Protein AF-0000000086507673 (afdb_homodimer)

Secondary structure (DSSP, 8-state):
-TTTS-HHHHHHHH---TTHHHHHHHHTTB-BTTTBTTSBEE-SS----TTHHHHHHHHHHHHTSPPPGGGGSPPPTT--HHHHHHHHHHHHHHTT-SS---GGGEEEES-HHHHHHHHHHHH--TT-EEEEEES--THHHHHHHTTT-PEEEEEE-EEPTT-SS--EE--HHHHHHHHHHHHHTT--EEEEEEESS-TTT-----HHHHHHHHHHHHHTT-EEEEE-TTTT-B--TT-----GGGS--SSGGGEEEEEESSSTTS-GGG--EEEEE--HHHHHHHHHHGGGSPPPHHHHHHHHHHHH-HHHIIIIIIHHHHHHHHHHHHHHHHHHHHTT-EE----BSSEEEEE-GGG-SSSSHHHHHHHHHHHHHTTEE-EEGGGGT-SSTTEEEEE--S-HHHHHHHHHHHHHHHHHHH-/-TTTS-HHHHHHHH---HHHHHHHHHHTTB-BTTTBTTSBEE-SS----TTHHHHHHHHHHHHTSPPPGGGGSPPPTT--HHHHHHHHHHHHHHTT-SS---GGGEEEES-HHHHHHHHHHHH--TT-EEEEEES--THHHHHHHTTT-PEEEEEE-EEPTT-SS--EE--HHHHHHHHHHHHHTT--EEEEEEESS-TTT-----HHHHHHHHHHHHHTT-EEEEE-TTTT-B--TT-----GGGS--SSGGGEEEEEESSSTTS-GGG--EEEEE--HHHHHHHHHHGGGSPPPHHHHHHHHHHHH-HHHIIIIIIHHHHHHHHHHHHHHHHHHHHTT-EE----BSSEEEEE-GGG-SSSSHHHHHHHHHHHHHTTEE-EEGGGGT-SSTTEEEEE--S-HHHHHHHHHHHHHHHHHHH-

Solvent-accessible surface area (backbone atoms only — not comparable to full-atom values): 42616 Å² total; per-residue (Å²): 113,74,83,60,37,10,69,56,32,46,54,38,57,65,58,75,53,86,57,50,64,54,50,56,56,39,70,78,34,46,48,29,87,80,88,29,67,85,27,24,22,72,20,55,63,87,48,37,42,75,50,45,72,63,46,53,57,54,51,55,57,52,57,68,50,89,74,66,76,69,41,39,32,70,56,53,63,56,37,49,68,68,36,41,44,43,51,28,52,44,47,32,61,76,43,48,34,61,58,87,60,57,49,89,37,40,41,43,21,42,24,51,68,48,51,52,26,46,50,30,37,35,41,31,42,67,74,21,30,32,36,31,54,29,47,28,53,54,58,56,57,46,47,25,21,44,80,41,40,29,42,76,37,74,33,69,50,36,73,34,86,93,56,89,76,69,42,44,25,69,42,64,67,54,51,50,50,52,50,52,51,37,49,74,72,69,47,54,73,38,32,38,46,42,56,38,35,26,43,50,52,7,30,60,52,40,61,68,46,48,51,45,49,53,52,51,30,57,75,68,70,27,37,37,38,40,37,30,40,32,58,69,27,56,30,35,88,90,56,78,85,52,48,81,52,41,44,89,59,98,52,54,53,38,43,32,40,33,34,37,39,30,48,56,68,28,30,37,9,55,28,40,11,40,40,39,44,66,25,68,58,59,51,47,39,45,65,72,49,30,81,53,34,45,47,41,38,62,48,44,55,48,46,35,62,58,57,64,40,50,62,54,42,56,70,43,50,48,47,51,42,24,52,51,49,38,52,52,50,51,51,52,45,50,54,42,40,75,59,70,32,46,61,54,69,42,40,14,54,56,40,43,29,30,40,43,46,88,68,36,90,41,90,34,67,66,21,31,48,50,48,37,48,52,29,40,75,52,26,18,38,50,34,55,21,70,61,24,54,43,93,57,56,27,29,30,36,34,31,67,27,48,50,68,72,50,44,55,54,25,53,49,26,48,49,53,47,42,56,60,61,71,104,115,76,82,60,38,9,70,55,33,46,53,37,59,66,59,75,52,87,56,52,63,53,50,56,55,39,68,76,35,45,48,30,87,79,89,28,65,85,28,25,24,70,19,56,62,88,49,39,41,76,48,44,73,63,45,52,55,54,52,53,58,53,58,69,49,89,74,64,78,67,42,39,32,70,59,52,63,56,37,50,66,69,36,42,43,41,51,29,51,44,47,32,61,77,43,48,35,61,58,87,59,56,50,89,37,42,40,42,22,41,25,53,67,48,52,54,27,47,51,33,37,36,42,31,42,66,72,22,30,32,37,31,54,30,48,29,54,54,56,55,57,46,46,26,22,44,79,40,39,30,41,75,37,75,34,69,49,36,71,33,84,92,57,88,74,69,42,44,25,69,44,65,67,52,49,49,51,50,50,52,51,37,48,74,72,68,48,53,73,37,32,38,46,41,53,39,34,26,42,50,52,6,30,60,51,40,62,68,46,47,51,43,49,52,50,52,29,57,73,68,70,26,35,37,39,40,37,30,40,32,58,71,27,55,29,35,87,89,57,79,85,53,46,79,51,40,45,89,59,98,52,54,53,39,44,33,40,35,35,37,40,31,48,55,68,28,29,37,8,55,28,40,11,41,40,40,44,66,25,67,57,59,52,47,41,46,66,73,50,28,80,53,35,48,45,40,39,62,48,46,56,49,45,34,63,58,57,65,40,50,62,54,43,58,70,44,50,49,46,50,44,25,52,53,49,37,51,52,50,51,51,52,46,51,53,43,40,74,58,72,34,46,62,56,69,41,41,12,53,54,41,41,29,30,39,42,47,89,68,36,90,40,92,34,66,67,21,32,50,50,49,37,49,52,31,39,76,52,26,18,38,50,35,54,20,70,62,24,55,44,93,55,56,25,30,30,36,33,32,68,28,48,50,67,70,48,43,55,54,26,52,51,27,46,48,52,47,42,55,60,62,72,102

Radius of gyration: 27.81 Å; Cα contacts (8 Å, |Δi|>4): 1726; chains: 2; bounding box: 58×84×74 Å

Sequence (846 aa):
MSDVLSKQALACVQMTSLSGSHFRAVRSNRYNPIDNPEGVVDFGLAENKLCEDLLIEKMSAIAKLPEPKELLYYEKATGNVGFRQSMSRFIEKMFHAYDSISADNVFITNGVTVIMEAVAFAFADPGDYIMVPSPYYYRTIFDIFERPGVHVLDVPLTRLKGDTTGRYSLDSEVLEQVYQKAVSEGKRVRAVMLNNPVNPTGDVVGAEQLKELLDFTHRHKLQLFSNEIYGFSVHDPDVKFTSILSLPHPDPASVHFAWGVSKDTGLSGYRCGFVHTKNPAFLQYLTNTLIYFRAAGIIMHRLQHFLDDHEWMEQIYFRNMKERMHTRFEDLRNILEKHGAKVHPSPATVFIWADFSKFLPEQTPVGEMWLCEQFLKEKAFVVPGFDYHSEKPGMFRICYSIHEAAYEYGKNAIIRVLQRLQVMSDVLSKQALACVQMTSLSGSHFRAVRSNRYNPIDNPEGVVDFGLAENKLCEDLLIEKMSAIAKLPEPKELLYYEKATGNVGFRQSMSRFIEKMFHAYDSISADNVFITNGVTVIMEAVAFAFADPGDYIMVPSPYYYRTIFDIFERPGVHVLDVPLTRLKGDTTGRYSLDSEVLEQVYQKAVSEGKRVRAVMLNNPVNPTGDVVGAEQLKELLDFTHRHKLQLFSNEIYGFSVHDPDVKFTSILSLPHPDPASVHFAWGVSKDTGLSGYRCGFVHTKNPAFLQYLTNTLIYFRAAGIIMHRLQHFLDDHEWMEQIYFRNMKERMHTRFEDLRNILEKHGAKVHPSPATVFIWADFSKFLPEQTPVGEMWLCEQFLKEKAFVVPGFDYHSEKPGMFRICYSIHEAAYEYGKNAIIRVLQRLQV

Structure (mmCIF, N/CA/C/O backbone):
data_AF-0000000086507673-model_v1
#
loop_
_entity.id
_entity.type
_entity.pdbx_description
1 polymer 'Aminotransferase class I/classII large domain-containing protein'
#
loop_
_atom_site.group_PDB
_atom_site.id
_atom_site.type_symbol
_atom_site.label_atom_id
_atom_site.label_alt_id
_atom_site.label_comp_id
_atom_site.label_asym_id
_atom_site.label_entity_id
_atom_site.label_seq_id
_atom_site.pdbx_PDB_ins_code
_atom_site.Cartn_x
_atom_site.Cartn_y
_atom_site.Cartn_z
_atom_site.occupancy
_atom_site.B_iso_or_equiv
_atom_site.auth_seq_id
_atom_site.auth_comp_id
_atom_site.auth_asym_id
_atom_site.auth_atom_id
_atom_site.pdbx_PDB_model_num
ATOM 1 N N . MET A 1 1 ? 26.422 -4.902 8.109 1 48.28 1 MET A N 1
ATOM 2 C CA . MET A 1 1 ? 25.016 -4.516 7.898 1 48.28 1 MET A CA 1
ATOM 3 C C . MET A 1 1 ? 24.844 -3.889 6.523 1 48.28 1 MET A C 1
ATOM 5 O O . MET A 1 1 ? 23.859 -4.18 5.828 1 48.28 1 MET A O 1
ATOM 9 N N . SER A 1 2 ? 25.969 -3.119 6.109 1 61.66 2 SER A N 1
ATOM 10 C CA . SER A 1 2 ? 25.984 -2.176 5 1 61.66 2 SER A CA 1
ATOM 11 C C . SER A 1 2 ? 26.094 -2.898 3.66 1 61.66 2 SER A C 1
ATOM 13 O O . SER A 1 2 ? 25.469 -2.492 2.68 1 61.66 2 SER A O 1
ATOM 15 N N . ASP A 1 3 ? 26.562 -4.133 3.738 1 78.44 3 ASP A N 1
ATOM 16 C CA . ASP A 1 3 ? 26.891 -4.656 2.414 1 78.44 3 ASP A CA 1
ATOM 17 C C . ASP A 1 3 ? 25.734 -5.477 1.852 1 78.44 3 ASP A C 1
ATOM 19 O O . ASP A 1 3 ? 25.734 -5.848 0.675 1 78.44 3 ASP A O 1
ATOM 23 N N . VAL A 1 4 ? 24.766 -5.535 2.602 1 92.5 4 VAL A N 1
ATOM 24 C CA . VAL A 1 4 ? 23.719 -6.461 2.195 1 92.5 4 VAL A CA 1
ATOM 25 C C . VAL A 1 4 ? 22.609 -5.699 1.467 1 92.5 4 VAL A C 1
ATOM 27 O O . VAL A 1 4 ? 22.078 -6.176 0.464 1 92.5 4 VAL A O 1
ATOM 30 N N . LEU A 1 5 ? 22.328 -4.473 1.813 1 97.44 5 LEU A N 1
ATOM 31 C CA . LEU A 1 5 ? 21.234 -3.684 1.264 1 97.44 5 LEU A CA 1
ATOM 32 C C . LEU A 1 5 ? 21.641 -2.996 -0.031 1 97.44 5 LEU A C 1
ATOM 34 O O . LEU A 1 5 ? 22.844 -2.77 -0.261 1 97.44 5 LEU A O 1
ATOM 38 N N . SER A 1 6 ? 20.688 -2.74 -0.849 1 98.06 6 SER A N 1
ATOM 39 C CA . SER A 1 6 ? 20.922 -1.862 -1.99 1 98.06 6 SER A CA 1
ATOM 40 C C . SER A 1 6 ? 21.359 -0.472 -1.538 1 98.06 6 SER A C 1
ATOM 42 O O . SER A 1 6 ? 21.234 -0.128 -0.362 1 98.06 6 SER A O 1
ATOM 44 N N . LYS A 1 7 ? 21.906 0.345 -2.475 1 97.19 7 LYS A N 1
ATOM 45 C CA . LYS A 1 7 ? 22.359 1.693 -2.16 1 97.19 7 LYS A CA 1
ATOM 46 C C . LYS A 1 7 ? 21.219 2.555 -1.63 1 97.19 7 LYS A C 1
ATOM 48 O O . LYS A 1 7 ? 21.375 3.256 -0.628 1 97.19 7 LYS A O 1
ATOM 53 N N . GLN A 1 8 ? 20.109 2.52 -2.311 1 96.69 8 GLN A N 1
ATOM 54 C CA . GLN A 1 8 ? 18.969 3.332 -1.901 1 96.69 8 GLN A CA 1
ATOM 55 C C . GLN A 1 8 ? 18.406 2.852 -0.568 1 96.69 8 GLN A C 1
ATOM 57 O O . GLN A 1 8 ? 18 3.662 0.271 1 96.69 8 GLN A O 1
ATOM 62 N N . ALA A 1 9 ? 18.328 1.507 -0.388 1 97.75 9 ALA A N 1
ATOM 63 C CA . ALA A 1 9 ? 17.844 0.971 0.881 1 97.75 9 ALA A CA 1
ATOM 64 C C . ALA A 1 9 ? 18.75 1.373 2.033 1 97.75 9 ALA A C 1
ATOM 66 O O . ALA A 1 9 ? 18.281 1.661 3.137 1 97.75 9 ALA A O 1
ATOM 67 N N . LEU A 1 10 ? 20.016 1.327 1.781 1 97 10 LEU A N 1
ATOM 68 C CA . LEU A 1 10 ? 20.969 1.758 2.797 1 97 10 LEU A CA 1
ATOM 69 C C . LEU A 1 10 ? 20.766 3.227 3.146 1 97 10 LEU A C 1
ATOM 71 O O . LEU A 1 10 ? 20.797 3.6 4.32 1 97 10 LEU A O 1
ATOM 75 N N . ALA A 1 11 ? 20.594 4.02 2.145 1 96.06 11 ALA A N 1
ATOM 76 C CA . ALA A 1 11 ? 20.328 5.438 2.375 1 96.06 11 ALA A CA 1
ATOM 77 C C . ALA A 1 11 ? 19.047 5.629 3.178 1 96.06 11 ALA A C 1
ATOM 79 O O . ALA A 1 11 ? 18.969 6.496 4.055 1 96.06 11 ALA A O 1
ATOM 80 N N . CYS A 1 12 ? 18.047 4.824 2.893 1 94.88 12 CYS A N 1
ATOM 81 C CA . CYS A 1 12 ? 16.766 4.867 3.598 1 94.88 12 CYS A CA 1
ATOM 82 C C . CYS A 1 12 ? 16.953 4.562 5.078 1 94.88 12 CYS A C 1
ATOM 84 O O . CYS A 1 12 ? 16.453 5.297 5.938 1 94.88 12 CYS A O 1
ATOM 86 N N . VAL A 1 13 ? 17.719 3.545 5.402 1 93.5 13 VAL A N 1
ATOM 87 C CA . VAL A 1 13 ? 17.875 3.102 6.781 1 93.5 13 VAL A CA 1
ATOM 88 C C . VAL A 1 13 ? 18.719 4.113 7.555 1 93.5 13 VAL A C 1
ATOM 90 O O . VAL A 1 13 ? 18.609 4.215 8.781 1 93.5 13 VAL A O 1
ATOM 93 N N . GLN A 1 14 ? 19.469 4.891 6.863 1 91.38 14 GLN A N 1
ATOM 94 C CA . GLN A 1 14 ? 20.359 5.852 7.496 1 91.38 14 GLN A CA 1
ATOM 95 C C . GLN A 1 14 ? 19.656 7.188 7.734 1 91.38 14 GLN A C 1
ATOM 97 O O . GLN A 1 14 ? 20.156 8.039 8.469 1 91.38 14 GLN A O 1
ATOM 102 N N . MET A 1 15 ? 18.531 7.258 7.098 1 87.38 15 MET A N 1
ATOM 103 C CA . MET A 1 15 ? 17.766 8.477 7.336 1 87.38 15 MET A CA 1
ATOM 104 C C . MET A 1 15 ? 17.25 8.523 8.773 1 87.38 15 MET A C 1
ATOM 106 O O . MET A 1 15 ? 16.75 7.523 9.289 1 87.38 15 MET A O 1
ATOM 110 N N . THR A 1 16 ? 17.516 9.562 9.477 1 75.81 16 THR A N 1
ATOM 111 C CA . THR A 1 16 ? 17.094 9.688 10.867 1 75.81 16 THR A CA 1
ATOM 112 C C . THR A 1 16 ? 16.203 10.922 11.055 1 75.81 16 THR A C 1
ATOM 114 O O . THR A 1 16 ? 16.312 11.883 10.289 1 75.81 16 THR A O 1
ATOM 117 N N . SER A 1 17 ? 15.164 10.672 11.719 1 71.38 17 SER A N 1
ATOM 118 C CA . SER A 1 17 ? 14.438 11.82 12.242 1 71.38 17 SER A CA 1
ATOM 119 C C . SER A 1 17 ? 14.695 12 13.734 1 71.38 17 SER A C 1
ATOM 121 O O . SER A 1 17 ? 14.836 11.023 14.469 1 71.38 17 SER A O 1
ATOM 123 N N . LEU A 1 18 ? 14.992 13.188 14.047 1 65.75 18 LEU A N 1
ATOM 124 C CA . LEU A 1 18 ? 15.258 13.461 15.453 1 65.75 18 LEU A CA 1
ATOM 125 C C . LEU A 1 18 ? 14.094 13 16.328 1 65.75 18 LEU A C 1
ATOM 127 O O . LEU A 1 18 ? 14.305 12.43 17.391 1 65.75 18 LEU A O 1
ATOM 131 N N . SER A 1 19 ? 13.016 13.188 15.742 1 66.88 19 SER A N 1
ATOM 132 C CA . SER A 1 19 ? 11.844 12.898 16.562 1 66.88 19 SER A CA 1
ATOM 133 C C . SER A 1 19 ? 11.375 11.461 16.375 1 66.88 19 SER A C 1
ATOM 135 O O . SER A 1 19 ? 10.492 10.992 17.094 1 66.88 19 SER A O 1
ATOM 137 N N . GLY A 1 20 ? 12.016 10.766 15.43 1 71.25 20 GLY A N 1
ATOM 138 C CA . GLY A 1 20 ? 11.578 9.398 15.164 1 71.25 20 GLY A CA 1
ATOM 139 C C . GLY A 1 20 ? 11.68 8.492 16.375 1 71.25 20 GLY A C 1
ATOM 140 O O . GLY A 1 20 ? 10.75 7.738 16.672 1 71.25 20 GLY A O 1
ATOM 141 N N . SER A 1 21 ? 12.758 8.602 17.078 1 73.75 21 SER A N 1
ATOM 142 C CA . SER A 1 21 ? 12.953 7.781 18.266 1 73.75 21 SER A CA 1
ATOM 143 C C . SER A 1 21 ? 11.938 8.133 19.344 1 73.75 21 SER A C 1
ATOM 145 O O . SER A 1 21 ? 11.422 7.254 20.031 1 73.75 21 SER A O 1
ATOM 147 N N . HIS A 1 22 ? 11.633 9.406 19.438 1 80.38 22 HIS A N 1
ATOM 148 C CA . HIS A 1 22 ? 10.672 9.852 20.422 1 80.38 22 HIS A CA 1
ATOM 149 C C . HIS A 1 22 ? 9.258 9.383 20.078 1 80.38 22 HIS A C 1
ATOM 151 O O . HIS A 1 22 ? 8.5 8.977 20.969 1 80.38 22 HIS A O 1
ATOM 157 N N . PHE A 1 23 ? 9.023 9.383 18.844 1 79.69 23 PHE A N 1
ATOM 158 C CA . PHE A 1 23 ? 7.715 8.914 18.391 1 79.69 23 PHE A CA 1
ATOM 159 C C . PHE A 1 23 ? 7.512 7.449 18.766 1 79.69 23 PHE A C 1
ATOM 161 O O . PHE A 1 23 ? 6.445 7.07 19.266 1 79.69 23 PHE A O 1
ATOM 168 N N . ARG A 1 24 ? 8.508 6.699 18.562 1 76.81 24 ARG A N 1
ATOM 169 C CA . ARG A 1 24 ? 8.43 5.273 18.859 1 76.81 24 ARG A CA 1
ATOM 170 C C . ARG A 1 24 ? 8.25 5.039 20.359 1 76.81 24 ARG A C 1
ATOM 172 O O . ARG A 1 24 ? 7.441 4.203 20.766 1 76.81 24 ARG A O 1
ATOM 179 N N . ALA A 1 25 ? 8.961 5.785 21.125 1 80.38 25 ALA A N 1
ATOM 180 C CA . ALA A 1 25 ? 8.891 5.641 22.562 1 80.38 25 ALA A CA 1
ATOM 181 C C . ALA A 1 25 ? 7.516 6.039 23.094 1 80.38 25 ALA A C 1
ATOM 183 O O . ALA A 1 25 ? 6.965 5.375 23.984 1 80.38 25 ALA A O 1
ATOM 184 N N . VAL A 1 26 ? 6.977 7.027 22.562 1 87.06 26 VAL A N 1
ATOM 185 C CA . VAL A 1 26 ? 5.684 7.543 23 1 87.06 26 VAL A CA 1
ATOM 186 C C . VAL A 1 26 ? 4.578 6.574 22.594 1 87.06 26 VAL A C 1
ATOM 188 O O . VAL A 1 26 ? 3.645 6.328 23.375 1 87.06 26 VAL A O 1
ATOM 191 N N . ARG A 1 27 ? 4.719 6.031 21.484 1 83.38 27 ARG A N 1
ATOM 192 C CA . ARG A 1 27 ? 3.713 5.105 20.969 1 83.38 27 ARG A CA 1
ATOM 193 C C . ARG A 1 27 ? 3.578 3.887 21.875 1 83.38 27 ARG A C 1
ATOM 195 O O . ARG A 1 27 ? 2.486 3.336 22.031 1 83.38 27 ARG A O 1
ATOM 202 N N . SER A 1 28 ? 4.613 3.541 22.516 1 82.62 28 SER A N 1
ATOM 203 C CA . SER A 1 28 ? 4.613 2.352 23.359 1 82.62 28 SER A CA 1
ATOM 204 C C . SER A 1 28 ? 4.191 2.689 24.781 1 82.62 28 SER A C 1
ATOM 206 O O . SER A 1 28 ? 4.016 1.794 25.609 1 82.62 28 SER A O 1
ATOM 208 N N . ASN A 1 29 ? 3.977 3.928 25.094 1 91.5 29 ASN A N 1
ATOM 209 C CA . ASN A 1 29 ? 3.668 4.371 26.438 1 91.5 29 ASN A CA 1
ATOM 210 C C . ASN A 1 29 ? 2.656 5.516 26.438 1 91.5 29 ASN A C 1
ATOM 212 O O . ASN A 1 29 ? 2.836 6.508 27.141 1 91.5 29 ASN A O 1
ATOM 216 N N . ARG A 1 30 ? 1.632 5.41 25.719 1 91.56 30 ARG A N 1
ATOM 217 C CA . ARG A 1 30 ? 0.645 6.477 25.578 1 91.56 30 ARG A CA 1
ATOM 218 C C . ARG A 1 30 ? -0.233 6.574 26.828 1 91.56 30 ARG A C 1
ATOM 220 O O . ARG A 1 30 ? -0.62 5.555 27.391 1 91.56 30 ARG A O 1
ATOM 227 N N . TYR A 1 31 ? -0.554 7.707 27.109 1 95.38 31 TYR A N 1
ATOM 228 C CA . TYR A 1 31 ? -1.443 8 28.234 1 95.38 31 TYR A CA 1
ATOM 229 C C . TYR A 1 31 ? -2.854 7.496 27.953 1 95.38 31 TYR A C 1
ATOM 231 O O . TYR A 1 31 ? -3.381 7.676 26.859 1 95.38 31 TYR A O 1
ATOM 239 N N . ASN A 1 32 ? -3.342 6.828 28.891 1 92.19 32 ASN A N 1
ATOM 240 C CA . ASN A 1 32 ? -4.742 6.449 29.031 1 92.19 32 ASN A CA 1
ATOM 241 C C . ASN A 1 32 ? -5.227 6.598 30.469 1 92.19 32 ASN A C 1
ATOM 243 O O . ASN A 1 32 ? -4.625 6.039 31.391 1 92.19 32 ASN A O 1
ATOM 247 N N . PRO A 1 33 ? -6.266 7.324 30.594 1 93.81 33 PRO A N 1
ATOM 248 C CA . PRO A 1 33 ? -6.656 7.621 31.969 1 93.81 33 PRO A CA 1
ATOM 249 C C . PRO A 1 33 ? -6.965 6.367 32.781 1 93.81 33 PRO A C 1
ATOM 251 O O . PRO A 1 33 ? -6.836 6.371 34 1 93.81 33 PRO A O 1
ATOM 254 N N . ILE A 1 34 ? -7.309 5.293 32.094 1 93.38 34 ILE A N 1
ATOM 255 C CA . ILE A 1 34 ? -7.695 4.07 32.781 1 93.38 34 ILE A CA 1
ATOM 256 C C . ILE A 1 34 ? -6.574 3.037 32.688 1 93.38 34 ILE A C 1
ATOM 258 O O . ILE A 1 34 ? -6.02 2.6 33.688 1 93.38 34 ILE A O 1
ATOM 262 N N . ASP A 1 35 ? -6.086 2.752 31.516 1 90.56 35 ASP A N 1
ATOM 263 C CA . ASP A 1 35 ? -5.215 1.61 31.266 1 90.56 35 ASP A CA 1
ATOM 264 C C . ASP A 1 35 ? -3.748 1.979 31.484 1 90.56 35 ASP A C 1
ATOM 266 O O . ASP A 1 35 ? -2.924 1.111 31.781 1 90.56 35 ASP A O 1
ATOM 270 N N . ASN A 1 36 ? -3.371 3.256 31.359 1 94.88 36 ASN A N 1
ATOM 271 C CA . ASN A 1 36 ? -1.997 3.73 31.5 1 94.88 36 ASN A CA 1
ATOM 272 C C . ASN A 1 36 ? -1.948 5.18 31.969 1 94.88 36 ASN A C 1
ATOM 274 O O . ASN A 1 36 ? -1.432 6.051 31.281 1 94.88 36 ASN A O 1
ATOM 278 N N . PRO A 1 37 ? -2.406 5.43 33.156 1 94.81 37 PRO A N 1
ATOM 279 C CA . PRO A 1 37 ? -2.512 6.805 33.625 1 94.81 37 PRO A CA 1
ATOM 280 C C . PRO A 1 37 ? -1.151 7.469 33.844 1 94.81 37 PRO A C 1
ATOM 282 O O . PRO A 1 37 ? -1.073 8.688 34 1 94.81 37 PRO A O 1
ATOM 285 N N . GLU A 1 38 ? -0.046 6.719 33.812 1 94.62 38 GLU A N 1
ATOM 286 C CA . GLU A 1 38 ? 1.297 7.27 33.969 1 94.62 38 GLU A CA 1
ATOM 287 C C . GLU A 1 38 ? 1.986 7.438 32.625 1 94.62 38 GLU A C 1
ATOM 289 O O . GLU A 1 38 ? 3.168 7.781 32.562 1 94.62 38 GLU A O 1
ATOM 294 N N . GLY A 1 39 ? 1.225 7.176 31.578 1 96.25 39 GLY A N 1
ATOM 295 C CA . GLY A 1 39 ? 1.793 7.266 30.234 1 96.25 39 GLY A CA 1
ATOM 296 C C . GLY A 1 39 ? 1.994 8.695 29.781 1 96.25 39 GLY A C 1
ATOM 297 O O . GLY A 1 39 ? 1.81 9.641 30.547 1 96.25 39 GLY A O 1
ATOM 298 N N . VAL A 1 40 ? 2.494 8.828 28.547 1 97.25 40 VAL A N 1
ATOM 299 C CA . VAL A 1 40 ? 2.809 10.117 27.938 1 97.25 40 VAL A CA 1
ATOM 300 C C . VAL A 1 40 ? 1.67 10.547 27.016 1 97.25 40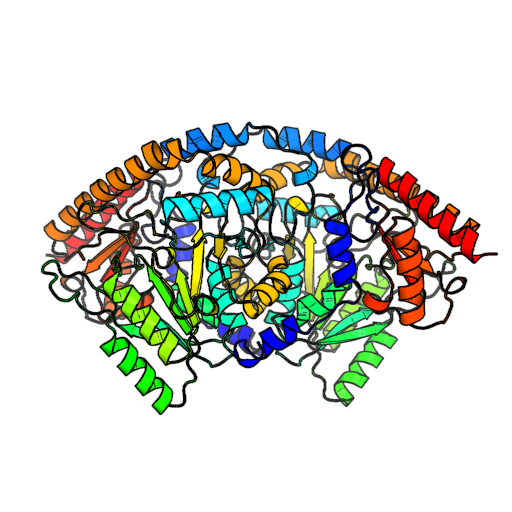 VAL A C 1
ATOM 302 O O . VAL A 1 40 ? 1.186 9.75 26.203 1 97.25 40 VAL A O 1
ATOM 305 N N . VAL A 1 41 ? 1.179 11.758 27.203 1 97.81 41 VAL A N 1
ATOM 306 C CA . VAL A 1 41 ? 0.209 12.305 26.266 1 97.81 41 VAL A CA 1
ATOM 307 C C . VAL A 1 41 ? 0.889 12.578 24.922 1 97.81 41 VAL A C 1
ATOM 309 O O . VAL A 1 41 ? 1.888 13.297 24.859 1 97.81 41 VAL A O 1
ATOM 312 N N . ASP A 1 42 ? 0.351 11.984 23.891 1 95.62 42 ASP A N 1
ATOM 313 C CA . ASP A 1 42 ? 0.917 12.117 22.547 1 95.62 42 ASP A CA 1
ATOM 314 C C . ASP A 1 42 ? 0.3 13.305 21.812 1 95.62 42 ASP A C 1
ATOM 316 O O . ASP A 1 42 ? -0.727 13.156 21.141 1 95.62 42 ASP A O 1
ATOM 320 N N . PHE A 1 43 ? 0.998 14.453 21.828 1 97.06 43 PHE A N 1
ATOM 321 C CA . PHE A 1 43 ? 0.576 15.609 21.047 1 97.06 43 PHE A CA 1
ATOM 322 C C . PHE A 1 43 ? 1.275 15.633 19.703 1 97.06 43 PHE A C 1
ATOM 324 O O . PHE A 1 43 ? 1.256 16.641 19 1 97.06 43 PHE A O 1
ATOM 331 N N . GLY A 1 44 ? 1.952 14.555 19.375 1 94.25 44 GLY A N 1
ATOM 332 C CA . GLY A 1 44 ? 2.738 14.539 18.156 1 94.25 44 GLY A CA 1
ATOM 333 C C . GLY A 1 44 ? 2.014 13.898 16.984 1 94.25 44 GLY A C 1
ATOM 334 O O . GLY A 1 44 ? 2.162 14.328 15.844 1 94.25 44 GLY A O 1
ATOM 335 N N . LEU A 1 45 ? 1.242 12.883 17.234 1 93.06 45 LEU A N 1
ATOM 336 C CA . LEU A 1 45 ? 0.593 12.109 16.188 1 93.06 45 LEU A CA 1
ATOM 337 C C . LEU A 1 45 ? -0.594 12.875 15.609 1 93.06 45 LEU A C 1
ATOM 339 O O . LEU A 1 45 ? -1.468 13.328 16.344 1 93.06 45 LEU A O 1
ATOM 343 N N . ALA A 1 46 ? -0.607 13 14.32 1 94.75 46 ALA A N 1
ATOM 344 C CA . ALA A 1 46 ? -1.654 13.742 13.633 1 94.75 46 ALA A CA 1
ATOM 345 C C . ALA A 1 46 ? -2.902 12.891 13.438 1 94.75 46 ALA A C 1
ATOM 347 O O . ALA A 1 46 ? -3.049 12.219 12.406 1 94.75 46 ALA A O 1
ATOM 348 N N . GLU A 1 47 ? -3.834 13 14.352 1 95.94 47 GLU A N 1
ATOM 349 C CA . GLU A 1 47 ? -5.152 12.375 14.281 1 95.94 47 GLU A CA 1
ATOM 350 C C . GLU A 1 47 ? -6.238 13.328 14.773 1 95.94 47 GLU A C 1
ATOM 352 O O . GLU A 1 47 ? -5.961 14.234 15.57 1 95.94 47 GLU A O 1
ATOM 357 N N . ASN A 1 48 ? -7.348 13.156 14.227 1 97.94 48 ASN A N 1
ATOM 358 C CA . ASN A 1 48 ? -8.484 13.969 14.641 1 97.94 48 ASN A CA 1
ATOM 359 C C . ASN A 1 48 ? -9.5 13.148 15.422 1 97.94 48 ASN A C 1
ATOM 361 O O . ASN A 1 48 ? -10.312 12.43 14.836 1 97.94 48 ASN A O 1
ATOM 365 N N . LYS A 1 49 ? -9.516 13.359 16.719 1 97.75 49 LYS A N 1
ATOM 366 C CA . LYS A 1 49 ? -10.359 12.523 17.578 1 97.75 49 LYS A CA 1
ATOM 367 C C . LYS A 1 49 ? -11.5 13.344 18.172 1 97.75 49 LYS A C 1
ATOM 369 O O . LYS A 1 49 ? -12.25 12.836 19.016 1 97.75 49 LYS A O 1
ATOM 374 N N . LEU A 1 50 ? -11.703 14.547 17.734 1 98.12 50 LEU A N 1
ATOM 375 C CA . LEU A 1 50 ? -12.609 15.492 18.375 1 98.12 50 LEU A CA 1
ATOM 376 C C . LEU A 1 50 ? -14.062 15.094 18.141 1 98.12 50 LEU A C 1
ATOM 378 O O . LEU A 1 50 ? -14.945 15.492 18.906 1 98.12 50 LEU A O 1
ATOM 382 N N . CYS A 1 51 ? -14.328 14.375 17.109 1 98.31 51 CYS A N 1
ATOM 383 C CA . CYS A 1 51 ? -15.695 13.969 16.812 1 98.31 51 CYS A CA 1
ATOM 384 C C . CYS A 1 51 ? -15.844 12.453 16.844 1 98.31 51 CYS A C 1
ATOM 386 O O . CYS A 1 51 ? -16.609 11.883 16.062 1 98.31 51 CYS A O 1
ATOM 388 N N . GLU A 1 52 ? -15.062 11.836 17.688 1 98 52 GLU A N 1
ATOM 389 C CA . GLU A 1 52 ? -15.102 10.375 17.797 1 98 52 GLU A CA 1
ATOM 390 C C . GLU A 1 52 ? -16.5 9.883 18.125 1 98 52 GLU A C 1
ATOM 392 O O . GLU A 1 52 ? -16.938 8.844 17.609 1 98 52 GLU A O 1
ATOM 397 N N . ASP A 1 53 ? -17.219 10.633 19.016 1 98.12 53 ASP A N 1
ATOM 398 C CA . ASP A 1 53 ? -18.562 10.25 19.406 1 98.12 53 ASP A CA 1
ATOM 399 C C . ASP A 1 53 ? -19.484 10.125 18.188 1 98.12 53 ASP A C 1
ATOM 401 O O . ASP A 1 53 ? -20.203 9.141 18.047 1 98.12 53 ASP A O 1
ATOM 405 N N . LEU A 1 54 ? -19.438 11.102 17.234 1 98.56 54 LEU A N 1
ATOM 406 C CA . LEU A 1 54 ? -20.25 11.086 16.031 1 98.56 54 LEU A CA 1
ATOM 407 C C . LEU A 1 54 ? -19.812 9.953 15.102 1 98.56 54 LEU A C 1
ATOM 409 O O . LEU A 1 54 ? -20.656 9.297 14.492 1 98.56 54 LEU A O 1
ATOM 413 N N . LEU A 1 55 ? -18.531 9.672 15.047 1 98.44 55 LEU A N 1
ATOM 414 C CA . LEU A 1 55 ? -17.984 8.672 14.133 1 98.44 55 LEU A CA 1
ATOM 415 C C . LEU A 1 55 ? -18.312 7.262 14.617 1 98.44 55 LEU A C 1
ATOM 417 O O . LEU A 1 55 ? -18.625 6.379 13.812 1 98.44 55 LEU A O 1
ATOM 421 N N . ILE A 1 56 ? -18.172 7.059 15.953 1 97.75 56 ILE A N 1
ATOM 422 C CA . ILE A 1 56 ? -18.484 5.742 16.5 1 97.75 56 ILE A CA 1
ATOM 423 C C . ILE A 1 56 ? -19.922 5.367 16.156 1 97.75 56 ILE A C 1
ATOM 425 O O . ILE A 1 56 ? -20.188 4.25 15.695 1 97.75 56 ILE A O 1
ATOM 429 N N . GLU A 1 57 ? -20.797 6.293 16.375 1 97.94 57 GLU A N 1
ATOM 430 C CA . GLU A 1 57 ? -22.203 6.043 16.078 1 97.94 57 GLU A CA 1
ATOM 431 C C . GLU A 1 57 ? -22.422 5.75 14.602 1 97.94 57 GLU A C 1
ATOM 433 O O . GLU A 1 57 ? -23.047 4.754 14.242 1 97.94 57 GLU A O 1
ATOM 438 N N . LYS A 1 58 ? -21.906 6.602 13.719 1 98.25 58 LYS A N 1
ATOM 439 C CA . LYS A 1 58 ? -22.094 6.496 12.273 1 98.25 58 LYS A CA 1
ATOM 440 C C . LYS A 1 58 ? -21.453 5.227 11.727 1 98.25 58 LYS A C 1
ATOM 442 O O . LYS A 1 58 ? -22.078 4.473 10.984 1 98.25 58 LYS A O 1
ATOM 447 N N . MET A 1 59 ? -20.219 4.918 12.109 1 97.62 59 MET A N 1
ATOM 448 C CA . MET A 1 59 ? -19.469 3.803 11.555 1 97.62 59 MET A CA 1
ATOM 449 C C . MET A 1 59 ? -19.969 2.473 12.102 1 97.62 59 MET A C 1
ATOM 451 O O . MET A 1 59 ? -19.938 1.457 11.406 1 97.62 59 MET A O 1
ATOM 455 N N . SER A 1 60 ? -20.422 2.473 13.375 1 96.81 60 SER A N 1
ATOM 456 C CA . SER A 1 60 ? -21.016 1.26 13.922 1 96.81 60 SER A CA 1
ATOM 457 C C . SER A 1 60 ? -22.281 0.88 13.164 1 96.81 60 SER A C 1
ATOM 459 O O . SER A 1 60 ? -22.547 -0.302 12.93 1 96.81 60 SER A O 1
ATOM 461 N N . ALA A 1 61 ? -23.078 1.878 12.844 1 97.25 61 ALA A N 1
ATOM 462 C CA . ALA A 1 61 ? -24.281 1.626 12.055 1 97.25 61 ALA A CA 1
ATOM 463 C C . ALA A 1 61 ? -23.938 1.07 10.68 1 97.25 61 ALA A C 1
ATOM 465 O O . ALA A 1 61 ? -24.594 0.145 10.188 1 97.25 61 ALA A O 1
ATOM 466 N N . ILE A 1 62 ? -22.922 1.587 10.062 1 97.12 62 ILE A N 1
ATOM 467 C CA . ILE A 1 62 ? -22.484 1.158 8.742 1 97.12 62 ILE A CA 1
ATOM 468 C C . ILE A 1 62 ? -21.922 -0.26 8.812 1 97.12 62 ILE A C 1
ATOM 470 O O . ILE A 1 62 ? -22.141 -1.068 7.906 1 97.12 62 ILE A O 1
ATOM 474 N N . ALA A 1 63 ? -21.188 -0.572 9.898 1 95.56 63 ALA A N 1
ATOM 475 C CA . ALA A 1 63 ? -20.578 -1.886 10.078 1 95.56 63 ALA A CA 1
ATOM 476 C C . ALA A 1 63 ? -21.641 -2.979 10.156 1 95.56 63 ALA A C 1
ATOM 478 O O . ALA A 1 63 ? -21.359 -4.152 9.906 1 95.56 63 ALA A O 1
ATOM 479 N N . LYS A 1 64 ? -22.859 -2.641 10.477 1 95.19 64 LYS A N 1
ATOM 480 C CA . LYS A 1 64 ? -23.938 -3.605 10.633 1 95.19 64 LYS A CA 1
ATOM 481 C C . LYS A 1 64 ? -24.609 -3.895 9.289 1 95.19 64 LYS A C 1
ATOM 483 O O . LYS A 1 64 ? -25.359 -4.867 9.164 1 95.19 64 LYS A O 1
ATOM 488 N N . LEU A 1 65 ? -24.328 -3.07 8.281 1 95.25 65 LEU A N 1
ATOM 489 C CA . LEU A 1 65 ? -24.922 -3.301 6.969 1 95.25 65 LEU A CA 1
ATOM 490 C C . LEU A 1 65 ? -24.375 -4.582 6.344 1 95.25 65 LEU A C 1
ATOM 492 O O . LEU A 1 65 ? -23.219 -4.953 6.59 1 95.25 65 LEU A O 1
ATOM 496 N N . PRO A 1 66 ? -25.234 -5.25 5.547 1 93.31 66 PRO A N 1
ATOM 497 C CA . PRO A 1 66 ? -24.75 -6.465 4.883 1 93.31 66 PRO A CA 1
ATOM 498 C C . PRO A 1 66 ? -23.562 -6.203 3.969 1 93.31 66 PRO A C 1
ATOM 500 O O . PRO A 1 66 ? -23.531 -5.195 3.26 1 93.31 66 PRO A O 1
ATOM 503 N N . GLU A 1 67 ? -22.594 -7.059 4.09 1 93.81 67 GLU A N 1
ATOM 504 C CA . GLU A 1 67 ? -21.438 -7.023 3.197 1 93.81 67 GLU A CA 1
ATOM 505 C C . GLU A 1 67 ? -21.578 -8.039 2.068 1 93.81 67 GLU A C 1
ATOM 507 O O . GLU A 1 67 ? -21.828 -9.219 2.318 1 93.81 67 GLU A O 1
ATOM 512 N N . PRO A 1 68 ? -21.5 -7.559 0.859 1 92.75 68 PRO A N 1
ATOM 513 C CA . PRO A 1 68 ? -21.578 -8.508 -0.252 1 92.75 68 PRO A CA 1
ATOM 514 C C . PRO A 1 68 ? -20.422 -9.508 -0.255 1 92.75 68 PRO A C 1
ATOM 516 O O . PRO A 1 68 ? -19.297 -9.164 0.111 1 92.75 68 PRO A O 1
ATOM 519 N N . LYS A 1 69 ? -20.703 -10.781 -0.704 1 92.69 69 LYS A N 1
ATOM 520 C CA . LYS A 1 69 ? -19.703 -11.836 -0.72 1 92.69 69 LYS A CA 1
ATOM 521 C C . LYS A 1 69 ? -18.531 -11.469 -1.633 1 92.69 69 LYS A C 1
ATOM 523 O O . LYS A 1 69 ? -17.422 -11.984 -1.466 1 92.69 69 LYS A O 1
ATOM 528 N N . GLU A 1 70 ? -18.734 -10.539 -2.627 1 92.06 70 GLU A N 1
ATOM 529 C CA . GLU A 1 70 ? -17.703 -10.109 -3.562 1 92.06 70 GLU A CA 1
ATOM 530 C C . GLU A 1 70 ? -16.531 -9.461 -2.83 1 92.06 70 GLU A C 1
ATOM 532 O O . GLU A 1 70 ? -15.414 -9.414 -3.354 1 92.06 70 GLU A O 1
ATOM 537 N N . LEU A 1 71 ? -16.75 -9.039 -1.58 1 94.31 71 LEU A N 1
ATOM 538 C CA . LEU A 1 71 ? -15.711 -8.375 -0.805 1 94.31 71 LEU A CA 1
ATOM 539 C C . LEU A 1 71 ? -14.656 -9.375 -0.355 1 94.31 71 LEU A C 1
ATOM 541 O O . LEU A 1 71 ? -13.562 -8.984 0.07 1 94.31 71 LEU A O 1
ATOM 545 N N . LEU A 1 72 ? -14.945 -10.703 -0.428 1 96.31 72 LEU A N 1
ATOM 546 C CA . LEU A 1 72 ? -13.969 -11.734 -0.11 1 96.31 72 LEU A CA 1
ATOM 547 C C . LEU A 1 72 ? -12.852 -11.773 -1.147 1 96.31 72 LEU A C 1
ATOM 549 O O . LEU A 1 72 ? -11.766 -12.289 -0.882 1 96.31 72 LEU A O 1
ATOM 553 N N . TYR A 1 73 ? -13.102 -11.156 -2.309 1 94.69 73 TYR A N 1
ATOM 554 C CA . TYR A 1 73 ? -12.227 -11.344 -3.461 1 94.69 73 TYR A CA 1
ATOM 555 C C . TYR A 1 73 ? -11.633 -10.023 -3.924 1 94.69 73 TYR A C 1
ATOM 557 O O . TYR A 1 73 ? -11.945 -8.969 -3.373 1 94.69 73 TYR A O 1
ATOM 565 N N . TYR A 1 74 ? -10.641 -10.133 -4.898 1 88.75 74 TYR A N 1
ATOM 566 C CA . TYR A 1 74 ? -9.992 -8.938 -5.43 1 88.75 74 TYR A CA 1
ATOM 567 C C . TYR A 1 74 ? -11.031 -7.941 -5.938 1 88.75 74 TYR A C 1
ATOM 569 O O . TYR A 1 74 ? -11.961 -8.312 -6.656 1 88.75 74 TYR A O 1
ATOM 577 N N . GLU A 1 75 ? -10.82 -6.738 -5.473 1 78.88 75 GLU A N 1
ATOM 578 C CA . GLU A 1 75 ? -11.516 -5.633 -6.121 1 78.88 75 GLU A CA 1
ATOM 579 C C . GLU A 1 75 ? -10.781 -5.18 -7.379 1 78.88 75 GLU A C 1
ATOM 581 O O . GLU A 1 75 ? -9.625 -5.562 -7.602 1 78.88 75 GLU A O 1
ATOM 586 N N . LYS A 1 76 ? -11.562 -4.469 -8.164 1 71.38 76 L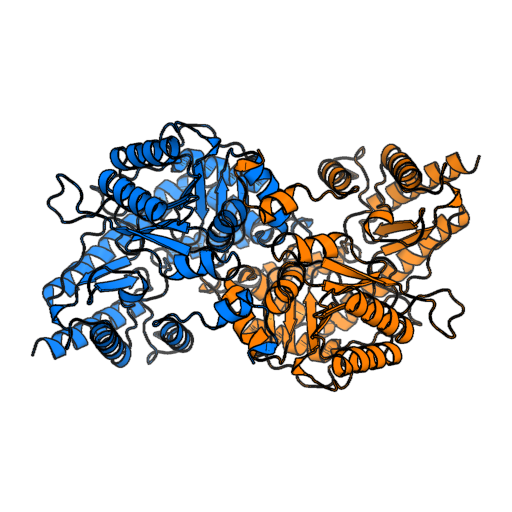YS A N 1
ATOM 587 C CA . LYS A 1 76 ? -10.852 -3.834 -9.266 1 71.38 76 LYS A CA 1
ATOM 588 C C . LYS A 1 76 ? -9.68 -2.996 -8.75 1 71.38 76 LYS A C 1
ATOM 590 O O . LYS A 1 76 ? -9.781 -2.354 -7.707 1 71.38 76 LYS A O 1
ATOM 595 N N . ALA A 1 77 ? -8.578 -3.07 -9.453 1 57.5 77 ALA A N 1
ATOM 596 C CA . ALA A 1 77 ? -7.348 -2.393 -9.055 1 57.5 77 ALA A CA 1
ATOM 597 C C . ALA A 1 77 ? -7.598 -0.91 -8.789 1 57.5 77 ALA A C 1
ATOM 599 O O . ALA A 1 77 ? -7.027 -0.332 -7.863 1 57.5 77 ALA A O 1
ATOM 600 N N . THR A 1 78 ? -8.414 -0.427 -9.633 1 63.91 78 THR A N 1
ATOM 601 C CA . THR A 1 78 ? -8.664 1.007 -9.539 1 63.91 78 THR A CA 1
ATOM 602 C C . THR A 1 78 ? -9.648 1.314 -8.414 1 63.91 78 THR A C 1
ATOM 604 O O . THR A 1 78 ? -9.914 2.48 -8.117 1 63.91 78 THR A O 1
ATOM 607 N N . GLY A 1 79 ? -10.102 0.331 -7.773 1 71.06 79 GLY A N 1
ATOM 608 C CA . GLY A 1 79 ? -11.164 0.485 -6.797 1 71.06 79 GLY A CA 1
ATOM 609 C C . GLY A 1 79 ? -12.523 0.079 -7.328 1 71.06 79 GLY A C 1
ATOM 610 O O . GLY A 1 79 ? -12.695 -0.127 -8.531 1 71.06 79 GLY A O 1
ATOM 611 N N . ASN A 1 80 ? -13.398 -0.101 -6.43 1 76.88 80 ASN A N 1
ATOM 612 C CA . ASN A 1 80 ? -14.781 -0.383 -6.781 1 76.88 80 ASN A CA 1
ATOM 613 C C . ASN A 1 80 ? -15.406 0.766 -7.57 1 76.88 80 ASN A C 1
ATOM 615 O O . ASN A 1 80 ? -15.273 1.93 -7.188 1 76.88 80 ASN A O 1
ATOM 619 N N . VAL A 1 81 ? -15.953 0.489 -8.648 1 77.81 81 VAL A N 1
ATOM 620 C CA . VAL A 1 81 ? -16.516 1.511 -9.523 1 77.81 81 VAL A CA 1
ATOM 621 C C . VAL A 1 81 ? -17.516 2.357 -8.75 1 77.81 81 VAL A C 1
ATOM 623 O O . VAL A 1 81 ? -17.547 3.584 -8.891 1 77.81 81 VAL A O 1
ATOM 626 N N . GLY A 1 82 ? -18.25 1.701 -7.969 1 85.62 82 GLY A N 1
ATOM 627 C CA . GLY A 1 82 ? -19.219 2.436 -7.164 1 85.62 82 GLY A CA 1
ATOM 628 C C . GLY A 1 82 ? -18.562 3.404 -6.191 1 85.62 82 GLY A C 1
ATOM 629 O O . GLY A 1 82 ? -19.016 4.539 -6.043 1 85.62 82 GLY A O 1
ATOM 630 N N . PHE A 1 83 ? -17.469 3.016 -5.609 1 93.31 83 PHE A N 1
ATOM 631 C CA . PHE A 1 83 ? -16.797 3.875 -4.633 1 93.31 83 PHE A CA 1
ATOM 632 C C . PHE A 1 83 ? -16.062 5.012 -5.332 1 93.31 83 PHE A C 1
ATOM 634 O O . PHE A 1 83 ? -16.062 6.145 -4.848 1 93.31 83 PHE A O 1
ATOM 641 N N . ARG A 1 84 ? -15.406 4.762 -6.469 1 93.5 84 ARG A N 1
ATOM 642 C CA . ARG A 1 84 ? -14.758 5.82 -7.23 1 93.5 84 ARG A CA 1
ATOM 643 C C . ARG A 1 84 ? -15.75 6.902 -7.633 1 93.5 84 ARG A C 1
ATOM 645 O O . ARG A 1 84 ? -15.445 8.094 -7.559 1 93.5 84 ARG A O 1
ATOM 652 N N . GLN A 1 85 ? -16.922 6.465 -8.016 1 94.31 85 GLN A N 1
ATOM 653 C CA . GLN A 1 85 ? -17.969 7.41 -8.383 1 94.31 85 GLN A CA 1
ATOM 654 C C . GLN A 1 85 ? -18.438 8.203 -7.172 1 94.31 85 GLN A C 1
ATOM 656 O O . GLN A 1 85 ? -18.625 9.422 -7.258 1 94.31 85 GLN A O 1
ATOM 661 N N . SER A 1 86 ? -18.641 7.469 -6.117 1 94.19 86 SER A N 1
ATOM 662 C CA . SER A 1 86 ? -19.047 8.117 -4.875 1 94.19 86 SER A CA 1
ATOM 663 C C . SER A 1 86 ? -18.031 9.156 -4.426 1 94.19 86 SER A C 1
ATOM 665 O O . SER A 1 86 ? -18.406 10.297 -4.109 1 94.19 86 SER A O 1
ATOM 667 N N . MET A 1 87 ? -16.797 8.844 -4.422 1 94.31 87 MET A N 1
ATOM 668 C CA . MET A 1 87 ? -15.742 9.766 -3.992 1 94.31 87 MET A CA 1
ATOM 669 C C . MET A 1 87 ? -15.617 10.938 -4.957 1 94.31 87 MET A C 1
ATOM 671 O O . MET A 1 87 ? -15.398 12.078 -4.531 1 94.31 87 MET A O 1
ATOM 675 N N . SER A 1 88 ? -15.742 10.633 -6.242 1 96.19 88 SER A N 1
ATOM 676 C CA . SER A 1 88 ? -15.688 11.695 -7.238 1 96.19 88 SER A CA 1
ATOM 677 C C . SER A 1 88 ? -16.781 12.727 -7.008 1 96.19 88 SER A C 1
ATOM 679 O O . SER A 1 88 ? -16.531 13.93 -7.031 1 96.19 88 SER A O 1
ATOM 681 N N . ARG A 1 89 ? -17.969 12.242 -6.77 1 96.31 89 ARG A N 1
ATOM 682 C CA . ARG A 1 89 ? -19.094 13.133 -6.512 1 96.31 89 ARG A CA 1
ATOM 683 C C . ARG A 1 89 ? -18.875 13.945 -5.242 1 96.31 89 ARG A C 1
ATOM 685 O O . ARG A 1 89 ? -19.125 15.148 -5.215 1 96.31 89 ARG A O 1
ATOM 692 N N . PHE A 1 90 ? -18.453 13.289 -4.254 1 97.06 90 PHE A N 1
ATOM 693 C CA . PHE A 1 90 ? -18.188 13.953 -2.98 1 97.06 90 PHE A CA 1
ATOM 694 C C . PHE A 1 90 ? -17.156 15.055 -3.143 1 97.06 90 PHE A C 1
ATOM 696 O O . PHE A 1 90 ? -17.375 16.188 -2.699 1 97.06 90 PHE A O 1
ATOM 703 N N . ILE A 1 91 ? -16.047 14.742 -3.779 1 97.75 91 ILE A N 1
ATOM 704 C CA . ILE A 1 91 ? -14.938 15.688 -3.953 1 97.75 91 ILE A CA 1
ATOM 705 C C . ILE A 1 91 ? -15.383 16.844 -4.836 1 97.75 91 ILE A C 1
ATOM 707 O O . ILE A 1 91 ? -15.109 18.016 -4.535 1 97.75 91 ILE A O 1
ATOM 711 N N . GLU A 1 92 ? -16.031 16.484 -5.918 1 97.56 92 GLU A N 1
ATOM 712 C CA . GLU A 1 92 ? -16.5 17.516 -6.84 1 97.56 92 GLU A CA 1
ATOM 713 C C . GLU A 1 92 ? -17.406 18.516 -6.133 1 97.56 92 GLU A C 1
ATOM 715 O O . GLU A 1 92 ? -17.219 19.734 -6.277 1 97.56 92 GLU A O 1
ATOM 720 N N . LYS A 1 93 ? -18.312 18.031 -5.363 1 96.69 93 LYS A N 1
ATOM 721 C CA . LYS A 1 93 ? -19.281 18.891 -4.672 1 96.69 93 LYS A CA 1
ATOM 722 C C . LYS A 1 93 ? -18.625 19.656 -3.537 1 96.69 93 LYS A C 1
ATOM 724 O O . LYS A 1 93 ? -18.703 20.891 -3.48 1 96.69 93 LYS A O 1
ATOM 729 N N . MET A 1 94 ? -17.922 18.969 -2.707 1 96.06 94 MET A N 1
ATOM 730 C CA . MET A 1 94 ? -17.469 19.531 -1.441 1 96.06 94 MET A CA 1
ATOM 731 C C . MET A 1 94 ? -16.297 20.469 -1.662 1 96.06 94 MET A C 1
ATOM 733 O O . MET A 1 94 ? -16.109 21.422 -0.904 1 96.06 94 MET A O 1
ATOM 737 N N . PHE A 1 95 ? -15.484 20.234 -2.719 1 97.31 95 PHE A N 1
ATOM 738 C CA . PHE A 1 95 ? -14.336 21.094 -3.002 1 97.31 95 PHE A CA 1
ATOM 739 C C . PHE A 1 95 ? -14.664 22.094 -4.098 1 97.31 95 PHE A C 1
ATOM 741 O O . PHE A 1 95 ? -13.781 22.812 -4.57 1 97.31 95 PHE A O 1
ATOM 748 N N . HIS A 1 96 ? -15.922 22.125 -4.531 1 97.31 96 HIS A N 1
ATOM 749 C CA . HIS A 1 96 ? -16.406 23.078 -5.52 1 97.31 96 HIS A CA 1
ATOM 750 C C . HIS A 1 96 ? -15.547 23.047 -6.781 1 97.31 96 HIS A C 1
ATOM 752 O O . HIS A 1 96 ? -15.062 24.094 -7.238 1 97.31 96 HIS A O 1
ATOM 758 N N . ALA A 1 97 ? -15.398 21.859 -7.293 1 97.94 97 ALA A N 1
ATOM 759 C CA . ALA A 1 97 ? -14.531 21.672 -8.453 1 97.94 97 ALA A CA 1
ATOM 760 C C . ALA A 1 97 ? -15.039 22.484 -9.648 1 97.94 97 ALA A C 1
ATOM 762 O O . ALA A 1 97 ? -16.25 22.547 -9.898 1 97.94 97 ALA A O 1
ATOM 763 N N . TYR A 1 98 ? -14.102 23.141 -10.297 1 97.5 98 TYR A N 1
ATOM 764 C CA . TYR A 1 98 ? -14.391 23.906 -11.492 1 97.5 98 TYR A CA 1
ATOM 765 C C . TYR A 1 98 ? -14.812 23 -12.641 1 97.5 98 TYR A C 1
ATOM 767 O O . TYR A 1 98 ? -15.766 23.297 -13.359 1 97.5 98 TYR A O 1
ATOM 775 N N . ASP A 1 99 ? -14.133 21.891 -12.867 1 95.31 99 ASP A N 1
ATOM 776 C CA . ASP A 1 99 ? -14.43 20.875 -13.859 1 95.31 99 ASP A CA 1
ATOM 777 C C . ASP A 1 99 ? -15.023 19.625 -13.211 1 95.31 99 ASP A C 1
ATOM 779 O O . ASP A 1 99 ? -14.75 19.344 -12.047 1 95.31 99 ASP A O 1
ATOM 783 N N . SER A 1 100 ? -15.789 18.953 -14.023 1 95.44 100 SER A N 1
ATOM 784 C CA . SER A 1 100 ? -16.281 17.656 -13.547 1 95.44 100 SER A CA 1
ATOM 785 C C . SER A 1 100 ? -15.133 16.688 -13.305 1 95.44 100 SER A C 1
ATOM 787 O O . SER A 1 100 ? -14.117 16.719 -14.008 1 95.44 100 SER A O 1
ATOM 789 N N . ILE A 1 101 ? -15.312 15.875 -12.312 1 96.5 101 ILE A N 1
ATOM 790 C CA . ILE A 1 101 ? -14.328 14.844 -11.992 1 96.5 101 ILE A CA 1
ATOM 791 C C . ILE A 1 101 ? -14.836 13.484 -12.461 1 96.5 101 ILE A C 1
ATOM 793 O O . ILE A 1 101 ? -15.711 12.883 -11.828 1 96.5 101 ILE A O 1
ATOM 797 N N . SER A 1 102 ? -14.242 13 -13.539 1 94.75 102 SER A N 1
ATOM 798 C CA . SER A 1 102 ? -14.602 11.68 -14.047 1 94.75 102 SER A CA 1
ATOM 799 C C . SER A 1 102 ? -14.016 10.578 -13.172 1 94.75 102 SER A C 1
ATOM 801 O O . SER A 1 102 ? -12.875 10.672 -12.727 1 94.75 102 SER A O 1
ATOM 803 N N . ALA A 1 103 ? -14.781 9.508 -12.961 1 91.75 103 ALA A N 1
ATOM 804 C CA . ALA A 1 103 ? -14.305 8.352 -12.203 1 91.75 103 ALA A CA 1
ATOM 805 C C . ALA A 1 103 ? -13.125 7.684 -12.898 1 91.75 103 ALA A C 1
ATOM 807 O O . ALA A 1 103 ? -12.32 7 -12.258 1 91.75 103 ALA A O 1
ATOM 808 N N . ASP A 1 104 ? -12.898 7.871 -14.203 1 90.5 104 ASP A N 1
ATOM 809 C CA . ASP A 1 104 ? -11.805 7.277 -14.969 1 90.5 104 ASP A CA 1
ATOM 810 C C . ASP A 1 104 ? -10.477 7.965 -14.664 1 90.5 104 ASP A C 1
ATOM 812 O O . ASP A 1 104 ? -9.414 7.434 -14.977 1 90.5 104 ASP A O 1
ATOM 816 N N . ASN A 1 105 ? -10.523 9.148 -14.039 1 94.38 105 ASN A N 1
ATOM 817 C CA . ASN A 1 105 ? -9.336 9.93 -13.734 1 94.38 105 ASN A CA 1
ATOM 818 C C . ASN A 1 105 ? -9 9.883 -12.242 1 94.38 105 ASN A C 1
ATOM 820 O O . ASN A 1 105 ? -8.258 10.727 -11.742 1 94.38 105 ASN A O 1
ATOM 824 N N . VAL A 1 106 ? -9.656 8.852 -11.664 1 94 106 VAL A N 1
ATOM 825 C CA . VAL A 1 106 ? -9.516 8.789 -10.211 1 94 106 VAL A CA 1
ATOM 826 C C . VAL A 1 106 ? -9.031 7.398 -9.797 1 94 106 VAL A C 1
ATOM 828 O O . VAL A 1 106 ? -9.406 6.395 -10.406 1 94 106 VAL A O 1
ATOM 831 N N . PHE A 1 107 ? -8.195 7.375 -8.781 1 94.62 107 PHE A N 1
ATOM 832 C CA . PHE A 1 107 ? -7.738 6.129 -8.18 1 94.62 107 PHE A CA 1
ATOM 833 C C . PHE A 1 107 ? -7.875 6.176 -6.664 1 94.62 107 PHE A C 1
ATOM 835 O O . PHE A 1 107 ? -7.754 7.246 -6.059 1 94.62 107 PHE A O 1
ATOM 842 N N . ILE A 1 108 ? -8.25 5.039 -6.086 1 95.94 108 ILE A N 1
ATOM 843 C CA . ILE A 1 108 ? -8.344 4.879 -4.637 1 95.94 108 ILE A CA 1
ATOM 844 C C . ILE A 1 108 ? -7.102 4.148 -4.121 1 95.94 10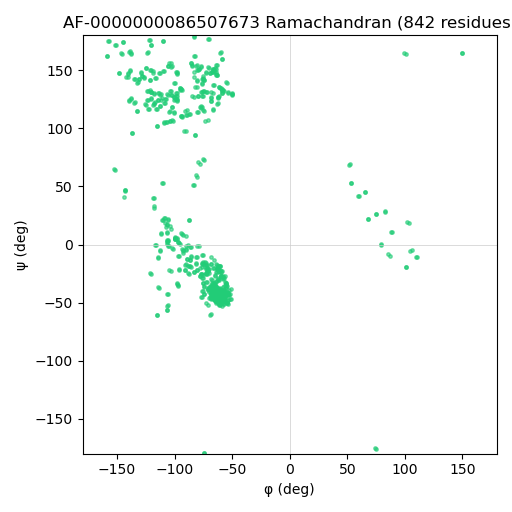8 ILE A C 1
ATOM 846 O O . ILE A 1 108 ? -6.723 3.105 -4.656 1 95.94 108 ILE A O 1
ATOM 850 N N . THR A 1 109 ? -6.438 4.73 -3.141 1 95.69 109 THR A N 1
ATOM 851 C CA . THR A 1 109 ? -5.223 4.164 -2.564 1 95.69 109 THR A CA 1
ATOM 852 C C . THR A 1 109 ? -5.395 3.918 -1.068 1 95.69 109 THR A C 1
ATOM 854 O O . THR A 1 109 ? -6.445 4.234 -0.5 1 95.69 109 THR A O 1
ATOM 857 N N . ASN A 1 110 ? -4.379 3.32 -0.448 1 94.25 110 ASN A N 1
ATOM 858 C CA . ASN A 1 110 ? -4.441 3.051 0.985 1 94.25 110 ASN A CA 1
ATOM 859 C C . ASN A 1 110 ? -3.928 4.234 1.802 1 94.25 110 ASN A C 1
ATOM 861 O O . ASN A 1 110 ? -3.502 4.066 2.945 1 94.25 110 ASN A O 1
ATOM 865 N N . GLY A 1 111 ? -3.924 5.414 1.219 1 95.38 111 GLY A N 1
ATOM 866 C CA . GLY A 1 111 ? -3.531 6.629 1.919 1 95.38 111 GLY A CA 1
ATOM 867 C C . GLY A 1 111 ? -2.906 7.668 1.008 1 95.38 111 GLY A C 1
ATOM 868 O O . GLY A 1 111 ? -2.529 7.359 -0.125 1 95.38 111 GLY A O 1
ATOM 869 N N . VAL A 1 112 ? -2.818 8.852 1.501 1 96.81 112 VAL A N 1
ATOM 870 C CA . VAL A 1 112 ? -2.279 9.953 0.705 1 96.81 112 VAL A CA 1
ATOM 871 C C . VAL A 1 112 ? -0.755 9.867 0.674 1 96.81 112 VAL A C 1
ATOM 873 O O . VAL A 1 112 ? -0.122 10.312 -0.287 1 96.81 112 VAL A O 1
ATOM 876 N N . THR A 1 113 ? -0.165 9.281 1.697 1 96.12 113 THR A N 1
ATOM 877 C CA . THR A 1 113 ? 1.282 9.102 1.75 1 96.12 113 THR A CA 1
ATOM 878 C C . THR A 1 113 ? 1.789 8.398 0.494 1 96.12 113 THR A C 1
ATOM 880 O O . THR A 1 113 ? 2.797 8.805 -0.088 1 96.12 113 THR A O 1
ATOM 883 N N . VAL A 1 114 ? 1.08 7.402 0.032 1 96.75 114 VAL A N 1
ATOM 884 C CA . VAL A 1 114 ? 1.538 6.617 -1.109 1 96.75 114 VAL A CA 1
ATOM 885 C C . VAL A 1 114 ? 1.329 7.406 -2.398 1 96.75 114 VAL A C 1
ATOM 887 O O . VAL A 1 114 ? 2.018 7.176 -3.395 1 96.75 114 VAL A O 1
ATOM 890 N N . ILE A 1 115 ? 0.375 8.312 -2.381 1 97.44 115 ILE A N 1
ATOM 891 C CA . ILE A 1 115 ? 0.168 9.172 -3.541 1 97.44 115 ILE A CA 1
ATOM 892 C C . ILE A 1 115 ? 1.353 10.117 -3.695 1 97.44 115 ILE A C 1
ATOM 894 O O . ILE A 1 115 ? 1.841 10.336 -4.809 1 97.44 115 ILE A O 1
ATOM 898 N N . MET A 1 116 ? 1.798 10.664 -2.562 1 97.69 116 MET A N 1
ATOM 899 C CA . MET A 1 116 ? 2.969 11.539 -2.588 1 97.69 116 MET A CA 1
ATOM 900 C C . MET A 1 116 ? 4.188 10.797 -3.133 1 97.69 116 MET A C 1
ATOM 902 O O . MET A 1 116 ? 4.918 11.328 -3.967 1 97.69 116 MET A O 1
ATOM 906 N N . GLU A 1 117 ? 4.391 9.633 -2.678 1 97.88 117 GLU A N 1
ATOM 907 C CA . GLU A 1 117 ? 5.496 8.82 -3.168 1 97.88 117 GLU A CA 1
ATOM 908 C C . GLU A 1 117 ? 5.352 8.531 -4.66 1 97.88 117 GLU A C 1
ATOM 910 O O . GLU A 1 117 ? 6.332 8.586 -5.406 1 97.88 117 GLU A O 1
ATOM 915 N N . ALA A 1 118 ? 4.133 8.203 -5.082 1 97.81 118 ALA A N 1
ATOM 916 C CA . ALA A 1 118 ? 3.871 7.898 -6.488 1 97.81 118 ALA A CA 1
ATOM 917 C C . ALA A 1 118 ? 4.215 9.094 -7.379 1 97.81 118 ALA A C 1
ATOM 919 O O . ALA A 1 118 ? 4.703 8.922 -8.5 1 97.81 118 ALA A O 1
ATOM 920 N N . VAL A 1 119 ? 3.898 10.266 -6.898 1 98.25 119 VAL A N 1
ATOM 921 C CA . VAL A 1 119 ? 4.23 11.477 -7.633 1 98.25 119 VAL A CA 1
ATOM 922 C C . VAL A 1 119 ? 5.742 11.578 -7.805 1 98.25 119 VAL A C 1
ATOM 924 O O . VAL A 1 119 ? 6.23 11.906 -8.891 1 98.25 119 VAL A O 1
ATOM 927 N N . ALA A 1 120 ? 6.465 11.305 -6.777 1 98.62 120 ALA A N 1
ATOM 928 C CA . ALA A 1 120 ? 7.922 11.344 -6.855 1 98.62 120 ALA A CA 1
ATOM 929 C C . ALA A 1 120 ? 8.438 10.305 -7.852 1 98.62 120 ALA A C 1
ATOM 931 O O . ALA A 1 120 ? 9.273 10.617 -8.711 1 98.62 120 ALA A O 1
ATOM 932 N N . PHE A 1 121 ? 7.914 9.07 -7.797 1 98.44 121 PHE A N 1
ATOM 933 C CA . PHE A 1 121 ? 8.312 8.023 -8.719 1 98.44 121 PHE A CA 1
ATOM 934 C C . PHE A 1 121 ? 7.984 8.406 -10.156 1 98.44 121 PHE A C 1
ATOM 936 O O . PHE A 1 121 ? 8.797 8.195 -11.062 1 98.44 121 PHE A O 1
ATOM 943 N N . ALA A 1 122 ? 6.844 8.953 -10.352 1 98.5 122 ALA A N 1
ATOM 944 C CA . ALA A 1 122 ? 6.309 9.18 -11.688 1 98.5 122 ALA A CA 1
ATOM 945 C C . ALA A 1 122 ? 7.074 10.289 -12.406 1 98.5 122 ALA A C 1
ATOM 947 O O . ALA A 1 122 ? 7.363 10.18 -13.602 1 98.5 122 ALA A O 1
ATOM 948 N N . PHE A 1 123 ? 7.438 11.328 -11.656 1 98.56 123 PHE A N 1
ATOM 949 C CA . PHE A 1 123 ? 7.824 12.539 -12.375 1 98.56 123 PHE A CA 1
ATOM 950 C C . PHE A 1 123 ? 9.305 12.852 -12.156 1 98.56 123 PHE A C 1
ATOM 952 O O . PHE A 1 123 ? 9.875 13.688 -12.852 1 98.56 123 PHE A O 1
ATOM 959 N N . ALA A 1 124 ? 9.984 12.195 -11.227 1 98.44 124 ALA A N 1
ATOM 960 C CA . ALA A 1 124 ? 11.359 12.57 -10.914 1 98.44 124 ALA A CA 1
ATOM 961 C C . ALA A 1 124 ? 12.266 11.344 -10.875 1 98.44 124 ALA A C 1
ATOM 963 O O . ALA A 1 124 ? 11.859 10.281 -10.406 1 98.44 124 ALA A O 1
ATOM 964 N N . ASP A 1 125 ? 13.461 11.492 -11.398 1 97.88 125 ASP A N 1
ATOM 965 C CA . ASP A 1 125 ? 14.5 10.484 -11.266 1 97.88 125 ASP A CA 1
ATOM 966 C C . ASP A 1 125 ? 15.273 10.656 -9.961 1 97.88 125 ASP A C 1
ATOM 968 O O . ASP A 1 125 ? 15.258 11.734 -9.359 1 97.88 125 ASP A O 1
ATOM 972 N N . PRO A 1 126 ? 15.914 9.516 -9.477 1 97.75 126 PRO A N 1
ATOM 973 C CA . PRO A 1 126 ? 16.781 9.703 -8.312 1 97.75 126 PRO A CA 1
ATOM 974 C C . PRO A 1 126 ? 17.766 10.859 -8.492 1 97.75 126 PRO A C 1
ATOM 976 O O . PRO A 1 126 ? 18.406 10.969 -9.531 1 97.75 126 PRO A O 1
ATOM 979 N N . GLY A 1 127 ? 17.797 11.742 -7.508 1 98.06 127 GLY A N 1
ATOM 980 C CA . GLY A 1 127 ? 18.688 12.891 -7.59 1 98.06 127 GLY A CA 1
ATOM 981 C C . GLY A 1 127 ? 17.969 14.164 -8.008 1 98.06 127 GLY A C 1
ATOM 982 O O . GLY A 1 127 ? 18.484 15.266 -7.789 1 98.06 127 GLY A O 1
ATOM 983 N N . ASP A 1 128 ? 16.781 14.062 -8.617 1 98.56 128 ASP A N 1
ATOM 984 C CA . ASP A 1 128 ? 15.984 15.234 -8.977 1 98.56 128 ASP A CA 1
ATOM 985 C C . ASP A 1 128 ? 15.406 15.906 -7.73 1 98.56 128 ASP A C 1
ATOM 987 O O . ASP A 1 128 ? 15.594 15.422 -6.613 1 98.56 128 ASP A O 1
ATOM 991 N N . TYR A 1 129 ? 14.68 17.078 -7.98 1 98.81 129 TYR A N 1
ATOM 992 C CA . TYR A 1 129 ? 14.18 17.875 -6.863 1 98.81 129 TYR A CA 1
ATOM 993 C C . TYR A 1 129 ? 12.695 18.156 -7.02 1 98.81 129 TYR A C 1
ATOM 995 O O . TYR A 1 129 ? 12.203 18.344 -8.133 1 98.81 129 TYR A O 1
ATOM 1003 N N . ILE A 1 130 ? 11.992 18.188 -5.93 1 98.81 130 ILE A N 1
ATOM 1004 C CA . ILE A 1 130 ? 10.609 18.656 -5.812 1 98.81 130 ILE A CA 1
ATOM 1005 C C . ILE A 1 130 ? 10.547 19.828 -4.832 1 98.81 130 ILE A C 1
ATOM 1007 O O . ILE A 1 130 ? 11.062 19.734 -3.717 1 98.81 130 ILE A O 1
ATOM 1011 N N . MET A 1 131 ? 9.977 20.938 -5.316 1 98.81 131 MET A N 1
ATOM 1012 C CA . MET A 1 131 ? 9.805 22.109 -4.461 1 98.81 131 MET A CA 1
ATOM 1013 C C . MET A 1 131 ? 8.672 21.891 -3.463 1 98.81 131 MET A C 1
ATOM 1015 O O . MET A 1 131 ? 7.582 21.453 -3.842 1 98.81 131 MET A O 1
ATOM 1019 N N . VAL A 1 132 ? 8.914 22.188 -2.186 1 98.38 132 VAL A N 1
ATOM 1020 C CA . VAL A 1 132 ? 7.922 22.047 -1.126 1 98.38 132 VAL A CA 1
ATOM 1021 C C . VAL A 1 132 ? 7.945 23.297 -0.241 1 98.38 132 VAL A C 1
ATOM 1023 O O . VAL A 1 132 ? 8.984 23.641 0.323 1 98.38 132 VAL A O 1
ATOM 1026 N N . PRO A 1 133 ? 6.84 23.969 -0.127 1 97.69 133 PRO A N 1
ATOM 1027 C CA . PRO A 1 133 ? 6.789 25.109 0.794 1 97.69 133 PRO A CA 1
ATOM 1028 C C . PRO A 1 133 ? 7.113 24.719 2.234 1 97.69 133 PRO A C 1
ATOM 1030 O O . PRO A 1 133 ? 6.594 23.719 2.74 1 97.69 133 PRO A O 1
ATOM 1033 N N . SER A 1 134 ? 7.941 25.438 2.896 1 96.25 134 SER A N 1
ATOM 1034 C CA . SER A 1 134 ? 8.375 25.156 4.266 1 96.25 134 SER A CA 1
ATOM 1035 C C . SER A 1 134 ? 7.871 26.234 5.227 1 96.25 134 SER A C 1
ATOM 1037 O O . SER A 1 134 ? 7.734 27.391 4.855 1 96.25 134 SER A O 1
ATOM 1039 N N . PRO A 1 135 ? 7.57 25.859 6.488 1 96 135 PRO A N 1
ATOM 1040 C CA . PRO A 1 135 ? 7.703 24.516 7.055 1 96 135 PRO A CA 1
ATOM 1041 C C . PRO A 1 135 ? 6.668 23.547 6.508 1 96 135 PRO A C 1
ATOM 1043 O O . PRO A 1 135 ? 5.621 23.953 6.004 1 96 135 PRO A O 1
ATOM 1046 N N . TYR A 1 136 ? 7.035 22.234 6.504 1 95.12 136 TYR A N 1
ATOM 1047 C CA . TYR A 1 136 ? 6.145 21.203 5.973 1 95.12 136 TYR A CA 1
ATOM 1048 C C . TYR A 1 136 ? 6.176 19.953 6.84 1 95.12 136 TYR A C 1
ATOM 1050 O O . TYR A 1 136 ? 7.008 19.844 7.742 1 95.12 136 TYR A O 1
ATOM 1058 N N . TYR A 1 137 ? 5.246 19.094 6.641 1 91.94 137 TYR A N 1
ATOM 1059 C CA . TYR A 1 137 ? 5.133 17.797 7.305 1 91.94 137 TYR A CA 1
ATOM 1060 C C . TYR A 1 137 ? 6.445 17.031 7.238 1 91.94 137 TYR A C 1
ATOM 1062 O O . TYR A 1 137 ? 7.012 16.844 6.156 1 91.94 137 TYR A O 1
ATOM 1070 N N . TYR A 1 138 ? 6.891 16.562 8.352 1 86.81 138 TYR A N 1
ATOM 1071 C CA . TYR A 1 138 ? 8.25 16.031 8.484 1 86.81 138 TYR A CA 1
ATOM 1072 C C . TYR A 1 138 ? 8.461 14.836 7.574 1 86.81 138 TYR A C 1
ATOM 1074 O O . TYR A 1 138 ? 9.57 14.609 7.082 1 86.81 138 TYR A O 1
ATOM 1082 N N . ARG A 1 139 ? 7.422 14.055 7.301 1 90 139 ARG A N 1
ATOM 1083 C CA . ARG A 1 139 ? 7.637 12.828 6.539 1 90 139 ARG A CA 1
ATOM 1084 C C . ARG A 1 139 ? 7.723 13.117 5.047 1 90 139 ARG A C 1
ATOM 1086 O O . ARG A 1 139 ? 8.078 12.242 4.258 1 90 139 ARG A O 1
ATOM 1093 N N . THR A 1 140 ? 7.383 14.305 4.641 1 94.12 140 THR A N 1
ATOM 1094 C CA . THR A 1 140 ? 7.438 14.633 3.223 1 94.12 140 THR A CA 1
ATOM 1095 C C . THR A 1 140 ? 8.812 14.32 2.645 1 94.12 140 THR A C 1
ATOM 1097 O O . THR A 1 140 ? 8.922 13.688 1.59 1 94.12 140 THR A O 1
ATOM 1100 N N . ILE A 1 141 ? 9.836 14.664 3.381 1 93.81 141 ILE A N 1
ATOM 1101 C CA . ILE A 1 141 ? 11.203 14.438 2.922 1 93.81 141 ILE A CA 1
ATOM 1102 C C . ILE A 1 141 ? 11.461 12.93 2.828 1 93.81 141 ILE A C 1
ATOM 1104 O O . ILE A 1 141 ? 12.156 12.477 1.918 1 93.81 141 ILE A O 1
ATOM 1108 N N . PHE A 1 142 ? 10.922 12.203 3.75 1 93.56 142 PHE A N 1
ATOM 1109 C CA . PHE A 1 142 ? 11.102 10.75 3.74 1 93.56 142 PHE A CA 1
ATOM 1110 C C . PHE A 1 142 ? 10.336 10.125 2.584 1 93.56 142 PHE A C 1
ATOM 1112 O O . PHE A 1 142 ? 10.891 9.328 1.825 1 93.56 142 PHE A O 1
ATOM 1119 N N . ASP A 1 143 ? 9.102 10.516 2.377 1 94.56 143 ASP A N 1
ATOM 1120 C CA . ASP A 1 143 ? 8.219 9.906 1.395 1 94.56 143 ASP A CA 1
ATOM 1121 C C . ASP A 1 143 ? 8.75 10.102 -0.024 1 94.56 143 ASP A C 1
ATOM 1123 O O . ASP A 1 143 ? 8.562 9.242 -0.886 1 94.56 143 ASP A O 1
ATOM 1127 N N . ILE A 1 144 ? 9.414 11.203 -0.267 1 96.12 144 ILE A N 1
ATOM 1128 C CA . ILE A 1 144 ? 9.875 11.492 -1.619 1 96.12 144 ILE A CA 1
ATOM 1129 C C . ILE A 1 144 ? 11.273 10.914 -1.825 1 96.12 144 ILE A C 1
ATOM 1131 O O . ILE A 1 144 ? 11.695 10.695 -2.961 1 96.12 144 ILE A O 1
ATOM 1135 N N . PHE A 1 145 ? 11.969 10.57 -0.695 1 97.19 145 PHE A N 1
ATOM 1136 C CA . PHE A 1 145 ? 13.367 10.172 -0.817 1 97.19 145 PHE A CA 1
ATOM 1137 C C . PHE A 1 145 ? 13.516 8.664 -0.625 1 97.19 145 PHE A C 1
ATOM 1139 O O . PHE A 1 145 ? 14.227 8 -1.381 1 97.19 145 PHE A O 1
ATOM 1146 N N . GLU A 1 146 ? 12.859 8.039 0.325 1 96.94 146 GLU A N 1
ATOM 1147 C CA . GLU A 1 146 ? 13.172 6.723 0.865 1 96.94 146 GLU A CA 1
ATOM 1148 C C . GLU A 1 146 ? 13.312 5.691 -0.249 1 96.94 146 GLU A C 1
ATOM 1150 O O . GLU A 1 146 ? 14.25 4.895 -0.25 1 96.94 146 GLU A O 1
ATOM 1155 N N . ARG A 1 147 ? 12.344 5.684 -1.19 1 97.5 147 ARG A N 1
ATOM 1156 C CA . ARG A 1 147 ? 12.367 4.691 -2.26 1 97.5 147 ARG A CA 1
ATOM 1157 C C . ARG A 1 147 ? 12.609 5.352 -3.613 1 97.5 147 ARG A C 1
ATOM 1159 O O . ARG A 1 147 ? 13.477 4.922 -4.371 1 97.5 147 ARG A O 1
ATOM 1166 N N . PRO A 1 148 ? 12.062 6.555 -3.885 1 98 148 PRO A N 1
ATOM 1167 C CA . PRO A 1 148 ? 12.281 7.203 -5.18 1 98 148 PRO A CA 1
ATOM 1168 C C . PRO A 1 148 ? 13.672 7.836 -5.293 1 98 148 PRO A C 1
ATOM 1170 O O . PRO A 1 148 ? 14.156 8.07 -6.402 1 98 148 PRO A O 1
ATOM 1173 N N . GLY A 1 149 ? 14.328 8.219 -4.16 1 98.12 149 GLY A N 1
ATOM 1174 C CA . GLY A 1 149 ? 15.641 8.844 -4.188 1 98.12 149 GLY A CA 1
ATOM 1175 C C . GLY A 1 149 ? 15.602 10.289 -4.641 1 98.12 149 GLY A C 1
ATOM 1176 O O . GLY A 1 149 ? 16.578 10.797 -5.215 1 98.12 149 GLY A O 1
ATOM 1177 N N . VAL A 1 150 ? 14.445 10.984 -4.445 1 98.5 150 VAL A N 1
ATOM 1178 C CA . VAL A 1 150 ? 14.234 12.359 -4.891 1 98.5 150 VAL A CA 1
ATOM 1179 C C . VAL A 1 150 ? 14.469 13.32 -3.73 1 98.5 150 VAL A C 1
ATOM 1181 O O . VAL A 1 150 ? 14.203 12.984 -2.574 1 98.5 150 VAL A O 1
ATOM 1184 N N . HIS A 1 151 ? 14.953 14.531 -4.027 1 98.19 151 HIS A N 1
ATOM 1185 C CA . HIS A 1 151 ? 15.289 15.5 -2.994 1 98.19 151 HIS A CA 1
ATOM 1186 C C . HIS A 1 151 ? 14.219 16.578 -2.885 1 98.19 151 HIS A C 1
ATOM 1188 O O . HIS A 1 151 ? 13.531 16.891 -3.865 1 98.19 151 HIS A O 1
ATOM 1194 N N . VAL A 1 152 ? 14.102 17.141 -1.707 1 97.44 152 VAL A N 1
ATOM 1195 C CA . VAL A 1 152 ? 13.203 18.266 -1.466 1 97.44 152 VAL A CA 1
ATOM 1196 C C . VAL A 1 152 ? 13.953 19.578 -1.617 1 97.44 152 VAL A C 1
ATOM 1198 O O . VAL A 1 152 ? 15.102 19.703 -1.185 1 97.44 152 VAL A O 1
ATOM 1201 N N . LEU A 1 153 ? 13.383 20.5 -2.322 1 98.12 153 LEU A N 1
ATOM 1202 C CA . LEU A 1 153 ? 13.812 21.891 -2.369 1 98.12 1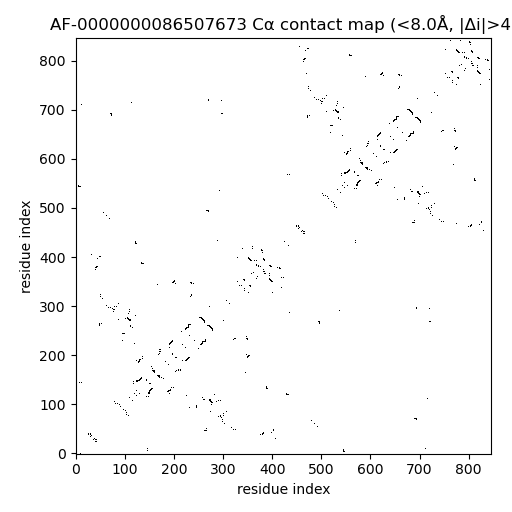53 LEU A CA 1
ATOM 1203 C C . LEU A 1 153 ? 12.867 22.781 -1.572 1 98.12 153 LEU A C 1
ATOM 1205 O O . LEU A 1 153 ? 11.727 23 -1.98 1 98.12 153 LEU A O 1
ATOM 1209 N N . ASP A 1 154 ? 13.344 23.375 -0.483 1 97.12 154 ASP A N 1
ATOM 1210 C CA . ASP A 1 154 ? 12.516 24.188 0.412 1 97.12 154 ASP A CA 1
ATOM 1211 C C . ASP A 1 154 ? 12.148 25.516 -0.232 1 97.12 154 ASP A C 1
ATOM 1213 O O . ASP A 1 154 ? 13.008 26.203 -0.805 1 97.12 154 ASP A O 1
ATOM 1217 N N . VAL A 1 155 ? 10.898 25.828 -0.177 1 98 155 VAL A N 1
ATOM 1218 C CA . VAL A 1 155 ? 10.406 27.141 -0.552 1 98 155 VAL A CA 1
ATOM 1219 C C . VAL A 1 155 ? 9.82 27.844 0.673 1 98 155 VAL A C 1
ATOM 1221 O O . VAL A 1 155 ? 8.641 27.672 0.99 1 98 155 VAL A O 1
ATOM 1224 N N . PRO A 1 156 ? 10.539 28.734 1.234 1 96.56 156 PRO A N 1
ATOM 1225 C CA . PRO A 1 156 ? 10.047 29.359 2.467 1 96.56 156 PRO A CA 1
ATOM 1226 C C . PRO A 1 156 ? 8.742 30.125 2.264 1 96.56 156 PRO A C 1
ATOM 1228 O O . PRO A 1 156 ? 8.641 30.938 1.348 1 96.56 156 PRO A O 1
ATOM 1231 N N . LEU A 1 157 ? 7.758 29.797 3.08 1 95.81 157 LEU A N 1
ATOM 1232 C CA . LEU A 1 157 ? 6.559 30.625 3.113 1 95.81 157 LEU A CA 1
ATOM 1233 C C . LEU A 1 157 ? 6.867 32 3.66 1 95.81 157 LEU A C 1
ATOM 1235 O O . LEU A 1 157 ? 7.805 32.188 4.441 1 95.81 157 LEU A O 1
ATOM 1239 N N . THR A 1 158 ? 6.094 32.938 3.182 1 94.44 158 THR A N 1
ATOM 1240 C CA . THR A 1 158 ? 6.297 34.312 3.623 1 94.44 158 THR A CA 1
ATOM 1241 C C . THR A 1 158 ? 5.016 34.906 4.223 1 94.44 158 THR A C 1
ATOM 1243 O O . THR A 1 158 ? 3.938 34.312 4.055 1 94.44 158 THR A O 1
ATOM 1246 N N . ARG A 1 159 ? 5.215 36 4.906 1 92.62 159 ARG A N 1
ATOM 1247 C CA . ARG A 1 159 ? 4.047 36.656 5.488 1 92.62 159 ARG A CA 1
ATOM 1248 C C . ARG A 1 159 ? 3.031 37 4.41 1 92.62 159 ARG A C 1
ATOM 1250 O O . ARG A 1 159 ? 3.398 37.5 3.348 1 92.62 159 ARG A O 1
ATOM 1257 N N . LEU A 1 160 ? 1.864 36.656 4.723 1 88.5 160 LEU A N 1
ATOM 1258 C CA . LEU A 1 160 ? 0.779 37 3.805 1 88.5 160 LEU A CA 1
ATOM 1259 C C . LEU A 1 160 ? 0.63 38.5 3.656 1 88.5 160 LEU A C 1
ATOM 1261 O O . LEU A 1 160 ? 0.489 39.219 4.652 1 88.5 160 LEU A O 1
ATOM 1265 N N . LYS A 1 161 ? 0.747 39.031 2.381 1 82.81 161 LYS A N 1
ATOM 1266 C CA . LYS A 1 161 ? 0.641 40.469 2.105 1 82.81 161 LYS A CA 1
ATOM 1267 C C . LYS A 1 161 ? -0.711 41 2.555 1 82.81 161 LYS A C 1
ATOM 1269 O O . LYS A 1 161 ? -1.754 40.406 2.256 1 82.81 161 LYS A O 1
ATOM 1274 N N . GLY A 1 162 ? -0.675 42 3.25 1 81.94 162 GLY A N 1
ATOM 1275 C CA . GLY A 1 162 ? -1.887 42.656 3.697 1 81.94 162 GLY A CA 1
ATOM 1276 C C . GLY A 1 162 ? -2.453 42.094 4.977 1 81.94 162 GLY A C 1
ATOM 1277 O O . GLY A 1 162 ? -3.393 42.625 5.555 1 81.94 162 GLY A O 1
ATOM 1278 N N . ASP A 1 163 ? -1.908 40.906 5.469 1 83.56 163 ASP A N 1
ATOM 1279 C CA . ASP A 1 163 ? -2.369 40.25 6.695 1 83.56 163 ASP A CA 1
ATOM 1280 C C . ASP A 1 163 ? -1.749 40.938 7.926 1 83.56 163 ASP A C 1
ATOM 1282 O O . ASP A 1 163 ? -0.571 41.281 7.914 1 83.56 163 ASP A O 1
ATOM 1286 N N . THR A 1 164 ? -2.562 41.188 8.938 1 84.94 164 THR A N 1
ATOM 1287 C CA . THR A 1 164 ? -2.086 41.812 10.164 1 84.94 164 THR A CA 1
ATOM 1288 C C . THR A 1 164 ? -1.972 40.781 11.289 1 84.94 164 THR A C 1
ATOM 1290 O O . THR A 1 164 ? -1.473 41.125 12.367 1 84.94 164 THR A O 1
ATOM 1293 N N . THR A 1 165 ? -2.316 39.562 11.055 1 84.88 165 THR A N 1
ATOM 1294 C CA . THR A 1 165 ? -2.387 38.562 12.102 1 84.88 165 THR A CA 1
ATOM 1295 C C . THR A 1 165 ? -1.095 37.75 12.156 1 84.88 165 THR A C 1
ATOM 1297 O O . THR A 1 165 ? -0.808 37.094 13.164 1 84.88 165 THR A O 1
ATOM 1300 N N . GLY A 1 166 ? -0.342 37.75 11.016 1 88.69 166 GLY A N 1
ATOM 1301 C CA . GLY A 1 166 ? 0.919 37 11.023 1 88.69 166 GLY A CA 1
ATOM 1302 C C . GLY A 1 166 ? 0.846 35.688 10.297 1 88.69 166 GLY A C 1
ATOM 1303 O O . GLY A 1 166 ? 1.73 34.844 10.453 1 88.69 166 GLY A O 1
ATOM 1304 N N . ARG A 1 167 ? -0.097 35.531 9.5 1 92.75 167 ARG A N 1
ATOM 1305 C CA . ARG A 1 167 ? -0.249 34.281 8.734 1 92.75 167 ARG A CA 1
ATOM 1306 C C . ARG A 1 167 ? 0.728 34.25 7.566 1 92.75 167 ARG A C 1
ATOM 1308 O O . ARG A 1 167 ? 1.207 35.281 7.113 1 92.75 167 ARG A O 1
ATOM 1315 N N . TYR A 1 168 ? 1.082 33.062 7.152 1 93.81 168 TYR A N 1
ATOM 1316 C CA . TYR A 1 168 ? 2.002 32.875 6.039 1 93.81 168 TYR A CA 1
ATOM 1317 C C . TYR A 1 168 ? 1.253 32.438 4.781 1 93.81 168 TYR A C 1
ATOM 1319 O O . TYR A 1 168 ? 0.105 32 4.859 1 93.81 168 TYR A O 1
ATOM 1327 N N . SER A 1 169 ? 1.896 32.719 3.688 1 93.56 169 SER A N 1
ATOM 1328 C CA . SER A 1 169 ? 1.404 32.188 2.416 1 93.56 169 SER A CA 1
ATOM 1329 C C . SER A 1 169 ? 2.547 31.984 1.426 1 93.56 169 SER A C 1
ATOM 1331 O O . SER A 1 169 ? 3.695 32.312 1.718 1 93.56 169 SER A O 1
ATOM 1333 N N . LEU A 1 170 ? 2.145 31.359 0.358 1 95.94 170 LEU A N 1
ATOM 1334 C CA . LEU A 1 170 ? 3.084 31.109 -0.731 1 95.94 170 LEU A CA 1
ATOM 1335 C C . LEU A 1 170 ? 3.324 32.375 -1.537 1 95.94 170 LEU A C 1
ATOM 1337 O O . LEU A 1 170 ? 2.375 33.094 -1.884 1 95.94 170 LEU A O 1
ATOM 1341 N N . ASP A 1 171 ? 4.57 32.688 -1.782 1 95.25 171 ASP A N 1
ATOM 1342 C CA . ASP A 1 171 ? 4.961 33.875 -2.525 1 95.25 171 ASP A CA 1
ATOM 1343 C C . ASP A 1 171 ? 5.566 33.531 -3.877 1 95.25 171 ASP A C 1
ATOM 1345 O O . ASP A 1 171 ? 6.578 32.812 -3.939 1 95.25 171 ASP A O 1
ATOM 1349 N N . SER A 1 172 ? 4.992 34.094 -4.922 1 95.06 172 SER A N 1
ATOM 1350 C CA . SER A 1 172 ? 5.414 33.75 -6.277 1 95.06 172 SER A CA 1
ATOM 1351 C C . SER A 1 172 ? 6.852 34.188 -6.531 1 95.06 172 SER A C 1
ATOM 1353 O O . SER A 1 172 ? 7.582 33.531 -7.277 1 95.06 172 SER A O 1
ATOM 1355 N N . GLU A 1 173 ? 7.258 35.281 -5.949 1 96.69 173 GLU A N 1
ATOM 1356 C CA . GLU A 1 173 ? 8.625 35.75 -6.117 1 96.69 173 GLU A CA 1
ATOM 1357 C C . GLU A 1 173 ? 9.625 34.812 -5.453 1 96.69 173 GLU A C 1
ATOM 1359 O O . GLU A 1 173 ? 10.695 34.562 -6 1 96.69 173 GLU A O 1
ATOM 1364 N N . VAL A 1 174 ? 9.297 34.344 -4.305 1 97.56 174 VAL A N 1
ATOM 1365 C CA . VAL A 1 174 ? 10.156 33.406 -3.602 1 97.56 174 VAL A CA 1
ATOM 1366 C C . VAL A 1 174 ? 10.234 32.094 -4.379 1 97.56 174 VAL A C 1
ATOM 1368 O O . VAL A 1 174 ? 11.305 31.516 -4.516 1 97.56 174 VAL A O 1
ATOM 1371 N N . LEU A 1 175 ? 9.117 31.672 -4.898 1 98.06 175 LEU A N 1
ATOM 1372 C CA . LEU A 1 175 ? 9.078 30.484 -5.75 1 98.06 175 LEU A CA 1
ATOM 1373 C C . LEU A 1 175 ? 10.062 30.609 -6.906 1 98.06 175 LEU A C 1
ATOM 1375 O O . LEU A 1 175 ? 10.844 29.703 -7.172 1 98.06 175 LEU A O 1
ATOM 1379 N N . GLU A 1 176 ? 9.969 31.719 -7.555 1 98.56 176 GLU A N 1
ATOM 1380 C CA . GLU A 1 176 ? 10.812 31.984 -8.719 1 98.56 176 GLU A CA 1
ATOM 1381 C C . GLU A 1 176 ? 12.289 32.031 -8.328 1 98.56 176 GLU A C 1
ATOM 1383 O O . GLU A 1 176 ? 13.125 31.422 -9.016 1 98.56 176 GLU A O 1
ATOM 1388 N N . GLN A 1 177 ? 12.578 32.656 -7.277 1 98.62 177 GLN A N 1
ATOM 1389 C CA . GLN A 1 177 ? 13.953 32.781 -6.812 1 98.62 177 GLN A CA 1
ATOM 1390 C C . GLN A 1 177 ? 14.547 31.422 -6.488 1 98.62 177 GLN A C 1
ATOM 1392 O O . GLN A 1 177 ? 15.68 31.125 -6.887 1 98.62 177 GLN A O 1
ATOM 1397 N N . VAL A 1 178 ? 13.812 30.641 -5.75 1 98.62 178 VAL A N 1
ATOM 1398 C CA . VAL A 1 178 ? 14.281 29.312 -5.359 1 98.62 178 VAL A CA 1
ATOM 1399 C C . VAL A 1 178 ? 14.5 28.453 -6.602 1 98.62 178 VAL A C 1
ATOM 1401 O O . VAL A 1 178 ? 15.508 27.75 -6.707 1 98.62 178 VAL A O 1
ATOM 1404 N N . TYR A 1 179 ? 13.594 28.516 -7.555 1 98.81 179 TYR A N 1
ATOM 1405 C CA . TYR A 1 179 ? 13.688 27.75 -8.789 1 98.81 179 TYR A CA 1
ATOM 1406 C C . TYR A 1 179 ? 14.922 28.141 -9.594 1 98.81 179 TYR A C 1
ATOM 1408 O O . TYR A 1 179 ? 15.703 27.297 -10.016 1 98.81 179 TYR A O 1
ATOM 1416 N N . GLN A 1 180 ? 15.07 29.438 -9.75 1 98.69 180 GLN A N 1
ATOM 1417 C CA . GLN A 1 180 ? 16.188 29.938 -10.555 1 98.69 180 GLN A CA 1
ATOM 1418 C C . GLN A 1 180 ? 17.531 29.578 -9.922 1 98.69 180 GLN A C 1
ATOM 1420 O O . GLN A 1 180 ? 18.469 29.234 -10.625 1 98.69 180 GLN A O 1
ATOM 1425 N N . LYS A 1 181 ? 17.594 29.688 -8.672 1 98.75 181 LYS A N 1
ATOM 1426 C CA . LYS A 1 181 ? 18.812 29.297 -7.98 1 98.75 181 LYS A CA 1
ATOM 1427 C C . LYS A 1 181 ? 19.125 27.812 -8.188 1 98.75 181 LYS A C 1
ATOM 1429 O O . LYS A 1 181 ? 20.266 27.453 -8.469 1 98.75 181 LYS A O 1
ATOM 1434 N N . ALA A 1 182 ? 18.172 26.984 -8 1 98.62 182 ALA A N 1
ATOM 1435 C CA . ALA A 1 182 ? 18.344 25.547 -8.188 1 98.62 182 ALA A CA 1
ATOM 1436 C C . ALA A 1 182 ? 18.828 25.234 -9.602 1 98.62 182 ALA A C 1
ATOM 1438 O O . ALA A 1 182 ? 19.766 24.453 -9.781 1 98.62 182 ALA A O 1
ATOM 1439 N N . VAL A 1 183 ? 18.234 25.812 -10.578 1 98.25 183 VAL A N 1
ATOM 1440 C CA . VAL A 1 183 ? 18.594 25.594 -11.969 1 98.25 183 VAL A CA 1
ATOM 1441 C C . VAL A 1 183 ? 20.031 26.047 -12.211 1 98.25 183 VAL A C 1
ATOM 1443 O O . VAL A 1 183 ? 20.797 25.375 -12.891 1 98.25 183 VAL A O 1
ATOM 1446 N N . SER A 1 184 ? 20.328 27.125 -11.641 1 98.44 184 SER A N 1
ATOM 1447 C CA . SER A 1 184 ? 21.672 27.656 -11.812 1 98.44 184 SER A CA 1
ATOM 1448 C C . SER A 1 184 ? 22.719 26.734 -11.188 1 98.44 184 SER A C 1
ATOM 1450 O O . SER A 1 184 ? 23.875 26.703 -11.625 1 98.44 184 SER A O 1
ATOM 1452 N N . GLU A 1 185 ? 22.344 25.984 -10.18 1 98.38 185 GLU A N 1
ATOM 1453 C CA . GLU A 1 185 ? 23.234 25.047 -9.492 1 98.38 185 GLU A CA 1
ATOM 1454 C C . GLU A 1 185 ? 23.219 23.672 -10.156 1 98.38 185 GLU A C 1
ATOM 1456 O O . GLU A 1 185 ? 23.844 22.734 -9.664 1 98.38 185 GLU A O 1
ATOM 1461 N N . GLY A 1 186 ? 22.484 23.531 -11.148 1 98.12 186 GLY A N 1
ATOM 1462 C CA . GLY A 1 186 ? 22.438 22.297 -11.914 1 98.12 186 GLY A CA 1
ATOM 1463 C C . GLY A 1 186 ? 21.438 21.297 -11.375 1 98.12 186 GLY A C 1
ATOM 1464 O O . GLY A 1 186 ? 21.453 20.125 -11.75 1 98.12 186 GLY A O 1
ATOM 1465 N N . LYS A 1 187 ? 20.609 21.719 -10.469 1 98.56 187 LYS A N 1
ATOM 1466 C CA . LYS A 1 187 ? 19.578 20.859 -9.922 1 98.56 187 LYS A CA 1
ATOM 1467 C C . LYS A 1 187 ? 18.375 20.766 -10.867 1 98.56 187 LYS A C 1
ATOM 1469 O O . LYS A 1 187 ? 17.922 21.781 -11.398 1 98.56 187 LYS A O 1
ATOM 1474 N N . ARG A 1 188 ? 17.953 19.609 -11.203 1 98.06 188 ARG A N 1
ATOM 1475 C CA . ARG A 1 188 ? 16.781 19.422 -12.047 1 98.06 188 ARG A CA 1
ATOM 1476 C C . ARG A 1 188 ? 15.508 19.391 -11.203 1 98.06 188 ARG A C 1
ATOM 1478 O O . ARG A 1 188 ? 15.273 18.438 -10.469 1 98.06 188 ARG A O 1
ATOM 1485 N N . VAL A 1 189 ? 14.641 20.391 -11.32 1 98.75 189 VAL A N 1
ATOM 1486 C CA . VAL A 1 189 ? 13.383 20.5 -10.594 1 98.75 189 VAL A CA 1
ATOM 1487 C C . VAL A 1 189 ? 12.242 19.953 -11.445 1 98.75 189 VAL A C 1
ATOM 1489 O O . VAL A 1 189 ? 12.109 20.297 -12.625 1 98.75 189 VAL A O 1
ATOM 1492 N N . ARG A 1 190 ? 11.375 19.125 -10.805 1 98.5 190 ARG A N 1
ATOM 1493 C CA . ARG A 1 190 ? 10.414 18.406 -11.633 1 98.5 190 ARG A CA 1
ATOM 1494 C C . ARG A 1 190 ? 8.984 18.75 -11.227 1 98.5 190 ARG A C 1
ATOM 1496 O O . ARG A 1 190 ? 8.055 18.609 -12.031 1 98.5 190 ARG A O 1
ATOM 1503 N N . ALA A 1 191 ? 8.781 19.156 -9.977 1 98.75 191 ALA A N 1
ATOM 1504 C CA . ALA A 1 191 ? 7.418 19.344 -9.477 1 98.75 191 ALA A CA 1
ATOM 1505 C C . ALA A 1 191 ? 7.395 20.281 -8.273 1 98.75 191 ALA A C 1
ATOM 1507 O O . ALA A 1 191 ? 8.445 20.625 -7.723 1 98.75 191 ALA A O 1
ATOM 1508 N N . VAL A 1 192 ? 6.227 20.797 -7.988 1 98.81 192 VAL A N 1
ATOM 1509 C CA . VAL A 1 192 ? 5.906 21.469 -6.73 1 98.81 192 VAL A CA 1
ATOM 1510 C C . VAL A 1 192 ? 4.859 20.656 -5.973 1 98.81 192 VAL A C 1
ATOM 1512 O O . VAL A 1 192 ? 3.893 20.172 -6.566 1 98.81 192 VAL A O 1
ATOM 1515 N N . MET A 1 193 ? 5.086 20.391 -4.73 1 98.56 193 MET A N 1
ATOM 1516 C CA . MET A 1 193 ? 4.129 19.719 -3.846 1 98.56 193 MET A CA 1
ATOM 1517 C C . MET A 1 193 ? 3.633 20.672 -2.768 1 98.56 193 MET A C 1
ATOM 1519 O O . MET A 1 193 ? 4.422 21.188 -1.968 1 98.56 193 MET A O 1
ATOM 1523 N N . LEU A 1 194 ? 2.35 20.891 -2.779 1 98.31 194 LEU A N 1
ATOM 1524 C CA . LEU A 1 194 ? 1.742 21.828 -1.845 1 98.31 194 LEU A CA 1
ATOM 1525 C C . LEU A 1 194 ? 0.755 21.125 -0.924 1 98.31 194 LEU A C 1
ATOM 1527 O O . LEU A 1 194 ? -0.123 20.391 -1.392 1 98.31 194 LEU A O 1
ATOM 1531 N N . ASN A 1 195 ? 0.986 21.219 0.318 1 97.94 195 ASN A N 1
ATOM 1532 C CA . ASN A 1 195 ? -0.039 20.891 1.302 1 97.94 195 ASN A CA 1
ATOM 1533 C C . ASN A 1 195 ? -0.887 22.109 1.656 1 97.94 195 ASN A C 1
ATOM 1535 O O . ASN A 1 195 ? -0.376 23.078 2.203 1 97.94 195 ASN A O 1
ATOM 1539 N N . ASN A 1 196 ? -2.135 22.062 1.339 1 98.31 196 ASN A N 1
ATOM 1540 C CA . ASN A 1 196 ? -3.049 23.172 1.597 1 98.31 196 ASN A CA 1
ATOM 1541 C C . ASN A 1 196 ? -4.348 22.688 2.236 1 98.31 196 ASN A C 1
ATOM 1543 O O . ASN A 1 196 ? -5.141 22 1.595 1 98.31 196 ASN A O 1
ATOM 1547 N N . PRO A 1 197 ? -4.609 23.078 3.434 1 98.25 197 PRO A N 1
ATOM 1548 C CA . PRO A 1 197 ? -3.873 23.891 4.41 1 98.25 197 PRO A CA 1
ATOM 1549 C C . PRO A 1 197 ? -2.514 23.281 4.762 1 98.25 197 PRO A C 1
ATOM 1551 O O . PRO A 1 197 ? -2.307 22.078 4.602 1 98.25 197 PRO A O 1
ATOM 1554 N N . VAL A 1 198 ? -1.664 24.172 5.277 1 97.62 198 VAL A N 1
ATOM 1555 C CA . VAL A 1 198 ? -0.263 23.828 5.488 1 97.62 198 VAL A CA 1
ATOM 1556 C C . VAL A 1 198 ? -0.105 23.094 6.82 1 97.62 198 VAL A C 1
ATOM 1558 O O . VAL A 1 198 ? -0.641 23.531 7.84 1 97.62 198 VAL A O 1
ATOM 1561 N N . ASN A 1 199 ? 0.486 21.984 6.852 1 96.88 199 ASN A N 1
ATOM 1562 C CA . ASN A 1 199 ? 1.038 21.312 8.023 1 96.88 199 ASN A CA 1
ATOM 1563 C C . ASN A 1 199 ? 2.521 21.625 8.203 1 96.88 199 ASN A C 1
ATOM 1565 O O . ASN A 1 199 ? 3.348 21.219 7.383 1 96.88 199 ASN A O 1
ATOM 1569 N N . PRO A 1 200 ? 2.914 22.375 9.211 1 96.38 200 PRO A N 1
ATOM 1570 C CA . PRO A 1 200 ? 2.301 22.406 10.539 1 96.38 200 PRO A CA 1
ATOM 1571 C C . PRO A 1 200 ? 1.609 23.734 10.836 1 96.38 200 PRO A C 1
ATOM 1573 O O . PRO A 1 200 ? 0.922 23.859 11.852 1 96.38 200 PRO A O 1
ATOM 1576 N N . THR A 1 201 ? 1.67 24.734 9.992 1 96.56 201 THR A N 1
ATOM 1577 C CA . THR A 1 201 ? 1.328 26.094 10.391 1 96.56 201 THR A CA 1
ATOM 1578 C C . THR A 1 201 ? -0.185 26.297 10.383 1 96.56 201 THR A C 1
ATOM 1580 O O . THR A 1 201 ? -0.693 27.234 11 1 96.56 201 THR A O 1
ATOM 1583 N N . GLY A 1 202 ? -0.837 25.469 9.641 1 97.62 202 GLY A N 1
ATOM 1584 C CA . GLY A 1 202 ? -2.277 25.609 9.508 1 97.62 202 GLY A CA 1
ATOM 1585 C C . GLY A 1 202 ? -2.678 26.703 8.531 1 97.62 202 GLY A C 1
ATOM 1586 O O . GLY A 1 202 ? -3.865 26.891 8.258 1 97.62 202 GLY A O 1
ATOM 1587 N N . ASP A 1 203 ? -1.719 27.359 7.949 1 97.31 203 ASP A N 1
ATOM 1588 C CA . ASP A 1 203 ? -2.018 28.453 7.02 1 97.31 203 ASP A CA 1
ATOM 1589 C C . ASP A 1 203 ? -2.732 27.922 5.777 1 97.31 203 ASP A C 1
ATOM 1591 O O . ASP A 1 203 ? -2.557 26.766 5.395 1 97.31 203 ASP A O 1
ATOM 1595 N N . VAL A 1 204 ? -3.576 28.766 5.234 1 97.38 204 VAL A N 1
ATOM 1596 C CA . VAL A 1 204 ? -4.324 28.469 4.02 1 97.38 204 VAL A CA 1
ATOM 1597 C C . VAL A 1 204 ? -3.791 29.297 2.861 1 97.38 204 VAL A C 1
ATOM 1599 O O . VAL A 1 204 ? -3.697 30.531 2.965 1 97.38 204 VAL A O 1
ATOM 1602 N N . VAL A 1 205 ? -3.352 28.641 1.81 1 97.44 205 VAL A N 1
ATOM 1603 C CA . VAL A 1 205 ? -2.994 29.344 0.583 1 97.44 205 VAL A CA 1
ATOM 1604 C C . VAL A 1 205 ? -4.258 29.75 -0.171 1 97.44 205 VAL A C 1
ATOM 1606 O O . VAL A 1 205 ? -5.035 28.891 -0.595 1 97.44 205 VAL A O 1
ATOM 1609 N N . GLY A 1 206 ? -4.457 30.984 -0.36 1 95.69 206 GLY A N 1
ATOM 1610 C CA . GLY A 1 206 ? -5.703 31.5 -0.904 1 95.69 206 GLY A CA 1
ATOM 1611 C C . GLY A 1 206 ? -5.77 31.438 -2.418 1 95.69 206 GLY A C 1
ATOM 1612 O O . GLY A 1 206 ? -4.816 30.984 -3.064 1 95.69 206 GLY A O 1
ATOM 1613 N N . ALA A 1 207 ? -6.891 31.859 -2.977 1 97 207 ALA A N 1
ATOM 1614 C CA . ALA A 1 207 ? -7.191 31.75 -4.402 1 97 207 ALA A CA 1
ATOM 1615 C C . ALA A 1 207 ? -6.156 32.469 -5.246 1 97 207 ALA A C 1
ATOM 1617 O O . ALA A 1 207 ? -5.695 31.953 -6.266 1 97 207 ALA A O 1
ATOM 1618 N N . GLU A 1 208 ? -5.816 33.656 -4.836 1 96.38 208 GLU A N 1
ATOM 1619 C CA . GLU A 1 208 ? -4.871 34.469 -5.609 1 96.38 208 GLU A CA 1
ATOM 1620 C C . GLU A 1 208 ? -3.492 33.812 -5.645 1 96.38 208 GLU A C 1
ATOM 1622 O O . GLU A 1 208 ? -2.869 33.719 -6.707 1 96.38 208 GLU A O 1
ATOM 1627 N N . GLN A 1 209 ? -3.035 33.406 -4.516 1 97.06 209 GLN A N 1
ATOM 1628 C CA . GLN A 1 209 ? -1.732 32.75 -4.434 1 97.06 209 GLN A CA 1
ATOM 1629 C C . GLN A 1 209 ? -1.73 31.422 -5.191 1 97.06 209 GLN A C 1
ATOM 1631 O O . GLN A 1 209 ? -0.724 31.047 -5.797 1 97.06 209 GLN A O 1
ATOM 1636 N N . LEU A 1 210 ? -2.84 30.656 -5.156 1 98.44 210 LEU A N 1
ATOM 1637 C CA . LEU A 1 210 ? -2.949 29.406 -5.906 1 98.44 210 LEU A CA 1
ATOM 1638 C C . LEU A 1 210 ? -2.885 29.672 -7.406 1 98.44 210 LEU A C 1
ATOM 1640 O O . LEU A 1 210 ? -2.277 28.906 -8.148 1 98.44 210 LEU A O 1
ATOM 1644 N N . LYS A 1 211 ? -3.543 30.734 -7.82 1 98.25 211 LYS A N 1
ATOM 1645 C CA . LYS A 1 211 ? -3.477 31.109 -9.227 1 98.25 211 LYS A CA 1
ATOM 1646 C C . LYS A 1 211 ? -2.043 31.422 -9.648 1 98.25 211 LYS A C 1
ATOM 1648 O O . LYS A 1 211 ? -1.604 31.031 -10.727 1 98.25 211 LYS A O 1
ATOM 1653 N N . GLU A 1 212 ? -1.366 32.125 -8.789 1 98 212 GLU A N 1
ATOM 1654 C CA . GLU A 1 212 ? 0.035 32.438 -9.055 1 98 212 GLU A CA 1
ATOM 1655 C C . GLU A 1 212 ? 0.881 31.172 -9.117 1 98 212 GLU A C 1
ATOM 1657 O O . GLU A 1 212 ? 1.784 31.062 -9.953 1 98 212 GLU A O 1
ATOM 1662 N N . LEU A 1 213 ? 0.6 30.266 -8.234 1 98.56 213 LEU A N 1
ATOM 1663 C CA . LEU A 1 213 ? 1.299 28.984 -8.234 1 98.56 213 LEU A CA 1
ATOM 1664 C C . LEU A 1 213 ? 1.046 28.219 -9.531 1 98.56 213 LEU A C 1
ATOM 1666 O O . LEU A 1 213 ? 1.975 27.656 -10.125 1 98.56 213 LEU A O 1
ATOM 1670 N N . LEU A 1 214 ? -0.198 28.172 -9.961 1 98.62 214 LEU A N 1
ATOM 1671 C CA . LEU A 1 214 ? -0.573 27.516 -11.211 1 98.62 214 LEU A CA 1
ATOM 1672 C C . LEU A 1 214 ? 0.166 28.141 -12.391 1 98.62 214 LEU A C 1
ATOM 1674 O O . LEU A 1 214 ? 0.683 27.422 -13.25 1 98.62 214 LEU A O 1
ATOM 1678 N N . ASP A 1 215 ? 0.24 29.422 -12.422 1 98.38 215 ASP A N 1
ATOM 1679 C CA . ASP A 1 215 ? 0.943 30.125 -13.492 1 98.38 215 ASP A CA 1
ATOM 1680 C C . ASP A 1 215 ? 2.438 29.797 -13.469 1 98.38 215 ASP A C 1
ATOM 1682 O O . ASP A 1 215 ? 3.045 29.578 -14.516 1 98.38 215 ASP A O 1
ATOM 1686 N N . PHE A 1 216 ? 3.004 29.844 -12.273 1 98.38 216 PHE A N 1
ATOM 1687 C CA . PHE A 1 216 ? 4.422 29.547 -12.094 1 98.38 216 PHE A CA 1
ATOM 1688 C C . PHE A 1 216 ? 4.758 28.156 -12.609 1 98.38 216 PHE A C 1
ATOM 1690 O O . PHE A 1 216 ? 5.695 27.984 -13.391 1 98.38 216 PHE A O 1
ATOM 1697 N N . THR A 1 217 ? 3.982 27.109 -12.172 1 98.31 217 THR A N 1
ATOM 1698 C CA . THR A 1 217 ? 4.27 25.734 -12.57 1 98.31 217 THR A CA 1
ATOM 1699 C C . THR A 1 217 ? 4.059 25.547 -14.07 1 98.31 217 THR A C 1
ATOM 1701 O O . THR A 1 217 ? 4.797 24.812 -14.719 1 98.31 217 THR A O 1
ATOM 1704 N N . HIS A 1 218 ? 3.104 26.25 -14.633 1 98.06 218 HIS A N 1
ATOM 1705 C CA . HIS A 1 218 ? 2.861 26.172 -16.078 1 98.06 218 HIS A CA 1
ATOM 1706 C C . HIS A 1 218 ? 4.02 26.781 -16.859 1 98.06 218 HIS A C 1
ATOM 1708 O O . HIS A 1 218 ? 4.512 26.172 -17.812 1 98.06 218 HIS A O 1
ATOM 1714 N N . ARG A 1 219 ? 4.453 27.922 -16.438 1 97.88 219 ARG A N 1
ATOM 1715 C CA . ARG A 1 219 ? 5.523 28.625 -17.125 1 97.88 219 ARG A CA 1
ATOM 1716 C C . ARG A 1 219 ? 6.805 27.797 -17.141 1 97.88 219 ARG A C 1
ATOM 1718 O O . ARG A 1 219 ? 7.531 27.797 -18.141 1 97.88 219 ARG A O 1
ATOM 1725 N N . HIS A 1 220 ? 7.07 27.125 -16.109 1 97.94 220 HIS A N 1
ATOM 1726 C CA . HIS A 1 220 ? 8.328 26.406 -15.992 1 97.94 220 HIS A CA 1
ATOM 1727 C C . HIS A 1 220 ? 8.148 24.922 -16.312 1 97.94 220 HIS A C 1
ATOM 1729 O O . HIS A 1 220 ? 9.07 24.125 -16.141 1 97.94 220 HIS A O 1
ATOM 1735 N N . LYS A 1 221 ? 6.961 24.531 -16.719 1 97.19 221 LYS A N 1
ATOM 1736 C CA . LYS A 1 221 ? 6.637 23.156 -17.125 1 97.19 221 LYS A CA 1
ATOM 1737 C C . LYS A 1 221 ? 6.875 22.172 -15.992 1 97.19 221 LYS A C 1
ATOM 1739 O O . LYS A 1 221 ? 7.488 21.125 -16.188 1 97.19 221 LYS A O 1
ATOM 1744 N N . LEU A 1 222 ? 6.473 22.578 -14.805 1 98.12 222 LEU A N 1
ATOM 1745 C CA . LEU A 1 222 ? 6.555 21.734 -13.617 1 98.12 222 LEU A CA 1
ATOM 1746 C C . LEU A 1 222 ? 5.215 21.062 -13.336 1 98.12 222 LEU A C 1
ATOM 1748 O O . LEU A 1 222 ? 4.16 21.641 -13.633 1 98.12 222 LEU A O 1
ATOM 1752 N N . GLN A 1 223 ? 5.27 19.859 -12.789 1 98.56 223 GLN A N 1
ATOM 1753 C CA . GLN A 1 223 ? 4.062 19.219 -12.273 1 98.56 223 GLN A CA 1
ATOM 1754 C C . GLN A 1 223 ? 3.658 19.828 -10.93 1 98.56 223 GLN A C 1
ATOM 1756 O O . GLN A 1 223 ? 4.516 20.203 -10.133 1 98.56 223 GLN A O 1
ATOM 1761 N N . LEU A 1 224 ? 2.355 19.984 -10.703 1 98.75 224 LEU A N 1
ATOM 1762 C CA . LEU A 1 224 ? 1.848 20.484 -9.43 1 98.75 224 LEU A CA 1
ATOM 1763 C C . LEU A 1 224 ? 1.025 19.422 -8.711 1 98.75 224 LEU A C 1
ATOM 1765 O O . LEU A 1 224 ? 0.026 18.938 -9.25 1 98.75 224 LEU A O 1
ATOM 1769 N N . PHE A 1 225 ? 1.441 19 -7.613 1 98.75 225 PHE A N 1
ATOM 1770 C CA . PHE A 1 225 ? 0.69 18.109 -6.734 1 98.75 225 PHE A CA 1
ATOM 1771 C C . PHE A 1 225 ? 0.076 18.891 -5.578 1 98.75 225 PHE A C 1
ATOM 1773 O O . PHE A 1 225 ? 0.796 19.469 -4.758 1 98.75 225 PHE A O 1
ATOM 1780 N N . SER A 1 226 ? -1.194 18.906 -5.48 1 98.81 226 SER A N 1
ATOM 1781 C CA . SER A 1 226 ? -1.926 19.578 -4.414 1 98.81 226 SER A CA 1
ATOM 1782 C C . SER A 1 226 ? -2.518 18.578 -3.428 1 98.81 226 SER A C 1
ATOM 1784 O O . SER A 1 226 ? -3.51 17.922 -3.732 1 98.81 226 SER A O 1
ATOM 1786 N N . ASN A 1 227 ? -1.923 18.5 -2.311 1 98.62 227 ASN A N 1
ATOM 1787 C CA . ASN A 1 227 ? -2.42 17.703 -1.194 1 98.62 227 ASN A CA 1
ATOM 1788 C C . ASN A 1 227 ? -3.365 18.516 -0.307 1 98.62 227 ASN A C 1
ATOM 1790 O O . ASN A 1 227 ? -2.932 19.422 0.403 1 98.62 227 ASN A O 1
ATOM 1794 N N . GLU A 1 228 ? -4.605 18.172 -0.31 1 98.75 228 GLU A N 1
ATOM 1795 C CA . GLU A 1 228 ? -5.598 18.922 0.445 1 98.75 228 GLU A CA 1
ATOM 1796 C C . GLU A 1 228 ? -6.262 18.062 1.51 1 98.75 228 GLU A C 1
ATOM 1798 O O . GLU A 1 228 ? -7.469 18.156 1.735 1 98.75 228 GLU A O 1
ATOM 1803 N N . ILE A 1 229 ? -5.434 17.25 2.143 1 98.25 229 ILE A N 1
ATOM 1804 C CA . ILE A 1 229 ? -5.871 16.281 3.154 1 98.25 229 ILE A CA 1
ATOM 1805 C C . ILE A 1 229 ? -6.527 17.031 4.316 1 98.25 229 ILE A C 1
ATOM 1807 O O . ILE A 1 229 ? -7.312 16.453 5.066 1 98.25 229 ILE A O 1
ATOM 1811 N N . TYR A 1 230 ? -6.289 18.344 4.449 1 98.44 230 TYR A N 1
ATOM 1812 C CA . TYR A 1 230 ? -6.879 19.172 5.496 1 98.44 230 TYR A CA 1
ATOM 1813 C C . TYR A 1 230 ? -7.887 20.141 4.91 1 98.44 230 TYR A C 1
ATOM 1815 O O . TYR A 1 230 ? -8.211 21.172 5.527 1 98.44 230 TYR A O 1
ATOM 1823 N N . GLY A 1 231 ? -8.406 19.891 3.771 1 98.19 231 GLY A N 1
ATOM 1824 C CA . GLY A 1 231 ? -9.273 20.812 3.068 1 98.19 231 GLY A CA 1
ATOM 1825 C C . GLY A 1 231 ? -10.523 21.172 3.854 1 98.19 231 GLY A C 1
ATOM 1826 O O . GLY A 1 231 ? -11.055 22.281 3.719 1 98.19 231 GLY A O 1
ATOM 1827 N N . PHE A 1 232 ? -10.969 20.312 4.711 1 97.38 232 PHE A N 1
ATOM 1828 C CA . PHE A 1 232 ? -12.203 20.547 5.449 1 97.38 232 PHE A CA 1
ATOM 1829 C C . PHE A 1 232 ? -11.914 20.891 6.906 1 97.38 232 PHE A C 1
ATOM 1831 O O . PHE A 1 232 ? -12.828 20.969 7.727 1 97.38 232 PHE A O 1
ATOM 1838 N N . SER A 1 233 ? -10.68 21.125 7.188 1 97.38 233 SER A N 1
ATOM 1839 C CA . SER A 1 233 ? -10.281 21.375 8.57 1 97.38 233 SER A CA 1
ATOM 1840 C C . SER A 1 233 ? -10.031 22.859 8.797 1 97.38 233 SER A C 1
ATOM 1842 O O . SER A 1 233 ? -9.305 23.234 9.719 1 97.38 233 SER A O 1
ATOM 1844 N N . VAL A 1 234 ? -10.469 23.719 7.945 1 98.25 234 VAL A N 1
ATOM 1845 C CA . VAL A 1 234 ? -10.43 25.172 8.188 1 98.25 234 VAL A CA 1
ATOM 1846 C C . VAL A 1 234 ? -11.492 25.547 9.219 1 98.25 234 VAL A C 1
ATOM 1848 O O . VAL A 1 234 ? -12.68 25.578 8.906 1 98.25 234 VAL A O 1
ATOM 1851 N N . HIS A 1 235 ? -11.102 25.859 10.422 1 98.06 235 HIS A N 1
ATOM 1852 C CA . HIS A 1 235 ? -12.039 26.031 11.523 1 98.06 235 HIS A CA 1
ATOM 1853 C C . HIS A 1 235 ? -12.258 27.516 11.828 1 98.06 235 HIS A C 1
ATOM 1855 O O . HIS A 1 235 ? -13.25 27.875 12.461 1 98.06 235 HIS A O 1
ATOM 1861 N N . ASP A 1 236 ? -11.336 28.359 11.453 1 97.12 236 ASP A N 1
ATOM 1862 C CA . ASP A 1 236 ? -11.508 29.797 11.625 1 97.12 236 ASP A CA 1
ATOM 1863 C C . ASP A 1 236 ? -12.641 30.328 10.742 1 97.12 236 ASP A C 1
ATOM 1865 O O . ASP A 1 236 ? -12.547 30.281 9.516 1 97.12 236 ASP A O 1
ATOM 1869 N N . PRO A 1 237 ? -13.664 30.828 11.289 1 94.62 237 PRO A N 1
ATOM 1870 C CA . PRO A 1 237 ? -14.828 31.25 10.5 1 94.62 237 PRO A CA 1
ATOM 1871 C C . PRO A 1 237 ? -14.508 32.406 9.555 1 94.62 237 PRO A C 1
ATOM 1873 O O . PRO A 1 237 ? -15.258 32.656 8.602 1 94.62 237 PRO A O 1
ATOM 1876 N N . ASP A 1 238 ? -13.438 33.094 9.758 1 93.06 238 ASP A N 1
ATOM 1877 C CA . ASP A 1 238 ? -13.102 34.25 8.953 1 93.06 238 ASP A CA 1
ATOM 1878 C C . ASP A 1 238 ? -12.211 33.875 7.77 1 93.06 238 ASP A C 1
ATOM 1880 O O . ASP A 1 238 ? -11.859 34.75 6.953 1 93.06 238 ASP A O 1
ATOM 1884 N N . VAL A 1 239 ? -11.844 32.688 7.727 1 95.25 239 VAL A N 1
ATOM 1885 C CA . VAL A 1 239 ? -10.953 32.25 6.664 1 95.25 239 VAL A CA 1
ATOM 1886 C C . VAL A 1 239 ? -11.695 31.297 5.719 1 95.25 239 VAL A C 1
ATOM 1888 O O . VAL A 1 239 ? -12.359 30.359 6.164 1 95.25 239 VAL A O 1
ATOM 1891 N N . LYS A 1 240 ? -11.594 31.609 4.48 1 93.12 240 LYS A N 1
ATOM 1892 C CA . LYS A 1 240 ? -12.227 30.781 3.459 1 93.12 240 LYS A CA 1
ATOM 1893 C C . LYS A 1 240 ? -11.203 29.859 2.785 1 93.12 240 LYS A C 1
ATOM 1895 O O . LYS A 1 240 ? -10.086 30.281 2.49 1 93.12 240 LYS A O 1
ATOM 1900 N N . PHE A 1 241 ? -11.633 28.656 2.561 1 97.06 241 PHE A N 1
ATOM 1901 C CA . PHE A 1 241 ? -10.773 27.703 1.874 1 97.06 241 PHE A CA 1
ATOM 1902 C C . PHE A 1 241 ? -11.062 27.688 0.377 1 97.06 241 PHE A C 1
ATOM 1904 O O . PHE A 1 241 ? -12.227 27.75 -0.037 1 97.06 241 PHE A O 1
ATOM 1911 N N . THR A 1 242 ? -10.023 27.719 -0.393 1 97.81 242 THR A N 1
ATOM 1912 C CA . THR A 1 242 ? -10.094 27.516 -1.835 1 97.81 242 THR A CA 1
ATOM 1913 C C . THR A 1 242 ? -9.289 26.297 -2.244 1 97.81 242 THR A C 1
ATOM 1915 O O . THR A 1 242 ? -8.086 26.203 -1.978 1 97.81 242 THR A O 1
ATOM 1918 N N . SER A 1 243 ? -9.969 25.312 -2.854 1 98.62 243 SER A N 1
ATOM 1919 C CA . SER A 1 243 ? -9.281 24.141 -3.391 1 98.62 243 SER A CA 1
ATOM 1920 C C . SER A 1 243 ? -8.641 24.453 -4.742 1 98.62 243 SER A C 1
ATOM 1922 O O . SER A 1 243 ? -9.164 25.266 -5.508 1 98.62 243 SER A O 1
ATOM 1924 N N . ILE A 1 244 ? -7.547 23.781 -5.047 1 98.75 244 ILE A N 1
ATOM 1925 C CA . ILE A 1 244 ? -6.926 23.875 -6.363 1 98.75 244 ILE A CA 1
ATOM 1926 C C . ILE A 1 244 ? -7.93 23.469 -7.438 1 98.75 244 ILE A C 1
ATOM 1928 O O . ILE A 1 244 ? -7.883 23.969 -8.562 1 98.75 244 ILE A O 1
ATOM 1932 N N . LEU A 1 245 ? -8.891 22.594 -7.094 1 98.56 245 LEU A N 1
ATOM 1933 C CA . LEU A 1 245 ? -9.875 22.047 -8.023 1 98.56 245 LEU A CA 1
ATOM 1934 C C . LEU A 1 245 ? -10.898 23.125 -8.414 1 98.56 245 LEU A C 1
ATOM 1936 O O . LEU A 1 245 ? -11.594 22.984 -9.422 1 98.56 245 LEU A O 1
ATOM 1940 N N . SER A 1 246 ? -11.039 24.125 -7.59 1 98.44 246 SER A N 1
ATOM 1941 C CA . SER A 1 246 ? -12.094 25.109 -7.809 1 98.44 246 SER A CA 1
ATOM 1942 C C . SER A 1 246 ? -11.625 26.203 -8.766 1 98.44 246 SER A C 1
ATOM 1944 O O . SER A 1 246 ? -12.398 27.109 -9.109 1 98.44 246 SER A O 1
ATOM 1946 N N . LEU A 1 247 ? -10.398 26.156 -9.211 1 98.5 247 LEU A N 1
ATOM 1947 C CA . LEU A 1 247 ? -9.797 27.172 -10.078 1 98.5 247 LEU A CA 1
ATOM 1948 C C . LEU A 1 247 ? -9.594 26.625 -11.484 1 98.5 247 LEU A C 1
ATOM 1950 O O . LEU A 1 247 ? -9.383 25.422 -11.664 1 98.5 247 LEU A O 1
ATOM 1954 N N . PRO A 1 248 ? -9.672 27.469 -12.469 1 97.62 248 PRO A N 1
ATOM 1955 C CA . PRO A 1 248 ? -9.242 27.016 -13.789 1 97.62 248 PRO A CA 1
ATOM 1956 C C . PRO A 1 248 ? -7.746 26.719 -13.859 1 97.62 248 PRO A C 1
ATOM 1958 O O . PRO A 1 248 ? -6.945 27.453 -13.266 1 97.62 248 PRO A O 1
ATOM 1961 N N . HIS A 1 249 ? -7.383 25.672 -14.469 1 97.75 249 HIS A N 1
ATOM 1962 C CA . HIS A 1 249 ? -5.984 25.281 -14.625 1 97.75 249 HIS A CA 1
ATOM 1963 C C . HIS A 1 249 ? -5.465 25.656 -16.016 1 97.75 249 HIS A C 1
ATOM 1965 O O . HIS A 1 249 ? -6.051 25.281 -17.031 1 97.75 249 HIS A O 1
ATOM 1971 N N . PRO A 1 250 ? -4.379 26.422 -16.109 1 97.56 250 PRO A N 1
ATOM 1972 C CA . PRO A 1 250 ? -3.799 26.688 -17.422 1 97.56 250 PRO A CA 1
ATOM 1973 C C . PRO A 1 250 ? -3.465 25.422 -18.203 1 97.56 250 PRO A C 1
ATOM 1975 O O . PRO A 1 250 ? -3.617 25.375 -19.422 1 97.56 250 PRO A O 1
ATOM 1978 N N . ASP A 1 251 ? -3.006 24.406 -17.469 1 96.38 251 ASP A N 1
ATOM 1979 C CA . ASP A 1 251 ? -2.748 23.078 -18.016 1 96.38 251 ASP A CA 1
ATOM 1980 C C . ASP A 1 251 ? -3.26 22 -17.078 1 96.38 251 ASP A C 1
ATOM 1982 O O . ASP A 1 251 ? -2.527 21.531 -16.203 1 96.38 251 ASP A O 1
ATOM 1986 N N . PRO A 1 252 ? -4.426 21.562 -17.359 1 96.69 252 PRO A N 1
ATOM 1987 C CA . PRO A 1 252 ? -5.047 20.594 -16.453 1 96.69 252 PRO A CA 1
ATOM 1988 C C . PRO A 1 252 ? -4.227 19.312 -16.312 1 96.69 252 PRO A C 1
ATOM 1990 O O . PRO A 1 252 ? -4.27 18.656 -15.258 1 96.69 252 PRO A O 1
ATOM 1993 N N . ALA A 1 253 ? -3.451 18.938 -17.297 1 96.5 253 ALA A N 1
ATOM 1994 C CA . ALA A 1 253 ? -2.691 17.688 -17.281 1 96.5 253 ALA A CA 1
ATOM 1995 C C . ALA A 1 253 ? -1.479 17.797 -16.359 1 96.5 253 ALA A C 1
ATOM 1997 O O . ALA A 1 253 ? -0.85 16.781 -16.031 1 96.5 253 ALA A O 1
ATOM 1998 N N . SER A 1 254 ? -1.187 19 -15.883 1 97.56 254 SER A N 1
ATOM 1999 C CA . SER A 1 254 ? -0.008 19.172 -15.039 1 97.56 254 SER A CA 1
ATOM 2000 C C . SER A 1 254 ? -0.396 19.359 -13.57 1 97.56 254 SER A C 1
ATOM 2002 O O . SER A 1 254 ? 0.466 19.578 -12.719 1 97.56 254 SER A O 1
ATOM 2004 N N . VAL A 1 255 ? -1.701 19.25 -13.266 1 98.5 255 VAL A N 1
ATOM 2005 C CA . VAL A 1 255 ? -2.186 19.453 -11.906 1 98.5 255 VAL A CA 1
ATOM 2006 C C . VAL A 1 255 ? -2.746 18.141 -11.359 1 98.5 255 VAL A C 1
ATOM 2008 O O . VAL A 1 255 ? -3.609 17.516 -11.984 1 98.5 255 VAL A O 1
ATOM 2011 N N . HIS A 1 256 ? -2.271 17.688 -10.258 1 98.69 256 HIS A N 1
ATOM 2012 C CA . HIS A 1 256 ? -2.67 16.469 -9.578 1 98.69 256 HIS A CA 1
ATOM 2013 C C . HIS A 1 256 ? -3.178 16.766 -8.172 1 98.69 256 HIS A C 1
ATOM 2015 O O . HIS A 1 256 ? -2.549 17.516 -7.422 1 98.69 256 HIS A O 1
ATOM 2021 N N . PHE A 1 257 ? -4.324 16.203 -7.852 1 98.75 257 PHE A N 1
ATOM 2022 C CA . PHE A 1 257 ? -5.012 16.5 -6.598 1 98.75 257 PHE A CA 1
ATOM 2023 C C . PHE A 1 257 ? -5.098 15.25 -5.723 1 98.75 257 PHE A C 1
ATOM 2025 O O . PHE A 1 257 ? -5.293 14.148 -6.23 1 98.75 257 PHE A O 1
ATOM 2032 N N . ALA A 1 258 ? -4.973 15.43 -4.395 1 98.62 258 ALA A N 1
ATOM 2033 C CA . ALA A 1 258 ? -5.188 14.312 -3.482 1 98.62 258 ALA A CA 1
ATOM 2034 C C . ALA A 1 258 ? -5.941 14.758 -2.232 1 98.62 258 ALA A C 1
ATOM 2036 O O . ALA A 1 258 ? -5.793 15.898 -1.786 1 98.62 258 ALA A O 1
ATOM 2037 N N . TRP A 1 259 ? -6.727 13.93 -1.72 1 98.56 259 TRP A N 1
ATOM 2038 C CA . TRP A 1 259 ? -7.414 14.016 -0.436 1 98.56 259 TRP A CA 1
ATOM 2039 C C . TRP A 1 259 ? -7.555 12.633 0.199 1 98.56 259 TRP A C 1
ATOM 2041 O O . TRP A 1 259 ? -7.301 11.617 -0.45 1 98.56 259 TRP A O 1
ATOM 2051 N N . GLY A 1 260 ? -7.844 12.5 1.427 1 97.69 260 GLY A N 1
ATOM 2052 C CA . GLY A 1 260 ? -8.062 11.242 2.117 1 97.69 260 GLY A CA 1
ATOM 2053 C C . GLY A 1 260 ? -8.906 11.391 3.373 1 97.69 260 GLY A C 1
ATOM 2054 O O . GLY A 1 260 ? -9.219 12.508 3.791 1 97.69 260 GLY A O 1
ATOM 2055 N N . VAL A 1 261 ? -9.227 10.312 3.984 1 97.69 261 VAL A N 1
ATOM 2056 C CA . VAL A 1 261 ? -10.211 10.328 5.062 1 97.69 261 VAL A CA 1
ATOM 2057 C C . VAL A 1 261 ? -9.5 10.391 6.41 1 97.69 261 VAL A C 1
ATOM 2059 O O . VAL A 1 261 ? -10.148 10.461 7.457 1 97.69 261 VAL A O 1
ATOM 2062 N N . SER A 1 262 ? -8.219 10.461 6.41 1 97.38 262 SER A N 1
ATOM 2063 C CA . SER A 1 262 ? -7.453 10.266 7.637 1 97.38 262 SER A CA 1
ATOM 2064 C C . SER A 1 262 ? -7.559 11.484 8.547 1 97.38 262 SER A C 1
ATOM 2066 O O . SER A 1 262 ? -7.488 11.352 9.773 1 97.38 262 SER A O 1
ATOM 2068 N N . LYS A 1 263 ? -7.605 12.664 7.945 1 98.19 263 LYS A N 1
ATOM 2069 C CA . LYS A 1 263 ? -7.461 13.859 8.766 1 98.19 263 LYS A CA 1
ATOM 2070 C C . LYS A 1 263 ? -8.797 14.586 8.93 1 98.19 263 LYS A C 1
ATOM 2072 O O . LYS A 1 263 ? -9.352 14.633 10.031 1 98.19 263 LYS A O 1
ATOM 2077 N N . ASP A 1 264 ? -9.414 14.945 7.852 1 98.06 264 ASP A N 1
ATOM 2078 C CA . ASP A 1 264 ? -10.672 15.688 7.887 1 98.06 264 ASP A CA 1
ATOM 2079 C C . ASP A 1 264 ? -11.781 14.867 8.547 1 98.06 264 ASP A C 1
ATOM 2081 O O . ASP A 1 264 ? -12.625 15.406 9.258 1 98.06 264 ASP A O 1
ATOM 2085 N N . THR A 1 265 ? -11.789 13.555 8.297 1 97.69 265 THR A N 1
ATOM 2086 C CA . THR A 1 265 ? -12.906 12.75 8.797 1 97.69 265 THR A CA 1
ATOM 2087 C C . THR A 1 265 ? -12.469 11.891 9.977 1 97.69 265 THR A C 1
ATOM 2089 O O . THR A 1 265 ? -13.242 11.062 10.469 1 97.69 265 THR A O 1
ATOM 2092 N N . GLY A 1 266 ? -11.234 12.023 10.391 1 97.75 266 GLY A N 1
ATOM 2093 C CA . GLY A 1 266 ? -10.766 11.352 11.594 1 97.75 266 GLY A CA 1
ATOM 2094 C C . GLY A 1 266 ? -10.703 9.844 11.445 1 97.75 266 GLY A C 1
ATOM 2095 O O . GLY A 1 266 ? -10.75 9.117 12.445 1 97.75 266 GLY A O 1
ATOM 2096 N N . LEU A 1 267 ? -10.633 9.367 10.25 1 97.94 267 LEU A N 1
ATOM 2097 C CA . LEU A 1 267 ? -10.648 7.926 10.008 1 97.94 267 LEU A CA 1
ATOM 2098 C C . LEU A 1 267 ? -9.289 7.441 9.508 1 97.94 267 LEU A C 1
ATOM 2100 O O . LEU A 1 267 ? -9.203 6.766 8.484 1 97.94 267 LEU A O 1
ATOM 2104 N N . SER A 1 268 ? -8.25 7.789 10.281 1 96.44 268 SER A N 1
ATOM 2105 C CA . SER A 1 268 ? -6.895 7.441 9.867 1 96.44 268 SER A CA 1
ATOM 2106 C C . SER A 1 268 ? -6.703 5.93 9.812 1 96.44 268 SER A C 1
ATOM 2108 O O . SER A 1 268 ? -5.895 5.43 9.023 1 96.44 268 SER A O 1
ATOM 2110 N N . GLY A 1 269 ? -7.5 5.152 10.555 1 95.5 269 GLY A N 1
ATOM 2111 C CA . GLY A 1 269 ? -7.387 3.703 10.555 1 95.5 269 GLY A CA 1
ATOM 2112 C C . GLY A 1 269 ? -7.969 3.061 9.305 1 95.5 269 GLY A C 1
ATOM 2113 O O . GLY A 1 269 ? -7.711 1.888 9.031 1 95.5 269 GLY A O 1
ATOM 2114 N N . TYR A 1 270 ? -8.766 3.746 8.555 1 95.31 270 TYR A N 1
ATOM 2115 C CA . TYR A 1 270 ? -9.43 3.197 7.379 1 95.31 270 TYR A CA 1
ATOM 2116 C C . TYR A 1 270 ? -8.5 3.191 6.176 1 95.31 270 TYR A C 1
ATOM 2118 O O . TYR A 1 270 ? -8.742 2.482 5.195 1 95.31 270 TYR A O 1
ATOM 2126 N N . ARG A 1 271 ? -7.398 3.945 6.234 1 93.75 271 ARG A N 1
ATOM 2127 C CA . ARG A 1 271 ? -6.332 3.916 5.234 1 93.75 271 ARG A CA 1
ATOM 2128 C C . ARG A 1 271 ? -6.898 4.09 3.828 1 93.75 271 ARG A C 1
ATOM 2130 O O . ARG A 1 271 ? -6.781 3.193 2.992 1 93.75 271 ARG A O 1
ATOM 2137 N N . CYS A 1 272 ? -7.391 5.238 3.523 1 95.94 272 CYS A N 1
ATOM 2138 C CA . CYS A 1 272 ? -7.988 5.484 2.215 1 95.94 272 CYS A CA 1
ATOM 2139 C C . CYS A 1 272 ? -7.602 6.859 1.688 1 95.94 272 CYS A C 1
ATOM 2141 O O . CYS A 1 272 ? -7.793 7.867 2.369 1 95.94 272 CYS A O 1
ATOM 2143 N N . GLY A 1 273 ? -7.027 6.91 0.539 1 96.56 273 GLY A N 1
ATOM 2144 C CA . GLY A 1 273 ? -6.648 8.125 -0.173 1 96.56 273 GLY A CA 1
ATOM 2145 C C . GLY A 1 273 ? -7.23 8.195 -1.572 1 96.56 273 GLY A C 1
ATOM 2146 O O . GLY A 1 273 ? -7.602 7.172 -2.152 1 96.56 273 GLY A O 1
ATOM 2147 N N . PHE A 1 274 ? -7.438 9.383 -2.033 1 96.81 274 PHE A N 1
ATOM 2148 C CA . PHE A 1 274 ? -8.039 9.711 -3.322 1 96.81 274 PHE A CA 1
ATOM 2149 C C . PHE A 1 274 ? -7.098 10.586 -4.145 1 96.81 274 PHE A C 1
ATOM 2151 O O . PHE A 1 274 ? -6.625 11.617 -3.67 1 96.81 274 PHE A O 1
ATOM 2158 N N . VAL A 1 275 ? -6.766 10.133 -5.383 1 97.75 275 VAL A N 1
ATOM 2159 C CA . VAL A 1 275 ? -5.941 10.945 -6.273 1 97.75 275 VAL A CA 1
ATOM 2160 C C . VAL A 1 275 ? -6.68 11.18 -7.59 1 97.75 275 VAL A C 1
ATOM 2162 O O . VAL A 1 275 ? -7.324 10.273 -8.117 1 97.75 275 VAL A O 1
ATOM 2165 N N . HIS A 1 276 ? -6.73 12.367 -8.039 1 98 276 HIS A N 1
ATOM 2166 C CA . HIS A 1 276 ? -7.305 12.789 -9.312 1 98 276 HIS A CA 1
ATOM 2167 C C . HIS A 1 276 ? -6.246 13.414 -10.211 1 98 276 HIS A C 1
ATOM 2169 O O . HIS A 1 276 ? -5.5 14.297 -9.781 1 98 276 HIS A O 1
ATOM 2175 N N . THR A 1 277 ? -6.105 13.023 -11.422 1 97.75 277 THR A N 1
ATOM 2176 C CA . THR A 1 277 ? -5.203 13.586 -12.422 1 97.75 277 THR A CA 1
ATOM 2177 C C . THR A 1 277 ? -5.797 13.461 -13.82 1 97.75 277 THR A C 1
ATOM 2179 O O . THR A 1 277 ? -6.59 12.547 -14.078 1 97.75 277 THR A O 1
ATOM 2182 N N . LYS A 1 278 ? -5.527 14.367 -14.672 1 97.12 278 LYS A N 1
ATOM 2183 C CA . LYS A 1 278 ? -5.926 14.32 -16.078 1 97.12 278 LYS A CA 1
ATOM 2184 C C . LYS A 1 278 ? -4.727 14.031 -16.984 1 97.12 278 LYS A C 1
ATOM 2186 O O . LYS A 1 278 ? -4.84 14.078 -18.203 1 97.12 278 LYS A O 1
ATOM 2191 N N . ASN A 1 279 ? -3.555 13.805 -16.359 1 97.31 279 ASN A N 1
ATOM 2192 C CA . ASN A 1 279 ? -2.35 13.461 -17.109 1 97.31 279 ASN A CA 1
ATOM 2193 C C . ASN A 1 279 ? -2.387 12.023 -17.609 1 97.31 279 ASN A C 1
ATOM 2195 O O . ASN A 1 279 ? -2.361 11.086 -16.812 1 97.31 279 ASN A O 1
ATOM 2199 N N . PRO A 1 280 ? -2.418 11.789 -18.891 1 95.62 280 PRO A N 1
ATOM 2200 C CA . PRO A 1 280 ? -2.566 10.422 -19.375 1 95.62 280 PRO A CA 1
ATOM 2201 C C . PRO A 1 280 ? -1.384 9.531 -19.016 1 95.62 280 PRO A C 1
ATOM 2203 O O . PRO A 1 280 ? -1.562 8.336 -18.75 1 95.62 280 PRO A O 1
ATOM 2206 N N . ALA A 1 281 ? -0.213 10.094 -19.016 1 95.75 281 ALA A N 1
ATOM 2207 C CA . ALA A 1 281 ? 0.97 9.312 -18.672 1 95.75 281 ALA A CA 1
ATOM 2208 C C . ALA A 1 281 ? 0.95 8.914 -17.188 1 95.75 281 ALA A C 1
ATOM 2210 O O . ALA A 1 281 ? 1.265 7.777 -16.844 1 95.75 281 ALA A O 1
ATOM 2211 N N . PHE A 1 282 ? 0.616 9.836 -16.312 1 97.31 282 PHE A N 1
ATOM 2212 C CA . PHE A 1 282 ? 0.525 9.547 -14.891 1 97.31 282 PHE A CA 1
ATOM 2213 C C . PHE A 1 282 ? -0.6 8.555 -14.617 1 97.31 282 PHE A C 1
ATOM 2215 O O . PHE A 1 282 ? -0.459 7.668 -13.773 1 97.31 282 PHE A O 1
ATOM 2222 N N . LEU A 1 283 ? -1.733 8.727 -15.367 1 95.38 283 LEU A N 1
ATOM 2223 C CA . LEU A 1 283 ? -2.836 7.777 -15.242 1 95.38 283 LEU A CA 1
ATOM 2224 C C . LEU A 1 283 ? -2.375 6.359 -15.562 1 95.38 283 LEU A C 1
ATOM 2226 O O . LEU A 1 283 ? -2.711 5.418 -14.844 1 95.38 283 LEU A O 1
ATOM 2230 N N . GLN A 1 284 ? -1.636 6.195 -16.578 1 93.25 284 GLN A N 1
ATOM 2231 C CA . GLN A 1 284 ? -1.129 4.883 -16.969 1 93.25 284 GLN A CA 1
ATOM 2232 C C . GLN A 1 284 ? -0.167 4.336 -15.914 1 93.25 284 GLN A C 1
ATOM 2234 O O . GLN A 1 284 ? -0.217 3.15 -15.57 1 93.25 284 GLN A O 1
ATOM 2239 N N . TYR A 1 285 ? 0.71 5.168 -15.398 1 96.31 285 TYR A N 1
ATOM 2240 C CA . TYR A 1 285 ? 1.639 4.75 -14.352 1 96.31 285 TYR A CA 1
ATOM 2241 C C . TYR A 1 285 ? 0.889 4.27 -13.117 1 96.31 285 TYR A C 1
ATOM 2243 O O . TYR A 1 285 ? 1.223 3.229 -12.547 1 96.31 285 TYR A O 1
ATOM 2251 N N . LEU A 1 286 ? -0.111 5.09 -12.742 1 95.56 286 LEU A N 1
ATOM 2252 C CA . LEU A 1 286 ? -0.918 4.711 -11.586 1 95.56 286 LEU A CA 1
ATOM 2253 C C . LEU A 1 286 ? -1.629 3.385 -11.828 1 95.56 286 LEU A C 1
ATOM 2255 O O . LEU A 1 286 ? -1.697 2.541 -10.93 1 95.56 286 LEU A O 1
ATOM 2259 N N . THR A 1 287 ? -2.145 3.244 -12.984 1 91.62 287 THR A N 1
ATOM 2260 C CA . THR A 1 287 ? -2.818 1.996 -13.328 1 91.62 287 THR A CA 1
ATOM 2261 C C . THR A 1 287 ? -1.873 0.809 -13.164 1 91.62 287 THR A C 1
ATOM 2263 O O . THR A 1 287 ? -2.256 -0.228 -12.617 1 91.62 287 THR A O 1
ATOM 2266 N N . ASN A 1 288 ? -0.659 0.974 -13.594 1 91.25 288 ASN A N 1
ATOM 2267 C CA . ASN A 1 288 ? 0.318 -0.11 -13.578 1 91.25 288 ASN A CA 1
ATOM 2268 C C . ASN A 1 288 ? 0.799 -0.405 -12.156 1 91.25 288 ASN A C 1
ATOM 2270 O O . ASN A 1 288 ? 1.182 -1.535 -11.852 1 91.25 288 ASN A O 1
ATOM 2274 N N . THR A 1 289 ? 0.727 0.571 -11.273 1 94.12 289 THR A N 1
ATOM 2275 C CA . THR A 1 289 ? 1.424 0.415 -10 1 94.12 289 THR A CA 1
ATOM 2276 C C . THR A 1 289 ? 0.433 0.401 -8.844 1 94.12 289 THR A C 1
ATOM 2278 O O . THR A 1 289 ? 0.82 0.185 -7.691 1 94.12 289 THR A O 1
ATOM 2281 N N . LEU A 1 290 ? -0.851 0.537 -9.141 1 92.19 290 LEU A N 1
ATOM 2282 C CA . LEU A 1 290 ? -1.871 0.617 -8.102 1 92.19 290 LEU A CA 1
ATOM 2283 C C . LEU A 1 290 ? -1.902 -0.661 -7.266 1 92.19 290 LEU A C 1
ATOM 2285 O O . LEU A 1 290 ? -2.303 -0.639 -6.102 1 92.19 290 LEU A O 1
ATOM 2289 N N . ILE A 1 291 ? -1.449 -1.733 -7.797 1 91 291 ILE A N 1
ATOM 2290 C CA . ILE A 1 291 ? -1.463 -3.025 -7.121 1 91 291 ILE A CA 1
ATOM 2291 C C . ILE A 1 291 ? -0.673 -2.934 -5.816 1 91 291 ILE A C 1
ATOM 2293 O O . ILE A 1 291 ? -0.94 -3.678 -4.867 1 91 291 ILE A O 1
ATOM 2297 N N . TYR A 1 292 ? 0.228 -1.978 -5.73 1 93.62 292 TYR A N 1
ATOM 2298 C CA . TYR A 1 292 ? 1.11 -1.897 -4.57 1 93.62 292 TYR A CA 1
ATOM 2299 C C . TYR A 1 292 ? 0.451 -1.121 -3.436 1 93.62 292 TYR A C 1
ATOM 2301 O O . TYR A 1 292 ? 0.895 -1.191 -2.287 1 93.62 292 TYR A O 1
ATOM 2309 N N . PHE A 1 293 ? -0.536 -0.347 -3.73 1 92.31 293 PHE A N 1
ATOM 2310 C CA . PHE A 1 293 ? -1.033 0.512 -2.664 1 92.31 293 PHE A CA 1
ATOM 2311 C C . PHE A 1 293 ? -2.545 0.671 -2.756 1 92.31 293 PHE A C 1
ATOM 2313 O O . PHE A 1 293 ? -3.078 1.756 -2.51 1 92.31 293 PHE A O 1
ATOM 2320 N N . ARG A 1 294 ? -3.23 -0.334 -3.037 1 90.12 294 ARG A N 1
ATOM 2321 C CA . ARG A 1 294 ? -4.684 -0.295 -3.146 1 90.12 294 ARG A CA 1
ATOM 2322 C C . ARG A 1 294 ? -5.34 -0.423 -1.776 1 90.12 294 ARG A C 1
ATOM 2324 O O . ARG A 1 294 ? -4.809 -1.09 -0.887 1 90.12 294 ARG A O 1
ATOM 2331 N N . ALA A 1 295 ? -6.484 0.211 -1.635 1 92.69 295 ALA A N 1
ATOM 2332 C CA . ALA A 1 295 ? -7.301 0.048 -0.434 1 92.69 295 ALA A CA 1
ATOM 2333 C C . ALA A 1 295 ? -8.094 -1.257 -0.48 1 92.69 295 ALA A C 1
ATOM 2335 O O . ALA A 1 295 ? -8.422 -1.754 -1.56 1 92.69 295 ALA A O 1
ATOM 2336 N N . ALA A 1 296 ? -8.383 -1.816 0.675 1 93.06 296 ALA A N 1
ATOM 2337 C CA . ALA A 1 296 ? -9.164 -3.051 0.751 1 93.06 296 ALA A CA 1
ATOM 2338 C C . ALA A 1 296 ? -10.633 -2.795 0.414 1 93.06 296 ALA A C 1
ATOM 2340 O O . ALA A 1 296 ? -11.172 -1.731 0.729 1 93.06 296 ALA A O 1
ATOM 2341 N N . GLY A 1 297 ? -11.273 -3.766 -0.159 1 93.75 297 GLY A N 1
ATOM 2342 C CA . GLY A 1 297 ? -12.656 -3.65 -0.578 1 93.75 297 GLY A CA 1
ATOM 2343 C C . GLY A 1 297 ? -13.594 -3.293 0.56 1 93.75 297 GLY A C 1
ATOM 2344 O O . GLY A 1 297 ? -14.508 -2.477 0.389 1 93.75 297 GLY A O 1
ATOM 2345 N N . ILE A 1 298 ? -13.398 -3.885 1.723 1 94.62 298 ILE A N 1
ATOM 2346 C CA . ILE A 1 298 ? -14.258 -3.66 2.881 1 94.62 298 ILE A CA 1
ATOM 2347 C C . ILE A 1 298 ? -14.203 -2.188 3.283 1 94.62 298 ILE A C 1
ATOM 2349 O O . ILE A 1 298 ? -15.227 -1.605 3.66 1 94.62 298 ILE A O 1
ATOM 2353 N N . ILE A 1 299 ? -13.023 -1.592 3.184 1 95.38 299 ILE A N 1
ATOM 2354 C CA . ILE A 1 299 ? -12.836 -0.184 3.516 1 95.38 299 ILE A CA 1
ATOM 2355 C C . ILE A 1 299 ? -13.633 0.686 2.545 1 95.38 299 ILE A C 1
ATOM 2357 O O . ILE A 1 299 ? -14.383 1.57 2.963 1 95.38 299 ILE A O 1
ATOM 2361 N N . MET A 1 300 ? -13.492 0.38 1.301 1 95.88 300 MET A N 1
ATOM 2362 C CA . MET A 1 300 ? -14.18 1.153 0.273 1 95.88 300 MET A CA 1
ATOM 2363 C C . MET A 1 300 ? -15.695 1.011 0.409 1 95.88 300 MET A C 1
ATOM 2365 O O . MET A 1 300 ? -16.438 1.982 0.236 1 95.88 300 MET A O 1
ATOM 2369 N N . HIS A 1 301 ? -16.125 -0.209 0.728 1 95.31 301 HIS A N 1
ATOM 2370 C CA . HIS A 1 301 ? -17.547 -0.469 0.908 1 95.31 301 HIS A CA 1
ATOM 2371 C C . HIS A 1 301 ? -18.125 0.388 2.027 1 95.31 301 HIS A C 1
ATOM 2373 O O . HIS A 1 301 ? -19.156 1.04 1.846 1 95.31 301 HIS A O 1
ATOM 2379 N N . ARG A 1 302 ? -17.484 0.424 3.104 1 96.38 302 ARG A N 1
ATOM 2380 C CA . ARG A 1 302 ? -17.984 1.185 4.25 1 96.38 302 ARG A CA 1
ATOM 2381 C C . ARG A 1 302 ? -17.891 2.684 3.986 1 96.38 302 ARG A C 1
ATOM 2383 O O . ARG A 1 302 ? -18.812 3.43 4.324 1 96.38 302 ARG A O 1
ATOM 2390 N N . LEU A 1 303 ? -16.828 3.111 3.404 1 97.12 303 LEU A N 1
ATOM 2391 C CA . LEU A 1 303 ? -16.625 4.535 3.16 1 97.12 303 LEU A CA 1
ATOM 2392 C C . LEU A 1 303 ? -17.609 5.051 2.115 1 97.12 303 LEU A C 1
ATOM 2394 O O . LEU A 1 303 ? -17.969 6.23 2.119 1 97.12 303 LEU A O 1
ATOM 2398 N N . GLN A 1 304 ? -18 4.148 1.201 1 96.5 304 GLN A N 1
ATOM 2399 C CA . GLN A 1 304 ? -19.031 4.555 0.249 1 96.5 304 GLN A CA 1
ATOM 2400 C C . GLN A 1 304 ? -20.297 4.988 0.968 1 96.5 304 GLN A C 1
ATOM 2402 O O . GLN A 1 304 ? -20.859 6.043 0.66 1 96.5 304 GLN A O 1
ATOM 2407 N N . HIS A 1 305 ? -20.75 4.16 1.921 1 96.75 305 HIS A N 1
ATOM 2408 C CA . HIS A 1 305 ? -21.922 4.504 2.707 1 96.75 305 HIS A CA 1
ATOM 2409 C C . HIS A 1 305 ? -21.688 5.773 3.518 1 96.75 305 HIS A C 1
ATOM 2411 O O . HIS A 1 305 ? -22.594 6.602 3.658 1 96.75 305 HIS A O 1
ATOM 2417 N N . PHE A 1 306 ? -20.531 5.918 4.051 1 97.75 306 PHE A N 1
ATOM 2418 C CA . PHE A 1 306 ? -20.156 7.055 4.875 1 97.75 306 PHE A CA 1
ATOM 2419 C C . PHE A 1 306 ? -20.188 8.352 4.07 1 97.75 306 PHE A C 1
ATOM 2421 O O . PHE A 1 306 ? -20.844 9.312 4.465 1 97.75 306 PHE A O 1
ATOM 2428 N N . LEU A 1 307 ? -19.562 8.375 2.873 1 96.81 307 LEU A N 1
ATOM 2429 C CA . LEU A 1 307 ? -19.359 9.586 2.082 1 96.81 307 LEU A CA 1
ATOM 2430 C C . LEU A 1 307 ? -20.594 9.914 1.259 1 96.81 307 LEU A C 1
ATOM 2432 O O . LEU A 1 307 ? -20.781 11.062 0.837 1 96.81 307 LEU A O 1
ATOM 2436 N N . ASP A 1 308 ? -21.422 8.938 0.96 1 96.62 308 ASP A N 1
ATOM 2437 C CA . ASP A 1 308 ? -22.641 9.18 0.184 1 96.62 308 ASP A CA 1
ATOM 2438 C C . ASP A 1 308 ? -23.656 9.969 0.996 1 96.62 308 ASP A C 1
ATOM 2440 O O . ASP A 1 308 ? -24.594 10.547 0.432 1 96.62 308 ASP A O 1
ATOM 2444 N N . ASP A 1 309 ? -23.594 9.914 2.285 1 97.12 309 ASP A N 1
ATOM 2445 C CA . ASP A 1 309 ? -24.469 10.695 3.137 1 97.12 309 ASP A CA 1
ATOM 2446 C C . ASP A 1 309 ? -24.016 12.148 3.232 1 97.12 309 ASP A C 1
ATOM 2448 O O . ASP A 1 309 ? -23.641 12.617 4.312 1 97.12 309 ASP A O 1
ATOM 2452 N N . HIS A 1 310 ? -24.141 12.875 2.152 1 96.25 310 HIS A N 1
ATOM 2453 C CA . HIS A 1 310 ? -23.625 14.234 2.01 1 96.25 310 HIS A CA 1
ATOM 2454 C C . HIS A 1 310 ? -24.234 15.164 3.057 1 96.25 310 HIS A C 1
ATOM 2456 O O . HIS A 1 310 ? -23.531 16.016 3.617 1 96.25 310 HIS A O 1
ATOM 2462 N N . GLU A 1 311 ? -25.453 14.977 3.285 1 97.06 311 GLU A N 1
ATOM 2463 C CA . GLU A 1 311 ? -26.141 15.859 4.223 1 97.06 311 GLU A CA 1
ATOM 2464 C C . GLU A 1 311 ? -25.594 15.703 5.637 1 97.06 311 GLU A C 1
ATOM 2466 O O . GLU A 1 311 ? -25.312 16.703 6.309 1 97.06 311 GLU A O 1
ATOM 2471 N N . TRP A 1 312 ? -25.453 14.469 6.07 1 98.19 312 TRP A N 1
ATOM 2472 C CA . TRP A 1 312 ? -24.891 14.219 7.395 1 98.19 312 TRP A CA 1
ATOM 2473 C C . TRP A 1 312 ? -23.469 14.75 7.492 1 98.19 312 TRP A C 1
ATOM 2475 O O . TRP A 1 312 ? -23.094 15.352 8.508 1 98.19 312 TRP A O 1
ATOM 2485 N N . MET A 1 313 ? -22.703 14.547 6.441 1 97.56 313 MET A N 1
ATOM 2486 C CA . MET A 1 313 ? -21.312 15.008 6.418 1 97.56 313 MET A CA 1
ATOM 2487 C C . MET A 1 313 ? -21.25 16.531 6.574 1 97.56 313 MET A C 1
ATOM 2489 O O . MET A 1 313 ? -20.5 17.031 7.414 1 97.56 313 MET A O 1
ATOM 2493 N N . GLU A 1 314 ? -22 17.219 5.812 1 95.94 314 GLU A N 1
ATOM 2494 C CA . GLU A 1 314 ? -21.922 18.672 5.758 1 95.94 314 GLU A CA 1
ATOM 2495 C C . GLU A 1 314 ? -22.578 19.312 6.977 1 95.94 314 GLU A C 1
ATOM 2497 O O . GLU A 1 314 ? -22 20.203 7.609 1 95.94 314 GLU A O 1
ATOM 2502 N N . GLN A 1 315 ? -23.766 18.812 7.34 1 97.38 315 GLN A N 1
ATOM 2503 C CA . GLN A 1 315 ? -24.609 19.516 8.297 1 97.38 315 GLN A CA 1
ATOM 2504 C C . GLN A 1 315 ? -24.312 19.062 9.727 1 97.38 315 GLN A C 1
ATOM 2506 O O . GLN A 1 315 ? -24.609 19.781 10.68 1 97.38 315 GLN A O 1
ATOM 2511 N N . ILE A 1 316 ? -23.781 17.938 9.82 1 98.25 316 ILE A N 1
ATOM 2512 C CA . ILE A 1 316 ? -23.578 17.406 11.164 1 98.25 316 ILE A CA 1
ATOM 2513 C C . ILE A 1 316 ? -22.078 17.266 11.43 1 98.25 316 ILE A C 1
ATOM 2515 O O . ILE A 1 316 ? -21.516 17.984 12.25 1 98.25 316 ILE A O 1
ATOM 2519 N N . TYR A 1 317 ? -21.422 16.484 10.664 1 98.5 317 TYR A N 1
ATOM 2520 C CA . TYR A 1 317 ? -20.047 16.109 11.008 1 98.5 317 TYR A CA 1
ATOM 2521 C C . TYR A 1 317 ? -19.109 17.312 10.875 1 98.5 317 TYR A C 1
ATOM 2523 O O . TYR A 1 317 ? -18.484 17.734 11.852 1 98.5 317 TYR A O 1
ATOM 2531 N N . PHE A 1 318 ? -19 17.891 9.664 1 98 318 PHE A N 1
ATOM 2532 C CA . PHE A 1 318 ? -18.016 18.953 9.43 1 98 318 PHE A CA 1
ATOM 2533 C C . PHE A 1 318 ? -18.359 20.188 10.25 1 98 318 PHE A C 1
ATOM 2535 O O . PHE A 1 318 ? -17.469 20.891 10.711 1 98 318 PHE A O 1
ATOM 2542 N N . ARG A 1 319 ? -19.609 20.469 10.422 1 97.56 319 ARG A N 1
ATOM 2543 C CA . ARG A 1 319 ? -20 21.594 11.242 1 97.56 319 ARG A CA 1
ATOM 2544 C C . ARG A 1 319 ? -19.516 21.438 12.68 1 97.56 319 ARG A C 1
ATOM 2546 O O . ARG A 1 319 ? -18.875 22.328 13.234 1 97.56 319 ARG A O 1
ATOM 2553 N N . ASN A 1 320 ? -19.844 20.281 13.25 1 98.44 320 ASN A N 1
ATOM 2554 C CA . ASN A 1 320 ? -19.406 20.016 14.617 1 98.44 320 ASN A CA 1
ATOM 2555 C C . ASN A 1 320 ? -17.891 19.969 14.727 1 98.44 320 ASN A C 1
ATOM 2557 O O . ASN A 1 320 ? -17.312 20.5 15.688 1 98.44 320 ASN A O 1
ATOM 2561 N N . MET A 1 321 ? -17.281 19.375 13.781 1 98.5 321 MET A N 1
ATOM 2562 C CA . MET A 1 321 ? -15.828 19.234 13.797 1 98.5 321 MET A CA 1
ATOM 2563 C C . MET A 1 321 ? -15.156 20.594 13.812 1 98.5 321 MET A C 1
ATOM 2565 O O . MET A 1 321 ? -14.258 20.844 14.625 1 98.5 321 MET A O 1
ATOM 2569 N N . LYS A 1 322 ? -15.57 21.5 12.93 1 98.06 322 LYS A N 1
ATOM 2570 C CA . LYS A 1 322 ? -14.969 22.828 12.828 1 98.06 322 LYS A CA 1
ATOM 2571 C C . LYS A 1 322 ? -15.188 23.625 14.117 1 98.06 322 LYS A C 1
ATOM 2573 O O . LYS A 1 322 ? -14.281 24.312 14.586 1 98.06 322 LYS A O 1
ATOM 2578 N N . GLU A 1 323 ? -16.344 23.5 14.633 1 98.25 323 GLU A N 1
ATOM 2579 C CA . GLU A 1 323 ? -16.641 24.203 15.875 1 98.25 323 GLU A CA 1
ATOM 2580 C C . GLU A 1 323 ? -15.773 23.703 17.016 1 98.25 323 GLU A C 1
ATOM 2582 O O . GLU A 1 323 ? -15.203 24.5 17.766 1 98.25 323 GLU A O 1
ATOM 2587 N N . ARG A 1 324 ? -15.711 22.406 17.172 1 98.5 324 ARG A N 1
ATOM 2588 C CA . ARG A 1 324 ? -14.914 21.812 18.234 1 98.5 324 ARG A CA 1
ATOM 2589 C C . ARG A 1 324 ? -13.43 22.109 18.047 1 98.5 324 ARG A C 1
ATOM 2591 O O . ARG A 1 324 ? -12.719 22.359 19.031 1 98.5 324 ARG A O 1
ATOM 2598 N N . MET A 1 325 ? -12.992 22.062 16.828 1 98.56 325 MET A N 1
ATOM 2599 C CA . MET A 1 325 ? -11.602 22.391 16.531 1 98.56 325 MET A CA 1
ATOM 2600 C C . MET A 1 325 ? -11.281 23.828 16.906 1 98.56 325 MET A C 1
ATOM 2602 O O . MET A 1 325 ? -10.258 24.109 17.531 1 98.56 325 MET A O 1
ATOM 2606 N N . HIS A 1 326 ? -12.156 24.703 16.5 1 98.44 326 HIS A N 1
ATOM 2607 C CA . HIS A 1 326 ? -11.938 26.125 16.781 1 98.44 326 HIS A CA 1
ATOM 2608 C C . HIS A 1 326 ? -11.906 26.375 18.281 1 98.44 326 HIS A C 1
ATOM 2610 O O . HIS A 1 326 ? -11.039 27.125 18.766 1 98.44 326 HIS A O 1
ATOM 2616 N N . THR A 1 327 ? -12.812 25.781 18.984 1 98.31 327 THR A N 1
ATOM 2617 C CA . THR A 1 327 ? -12.883 25.938 20.422 1 98.31 327 THR A CA 1
ATOM 2618 C C . THR A 1 327 ? -11.602 25.422 21.094 1 98.31 327 THR A C 1
ATOM 2620 O O . THR A 1 327 ? -11.039 26.094 21.953 1 98.31 327 THR A O 1
ATOM 2623 N N . ARG A 1 328 ? -11.188 24.234 20.703 1 98.44 328 ARG A N 1
ATOM 2624 C CA . ARG A 1 328 ? -9.977 23.625 21.25 1 98.44 328 ARG A CA 1
ATOM 2625 C C . ARG A 1 328 ? -8.742 24.469 20.906 1 98.44 328 ARG A C 1
ATOM 2627 O O . ARG A 1 328 ? -7.852 24.625 21.75 1 98.44 328 ARG A O 1
ATOM 2634 N N . PHE A 1 329 ? -8.633 24.938 19.688 1 98.31 329 PHE A N 1
ATOM 2635 C CA . PHE A 1 329 ? -7.527 25.781 19.266 1 98.31 329 PHE A CA 1
ATOM 2636 C C . PHE A 1 329 ? -7.434 27.031 20.125 1 98.31 329 PHE A C 1
ATOM 2638 O O . PHE A 1 329 ? -6.355 27.359 20.625 1 98.31 329 PHE A O 1
ATOM 2645 N N . GLU A 1 330 ? -8.531 27.688 20.312 1 98.25 330 GLU A N 1
ATOM 2646 C CA . GLU A 1 330 ? -8.555 28.922 21.094 1 98.25 330 GLU A CA 1
ATOM 2647 C C . GLU A 1 330 ? -8.195 28.672 22.547 1 98.25 330 GLU A C 1
ATOM 2649 O O . GLU A 1 330 ? -7.488 29.469 23.172 1 98.25 330 GLU A O 1
ATOM 2654 N N . ASP A 1 331 ? -8.703 27.609 23.016 1 98.44 331 ASP A N 1
ATOM 2655 C CA . ASP A 1 331 ? -8.383 27.25 24.391 1 98.44 331 ASP A CA 1
ATOM 2656 C C . ASP A 1 331 ? -6.875 27.078 24.578 1 98.44 331 ASP A C 1
ATOM 2658 O O . ASP A 1 331 ? -6.281 27.672 25.484 1 98.44 331 ASP A O 1
ATOM 2662 N N . LEU A 1 332 ? -6.254 26.281 23.766 1 98.44 332 LEU A N 1
ATOM 2663 C CA . LEU A 1 332 ? -4.824 26 23.875 1 98.44 332 LEU A CA 1
ATOM 2664 C C . LEU A 1 332 ? -4 27.25 23.562 1 98.44 332 LEU A C 1
ATOM 2666 O O . LEU A 1 332 ? -2.984 27.5 24.219 1 98.44 332 LEU A O 1
ATOM 2670 N N . ARG A 1 333 ? -4.398 28 22.531 1 98.19 333 ARG A N 1
ATOM 2671 C CA . ARG A 1 333 ? -3.727 29.266 22.219 1 98.19 333 ARG A CA 1
ATOM 2672 C C . ARG A 1 333 ? -3.689 30.188 23.422 1 98.19 333 ARG A C 1
ATOM 2674 O O . ARG A 1 333 ? -2.629 30.703 23.781 1 98.19 333 ARG A O 1
ATOM 2681 N N . ASN A 1 334 ? -4.867 30.359 24.016 1 98.19 334 ASN A N 1
ATOM 2682 C CA . ASN A 1 334 ? -4.969 31.266 25.156 1 98.19 334 ASN A CA 1
ATOM 2683 C C . ASN A 1 334 ? -4.059 30.828 26.297 1 98.19 334 ASN A C 1
ATOM 2685 O O . ASN A 1 334 ? -3.379 31.641 26.906 1 98.19 334 ASN A O 1
ATOM 2689 N N . ILE A 1 335 ? -4.043 29.578 26.547 1 97.62 335 ILE A N 1
ATOM 2690 C CA . ILE A 1 335 ? -3.27 29.047 27.656 1 97.62 335 ILE A CA 1
ATOM 2691 C C . ILE A 1 335 ? -1.777 29.203 27.375 1 97.62 335 ILE A C 1
ATOM 2693 O O . ILE A 1 335 ? -1.005 29.578 28.266 1 97.62 335 ILE A O 1
ATOM 2697 N N . LEU A 1 336 ? -1.312 28.859 26.219 1 98.25 336 LEU A N 1
ATOM 2698 C CA . LEU A 1 336 ? 0.098 28.969 25.859 1 98.25 336 LEU A CA 1
ATOM 2699 C C . LEU A 1 336 ? 0.564 30.422 25.891 1 98.25 336 LEU A C 1
ATOM 2701 O O . LEU A 1 336 ? 1.646 30.703 26.406 1 98.25 336 LEU A O 1
ATOM 2705 N N . GLU A 1 337 ? -0.258 31.312 25.391 1 98.06 337 GLU A N 1
ATOM 2706 C CA . GLU A 1 337 ? 0.1 32.719 25.375 1 98.06 337 GLU A CA 1
ATOM 2707 C C . GLU A 1 337 ? 0.129 33.312 26.781 1 98.06 337 GLU A C 1
ATOM 2709 O O . GLU A 1 337 ? 0.994 34.125 27.109 1 98.06 337 GLU A O 1
ATOM 2714 N N . LYS A 1 338 ? -0.819 32.875 27.562 1 97.75 338 LYS A N 1
ATOM 2715 C CA . LYS A 1 338 ? -0.843 33.312 28.969 1 97.75 338 LYS A CA 1
ATOM 2716 C C . LYS A 1 338 ? 0.454 32.938 29.672 1 97.75 338 LYS A C 1
ATOM 2718 O O . LYS A 1 338 ? 0.891 33.625 30.594 1 97.75 338 LYS A O 1
ATOM 2723 N N . HIS A 1 339 ? 1.091 31.891 29.188 1 97.81 339 HIS A N 1
ATOM 2724 C CA . HIS A 1 339 ? 2.285 31.406 29.875 1 97.81 339 HIS A CA 1
ATOM 2725 C C . HIS A 1 339 ? 3.545 31.734 29.078 1 97.81 339 HIS A C 1
ATOM 2727 O O . HIS A 1 339 ? 4.57 31.078 29.234 1 97.81 339 HIS A O 1
ATOM 2733 N N . GLY A 1 340 ? 3.42 32.625 28.125 1 97.06 340 GLY A N 1
ATOM 2734 C CA . GLY A 1 340 ? 4.609 33.281 27.578 1 97.06 340 GLY A CA 1
ATOM 2735 C C . GLY A 1 340 ? 4.965 32.781 26.188 1 97.06 340 GLY A C 1
ATOM 2736 O O . GLY A 1 340 ? 5.898 33.281 25.562 1 97.06 340 GLY A O 1
ATOM 2737 N N . ALA A 1 341 ? 4.285 31.797 25.672 1 97.44 341 ALA A N 1
ATOM 2738 C CA . ALA A 1 341 ? 4.531 31.344 24.297 1 97.44 341 ALA A CA 1
ATOM 2739 C C . ALA A 1 341 ? 3.818 32.25 23.297 1 97.44 341 ALA A C 1
ATOM 2741 O O . ALA A 1 341 ? 2.92 33 23.656 1 97.44 341 ALA A O 1
ATOM 2742 N N . LYS A 1 342 ? 4.344 32.281 22.141 1 96.88 342 LYS A N 1
ATOM 2743 C CA . LYS A 1 342 ? 3.639 32.906 21.016 1 96.88 342 LYS A CA 1
ATOM 2744 C C . LYS A 1 342 ? 3.035 31.859 20.094 1 96.88 342 LYS A C 1
ATOM 2746 O O . LYS A 1 342 ? 3.725 30.938 19.656 1 96.88 342 LYS A O 1
ATOM 2751 N N . VAL A 1 343 ? 1.799 32 19.812 1 97.69 343 VAL A N 1
ATOM 2752 C CA . VAL A 1 343 ? 1.103 31 19.031 1 97.69 343 VAL A CA 1
ATOM 2753 C C . VAL A 1 343 ? 0.805 31.547 17.641 1 97.69 343 VAL A C 1
ATOM 2755 O O . VAL A 1 343 ? 0.296 32.656 17.5 1 97.69 343 VAL A O 1
ATOM 2758 N N . HIS A 1 344 ? 1.242 30.828 16.594 1 96.75 344 HIS A N 1
ATOM 2759 C CA . HIS A 1 344 ? 0.873 31.156 15.227 1 96.75 344 HIS A CA 1
ATOM 2760 C C . HIS A 1 344 ? -0.641 31.141 15.047 1 96.75 344 HIS A C 1
ATOM 2762 O O . HIS A 1 344 ? -1.317 30.25 15.555 1 96.75 344 HIS A O 1
ATOM 2768 N N . PRO A 1 345 ? -1.212 32.156 14.406 1 95.88 345 PRO A N 1
ATOM 2769 C CA . PRO A 1 345 ? -2.664 32.219 14.211 1 95.88 345 PRO A CA 1
ATOM 2770 C C . PRO A 1 345 ? -3.148 31.25 13.133 1 95.88 345 PRO A C 1
ATOM 2772 O O . PRO A 1 345 ? -3.613 31.688 12.078 1 95.88 345 PRO A O 1
ATOM 2775 N N . SER A 1 346 ? -3.148 30.016 13.406 1 96.62 346 SER A N 1
ATOM 2776 C CA . SER A 1 346 ? -3.459 28.953 12.477 1 96.62 346 SER A CA 1
ATOM 2777 C C . SER A 1 346 ? -4.965 28.828 12.258 1 96.62 346 SER A C 1
ATOM 2779 O O . SER A 1 346 ? -5.699 28.453 13.172 1 96.62 346 SER A O 1
ATOM 2781 N N . PRO A 1 347 ? -5.402 29.031 11.047 1 97.38 347 PRO A N 1
ATOM 2782 C CA . PRO A 1 347 ? -6.848 28.953 10.812 1 97.38 347 PRO A CA 1
ATOM 2783 C C . PRO A 1 347 ? -7.336 27.547 10.547 1 97.38 347 PRO A C 1
ATOM 2785 O O . PRO A 1 347 ? -8.547 27.297 10.5 1 97.38 347 PRO A O 1
ATOM 2788 N N . ALA A 1 348 ? -6.43 26.594 10.344 1 98.25 348 ALA A N 1
ATOM 2789 C CA . ALA A 1 348 ? -6.824 25.266 9.867 1 98.25 348 ALA A CA 1
ATOM 2790 C C . ALA A 1 348 ? -5.957 24.188 10.492 1 98.25 348 ALA A C 1
ATOM 2792 O O . ALA A 1 348 ? -5.043 24.469 11.266 1 98.25 348 ALA A O 1
ATOM 2793 N N . THR A 1 349 ? -6.316 22.906 10.203 1 98 349 THR A N 1
ATOM 2794 C CA . THR A 1 349 ? -5.652 21.672 10.625 1 98 349 THR A CA 1
ATOM 2795 C C . THR A 1 349 ? -5.926 21.391 12.094 1 98 349 THR A C 1
ATOM 2797 O O . THR A 1 349 ? -6.707 22.094 12.734 1 98 349 THR A O 1
ATOM 2800 N N . VAL A 1 350 ? -5.309 20.375 12.586 1 97.88 350 VAL A N 1
ATOM 2801 C CA . VAL A 1 350 ? -5.504 19.906 13.953 1 97.88 350 VAL A CA 1
ATOM 2802 C C . VAL A 1 350 ? -4.293 20.281 14.805 1 97.88 350 VAL A C 1
ATOM 2804 O O . VAL A 1 350 ? -4.047 19.672 15.852 1 97.88 350 VAL A O 1
ATOM 2807 N N . PHE A 1 351 ? -3.518 21.312 14.352 1 97.44 351 PHE A N 1
ATOM 2808 C CA . PHE A 1 351 ? -2.242 21.609 14.992 1 97.44 351 PHE A CA 1
ATOM 2809 C C . PHE A 1 351 ? -2.213 23.031 15.531 1 97.44 351 PHE A C 1
ATOM 2811 O O . PHE A 1 351 ? -2.893 23.922 14.992 1 97.44 351 PHE A O 1
ATOM 2818 N N . ILE A 1 352 ? -1.443 23.188 16.594 1 97 352 ILE A N 1
ATOM 2819 C CA . ILE A 1 352 ? -0.937 24.5 17 1 97 352 ILE A CA 1
ATOM 2820 C C . ILE A 1 352 ? 0.551 24.594 16.672 1 97 352 ILE A C 1
ATOM 2822 O O . ILE A 1 352 ? 1.299 23.625 16.844 1 97 352 ILE A O 1
ATOM 2826 N N . TRP A 1 353 ? 0.896 25.641 16.016 1 97.38 353 TRP A N 1
ATOM 2827 C CA . TRP A 1 353 ? 2.289 26 15.766 1 97.38 353 TRP A CA 1
ATOM 2828 C C . TRP A 1 353 ? 2.74 27.109 16.703 1 97.38 353 TRP A C 1
ATOM 2830 O O . TRP A 1 353 ? 2.314 28.266 16.578 1 97.38 353 TRP A O 1
ATOM 2840 N N . ALA A 1 354 ? 3.557 26.75 17.672 1 97.56 354 ALA A N 1
ATOM 2841 C CA . ALA A 1 354 ? 3.836 27.672 18.766 1 97.56 354 ALA A CA 1
ATOM 2842 C C . ALA A 1 354 ? 5.332 27.969 18.875 1 97.56 354 ALA A C 1
ATOM 2844 O O . ALA A 1 354 ? 6.156 27.078 18.688 1 97.56 354 ALA A O 1
ATOM 2845 N N . ASP A 1 355 ? 5.613 29.156 19.156 1 97.06 355 ASP A N 1
ATOM 2846 C CA . ASP A 1 355 ? 6.973 29.625 19.375 1 97.06 355 ASP A CA 1
ATOM 2847 C C . ASP A 1 355 ? 7.336 29.594 20.859 1 97.06 355 ASP A C 1
ATOM 2849 O O . ASP A 1 355 ? 6.824 30.375 21.656 1 97.06 355 ASP A O 1
ATOM 2853 N N . PHE A 1 356 ? 8.219 28.656 21.172 1 97.75 356 PHE A N 1
ATOM 2854 C CA . PHE A 1 356 ? 8.703 28.516 22.547 1 97.75 356 PHE A CA 1
ATOM 2855 C C . PHE A 1 356 ? 10.148 28.984 22.656 1 97.75 356 PHE A C 1
ATOM 2857 O O . PHE A 1 356 ? 10.875 28.547 23.562 1 97.75 356 PHE A O 1
ATOM 2864 N N . SER A 1 357 ? 10.625 29.812 21.766 1 96.81 357 SER A N 1
ATOM 2865 C CA . SER A 1 357 ? 12.031 30.203 21.703 1 96.81 357 SER A CA 1
ATOM 2866 C C . SER A 1 357 ? 12.477 30.844 23.016 1 96.81 357 SER A C 1
ATOM 2868 O O . SER A 1 357 ? 13.633 30.688 23.422 1 96.81 357 SER A O 1
ATOM 2870 N N . LYS A 1 358 ? 11.57 31.484 23.719 1 96 358 LYS A N 1
ATOM 2871 C CA . LYS A 1 358 ? 11.875 32.188 24.969 1 96 358 LYS A CA 1
ATOM 2872 C C . LYS A 1 358 ? 12.281 31.188 26.047 1 96 358 LYS A C 1
ATOM 2874 O O . LYS A 1 358 ? 12.945 31.562 27.031 1 96 358 LYS A O 1
ATOM 2879 N N . PHE A 1 359 ? 11.93 30.016 25.875 1 97.62 359 PHE A N 1
ATOM 2880 C CA . PHE A 1 359 ? 12.133 29.016 26.922 1 97.62 359 PHE A CA 1
ATOM 2881 C C . PHE A 1 359 ? 13.352 28.141 26.625 1 97.62 359 PHE A C 1
ATOM 2883 O O . PHE A 1 359 ? 13.711 27.266 27.406 1 97.62 359 PHE A O 1
ATOM 2890 N N . LEU A 1 360 ? 13.938 28.406 25.438 1 97 360 LEU A N 1
ATOM 2891 C CA . LEU A 1 360 ? 15.086 27.594 25.062 1 97 360 LEU A CA 1
ATOM 2892 C C . LEU A 1 360 ? 16.328 28.031 25.828 1 97 360 LEU A C 1
ATOM 2894 O O . LEU A 1 360 ? 16.562 29.219 26.031 1 97 360 LEU A O 1
ATOM 2898 N N . PRO A 1 361 ? 17.141 27.047 26.281 1 96.12 361 PRO A N 1
ATOM 2899 C CA . PRO A 1 361 ? 18.422 27.422 26.875 1 96.12 361 PRO A CA 1
ATOM 2900 C C . PRO A 1 361 ? 19.391 28 25.844 1 96.12 361 PRO A C 1
ATOM 2902 O O . PRO A 1 361 ? 20.266 28.797 26.203 1 96.12 361 PRO A O 1
ATOM 2905 N N . GLU A 1 362 ? 19.344 27.484 24.594 1 95.69 362 GLU A N 1
ATOM 2906 C CA . GLU A 1 362 ? 20.078 27.969 23.438 1 95.69 362 GLU A CA 1
ATOM 2907 C C . GLU A 1 362 ? 19.234 27.922 22.172 1 95.69 362 GLU A C 1
ATOM 2909 O O . GLU A 1 362 ? 18.453 26.984 21.969 1 95.69 362 GLU A O 1
ATOM 2914 N N . GLN A 1 363 ? 19.406 28.875 21.328 1 94.81 363 GLN A N 1
ATOM 2915 C CA . GLN A 1 363 ? 18.609 29 20.109 1 94.81 363 GLN A CA 1
ATOM 2916 C C . GLN A 1 363 ? 19.125 28.078 19.016 1 94.81 363 GLN A C 1
ATOM 2918 O O . GLN A 1 363 ? 19.5 28.547 17.938 1 94.81 363 GLN A O 1
ATOM 2923 N N . THR A 1 364 ? 19.156 26.828 19.297 1 94.12 364 THR A N 1
ATOM 2924 C CA . THR A 1 364 ? 19.656 25.781 18.406 1 94.12 364 THR A CA 1
ATOM 2925 C C . THR A 1 364 ? 18.75 24.562 18.438 1 94.12 364 THR A C 1
ATOM 2927 O O . THR A 1 364 ? 17.891 24.438 19.312 1 94.12 364 THR A O 1
ATOM 2930 N N . PRO A 1 365 ? 18.906 23.688 17.484 1 90.06 365 PRO A N 1
ATOM 2931 C CA . PRO A 1 365 ? 18.141 22.438 17.531 1 90.06 365 PRO A CA 1
ATOM 2932 C C . PRO A 1 365 ? 18.359 21.672 18.828 1 90.06 365 PRO A C 1
ATOM 2934 O O . PRO A 1 365 ? 17.453 20.984 19.312 1 90.06 365 PRO A O 1
ATOM 2937 N N . VAL A 1 366 ? 19.531 21.781 19.344 1 92.12 366 VAL A N 1
ATOM 2938 C CA . VAL A 1 366 ? 19.828 21.125 20.625 1 92.12 366 VAL A CA 1
ATOM 2939 C C . VAL A 1 366 ? 18.969 21.719 21.719 1 92.12 366 VAL A C 1
ATOM 2941 O O . VAL A 1 366 ? 18.438 21 22.578 1 92.12 366 VAL A O 1
ATOM 2944 N N . GLY A 1 367 ? 18.906 23.062 21.703 1 94.62 367 GLY A N 1
ATOM 2945 C CA . GLY A 1 367 ? 18.016 23.719 22.641 1 94.62 367 GLY A CA 1
ATOM 2946 C C . GLY A 1 367 ? 16.562 23.297 22.484 1 94.62 367 GLY A C 1
ATOM 2947 O O . GLY A 1 367 ? 15.844 23.172 23.469 1 94.62 367 GLY A O 1
ATOM 2948 N N . GLU A 1 368 ? 16.156 23.188 21.266 1 93.75 368 GLU A N 1
ATOM 2949 C CA . GLU A 1 368 ? 14.797 22.734 20.953 1 93.75 368 GLU A CA 1
ATOM 2950 C C . GLU A 1 368 ? 14.547 21.344 21.516 1 93.75 368 GLU A C 1
ATOM 2952 O O . GLU A 1 368 ? 13.5 21.078 22.109 1 93.75 368 GLU A O 1
ATOM 2957 N N . MET A 1 369 ? 15.508 20.469 21.328 1 92.56 369 MET A N 1
ATOM 2958 C CA . MET A 1 369 ? 15.391 19.094 21.812 1 92.56 369 MET A CA 1
ATOM 2959 C C . MET A 1 369 ? 15.359 19.062 23.344 1 92.56 369 MET A C 1
ATOM 2961 O O . MET A 1 369 ? 14.656 18.234 23.922 1 92.56 369 MET A O 1
ATOM 2965 N N . TRP A 1 370 ? 16.203 19.875 23.906 1 95.25 370 TRP A N 1
ATOM 2966 C CA . TRP A 1 370 ? 16.188 19.984 25.359 1 95.25 370 TRP A CA 1
ATOM 2967 C C . TRP A 1 370 ? 14.781 20.312 25.859 1 95.25 370 TRP A C 1
ATOM 2969 O O . TRP A 1 370 ? 14.297 19.703 26.812 1 95.25 370 TRP A O 1
ATOM 2979 N N . LEU A 1 371 ? 14.148 21.266 25.266 1 96.38 371 LEU A N 1
ATOM 2980 C CA . LEU A 1 371 ? 12.812 21.656 25.703 1 96.38 371 LEU A CA 1
ATOM 2981 C C . LEU A 1 371 ? 11.812 20.531 25.453 1 96.38 371 LEU A C 1
ATOM 2983 O O . LEU A 1 371 ? 10.922 20.297 26.266 1 96.38 371 LEU A O 1
ATOM 2987 N N . CYS A 1 372 ? 11.93 19.891 24.312 1 94.94 372 CYS A N 1
ATOM 2988 C CA . CYS A 1 372 ? 11.102 18.719 24.047 1 94.94 372 CYS A CA 1
ATOM 2989 C C . CYS A 1 372 ? 11.203 17.703 25.172 1 94.94 372 CYS A C 1
ATOM 2991 O O . CYS A 1 372 ? 10.195 17.156 25.609 1 94.94 372 CYS A O 1
ATOM 2993 N N . GLU A 1 373 ? 12.422 17.484 25.641 1 95 373 GLU A N 1
ATOM 2994 C CA . GLU A 1 373 ? 12.672 16.547 26.719 1 95 373 GLU A CA 1
ATOM 2995 C C . GLU A 1 373 ? 12.047 17.016 28.031 1 95 373 GLU A C 1
ATOM 2997 O O . GLU A 1 373 ? 11.594 16.203 28.828 1 95 373 GLU A O 1
ATOM 3002 N N . GLN A 1 374 ? 12.07 18.312 28.234 1 97.12 374 GLN A N 1
ATOM 3003 C CA . GLN A 1 374 ? 11.398 18.828 29.422 1 97.12 374 GLN A CA 1
ATOM 3004 C C . GLN A 1 374 ? 9.906 18.516 29.406 1 97.12 374 GLN A C 1
ATOM 3006 O O . GLN A 1 374 ? 9.336 18.125 30.422 1 97.12 374 GLN A O 1
ATOM 3011 N N . PHE A 1 375 ? 9.273 18.719 28.266 1 97.25 375 PHE A N 1
ATOM 3012 C CA . PHE A 1 375 ? 7.859 18.391 28.141 1 97.25 375 PHE A CA 1
ATOM 3013 C C . PHE A 1 375 ? 7.633 16.891 28.344 1 97.25 375 PHE A C 1
ATOM 3015 O O . PHE A 1 375 ? 6.688 16.484 29.016 1 97.25 375 PHE A O 1
ATOM 3022 N N . LEU A 1 376 ? 8.523 16.125 27.734 1 95.56 376 LEU A N 1
ATOM 3023 C CA . LEU A 1 376 ? 8.406 14.664 27.812 1 95.56 376 LEU A CA 1
ATOM 3024 C C . LEU A 1 376 ? 8.516 14.188 29.25 1 95.56 376 LEU A C 1
ATOM 3026 O O . LEU A 1 376 ? 7.809 13.266 29.656 1 95.56 376 LEU A O 1
ATOM 3030 N N . LYS A 1 377 ? 9.438 14.734 29.984 1 95.69 377 LYS A N 1
ATOM 3031 C CA . LYS A 1 377 ? 9.617 14.391 31.391 1 95.69 377 LYS A CA 1
ATOM 3032 C C . LYS A 1 377 ? 8.328 14.609 32.188 1 95.69 377 LYS A C 1
ATOM 3034 O O . LYS A 1 377 ? 8.055 13.898 33.156 1 95.69 377 LYS A O 1
ATOM 3039 N N . GLU A 1 378 ? 7.57 15.602 31.75 1 96.94 378 GLU A N 1
ATOM 3040 C CA . GLU A 1 378 ? 6.285 15.875 32.406 1 96.94 378 GLU A CA 1
ATOM 3041 C C . GLU A 1 378 ? 5.152 15.133 31.703 1 96.94 378 GLU A C 1
ATOM 3043 O O . GLU A 1 378 ? 3.977 15.445 31.906 1 96.94 378 GLU A O 1
ATOM 3048 N N . LYS A 1 379 ? 5.5 14.266 30.766 1 96.38 379 LYS A N 1
ATOM 3049 C CA . LYS A 1 379 ? 4.578 13.312 30.172 1 96.38 379 LYS A CA 1
ATOM 3050 C C . LYS A 1 379 ? 3.76 13.961 29.047 1 96.38 379 LYS A C 1
ATOM 3052 O O . LYS A 1 379 ? 2.594 13.617 28.859 1 96.38 379 LYS A O 1
ATOM 3057 N N . ALA A 1 380 ? 4.273 14.883 28.453 1 97.56 380 ALA A N 1
ATOM 3058 C CA . ALA A 1 380 ? 3.678 15.477 27.266 1 97.56 380 ALA A CA 1
ATOM 3059 C C . ALA A 1 380 ? 4.664 15.477 26.094 1 97.56 380 ALA A C 1
ATOM 3061 O O . ALA A 1 380 ? 5.75 16.062 26.188 1 97.56 380 ALA A O 1
ATOM 3062 N N . PHE A 1 381 ? 4.262 14.82 25.047 1 96.5 381 PHE A N 1
ATOM 3063 C CA . PHE A 1 381 ? 5.129 14.789 23.875 1 96.5 381 PHE A CA 1
ATOM 3064 C C . PHE A 1 381 ? 4.664 15.789 22.828 1 96.5 381 PHE A C 1
ATOM 3066 O O . PHE A 1 381 ? 3.551 15.68 22.312 1 96.5 381 PHE A O 1
ATOM 3073 N N . VAL A 1 382 ? 5.453 16.797 22.578 1 95.44 382 VAL A N 1
ATOM 3074 C CA . 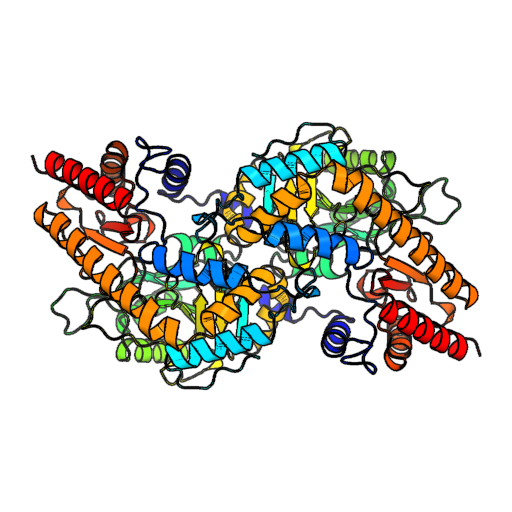VAL A 1 382 ? 5.25 17.781 21.531 1 95.44 382 VAL A CA 1
ATOM 3075 C C . VAL A 1 382 ? 6.422 17.734 20.547 1 95.44 382 VAL A C 1
ATOM 3077 O O . VAL A 1 382 ? 7.551 17.438 20.938 1 95.44 382 VAL A O 1
ATOM 3080 N N . VAL A 1 383 ? 6.184 18.031 19.297 1 93.88 383 VAL A N 1
ATOM 3081 C CA . VAL A 1 383 ? 7.172 17.766 18.266 1 93.88 383 VAL A CA 1
ATOM 3082 C C . VAL A 1 383 ? 7.945 19.047 17.938 1 93.88 383 VAL A C 1
ATOM 3084 O O . VAL A 1 383 ? 7.352 20.062 17.578 1 93.88 383 VAL A O 1
ATOM 3087 N N . PRO A 1 384 ? 9.242 18.969 18.031 1 93.38 384 PRO A N 1
ATOM 3088 C CA . PRO A 1 384 ? 10.047 20.141 17.703 1 93.38 384 PRO A CA 1
ATOM 3089 C C . PRO A 1 384 ? 9.977 20.516 16.234 1 93.38 384 PRO A C 1
ATOM 3091 O O . PRO A 1 384 ? 9.852 19.641 15.375 1 93.38 384 PRO A O 1
ATOM 3094 N N . GLY A 1 385 ? 10.148 21.797 15.969 1 92.44 385 GLY A N 1
ATOM 3095 C CA . GLY A 1 385 ? 9.992 22.359 14.633 1 92.44 385 GLY A CA 1
ATOM 3096 C C . GLY A 1 385 ? 11.117 21.969 13.695 1 92.44 385 GLY A C 1
ATOM 3097 O O . GLY A 1 385 ? 10.961 22.047 12.469 1 92.44 385 GLY A O 1
ATOM 3098 N N . PHE A 1 386 ? 12.211 21.547 14.281 1 86.62 386 PHE A N 1
ATOM 3099 C CA . PHE A 1 386 ? 13.359 21.188 13.453 1 86.62 386 PHE A CA 1
ATOM 3100 C C . PHE A 1 386 ? 12.992 20.109 12.445 1 86.62 386 PHE A C 1
ATOM 3102 O O . PHE A 1 386 ? 13.422 20.156 11.289 1 86.62 386 PHE A O 1
ATOM 3109 N N . ASP A 1 387 ? 12.164 19.203 12.797 1 84.38 387 ASP A N 1
ATOM 3110 C CA . ASP A 1 387 ? 11.75 18.109 11.914 1 84.38 387 ASP A CA 1
ATOM 3111 C C . ASP A 1 387 ? 10.852 18.625 10.789 1 84.38 387 ASP A C 1
ATOM 3113 O O . ASP A 1 387 ? 10.719 17.969 9.758 1 84.38 387 ASP A O 1
ATOM 3117 N N . TYR A 1 388 ? 10.25 19.797 11 1 89.69 388 TYR A N 1
ATOM 3118 C CA . TYR A 1 388 ? 9.312 20.359 10.039 1 89.69 388 TYR A CA 1
ATOM 3119 C C . TYR A 1 388 ? 10 21.391 9.148 1 89.69 388 TYR A C 1
ATOM 3121 O O . TYR A 1 388 ? 9.344 22.109 8.391 1 89.69 388 TYR A O 1
ATOM 3129 N N . HIS A 1 389 ? 11.305 21.531 9.297 1 88.75 389 HIS A N 1
ATOM 3130 C CA . HIS A 1 389 ? 12.109 22.453 8.5 1 88.75 389 HIS A CA 1
ATOM 3131 C C . HIS A 1 389 ? 11.719 23.906 8.797 1 88.75 389 HIS A C 1
ATOM 3133 O O . HIS A 1 389 ? 11.516 24.688 7.871 1 88.75 389 HIS A O 1
ATOM 3139 N N . SER A 1 390 ? 11.602 24.094 10.07 1 88.94 390 SER A N 1
ATOM 3140 C CA . SER A 1 390 ? 11.375 25.469 10.531 1 88.94 390 SER A CA 1
ATOM 3141 C C . SER A 1 390 ? 12.609 26.328 10.312 1 88.94 390 SER A C 1
ATOM 3143 O O . SER A 1 390 ? 13.742 25.844 10.383 1 88.94 390 SER A O 1
ATOM 3145 N N . GLU A 1 391 ? 12.32 27.594 10.047 1 83.75 391 GLU A N 1
ATOM 3146 C CA . GLU A 1 391 ? 13.43 28.516 9.773 1 83.75 391 GLU A CA 1
ATOM 3147 C C . GLU A 1 391 ? 14.203 28.844 11.055 1 83.75 391 GLU A C 1
ATOM 3149 O O . GLU A 1 391 ? 15.398 29.125 11 1 83.75 391 GLU A O 1
ATOM 3154 N N . LYS A 1 392 ? 13.484 28.859 12.148 1 88.75 392 LYS A N 1
ATOM 3155 C CA . LYS A 1 392 ? 14.141 29.219 13.414 1 88.75 392 LYS A CA 1
ATOM 3156 C C . LYS A 1 392 ? 13.844 28.172 14.492 1 88.75 392 LYS A C 1
ATOM 3158 O O . LYS A 1 392 ? 12.789 27.547 14.477 1 88.75 392 LYS A O 1
ATOM 3163 N N . PRO A 1 393 ? 14.836 28 15.383 1 94 393 PRO A N 1
ATOM 3164 C CA . PRO A 1 393 ? 14.586 27.094 16.5 1 94 393 PRO A CA 1
ATOM 3165 C C . PRO A 1 393 ? 13.484 27.594 17.438 1 94 393 PRO A C 1
ATOM 3167 O O . PRO A 1 393 ? 13.273 28.812 17.547 1 94 393 PRO A O 1
ATOM 3170 N N . GLY A 1 394 ? 12.859 26.656 18.031 1 96.06 394 GLY A N 1
ATOM 3171 C CA . GLY A 1 394 ? 11.93 27.031 19.078 1 96.06 394 GLY A CA 1
ATOM 3172 C C . GLY A 1 394 ? 10.477 26.812 18.703 1 96.06 394 GLY A C 1
ATOM 3173 O O . GLY A 1 394 ? 9.594 26.859 19.547 1 96.06 394 GLY A O 1
ATOM 3174 N N . MET A 1 395 ? 10.273 26.531 17.453 1 96.19 395 MET A N 1
ATOM 3175 C CA . MET A 1 395 ? 8.906 26.219 17.031 1 96.19 395 MET A CA 1
ATOM 3176 C C . MET A 1 395 ? 8.547 24.781 17.359 1 96.19 395 MET A C 1
ATOM 3178 O O . MET A 1 395 ? 9.391 23.891 17.266 1 96.19 395 MET A O 1
ATOM 3182 N N . PHE A 1 396 ? 7.32 24.578 17.781 1 96.81 396 PHE A N 1
ATOM 3183 C CA . PHE A 1 396 ? 6.812 23.234 18.078 1 96.81 396 PHE A CA 1
ATOM 3184 C C . PHE A 1 396 ? 5.422 23.047 17.484 1 96.81 396 PHE A C 1
ATOM 3186 O O . PHE A 1 396 ? 4.617 23.984 17.453 1 96.81 396 PHE A O 1
ATOM 3193 N N . ARG A 1 397 ? 5.172 21.875 17 1 96.88 397 ARG A N 1
ATOM 3194 C CA . ARG A 1 397 ? 3.82 21.5 16.594 1 96.88 397 ARG A CA 1
ATOM 3195 C C . ARG A 1 397 ? 3.123 20.688 17.688 1 96.88 397 ARG A C 1
ATOM 3197 O O . ARG A 1 397 ? 3.682 19.719 18.203 1 96.88 397 ARG A O 1
ATOM 3204 N N . ILE A 1 398 ? 1.948 21.078 18.016 1 97.81 398 ILE A N 1
ATOM 3205 C CA . ILE A 1 398 ? 1.122 20.391 19.016 1 97.81 398 ILE A CA 1
ATOM 3206 C C . ILE A 1 398 ? -0.205 19.984 18.375 1 97.81 398 ILE A C 1
ATOM 3208 O O . ILE A 1 398 ? -0.971 20.828 17.922 1 97.81 398 ILE A O 1
ATOM 3212 N N . CYS A 1 399 ? -0.458 18.75 18.297 1 97.75 399 CYS A N 1
ATOM 3213 C CA . CYS A 1 399 ? -1.747 18.25 17.828 1 97.75 399 CYS A CA 1
ATOM 3214 C C . CYS A 1 399 ? -2.783 18.297 18.953 1 97.75 399 CYS A C 1
ATOM 3216 O O . CYS A 1 399 ? -2.707 17.531 19.906 1 97.75 399 CYS A O 1
ATOM 3218 N N . TYR A 1 400 ? -3.779 19.109 18.812 1 98.19 400 TYR A N 1
ATOM 3219 C CA . TYR A 1 400 ? -4.703 19.359 19.906 1 98.19 400 TYR A CA 1
ATOM 3220 C C . TYR A 1 400 ? -5.945 18.484 19.781 1 98.19 400 TYR A C 1
ATOM 3222 O O . TYR A 1 400 ? -6.781 18.438 20.688 1 98.19 400 TYR A O 1
ATOM 3230 N N . SER A 1 401 ? -6.148 17.797 18.688 1 98.19 401 SER A N 1
ATOM 3231 C CA . SER A 1 401 ? -7.359 17.031 18.406 1 98.19 401 SER A CA 1
ATOM 3232 C C . SER A 1 401 ? -7.305 15.648 19.031 1 98.19 401 SER A C 1
ATOM 3234 O O . SER A 1 401 ? -7.543 14.641 18.359 1 98.19 401 SER A O 1
ATOM 3236 N N . ILE A 1 402 ? -7 15.547 20.328 1 97.38 402 ILE A N 1
ATOM 3237 C CA . ILE A 1 402 ? -6.934 14.297 21.078 1 97.38 402 ILE A CA 1
ATOM 3238 C C . ILE A 1 402 ? -8.102 14.227 22.062 1 97.38 402 ILE A C 1
ATOM 3240 O O . ILE A 1 402 ? -8.906 15.156 22.141 1 97.38 402 ILE A O 1
ATOM 3244 N N . HIS A 1 403 ? -8.227 13.133 22.734 1 96.94 403 HIS A N 1
ATOM 3245 C CA . HIS A 1 403 ? -9.32 12.93 23.672 1 96.94 403 HIS A CA 1
ATOM 3246 C C . HIS A 1 403 ? -9.25 13.922 24.828 1 96.94 403 HIS A C 1
ATOM 3248 O O . HIS A 1 403 ? -8.156 14.344 25.219 1 96.94 403 HIS A O 1
ATOM 3254 N N . GLU A 1 404 ? -10.383 14.156 25.391 1 97.5 404 GLU A N 1
ATOM 3255 C CA . GLU A 1 404 ? -10.531 15.211 26.391 1 97.5 404 GLU A CA 1
ATOM 3256 C C . GLU A 1 404 ? -9.633 14.961 27.594 1 97.5 404 GLU A C 1
ATOM 3258 O O . GLU A 1 404 ? -8.922 15.867 28.047 1 97.5 404 GLU A O 1
ATOM 3263 N N . ALA A 1 405 ? -9.625 13.758 28.109 1 97.19 405 ALA A N 1
ATOM 3264 C CA . ALA A 1 405 ? -8.828 13.453 29.297 1 97.19 405 ALA A CA 1
ATOM 3265 C C . ALA A 1 405 ? -7.34 13.648 29.016 1 97.19 405 ALA A C 1
ATOM 3267 O O . ALA A 1 405 ? -6.613 14.195 29.859 1 97.19 405 ALA A O 1
ATOM 3268 N N . ALA A 1 406 ? -6.918 13.164 27.906 1 97.56 406 ALA A N 1
ATOM 3269 C CA . ALA A 1 406 ? -5.523 13.328 27.5 1 97.56 406 ALA A CA 1
ATOM 3270 C C . ALA A 1 406 ? -5.18 14.797 27.281 1 97.56 406 ALA A C 1
ATOM 3272 O O . ALA A 1 406 ? -4.098 15.258 27.656 1 97.56 406 ALA A O 1
ATOM 3273 N N . TYR A 1 407 ? -6.133 15.5 26.688 1 98.06 407 TYR A N 1
ATOM 3274 C CA . TYR A 1 407 ? -5.926 16.922 26.406 1 98.06 407 TYR A CA 1
ATOM 3275 C C . TYR A 1 407 ? -5.711 17.703 27.703 1 98.06 407 TYR A C 1
ATOM 3277 O O . TYR A 1 407 ? -4.758 18.484 27.812 1 98.06 407 TYR A O 1
ATOM 3285 N N . GLU A 1 408 ? -6.547 17.484 28.656 1 98 408 GLU A N 1
ATOM 3286 C CA . GLU A 1 408 ? -6.457 18.219 29.922 1 98 408 GLU A CA 1
ATOM 3287 C C . GLU A 1 408 ? -5.176 17.875 30.672 1 98 408 GLU A C 1
ATOM 3289 O O . GLU A 1 408 ? -4.492 18.75 31.188 1 98 408 GLU A O 1
ATOM 3294 N N . TYR A 1 409 ? -4.871 16.594 30.656 1 97.75 409 TYR A N 1
ATOM 3295 C CA . TYR A 1 409 ? -3.66 16.125 31.328 1 97.75 409 TYR A CA 1
ATOM 3296 C C . TYR A 1 409 ? -2.418 16.719 30.672 1 97.75 409 TYR A C 1
ATOM 3298 O O . TYR A 1 409 ? -1.536 17.25 31.359 1 97.75 409 TYR A O 1
ATOM 3306 N N . GLY A 1 410 ? -2.352 16.609 29.391 1 97.94 410 GLY A N 1
ATOM 3307 C CA . GLY A 1 410 ? -1.207 17.109 28.656 1 97.94 410 GLY A CA 1
ATOM 3308 C C . GLY A 1 410 ? -1.068 18.609 28.703 1 97.94 410 GLY A C 1
ATOM 3309 O O . GLY A 1 410 ? 0.043 19.141 28.812 1 97.94 410 GLY A O 1
ATOM 3310 N N . LYS A 1 411 ? -2.203 19.297 28.562 1 97.88 411 LYS A N 1
ATOM 3311 C CA . LYS A 1 411 ? -2.227 20.766 28.672 1 97.88 411 LYS A CA 1
ATOM 3312 C C . LYS A 1 411 ? -1.638 21.219 30 1 97.88 411 LYS A C 1
ATOM 3314 O O . LYS A 1 411 ? -0.824 22.141 30.047 1 97.88 411 LYS A O 1
ATOM 3319 N N . ASN A 1 412 ? -1.991 20.547 31.062 1 97.75 412 ASN A N 1
ATOM 3320 C CA . ASN A 1 412 ? -1.47 20.875 32.375 1 97.75 412 ASN A CA 1
ATOM 3321 C C . ASN A 1 412 ? 0.023 20.578 32.469 1 97.75 412 ASN A C 1
ATOM 3323 O O . ASN A 1 412 ? 0.76 21.297 33.156 1 97.75 412 ASN A O 1
ATOM 3327 N N . ALA A 1 413 ? 0.431 19.516 31.891 1 97.75 413 ALA A N 1
ATOM 3328 C CA . ALA A 1 413 ? 1.851 19.172 31.859 1 97.75 413 ALA A CA 1
ATOM 3329 C C . ALA A 1 413 ? 2.664 20.266 31.188 1 97.75 413 ALA A C 1
ATOM 3331 O O . ALA A 1 413 ? 3.729 20.656 31.672 1 97.75 413 ALA A O 1
ATOM 3332 N N . ILE A 1 414 ? 2.193 20.766 30.094 1 98.06 414 ILE A N 1
ATOM 3333 C CA . ILE A 1 414 ? 2.865 21.828 29.359 1 98.06 414 ILE A CA 1
ATOM 3334 C C . ILE A 1 414 ? 2.949 23.094 30.219 1 98.06 414 ILE A C 1
ATOM 3336 O O . ILE A 1 414 ? 4.004 23.719 30.297 1 98.06 414 ILE A O 1
ATOM 3340 N N . ILE A 1 415 ? 1.863 23.406 30.891 1 97.81 415 ILE A N 1
ATOM 3341 C CA . ILE A 1 415 ? 1.795 24.578 31.75 1 97.81 415 ILE A CA 1
ATOM 3342 C C . ILE A 1 415 ? 2.855 24.469 32.844 1 97.81 415 ILE A C 1
ATOM 3344 O O . ILE A 1 415 ? 3.57 25.438 33.125 1 97.81 415 ILE A O 1
ATOM 3348 N N . ARG A 1 416 ? 2.992 23.281 33.406 1 98 416 ARG A N 1
ATOM 3349 C CA . ARG A 1 416 ? 3.961 23.078 34.5 1 98 416 ARG A CA 1
ATOM 3350 C C . ARG A 1 416 ? 5.379 23.359 34 1 98 416 ARG A C 1
ATOM 3352 O O . ARG A 1 416 ? 6.168 23.984 34.719 1 98 416 ARG A O 1
ATOM 3359 N N . VAL A 1 417 ? 5.66 22.891 32.844 1 98.25 417 VAL A N 1
ATOM 3360 C CA . VAL A 1 417 ? 6.996 23.094 32.281 1 98.25 417 VAL A CA 1
ATOM 3361 C C . VAL A 1 417 ? 7.234 24.578 32.031 1 98.25 417 VAL A C 1
ATOM 3363 O O . VAL A 1 417 ? 8.289 25.109 32.375 1 98.25 417 VAL A O 1
ATOM 3366 N N . LEU A 1 418 ? 6.258 25.25 31.438 1 97.88 418 LEU A N 1
ATOM 3367 C CA . LEU A 1 418 ? 6.406 26.656 31.109 1 97.88 418 LEU A CA 1
ATOM 3368 C C . LEU A 1 418 ? 6.531 27.5 32.375 1 97.88 418 LEU A C 1
ATOM 3370 O O . LEU A 1 418 ? 7.324 28.453 32.406 1 97.88 418 LEU A O 1
ATOM 3374 N N . GLN A 1 419 ? 5.809 27.156 33.375 1 97.5 419 GLN A N 1
ATOM 3375 C CA . GLN A 1 419 ? 5.879 27.875 34.625 1 97.5 419 GLN A CA 1
ATOM 3376 C C . GLN A 1 419 ? 7.242 27.688 35.281 1 97.5 419 GLN A C 1
ATOM 3378 O O . GLN A 1 419 ? 7.812 28.656 35.812 1 97.5 419 GLN A O 1
ATOM 3383 N N . ARG A 1 420 ? 7.695 26.5 35.188 1 97.06 420 ARG A N 1
ATOM 3384 C CA . ARG A 1 420 ? 8.992 26.188 35.781 1 97.06 420 ARG A CA 1
ATOM 3385 C C . ARG A 1 420 ? 10.109 26.953 35.062 1 97.06 420 ARG A C 1
ATOM 3387 O O . ARG A 1 420 ? 11.07 27.375 35.719 1 97.06 420 ARG A O 1
ATOM 3394 N N . LEU A 1 421 ? 10.008 27.125 33.844 1 95.88 421 LEU A N 1
ATOM 3395 C CA . LEU A 1 421 ? 11.078 27.719 33.062 1 95.88 421 LEU A CA 1
ATOM 3396 C C . LEU A 1 421 ? 10.953 29.234 33.031 1 95.88 421 LEU A C 1
ATOM 3398 O O . LEU A 1 421 ? 11.867 29.922 32.562 1 95.88 421 LEU A O 1
ATOM 3402 N N . GLN A 1 422 ? 9.789 29.797 33.344 1 87.81 422 GLN A N 1
ATOM 3403 C CA . GLN A 1 422 ? 9.625 31.25 33.469 1 87.81 422 GLN A CA 1
ATOM 3404 C C . GLN A 1 422 ? 10.305 31.766 34.719 1 87.81 422 GLN A C 1
ATOM 3406 O O . GLN A 1 422 ? 10.594 32.969 34.844 1 87.81 422 GLN A O 1
ATOM 3411 N N . VAL A 1 423 ? 10.641 30.969 35.719 1 70.56 423 VAL A N 1
ATOM 3412 C CA . VAL A 1 423 ? 11.32 31.406 36.938 1 70.56 423 VAL A CA 1
ATOM 3413 C C . VAL A 1 423 ? 12.82 31.547 36.656 1 70.56 423 VAL A C 1
ATOM 3415 O O . VAL A 1 423 ? 13.391 30.766 35.906 1 70.56 423 VAL A O 1
ATOM 3418 N N . MET B 1 1 ? 4.262 12.508 -24.406 1 47.88 1 MET B N 1
ATOM 3419 C CA . MET B 1 1 ? 3.928 11.672 -23.266 1 47.88 1 MET B CA 1
ATOM 3420 C C . MET B 1 1 ? 5.176 11.336 -22.453 1 47.88 1 MET B C 1
ATOM 3422 O O . MET B 1 1 ? 5.145 11.352 -21.219 1 47.88 1 MET B O 1
ATOM 3426 N N . SER B 1 2 ? 6.344 11.172 -23.297 1 61.12 2 SER B N 1
ATOM 3427 C CA . SER B 1 2 ? 7.609 10.594 -22.859 1 61.12 2 SER B CA 1
ATOM 3428 C C . SER B 1 2 ? 8.414 11.578 -22.016 1 61.12 2 SER B C 1
ATOM 3430 O O . SER B 1 2 ? 9.07 11.18 -21.047 1 61.12 2 SER B O 1
ATOM 3432 N N . ASP B 1 3 ? 8.047 12.844 -22.172 1 78.38 3 ASP B N 1
ATOM 3433 C CA . ASP B 1 3 ? 9.023 13.734 -21.547 1 78.38 3 ASP B CA 1
ATOM 3434 C C . ASP B 1 3 ? 8.586 14.125 -20.141 1 78.38 3 ASP B C 1
ATOM 3436 O O . ASP B 1 3 ? 9.367 14.727 -19.391 1 78.38 3 ASP B O 1
ATOM 3440 N N . VAL B 1 4 ? 7.535 13.617 -19.797 1 92.56 4 VAL B N 1
ATOM 3441 C CA . VAL B 1 4 ? 6.988 14.109 -18.531 1 92.56 4 VAL B CA 1
ATOM 3442 C C . VAL B 1 4 ? 7.352 13.156 -17.406 1 92.56 4 VAL B C 1
ATOM 3444 O O . VAL B 1 4 ? 7.707 13.586 -16.297 1 92.56 4 VAL B O 1
ATOM 3447 N N . LEU B 1 5 ? 7.434 11.867 -17.641 1 97.44 5 LEU B N 1
ATOM 3448 C CA . LEU B 1 5 ? 7.672 10.852 -16.609 1 97.44 5 LEU B CA 1
ATOM 3449 C C . LEU B 1 5 ? 9.164 10.688 -16.344 1 97.44 5 LEU B C 1
ATOM 3451 O O . LEU B 1 5 ? 9.992 11.008 -17.203 1 97.44 5 LEU B O 1
ATOM 3455 N N . SER B 1 6 ? 9.461 10.258 -15.18 1 98.06 6 SER B N 1
ATOM 3456 C CA . SER B 1 6 ? 10.82 9.812 -14.891 1 98.06 6 SER B CA 1
ATOM 3457 C C . SER B 1 6 ? 11.227 8.648 -15.797 1 98.06 6 SER B C 1
ATOM 3459 O O . SER B 1 6 ? 10.375 8.031 -16.438 1 98.06 6 SER B O 1
ATOM 3461 N N . LYS B 1 7 ? 12.539 8.336 -15.852 1 97.19 7 LYS B N 1
ATOM 3462 C CA . LYS B 1 7 ? 13.047 7.25 -16.688 1 97.19 7 LYS B CA 1
ATOM 3463 C C . LYS B 1 7 ? 12.438 5.91 -16.266 1 97.19 7 LYS B C 1
ATOM 3465 O O . LYS B 1 7 ? 12 5.133 -17.125 1 97.19 7 LYS B O 1
ATOM 3470 N N . GLN B 1 8 ? 12.445 5.656 -15 1 96.62 8 GLN B N 1
ATOM 3471 C CA . GLN B 1 8 ? 11.914 4.391 -14.508 1 96.62 8 GLN B CA 1
ATOM 3472 C C . GLN B 1 8 ? 10.406 4.301 -14.727 1 96.62 8 GLN B C 1
ATOM 3474 O O . GLN B 1 8 ? 9.883 3.24 -15.07 1 96.62 8 GLN B O 1
ATOM 3479 N N . ALA B 1 9 ? 9.688 5.426 -14.477 1 97.69 9 ALA B N 1
ATOM 3480 C CA . ALA B 1 9 ? 8.25 5.434 -14.711 1 97.69 9 ALA B CA 1
ATOM 3481 C C . ALA B 1 9 ? 7.926 5.191 -16.188 1 97.69 9 ALA B C 1
ATOM 3483 O O . ALA B 1 9 ? 6.953 4.508 -16.516 1 97.69 9 ALA B O 1
ATOM 3484 N N . LEU B 1 10 ? 8.703 5.793 -17.031 1 97 10 LEU B N 1
ATOM 3485 C CA . LEU B 1 10 ? 8.523 5.574 -18.453 1 97 10 LEU B CA 1
ATOM 3486 C C . LEU B 1 10 ? 8.734 4.105 -18.812 1 97 10 LEU B C 1
ATOM 3488 O O . LEU B 1 10 ? 7.969 3.531 -19.594 1 97 10 LEU B O 1
ATOM 3492 N N . ALA B 1 11 ? 9.758 3.545 -18.266 1 96.06 11 ALA B N 1
ATOM 3493 C CA . ALA B 1 11 ? 10.023 2.125 -18.484 1 96.06 11 ALA B CA 1
ATOM 3494 C C . ALA B 1 11 ? 8.859 1.271 -17.984 1 96.06 11 ALA B C 1
ATOM 3496 O O . ALA B 1 11 ? 8.484 0.283 -18.609 1 96.06 11 ALA B O 1
ATOM 3497 N N . CYS B 1 12 ? 8.297 1.652 -16.859 1 94.94 12 CYS B N 1
ATOM 3498 C CA . CYS B 1 12 ? 7.156 0.956 -16.266 1 94.94 12 CYS B CA 1
ATOM 3499 C C . CYS B 1 12 ? 5.953 0.983 -17.203 1 94.94 12 CYS B C 1
ATOM 3501 O O . CYS B 1 12 ? 5.344 -0.054 -17.469 1 94.94 12 CYS B O 1
ATOM 3503 N N . VAL B 1 13 ? 5.656 2.125 -17.781 1 93.5 13 VAL B N 1
ATOM 3504 C CA . VAL B 1 13 ? 4.465 2.287 -18.609 1 93.5 13 VAL B CA 1
ATOM 3505 C C . VAL B 1 13 ? 4.656 1.561 -19.938 1 93.5 13 VAL B C 1
ATOM 3507 O O . VAL B 1 13 ? 3.682 1.175 -20.594 1 93.5 13 VAL B O 1
ATOM 3510 N N . GLN B 1 14 ? 5.859 1.311 -20.297 1 91.38 14 GLN B N 1
ATOM 3511 C CA . GLN B 1 14 ? 6.164 0.675 -21.562 1 91.38 14 GLN B CA 1
ATOM 3512 C C . GLN B 1 14 ? 6.184 -0.845 -21.438 1 91.38 14 GLN B C 1
ATOM 3514 O O . GLN B 1 14 ? 6.188 -1.561 -22.438 1 91.38 14 GLN B O 1
ATOM 3519 N N . MET B 1 15 ? 6.184 -1.222 -20.203 1 87.31 15 MET B N 1
ATOM 3520 C CA . MET B 1 15 ? 6.129 -2.668 -20 1 87.31 15 MET B CA 1
ATOM 3521 C C . MET B 1 15 ? 4.777 -3.225 -20.438 1 87.31 15 MET B C 1
ATOM 3523 O O . MET B 1 15 ? 3.734 -2.648 -20.125 1 87.31 15 MET B O 1
ATOM 3527 N N . THR B 1 16 ? 4.77 -4.188 -21.266 1 75.69 16 THR B N 1
ATOM 3528 C CA . THR B 1 16 ? 3.531 -4.77 -21.781 1 75.69 16 THR B CA 1
ATOM 3529 C C . THR B 1 16 ? 3.451 -6.254 -21.438 1 75.69 16 THR B C 1
ATOM 3531 O O . THR B 1 16 ? 4.48 -6.918 -21.281 1 75.69 16 THR B O 1
ATOM 3534 N N . SER B 1 17 ? 2.332 -6.57 -20.938 1 71.25 17 SER B N 1
ATOM 3535 C CA . SER B 1 17 ? 2.018 -7.996 -20.906 1 71.25 17 SER B CA 1
ATOM 3536 C C . SER B 1 17 ? 1.016 -8.367 -21.984 1 71.25 17 SER B C 1
ATOM 3538 O O . SER B 1 17 ? 0.119 -7.582 -22.312 1 71.25 17 SER B O 1
ATOM 3540 N N . LEU B 1 18 ? 1.35 -9.383 -22.656 1 66.06 18 LEU B N 1
ATOM 3541 C CA . LEU B 1 18 ? 0.451 -9.812 -23.719 1 66.06 18 LEU B CA 1
ATOM 3542 C C . LEU B 1 18 ? -0.955 -10.055 -23.172 1 66.06 18 LEU B C 1
ATOM 3544 O O . LEU B 1 18 ? -1.942 -9.688 -23.812 1 66.06 18 LEU B O 1
ATOM 3548 N N . SER B 1 19 ? -0.911 -10.523 -22.016 1 67.19 19 SER B N 1
ATOM 3549 C CA . SER B 1 19 ? -2.211 -10.914 -21.484 1 67.19 19 SER B CA 1
ATOM 3550 C C . SER B 1 19 ? -2.848 -9.773 -20.688 1 67.19 19 SER B C 1
ATOM 3552 O O . SER B 1 19 ? -4.012 -9.859 -20.297 1 67.19 19 SER B O 1
ATOM 3554 N N . GLY B 1 20 ? -2.08 -8.711 -20.484 1 71.5 20 GLY B N 1
ATOM 3555 C CA . GLY B 1 20 ? -2.607 -7.613 -19.688 1 71.5 20 GLY B CA 1
ATOM 3556 C C . GLY B 1 20 ? -3.875 -7.012 -20.266 1 71.5 20 GLY B C 1
ATOM 3557 O O . GLY B 1 20 ? -4.844 -6.777 -19.547 1 71.5 20 GLY B O 1
ATOM 3558 N N . SER B 1 21 ? -3.867 -6.805 -21.531 1 73.56 21 SER B N 1
ATOM 3559 C CA . SER B 1 21 ? -5.035 -6.238 -22.203 1 73.56 21 SER B CA 1
ATOM 3560 C C . SER B 1 21 ? -6.23 -7.184 -22.125 1 73.56 21 SER B C 1
ATOM 3562 O O . SER B 1 21 ? -7.363 -6.746 -21.922 1 73.56 21 SER B O 1
ATOM 3564 N N . HIS B 1 22 ? -5.938 -8.453 -22.219 1 80.19 22 HIS B N 1
ATOM 3565 C CA . HIS B 1 22 ? -7.008 -9.438 -22.141 1 80.19 22 HIS B CA 1
ATOM 3566 C C . HIS B 1 22 ? -7.586 -9.523 -20.734 1 80.19 22 HIS B C 1
ATOM 3568 O O . HIS B 1 22 ? -8.797 -9.648 -20.562 1 80.19 22 HIS B O 1
ATOM 3574 N N . PHE B 1 23 ? -6.719 -9.391 -19.812 1 79.81 23 PHE B N 1
ATOM 3575 C CA . PHE B 1 23 ? -7.176 -9.406 -18.438 1 79.81 23 PHE B CA 1
ATOM 3576 C C . PHE B 1 23 ? -8.148 -8.266 -18.156 1 79.81 23 PHE B C 1
ATOM 3578 O O . PHE B 1 23 ? -9.188 -8.461 -17.531 1 79.81 23 PHE B O 1
ATOM 3585 N N . ARG B 1 24 ? -7.805 -7.145 -18.656 1 76.88 24 ARG B N 1
ATOM 3586 C CA . ARG B 1 24 ? -8.641 -5.969 -18.453 1 76.88 24 ARG B CA 1
ATOM 3587 C C . ARG B 1 24 ? -9.992 -6.133 -19.125 1 76.88 24 ARG B C 1
ATOM 3589 O O . ARG B 1 24 ? -11.031 -5.801 -18.547 1 76.88 24 ARG B O 1
ATOM 3596 N N . ALA B 1 25 ? -9.961 -6.664 -20.297 1 80.31 25 ALA B N 1
ATOM 3597 C CA . ALA B 1 25 ? -11.195 -6.859 -21.062 1 80.31 25 ALA B CA 1
ATOM 3598 C C . ALA B 1 25 ? -12.102 -7.879 -20.375 1 80.31 25 ALA B C 1
ATOM 3600 O O . ALA B 1 25 ? -13.32 -7.688 -20.312 1 80.31 25 ALA B O 1
ATOM 3601 N N . VAL B 1 26 ? -11.555 -8.875 -19.875 1 87.12 26 VAL B N 1
ATOM 3602 C CA . VAL B 1 26 ? -12.312 -9.945 -19.234 1 87.12 26 VAL B CA 1
ATOM 3603 C C . VAL B 1 26 ? -12.898 -9.453 -17.906 1 87.12 26 VAL B C 1
ATOM 3605 O O . VAL B 1 26 ? -14.039 -9.773 -17.578 1 87.12 26 VAL B O 1
ATOM 3608 N N . ARG B 1 27 ? -12.164 -8.688 -17.25 1 83.25 27 ARG B N 1
ATOM 3609 C CA . ARG B 1 27 ? -12.602 -8.172 -15.961 1 83.25 27 ARG B CA 1
ATOM 3610 C C . ARG B 1 27 ? -13.859 -7.324 -16.109 1 83.25 27 ARG B C 1
ATOM 3612 O O . ARG B 1 27 ? -14.711 -7.305 -15.211 1 83.25 27 ARG B O 1
ATOM 3619 N N . SER B 1 28 ? -14.023 -6.723 -17.203 1 82.44 28 SER B N 1
ATOM 3620 C CA . SER B 1 28 ? -15.164 -5.836 -17.422 1 82.44 28 SER B CA 1
ATOM 3621 C C . SER B 1 28 ? -16.344 -6.602 -18 1 82.44 28 SER B C 1
ATOM 3623 O O . SER B 1 28 ? -17.438 -6.047 -18.141 1 82.44 28 SER B O 1
ATOM 3625 N N . ASN B 1 29 ? -16.188 -7.852 -18.281 1 91.38 29 ASN B N 1
ATOM 3626 C CA . ASN B 1 29 ? -17.234 -8.656 -18.922 1 91.38 29 ASN B CA 1
ATOM 3627 C C . ASN B 1 29 ? -17.25 -10.078 -18.375 1 91.38 29 ASN B C 1
ATOM 3629 O O . ASN B 1 29 ? -17.328 -11.039 -19.141 1 91.38 29 ASN B O 1
ATOM 3633 N N . ARG B 1 30 ? -17.203 -10.258 -17.141 1 91.62 30 ARG B N 1
ATOM 3634 C CA . ARG B 1 30 ? -17.141 -11.578 -16.516 1 91.62 30 ARG B CA 1
ATOM 3635 C C . ARG B 1 30 ? -18.484 -12.281 -16.562 1 91.62 30 ARG B C 1
ATOM 3637 O O . ARG B 1 30 ? -19.531 -11.648 -16.359 1 91.62 30 ARG B O 1
ATOM 3644 N N . TYR B 1 31 ? -18.422 -13.469 -16.734 1 95.5 31 TYR B N 1
ATOM 3645 C CA . TYR B 1 31 ? -19.594 -14.328 -16.75 1 95.5 31 TYR B CA 1
ATOM 3646 C C . TYR B 1 31 ? -20.25 -14.383 -15.367 1 95.5 31 TYR B C 1
ATOM 3648 O O . TYR B 1 31 ? -19.547 -14.523 -14.359 1 95.5 31 TYR B O 1
ATOM 3656 N N . ASN B 1 32 ? -21.469 -14.172 -15.383 1 92.31 32 ASN B N 1
ATOM 3657 C CA . ASN B 1 32 ? -22.391 -14.422 -14.281 1 92.31 32 ASN B CA 1
ATOM 3658 C C . ASN B 1 32 ? -23.688 -15.047 -14.773 1 92.31 32 ASN B C 1
ATOM 3660 O O . ASN B 1 32 ? -24.359 -14.5 -15.648 1 92.31 32 ASN B O 1
ATOM 3664 N N . PRO B 1 33 ? -24 -16.141 -14.188 1 93.88 33 PRO B N 1
ATOM 3665 C CA . PRO B 1 33 ? -25.141 -16.844 -14.75 1 93.88 33 PRO B CA 1
ATOM 3666 C C . PRO B 1 33 ? -26.438 -16.016 -14.703 1 93.88 33 PRO B C 1
ATOM 3668 O O . PRO B 1 33 ? -27.328 -16.234 -15.516 1 93.88 33 PRO B O 1
ATOM 3671 N N . ILE B 1 34 ? -26.469 -15.062 -13.812 1 93.44 34 ILE B N 1
ATOM 3672 C CA . ILE B 1 34 ? -27.688 -14.266 -13.641 1 93.44 34 ILE B CA 1
ATOM 3673 C C . ILE B 1 34 ? -27.484 -12.875 -14.234 1 93.44 34 ILE B C 1
ATOM 3675 O O . ILE B 1 34 ? -28.203 -12.477 -15.156 1 93.44 34 ILE B O 1
ATOM 3679 N N . ASP B 1 35 ? -26.469 -12.18 -13.875 1 90.62 35 ASP B N 1
ATOM 3680 C CA . ASP B 1 35 ? -26.312 -10.758 -14.172 1 90.62 35 ASP B CA 1
ATOM 3681 C C . ASP B 1 35 ? -25.656 -10.547 -15.531 1 90.62 35 ASP B C 1
ATOM 3683 O O . ASP B 1 35 ? -25.828 -9.508 -16.172 1 90.62 35 ASP B O 1
ATOM 3687 N N . ASN B 1 36 ? -24.875 -11.516 -16.016 1 94.88 36 ASN B N 1
ATOM 3688 C CA . ASN B 1 36 ? -24.141 -11.414 -17.281 1 94.88 36 ASN B CA 1
ATOM 3689 C C . ASN B 1 36 ? -23.922 -12.789 -17.906 1 94.88 36 ASN B C 1
ATOM 3691 O O . ASN B 1 36 ? -22.781 -13.219 -18.094 1 94.88 36 ASN B O 1
ATOM 3695 N N . PRO B 1 37 ? -24.953 -13.453 -18.281 1 94.81 37 PRO B N 1
ATOM 3696 C CA . PRO B 1 37 ? -24.844 -14.82 -18.797 1 94.81 37 PRO B CA 1
ATOM 3697 C C . PRO B 1 37 ? -24.094 -14.906 -20.109 1 94.81 37 PRO B C 1
ATOM 3699 O O . PRO B 1 37 ? -23.703 -16 -20.547 1 94.81 37 PRO B O 1
ATOM 3702 N N . GLU B 1 38 ? -23.859 -13.781 -20.797 1 94.62 38 GLU B N 1
ATOM 3703 C CA . GLU B 1 38 ? -23.141 -13.773 -22.062 1 94.62 38 GLU B CA 1
ATOM 3704 C C . GLU B 1 38 ? -21.688 -13.359 -21.859 1 94.62 38 GLU B C 1
ATOM 3706 O O . GLU B 1 38 ? -20.938 -13.18 -22.828 1 94.62 38 GLU B O 1
ATOM 3711 N N . GLY B 1 39 ? -21.312 -13.211 -20.594 1 96.31 39 GLY B N 1
ATOM 3712 C CA . GLY B 1 39 ? -19.953 -12.781 -20.281 1 96.31 39 GLY B CA 1
ATOM 3713 C C . GLY B 1 39 ? -18.922 -13.883 -20.484 1 96.31 39 GLY B C 1
ATOM 3714 O O . GLY B 1 39 ? -19.25 -14.953 -21 1 96.31 39 GLY B O 1
ATOM 3715 N N . VAL B 1 40 ? -17.672 -13.539 -20.203 1 97.31 40 VAL B N 1
ATOM 3716 C CA . VAL B 1 40 ? -16.531 -14.43 -20.375 1 97.31 40 VAL B CA 1
ATOM 3717 C C . VAL B 1 40 ? -16.172 -15.07 -19.047 1 97.31 40 VAL B C 1
ATOM 3719 O O . VAL B 1 40 ? -16.078 -14.391 -18.031 1 97.31 40 VAL B O 1
ATOM 3722 N N . VAL B 1 41 ? -16.078 -16.391 -19.031 1 97.88 41 VAL B N 1
ATOM 3723 C CA . VAL B 1 41 ? -15.562 -17.078 -17.844 1 97.88 41 VAL B CA 1
ATOM 3724 C C . VAL B 1 41 ? -14.078 -16.766 -17.672 1 97.88 41 VAL B C 1
ATOM 3726 O O . VAL B 1 41 ? -13.273 -16.984 -18.578 1 97.88 41 VAL B O 1
ATOM 3729 N N . ASP B 1 42 ? -13.742 -16.234 -16.516 1 95.69 42 ASP B N 1
ATOM 3730 C CA . ASP B 1 42 ? -12.367 -15.836 -16.234 1 95.69 42 ASP B CA 1
ATOM 3731 C C . ASP B 1 42 ? -11.602 -16.984 -15.57 1 95.69 42 ASP B C 1
ATOM 3733 O O . ASP B 1 42 ? -11.609 -17.125 -14.344 1 95.69 42 ASP B O 1
ATOM 3737 N N . PHE B 1 43 ? -10.836 -17.734 -16.375 1 97.12 43 PHE B N 1
ATOM 3738 C CA . PHE B 1 43 ? -9.953 -18.766 -15.852 1 97.12 43 PHE B CA 1
ATOM 3739 C C . PHE B 1 43 ? -8.547 -18.234 -15.625 1 97.12 43 PHE B C 1
ATOM 3741 O O . PHE B 1 43 ? -7.605 -19 -15.43 1 97.12 43 PHE B O 1
ATOM 3748 N N . GLY B 1 44 ? -8.406 -16.922 -15.75 1 94.25 44 GLY B N 1
ATOM 3749 C CA . GLY B 1 44 ? -7.074 -16.344 -15.664 1 94.25 44 GLY B CA 1
ATOM 3750 C C . GLY B 1 44 ? -6.75 -15.805 -14.281 1 94.25 44 GLY B C 1
ATOM 3751 O O . GLY B 1 44 ? -5.602 -15.875 -13.836 1 94.25 44 GLY B O 1
ATOM 3752 N N . LEU B 1 45 ? -7.711 -15.273 -13.586 1 93.06 45 LEU B N 1
ATOM 3753 C CA . LEU B 1 45 ? -7.488 -14.617 -12.305 1 93.06 45 LEU B CA 1
ATOM 3754 C C . LEU B 1 45 ? -7.277 -15.648 -11.195 1 93.06 45 LEU B C 1
ATOM 3756 O O . LEU B 1 45 ? -8.086 -16.562 -11.023 1 93.06 45 LEU B O 1
ATOM 3760 N N . ALA B 1 46 ? -6.215 -15.477 -10.477 1 94.69 46 ALA B N 1
ATOM 3761 C CA . ALA B 1 46 ? -5.855 -16.422 -9.414 1 94.69 46 ALA B CA 1
ATOM 3762 C C . ALA B 1 46 ? -6.629 -16.109 -8.133 1 94.69 46 ALA B C 1
ATOM 3764 O O . ALA B 1 46 ? -6.156 -15.344 -7.285 1 94.69 46 ALA B O 1
ATOM 3765 N N . GLU B 1 47 ? -7.738 -16.766 -7.953 1 95.88 47 GLU B N 1
ATOM 3766 C CA . GLU B 1 47 ? -8.547 -16.734 -6.738 1 95.88 47 GLU B CA 1
ATOM 3767 C C . GLU B 1 47 ? -9.07 -18.125 -6.371 1 95.88 47 GLU B C 1
ATOM 3769 O O . GLU B 1 47 ? -9.203 -18.984 -7.238 1 95.88 47 GLU B O 1
ATOM 3774 N N . ASN B 1 48 ? -9.227 -18.281 -5.141 1 97.88 48 ASN B N 1
ATOM 3775 C CA . ASN B 1 48 ? -9.766 -19.547 -4.656 1 97.88 48 ASN B CA 1
ATOM 3776 C C . ASN B 1 48 ? -11.195 -19.391 -4.133 1 97.88 48 ASN B C 1
ATOM 3778 O O . ASN B 1 48 ? -11.398 -18.953 -2.998 1 97.88 48 ASN B O 1
ATOM 3782 N N . LYS B 1 49 ? -12.141 -19.859 -4.918 1 97.75 49 LYS B N 1
ATOM 3783 C CA . LYS B 1 49 ? -13.539 -19.641 -4.566 1 97.75 49 LYS B CA 1
ATOM 3784 C C . LYS B 1 49 ? -14.227 -20.953 -4.188 1 97.75 49 LYS B C 1
ATOM 3786 O O . LYS B 1 49 ? -15.445 -20.984 -3.977 1 97.75 49 LYS B O 1
ATOM 3791 N N . LEU B 1 50 ? -13.5 -22 -4.035 1 98.12 50 LEU B N 1
ATOM 3792 C CA . LEU B 1 50 ? -14.047 -23.344 -3.891 1 98.12 50 LEU B CA 1
ATOM 3793 C C . LEU B 1 50 ? -14.711 -23.516 -2.531 1 98.12 50 LEU B C 1
ATOM 3795 O O . LEU B 1 50 ? -15.57 -24.391 -2.359 1 98.12 50 LEU B O 1
ATOM 3799 N N . CYS B 1 51 ? -14.297 -22.766 -1.568 1 98.31 51 CYS B N 1
ATOM 3800 C CA . CYS B 1 51 ? -14.867 -22.891 -0.231 1 98.31 51 CYS B CA 1
ATOM 3801 C C . CYS B 1 51 ? -15.555 -21.594 0.191 1 98.31 51 CYS B C 1
ATOM 3803 O O . CYS B 1 51 ? -15.523 -21.219 1.365 1 98.31 51 CYS B O 1
ATOM 3805 N N . GLU B 1 52 ? -16.109 -20.922 -0.778 1 98 52 GLU B N 1
ATOM 3806 C CA . GLU B 1 52 ? -16.797 -19.656 -0.501 1 98 52 GLU B CA 1
ATOM 3807 C C . GLU B 1 52 ? -17.906 -19.844 0.53 1 98 52 GLU B C 1
ATOM 3809 O O . GLU B 1 52 ? -18.125 -18.984 1.385 1 98 52 GLU B O 1
ATOM 3814 N N . ASP B 1 53 ? -18.641 -20.984 0.424 1 98.12 53 ASP B N 1
ATOM 3815 C CA . ASP B 1 53 ? -19.734 -21.266 1.345 1 98.12 53 ASP B CA 1
ATOM 3816 C C . ASP B 1 53 ? -19.25 -21.266 2.793 1 98.12 53 ASP B C 1
ATOM 3818 O O . ASP B 1 53 ? -19.875 -20.641 3.658 1 98.12 53 ASP B O 1
ATOM 3822 N N . LEU B 1 54 ? -18.094 -21.922 3.094 1 98.56 54 LEU B N 1
ATOM 3823 C CA . LEU B 1 54 ? -17.516 -21.969 4.434 1 98.56 54 LEU B CA 1
ATOM 3824 C C . LEU B 1 54 ? -17.031 -20.594 4.871 1 98.56 54 LEU B C 1
ATOM 3826 O O . LEU B 1 54 ? -17.219 -20.203 6.031 1 98.56 54 LEU B O 1
ATOM 3830 N N . LEU B 1 55 ? -16.5 -19.812 3.943 1 98.44 55 LEU B N 1
ATOM 3831 C CA . LEU B 1 55 ? -15.922 -18.516 4.254 1 98.44 55 LEU B CA 1
ATOM 3832 C C . LEU B 1 55 ? -17.016 -17.484 4.539 1 98.44 55 LEU B C 1
ATOM 3834 O O . LEU B 1 55 ? -16.875 -16.656 5.434 1 98.44 55 LEU B O 1
ATOM 3838 N N . ILE B 1 56 ? -18.078 -17.531 3.703 1 97.75 56 ILE B N 1
ATOM 3839 C CA . ILE B 1 56 ? -19.188 -16.594 3.916 1 97.75 56 ILE B CA 1
ATOM 3840 C C . ILE B 1 56 ? -19.734 -16.766 5.332 1 97.75 56 ILE B C 1
ATOM 3842 O O . ILE B 1 56 ? -19.938 -15.773 6.039 1 97.75 56 ILE B O 1
ATOM 3846 N N . GLU B 1 57 ? -19.953 -17.984 5.688 1 97.94 57 GLU B N 1
ATOM 3847 C CA . GLU B 1 57 ? -20.484 -18.25 7.02 1 97.94 57 GLU B CA 1
ATOM 3848 C C . GLU B 1 57 ? -19.531 -17.766 8.109 1 97.94 57 GLU B C 1
ATOM 3850 O O . GLU B 1 57 ? -19.938 -17.047 9.023 1 97.94 57 GLU B O 1
ATOM 3855 N N . LYS B 1 58 ? -18.266 -18.141 8.039 1 98.31 58 LYS B N 1
ATOM 3856 C CA . LYS B 1 58 ? -17.25 -17.812 9.039 1 98.31 58 LYS B CA 1
ATOM 3857 C C . LYS B 1 58 ? -17.016 -16.312 9.109 1 98.31 58 LYS B C 1
ATOM 3859 O O . LYS B 1 58 ? -17.016 -15.727 10.203 1 98.31 58 LYS B O 1
ATOM 3864 N N . MET B 1 59 ? -16.859 -15.633 7.984 1 97.62 59 MET B N 1
ATOM 3865 C CA . MET B 1 59 ? -16.5 -14.219 7.949 1 97.62 59 MET B CA 1
ATOM 3866 C C . MET B 1 59 ? -17.703 -13.344 8.312 1 97.62 59 MET B C 1
ATOM 3868 O O . MET B 1 59 ? -17.547 -12.273 8.906 1 97.62 59 MET B O 1
ATOM 3872 N N . SER B 1 60 ? -18.922 -13.789 7.938 1 96.81 60 SER B N 1
ATOM 3873 C CA . SER B 1 60 ? -20.109 -13.055 8.359 1 96.81 60 SER B CA 1
ATOM 3874 C C . SER B 1 60 ? -20.266 -13.062 9.875 1 96.81 60 SER B C 1
ATOM 3876 O O . SER B 1 60 ? -20.672 -12.062 10.469 1 96.81 60 SER B O 1
ATOM 3878 N N . ALA B 1 61 ? -20 -14.211 10.469 1 97.31 61 ALA B N 1
ATOM 3879 C CA . ALA B 1 61 ? -20.031 -14.297 11.93 1 97.31 61 ALA B CA 1
ATOM 3880 C C . ALA B 1 61 ? -19.016 -13.367 12.562 1 97.31 61 ALA B C 1
ATOM 3882 O O . ALA B 1 61 ? -19.297 -12.695 13.555 1 97.31 61 ALA B O 1
ATOM 3883 N N . ILE B 1 62 ? -17.828 -13.297 12.008 1 97.06 62 ILE B N 1
ATOM 3884 C CA . ILE B 1 62 ? -16.75 -12.461 12.523 1 97.06 62 ILE B CA 1
ATOM 3885 C C . ILE B 1 62 ? -17.109 -10.984 12.344 1 97.06 62 ILE B C 1
ATOM 3887 O O . ILE B 1 62 ? -16.828 -10.156 13.211 1 97.06 62 ILE B O 1
ATOM 3891 N N . ALA B 1 63 ? -17.75 -10.648 11.203 1 95.5 63 ALA B N 1
ATOM 3892 C CA . ALA B 1 63 ? -18.125 -9.273 10.898 1 95.5 63 ALA B CA 1
ATOM 3893 C C . ALA B 1 63 ? -19.125 -8.734 11.922 1 95.5 63 ALA B C 1
ATOM 3895 O O . ALA B 1 63 ? -19.25 -7.52 12.094 1 95.5 63 ALA B O 1
ATOM 3896 N N . LYS B 1 64 ? -19.812 -9.586 12.625 1 95.19 64 LYS B N 1
ATOM 3897 C CA . LYS B 1 64 ? -20.828 -9.188 13.594 1 95.19 64 LYS B CA 1
ATOM 3898 C C . LYS B 1 64 ? -20.203 -8.914 14.961 1 95.19 64 LYS B C 1
ATOM 3900 O O . LYS B 1 64 ? -20.844 -8.32 15.828 1 95.19 64 LYS B O 1
ATOM 3905 N N . LEU B 1 65 ? -18.953 -9.32 15.133 1 95.19 65 LEU B N 1
ATOM 3906 C CA . LEU B 1 65 ? -18.281 -9.07 16.406 1 95.19 65 LEU B CA 1
ATOM 3907 C C . LEU B 1 65 ? -18.047 -7.578 16.609 1 95.19 65 LEU B C 1
ATOM 3909 O O . LEU B 1 65 ? -17.844 -6.84 15.641 1 95.19 65 LEU B O 1
ATOM 3913 N N . PRO B 1 66 ? -18.078 -7.156 17.906 1 93.19 66 PRO B N 1
ATOM 3914 C CA . PRO B 1 66 ? -17.812 -5.742 18.172 1 93.19 66 PRO B CA 1
ATOM 3915 C C . PRO B 1 66 ? -16.422 -5.305 17.703 1 93.19 66 PRO B C 1
ATOM 3917 O O . PRO B 1 66 ? -15.453 -6.047 17.859 1 93.19 66 PRO B O 1
ATOM 3920 N N . GLU B 1 67 ? -16.406 -4.176 17.047 1 93.69 67 GLU B N 1
ATOM 3921 C CA . GLU B 1 67 ? -15.148 -3.557 16.656 1 93.69 67 GLU B CA 1
ATOM 3922 C C . GLU B 1 67 ? -14.734 -2.463 17.625 1 93.69 67 GLU B C 1
ATOM 3924 O O . GLU B 1 67 ? -15.523 -1.562 17.938 1 93.69 67 GLU B O 1
ATOM 3929 N N . PRO B 1 68 ? -13.547 -2.594 18.156 1 92.75 68 PRO B N 1
ATOM 3930 C CA . PRO B 1 68 ? -13.094 -1.538 19.062 1 92.75 68 PRO B CA 1
ATOM 3931 C C . PRO B 1 68 ? -12.945 -0.187 18.359 1 92.75 68 PRO B C 1
ATOM 3933 O O . PRO B 1 68 ? -12.562 -0.129 17.188 1 92.75 68 PRO B O 1
ATOM 3936 N N . LYS B 1 69 ? -13.227 0.925 19.125 1 92.62 69 LYS B N 1
ATOM 3937 C CA . LYS B 1 69 ? -13.164 2.271 18.562 1 92.62 69 LYS B CA 1
ATOM 3938 C C . LYS B 1 69 ? -11.75 2.604 18.094 1 92.62 69 LYS B C 1
ATOM 3940 O O . LYS B 1 69 ? -11.57 3.465 17.219 1 92.62 69 LYS B O 1
ATOM 3945 N N . GLU B 1 70 ? -10.695 1.899 18.609 1 92.06 70 GLU B N 1
ATOM 3946 C CA . GLU B 1 70 ? -9.305 2.129 18.25 1 92.06 70 GLU B CA 1
ATOM 3947 C C . GLU B 1 70 ? -9.07 1.864 16.766 1 92.06 70 GLU B C 1
ATOM 3949 O O . GLU B 1 70 ? -8.117 2.379 16.172 1 92.06 70 GLU B O 1
ATOM 3954 N N . LEU B 1 71 ? -10 1.137 16.141 1 94.31 71 LEU B N 1
ATOM 3955 C CA . LEU B 1 71 ? -9.859 0.798 14.727 1 94.31 71 LEU B CA 1
ATOM 3956 C C . LEU B 1 71 ? -10.109 2.016 13.844 1 94.31 71 LEU B C 1
ATOM 3958 O O . LEU B 1 71 ? -9.781 2.01 12.656 1 94.31 71 LEU B O 1
ATOM 3962 N N . LEU B 1 72 ? -10.719 3.096 14.406 1 96.31 72 LEU B N 1
ATOM 3963 C CA . LEU B 1 72 ? -10.922 4.34 13.672 1 96.31 72 LEU B CA 1
ATOM 3964 C C . LEU B 1 72 ? -9.594 5.035 13.398 1 96.31 72 LEU B C 1
ATOM 3966 O O . LEU B 1 72 ? -9.5 5.883 12.508 1 96.31 72 LEU B O 1
ATOM 3970 N N . TYR B 1 73 ? -8.547 4.625 14.133 1 94.69 73 TYR B N 1
ATOM 3971 C CA . TYR B 1 73 ? -7.305 5.395 14.156 1 94.69 73 TYR B CA 1
ATOM 3972 C C . TYR B 1 73 ? -6.133 4.551 13.672 1 94.69 73 TYR B C 1
ATOM 3974 O O . TYR B 1 73 ? -6.297 3.361 13.375 1 94.69 73 TYR B O 1
ATOM 3982 N N . TYR B 1 74 ? -4.938 5.254 13.484 1 88.88 74 TYR B N 1
ATOM 3983 C CA . TYR B 1 74 ? -3.742 4.566 13.016 1 88.88 74 TYR B CA 1
ATOM 3984 C C . TYR B 1 74 ? -3.424 3.367 13.906 1 88.88 74 TYR B C 1
ATOM 3986 O O . TYR B 1 74 ? -3.459 3.467 15.133 1 88.88 74 TYR B O 1
ATOM 3994 N N . GLU B 1 75 ? -3.195 2.277 13.203 1 78.75 75 GLU B N 1
ATOM 3995 C CA . GLU B 1 75 ? -2.553 1.153 13.875 1 78.75 75 GLU B CA 1
ATOM 3996 C C . GLU B 1 75 ? -1.036 1.323 13.906 1 78.75 75 GLU B C 1
ATOM 3998 O O . GLU B 1 75 ? -0.486 2.166 13.195 1 78.75 75 GLU B O 1
ATOM 4003 N N . LYS B 1 76 ? -0.494 0.538 14.805 1 70.44 76 LYS B N 1
ATOM 4004 C CA . LYS B 1 76 ? 0.964 0.507 14.734 1 70.44 76 LYS B CA 1
ATOM 4005 C C . LYS B 1 76 ? 1.436 0.109 13.336 1 70.44 76 LYS B C 1
ATOM 4007 O O . LYS B 1 76 ? 0.814 -0.731 12.688 1 70.44 76 LYS B O 1
ATOM 4012 N N . ALA B 1 77 ? 2.477 0.778 12.891 1 56.66 77 ALA B N 1
ATOM 4013 C CA . ALA B 1 77 ? 3.02 0.557 11.555 1 56.66 77 ALA B CA 1
ATOM 4014 C C . ALA B 1 77 ? 3.279 -0.925 11.305 1 56.66 77 ALA B C 1
ATOM 4016 O O . ALA B 1 77 ? 3.059 -1.424 10.195 1 56.66 77 ALA B O 1
ATOM 4017 N N . THR B 1 78 ? 3.725 -1.488 12.336 1 62.84 78 THR B N 1
ATOM 4018 C CA . THR B 1 78 ? 4.102 -2.891 12.203 1 62.84 78 THR B CA 1
ATOM 4019 C C . THR B 1 78 ? 2.873 -3.791 12.273 1 62.84 78 THR B C 1
ATOM 4021 O O . THR B 1 78 ? 2.977 -5.008 12.102 1 62.84 78 THR B O 1
ATOM 4024 N N . GLY B 1 79 ? 1.772 -3.207 12.445 1 70.44 79 GLY B N 1
ATOM 4025 C CA . GLY B 1 79 ? 0.56 -3.973 12.688 1 70.44 79 GLY B CA 1
ATOM 4026 C C . GLY B 1 79 ? 0.182 -4.043 14.156 1 70.44 79 GLY B C 1
ATOM 4027 O O . GLY B 1 79 ? 0.965 -3.65 15.023 1 70.44 79 GLY B O 1
ATOM 4028 N N . ASN B 1 80 ? -0.999 -4.426 14.352 1 77.31 80 ASN B N 1
ATOM 4029 C CA . ASN B 1 80 ? -1.483 -4.672 15.711 1 77.31 80 ASN B CA 1
ATOM 4030 C C . ASN B 1 80 ? -0.702 -5.793 16.391 1 77.31 80 ASN B C 1
ATOM 4032 O O . ASN B 1 80 ? -0.481 -6.848 15.797 1 77.31 80 ASN B O 1
ATOM 4036 N N . VAL B 1 81 ? -0.199 -5.543 17.516 1 77.94 81 VAL B N 1
ATOM 4037 C CA . VAL B 1 81 ? 0.641 -6.504 18.234 1 77.94 81 VAL B CA 1
ATOM 4038 C C . VAL B 1 81 ? -0.108 -7.824 18.391 1 77.94 81 VAL B C 1
ATOM 4040 O O . VAL B 1 81 ? 0.472 -8.898 18.219 1 77.94 81 VAL B O 1
ATOM 4043 N N . GLY B 1 82 ? -1.333 -7.699 18.672 1 86.19 82 GLY B N 1
ATOM 4044 C CA . GLY B 1 82 ? -2.127 -8.906 18.812 1 86.19 82 GLY B CA 1
ATOM 4045 C C . GLY B 1 82 ? -2.217 -9.719 17.531 1 86.19 82 GLY B C 1
ATOM 4046 O O . GLY B 1 82 ? -2.096 -10.945 17.562 1 86.19 82 GLY B O 1
ATOM 4047 N N . PHE B 1 83 ? -2.307 -9.039 16.406 1 93.44 83 PHE B N 1
ATOM 4048 C CA . PHE B 1 83 ? -2.432 -9.75 15.141 1 93.44 83 PHE B CA 1
ATOM 4049 C C . PHE B 1 83 ? -1.088 -10.328 14.711 1 93.44 83 PHE B C 1
ATOM 4051 O O . PHE B 1 83 ? -1.025 -11.438 14.18 1 93.44 83 PHE B O 1
ATOM 4058 N N . ARG B 1 84 ? 0.015 -9.609 14.898 1 93.62 84 ARG B N 1
ATOM 4059 C CA . ARG B 1 84 ? 1.341 -10.141 14.602 1 93.62 84 ARG B CA 1
ATOM 4060 C C . ARG B 1 84 ? 1.611 -11.422 15.383 1 93.62 84 ARG B C 1
ATOM 4062 O O . ARG B 1 84 ? 2.16 -12.383 14.844 1 93.62 84 ARG B O 1
ATOM 4069 N N . GLN B 1 85 ? 1.193 -11.414 16.625 1 94.5 85 GLN B N 1
ATOM 4070 C CA . GLN B 1 85 ? 1.366 -12.602 17.453 1 94.5 85 GLN B CA 1
ATOM 4071 C C . GLN B 1 85 ? 0.498 -13.75 16.953 1 94.5 85 GLN B C 1
ATOM 4073 O O . GLN B 1 85 ? 0.953 -14.898 16.891 1 94.5 85 GLN B O 1
ATOM 4078 N N . SER B 1 86 ? -0.723 -13.391 16.656 1 94.44 86 SER B N 1
ATOM 4079 C CA . SER B 1 86 ? -1.646 -14.391 16.141 1 94.44 86 SER B CA 1
ATOM 4080 C C . SER B 1 86 ? -1.111 -15.023 14.859 1 94.44 86 SER B C 1
ATOM 4082 O O . SER B 1 86 ? -1.08 -16.25 14.727 1 94.44 86 SER B O 1
ATOM 4084 N N . MET B 1 87 ? -0.651 -14.25 13.938 1 94.56 87 MET B N 1
ATOM 4085 C CA . MET B 1 87 ? -0.135 -14.75 12.664 1 94.56 87 MET B CA 1
ATOM 4086 C C . MET B 1 87 ? 1.149 -15.539 12.867 1 94.56 87 MET B C 1
ATOM 4088 O O . MET B 1 87 ? 1.366 -16.562 12.211 1 94.56 87 MET B O 1
ATOM 4092 N N . SER B 1 88 ? 1.987 -15.039 13.781 1 96.38 88 SER B N 1
ATOM 4093 C CA . SER B 1 88 ? 3.221 -15.758 14.086 1 96.38 88 SER B CA 1
ATOM 4094 C C . SER B 1 88 ? 2.932 -17.172 14.594 1 96.38 88 SER B C 1
ATOM 4096 O O . SER B 1 88 ? 3.551 -18.141 14.148 1 96.38 88 SER B O 1
ATOM 4098 N N . ARG B 1 89 ? 1.994 -17.266 15.5 1 96.5 89 ARG B N 1
ATOM 4099 C CA . ARG B 1 89 ? 1.617 -18.562 16.047 1 96.5 89 ARG B CA 1
ATOM 4100 C C . ARG B 1 89 ? 1.041 -19.469 14.969 1 96.5 89 ARG B C 1
ATOM 4102 O O . ARG B 1 89 ? 1.382 -20.656 14.891 1 96.5 89 ARG B O 1
ATOM 4109 N N . PHE B 1 90 ? 0.202 -18.922 14.203 1 97.12 90 PHE B N 1
ATOM 4110 C CA . PHE B 1 90 ? -0.422 -19.672 13.125 1 97.12 90 PHE B CA 1
ATOM 4111 C C . PHE B 1 90 ? 0.63 -20.219 12.164 1 97.12 90 PHE B C 1
ATOM 4113 O O . PHE B 1 90 ? 0.628 -21.406 11.836 1 97.12 90 PHE B O 1
ATOM 4120 N N . ILE B 1 91 ? 1.539 -19.375 11.719 1 97.81 91 ILE B N 1
ATOM 4121 C CA . ILE B 1 91 ? 2.566 -19.734 10.742 1 97.81 91 ILE B CA 1
ATOM 4122 C C . ILE B 1 91 ? 3.512 -20.766 11.359 1 97.81 91 ILE B C 1
ATOM 4124 O O . ILE B 1 91 ? 3.865 -21.75 10.719 1 97.81 91 ILE B O 1
ATOM 4128 N N . GLU B 1 92 ? 3.92 -20.453 12.578 1 97.62 92 GLU B N 1
ATOM 4129 C CA . GLU B 1 92 ? 4.832 -21.375 13.258 1 97.62 92 GLU B CA 1
ATOM 4130 C C . GLU B 1 92 ? 4.25 -22.781 13.344 1 97.62 92 GLU B C 1
ATOM 4132 O O . GLU B 1 92 ? 4.93 -23.75 13.023 1 97.62 92 GLU B O 1
ATOM 4137 N N . LYS B 1 93 ? 3.016 -22.875 13.727 1 96.75 93 LYS B N 1
ATOM 4138 C CA . LYS B 1 93 ? 2.355 -24.156 13.898 1 96.75 93 LYS B CA 1
ATOM 4139 C C . LYS B 1 93 ? 2.084 -24.828 12.555 1 96.75 93 LYS B C 1
ATOM 4141 O O . LYS B 1 93 ? 2.484 -25.969 12.336 1 96.75 93 LYS B O 1
ATOM 4146 N N . MET B 1 94 ? 1.479 -24.109 11.68 1 96.19 94 MET B N 1
ATOM 4147 C CA . MET B 1 94 ? 0.925 -24.703 10.469 1 96.19 94 MET B CA 1
ATOM 4148 C C . MET B 1 94 ? 2.029 -25.031 9.461 1 96.19 94 MET B C 1
ATOM 4150 O O . MET B 1 94 ? 1.902 -25.969 8.672 1 96.19 94 MET B O 1
ATOM 4154 N N . PHE B 1 95 ? 3.143 -24.266 9.484 1 97.38 95 PHE B N 1
ATOM 4155 C CA . PHE B 1 95 ? 4.246 -24.5 8.555 1 97.38 95 PHE B CA 1
ATOM 4156 C C . PHE B 1 95 ? 5.355 -25.297 9.234 1 97.38 95 PHE B C 1
ATOM 4158 O O . PHE B 1 95 ? 6.43 -25.484 8.656 1 97.38 95 PHE B O 1
ATOM 4165 N N . HIS B 1 96 ? 5.129 -25.734 10.469 1 97.31 96 HIS B N 1
ATOM 4166 C CA . HIS B 1 96 ? 6.066 -26.562 11.219 1 97.31 96 HIS B CA 1
ATOM 4167 C C . HIS B 1 96 ? 7.449 -25.922 11.273 1 97.31 96 HIS B C 1
ATOM 4169 O O . HIS B 1 96 ? 8.445 -26.562 10.93 1 97.31 96 HIS B O 1
ATOM 4175 N N . ALA B 1 97 ? 7.449 -24.703 11.703 1 97.94 97 ALA B N 1
ATOM 4176 C CA . ALA B 1 97 ? 8.695 -23.938 11.727 1 97.94 97 ALA B CA 1
ATOM 4177 C C . ALA B 1 97 ? 9.719 -24.609 12.641 1 97.94 97 ALA B C 1
ATOM 4179 O O . ALA B 1 97 ? 9.383 -25.078 13.727 1 97.94 97 ALA B O 1
ATOM 4180 N N . TYR B 1 98 ? 10.938 -24.672 12.148 1 97.5 98 TYR B N 1
ATOM 4181 C CA . TYR B 1 98 ? 12.055 -25.219 12.898 1 97.5 98 TYR B CA 1
ATOM 4182 C C . TYR B 1 98 ? 12.398 -24.328 14.086 1 97.5 98 TYR B C 1
ATOM 4184 O O . TYR B 1 98 ? 12.648 -24.828 15.195 1 97.5 98 TYR B O 1
ATOM 4192 N N . ASP B 1 99 ? 12.453 -23.031 13.922 1 95.31 99 ASP B N 1
ATOM 4193 C CA . ASP B 1 99 ? 12.695 -22.031 14.953 1 95.31 99 ASP B CA 1
ATOM 4194 C C . ASP B 1 99 ? 11.406 -21.297 15.312 1 95.31 99 ASP B C 1
ATOM 4196 O O . ASP B 1 99 ? 10.5 -21.172 14.477 1 95.31 99 ASP B O 1
ATOM 4200 N N . SER B 1 100 ? 11.414 -20.828 16.516 1 95.5 100 SER B N 1
ATOM 4201 C CA . SER B 1 100 ? 10.297 -19.984 16.906 1 95.5 100 SER B CA 1
ATOM 4202 C C . SER B 1 100 ? 10.258 -18.703 16.078 1 95.5 100 SER B C 1
ATOM 4204 O O . SER B 1 100 ? 11.305 -18.172 15.68 1 95.5 100 SER B O 1
ATOM 4206 N N . ILE B 1 101 ? 9.07 -18.25 15.82 1 96.56 101 ILE B N 1
ATOM 4207 C CA . ILE B 1 101 ? 8.875 -17.016 15.086 1 96.56 101 ILE B CA 1
ATOM 4208 C C . ILE B 1 101 ? 8.469 -15.898 16.047 1 96.56 101 ILE B C 1
ATOM 4210 O O . ILE B 1 101 ? 7.328 -15.852 16.5 1 96.56 101 ILE B O 1
ATOM 4214 N N . SER B 1 102 ? 9.406 -15.008 16.297 1 94.75 102 SER B N 1
ATOM 4215 C CA . SER B 1 102 ? 9.117 -13.859 17.172 1 94.75 102 SER B CA 1
ATOM 4216 C C . SER B 1 102 ? 8.258 -12.828 16.438 1 94.75 102 SER B C 1
ATOM 4218 O O . SER B 1 102 ? 8.477 -12.547 15.266 1 94.75 102 SER B O 1
ATOM 4220 N N . ALA B 1 103 ? 7.312 -12.234 17.156 1 91.69 103 ALA B N 1
ATOM 4221 C CA . ALA B 1 103 ? 6.473 -11.172 16.594 1 91.69 103 ALA B CA 1
ATOM 4222 C C . ALA B 1 103 ? 7.309 -9.961 16.219 1 91.69 103 ALA B C 1
ATOM 4224 O O . ALA B 1 103 ? 6.898 -9.156 15.367 1 91.69 103 ALA B O 1
ATOM 4225 N N . ASP B 1 104 ? 8.516 -9.758 16.734 1 90.56 104 ASP B N 1
ATOM 4226 C CA . ASP B 1 104 ? 9.391 -8.625 16.453 1 90.56 104 ASP B CA 1
ATOM 4227 C C . ASP B 1 104 ? 10.047 -8.773 15.078 1 90.56 104 ASP B C 1
ATOM 4229 O O . ASP B 1 104 ? 10.594 -7.809 14.539 1 90.56 104 ASP B O 1
ATOM 4233 N N . ASN B 1 105 ? 10.008 -9.984 14.508 1 94.38 105 ASN B N 1
ATOM 4234 C CA . ASN B 1 105 ? 10.641 -10.266 13.219 1 94.38 105 ASN B CA 1
ATOM 4235 C C . ASN B 1 105 ? 9.602 -10.414 12.109 1 94.38 105 ASN B C 1
ATOM 4237 O O . ASN B 1 105 ? 9.891 -10.977 11.055 1 94.38 105 ASN B O 1
ATOM 4241 N N . VAL B 1 106 ? 8.422 -9.875 12.516 1 94.19 106 VAL B N 1
ATOM 4242 C CA . VAL B 1 106 ? 7.316 -10.07 11.578 1 94.19 106 VAL B CA 1
ATOM 4243 C C . VAL B 1 106 ? 6.672 -8.727 11.25 1 94.19 106 VAL B C 1
ATOM 4245 O O . VAL B 1 106 ? 6.59 -7.844 12.109 1 94.19 106 VAL B O 1
ATOM 4248 N N . PHE B 1 107 ? 6.254 -8.594 10.016 1 94.62 107 PHE B N 1
ATOM 4249 C CA . PHE B 1 107 ? 5.504 -7.422 9.57 1 94.62 107 PHE B CA 1
ATOM 4250 C C . PHE B 1 107 ? 4.258 -7.84 8.797 1 94.62 107 PHE B C 1
ATOM 4252 O O . PHE B 1 107 ? 4.254 -8.875 8.125 1 94.62 107 PHE B O 1
ATOM 4259 N N . ILE B 1 108 ? 3.182 -7.086 9 1 95.94 108 ILE B N 1
ATOM 4260 C CA . ILE B 1 108 ? 1.931 -7.277 8.273 1 95.94 108 ILE B CA 1
ATOM 4261 C C . ILE B 1 108 ? 1.818 -6.242 7.156 1 95.94 108 ILE B C 1
ATOM 4263 O O . ILE B 1 108 ? 2.018 -5.047 7.387 1 95.94 108 ILE B O 1
ATOM 4267 N N . THR B 1 109 ? 1.577 -6.699 5.941 1 95.69 109 THR B N 1
ATOM 4268 C CA . THR B 1 109 ? 1.458 -5.828 4.781 1 95.69 109 THR B CA 1
ATOM 4269 C C . THR B 1 109 ? 0.1 -6.008 4.105 1 95.69 109 THR B C 1
ATOM 4271 O O . THR B 1 109 ? -0.708 -6.832 4.535 1 95.69 109 THR B O 1
ATOM 4274 N N . ASN B 1 110 ? -0.153 -5.203 3.074 1 94.38 110 ASN B N 1
ATOM 4275 C CA . ASN B 1 110 ? -1.423 -5.297 2.361 1 94.38 110 ASN B CA 1
ATOM 4276 C C . ASN B 1 110 ? -1.361 -6.328 1.241 1 94.38 110 ASN B C 1
ATOM 4278 O O . ASN B 1 110 ? -2.137 -6.262 0.285 1 94.38 110 ASN B O 1
ATOM 4282 N N . GLY B 1 111 ? -0.433 -7.258 1.315 1 95.44 111 GLY B N 1
ATOM 4283 C CA . GLY B 1 111 ? -0.323 -8.336 0.347 1 95.44 111 GLY B CA 1
ATOM 4284 C C . GLY B 1 111 ? 1.102 -8.82 0.152 1 95.44 111 GLY B C 1
ATOM 4285 O O . GLY B 1 111 ? 2.051 -8.148 0.564 1 95.44 111 GLY B O 1
ATOM 4286 N N . VAL B 1 112 ? 1.224 -9.953 -0.455 1 96.88 112 VAL B N 1
ATOM 4287 C CA . VAL B 1 112 ? 2.541 -10.547 -0.659 1 96.88 112 VAL B CA 1
ATOM 4288 C C . VAL B 1 112 ? 3.242 -9.859 -1.828 1 96.88 112 VAL B C 1
ATOM 4290 O O . VAL B 1 112 ? 4.473 -9.805 -1.873 1 96.88 112 VAL B O 1
ATOM 4293 N N . THR B 1 113 ? 2.477 -9.32 -2.752 1 96.19 113 THR B N 1
ATOM 4294 C CA . THR B 1 113 ? 3.041 -8.594 -3.889 1 96.19 113 THR B CA 1
ATOM 4295 C C . THR B 1 113 ? 3.988 -7.5 -3.414 1 96.19 113 THR B C 1
ATOM 4297 O O . THR B 1 113 ? 5.082 -7.336 -3.961 1 96.19 113 THR B O 1
ATOM 4300 N N . VAL B 1 114 ? 3.623 -6.781 -2.379 1 96.75 114 VAL B N 1
ATOM 4301 C CA . VAL B 1 114 ? 4.426 -5.656 -1.919 1 96.75 114 VAL B CA 1
ATOM 4302 C C . VAL B 1 114 ? 5.664 -6.172 -1.183 1 96.75 114 VAL B C 1
ATOM 4304 O O . VAL B 1 114 ? 6.684 -5.48 -1.11 1 96.75 114 VAL B O 1
ATOM 4307 N N . ILE B 1 115 ? 5.562 -7.359 -0.63 1 97.44 115 ILE B N 1
ATOM 4308 C CA . ILE B 1 115 ? 6.723 -7.961 0.016 1 97.44 115 ILE B CA 1
ATOM 4309 C C . ILE B 1 115 ? 7.777 -8.305 -1.033 1 97.44 115 ILE B C 1
ATOM 4311 O O . ILE B 1 115 ? 8.969 -8.07 -0.825 1 97.44 115 ILE B O 1
ATOM 4315 N N . MET B 1 116 ? 7.309 -8.859 -2.148 1 97.69 116 MET B N 1
ATOM 4316 C CA . MET B 1 116 ? 8.219 -9.164 -3.246 1 97.69 116 MET B CA 1
ATOM 4317 C C . MET B 1 116 ? 8.93 -7.906 -3.73 1 97.69 116 MET B C 1
ATOM 4319 O O . MET B 1 116 ? 10.148 -7.914 -3.943 1 97.69 116 MET B O 1
ATOM 4323 N N . GLU B 1 117 ? 8.203 -6.883 -3.902 1 97.81 117 GLU B N 1
ATOM 4324 C CA . GLU B 1 117 ? 8.789 -5.609 -4.316 1 97.81 117 GLU B CA 1
ATOM 4325 C C . GLU B 1 117 ? 9.781 -5.098 -3.279 1 97.81 117 GLU B C 1
ATOM 4327 O O . GLU B 1 117 ? 10.852 -4.594 -3.635 1 97.81 117 GLU B O 1
ATOM 4332 N N . ALA B 1 118 ? 9.414 -5.195 -2.006 1 97.81 118 ALA B N 1
ATOM 4333 C CA . ALA B 1 118 ? 10.281 -4.738 -0.924 1 97.81 118 ALA B CA 1
ATOM 4334 C C . ALA B 1 118 ? 11.617 -5.473 -0.942 1 97.81 118 ALA B C 1
ATOM 4336 O O . ALA B 1 118 ? 12.664 -4.887 -0.648 1 97.81 118 ALA B O 1
ATOM 4337 N N . VAL B 1 119 ? 11.555 -6.746 -1.226 1 98.19 119 VAL B N 1
ATOM 4338 C CA . VAL B 1 119 ? 12.773 -7.543 -1.325 1 98.19 119 VAL B CA 1
ATOM 4339 C C . VAL B 1 119 ? 13.656 -6.996 -2.443 1 98.19 119 VAL B C 1
ATOM 4341 O O . VAL B 1 119 ? 14.867 -6.859 -2.271 1 98.19 119 VAL B O 1
ATOM 4344 N N . ALA B 1 120 ? 13.07 -6.688 -3.541 1 98.62 120 ALA B N 1
ATOM 4345 C CA . ALA B 1 120 ? 13.828 -6.117 -4.652 1 98.62 120 ALA B CA 1
ATOM 4346 C C . ALA B 1 120 ? 14.445 -4.777 -4.27 1 98.62 120 ALA B C 1
ATOM 4348 O O . ALA B 1 120 ? 15.633 -4.547 -4.5 1 98.62 120 ALA B O 1
ATOM 4349 N N . PHE B 1 121 ? 13.672 -3.895 -3.625 1 98.44 121 PHE B N 1
ATOM 4350 C CA . PHE B 1 121 ? 14.172 -2.598 -3.186 1 98.44 121 PHE B CA 1
ATOM 4351 C C . PHE B 1 121 ? 15.305 -2.768 -2.184 1 98.44 121 PHE B C 1
ATOM 4353 O O . PHE B 1 121 ? 16.312 -2.064 -2.256 1 98.44 121 PHE B O 1
ATOM 4360 N N . ALA B 1 122 ? 15.141 -3.666 -1.281 1 98.5 122 ALA B N 1
ATOM 4361 C CA . ALA B 1 122 ? 16.047 -3.793 -0.139 1 98.5 122 ALA B CA 1
ATOM 4362 C C . ALA B 1 122 ? 17.406 -4.328 -0.572 1 98.5 122 ALA B C 1
ATOM 4364 O O . ALA B 1 122 ? 18.438 -3.859 -0.096 1 98.5 122 ALA B O 1
ATOM 4365 N N . PHE B 1 123 ? 17.391 -5.277 -1.515 1 98.56 123 PHE B N 1
ATOM 4366 C CA . PHE B 1 123 ? 18.625 -6.051 -1.667 1 98.56 123 PHE B CA 1
ATOM 4367 C C . PHE B 1 123 ? 19.266 -5.793 -3.027 1 98.56 123 PHE B C 1
ATOM 4369 O O . PHE B 1 123 ? 20.406 -6.168 -3.262 1 98.56 123 PHE B O 1
ATOM 4376 N N . ALA B 1 124 ? 18.594 -5.133 -3.951 1 98.44 124 ALA B N 1
ATOM 4377 C CA . ALA B 1 124 ? 19.125 -4.988 -5.297 1 98.44 124 ALA B CA 1
ATOM 4378 C C . ALA B 1 124 ? 19.031 -3.539 -5.773 1 98.44 124 ALA B C 1
ATOM 4380 O O . ALA B 1 124 ? 18.047 -2.854 -5.492 1 98.44 124 ALA B O 1
ATOM 4381 N N . ASP B 1 125 ? 20.062 -3.082 -6.441 1 97.94 125 ASP B N 1
ATOM 4382 C CA . ASP B 1 125 ? 20.047 -1.789 -7.121 1 97.94 125 ASP B CA 1
ATOM 4383 C C . ASP B 1 125 ? 19.453 -1.911 -8.516 1 97.94 125 ASP B C 1
ATOM 4385 O O . ASP B 1 125 ? 19.391 -3.006 -9.078 1 97.94 125 ASP B O 1
ATOM 4389 N N . PRO B 1 126 ? 18.922 -0.743 -9.055 1 97.81 126 PRO B N 1
ATOM 4390 C CA . PRO B 1 126 ? 18.484 -0.812 -10.445 1 97.81 126 PRO B CA 1
ATOM 4391 C C . PRO B 1 126 ? 19.531 -1.414 -11.375 1 97.81 126 PRO B C 1
ATOM 4393 O O . PRO B 1 126 ? 20.703 -1.031 -11.305 1 97.81 126 PRO B O 1
ATOM 4396 N N . GLY B 1 127 ? 19.125 -2.4 -12.148 1 98.06 127 GLY B N 1
ATOM 4397 C CA . GLY B 1 127 ? 20.062 -3.055 -13.055 1 98.06 127 GLY B CA 1
ATOM 4398 C C . GLY B 1 127 ? 20.562 -4.387 -12.523 1 98.06 127 GLY B C 1
ATOM 4399 O O . GLY B 1 127 ? 21.062 -5.211 -13.289 1 98.06 127 GLY B O 1
ATOM 4400 N N . ASP B 1 128 ? 20.453 -4.645 -11.219 1 98.62 128 ASP B N 1
ATOM 4401 C CA . ASP B 1 128 ? 20.812 -5.93 -10.633 1 98.62 128 ASP B CA 1
ATOM 4402 C C . ASP B 1 128 ? 19.828 -7.023 -11.039 1 98.62 128 ASP B C 1
ATOM 4404 O O . ASP B 1 128 ? 18.844 -6.754 -11.734 1 98.62 128 ASP B O 1
ATOM 4408 N N . TYR B 1 129 ? 20.156 -8.305 -10.57 1 98.81 129 TYR B N 1
ATOM 4409 C CA . TYR B 1 129 ? 19.359 -9.445 -10.992 1 98.81 129 TYR B CA 1
ATOM 4410 C C . TYR B 1 129 ? 18.891 -10.266 -9.789 1 98.81 129 TYR B C 1
ATOM 4412 O O . TYR B 1 129 ? 19.625 -10.391 -8.805 1 98.81 129 TYR B O 1
ATOM 4420 N N . ILE B 1 130 ? 17.719 -10.805 -9.875 1 98.81 130 ILE B N 1
ATOM 4421 C CA . ILE B 1 130 ? 17.172 -11.789 -8.953 1 98.81 130 ILE B CA 1
ATOM 4422 C C . ILE B 1 130 ? 16.828 -13.07 -9.711 1 98.81 130 ILE B C 1
ATOM 4424 O O . ILE B 1 130 ? 16.156 -13.023 -10.75 1 98.81 130 ILE B O 1
ATOM 4428 N N . MET B 1 131 ? 17.375 -14.18 -9.227 1 98.81 131 MET B N 1
ATOM 4429 C CA . MET B 1 131 ? 17.078 -15.469 -9.844 1 98.81 131 MET B CA 1
ATOM 4430 C C . MET B 1 131 ? 15.68 -15.945 -9.469 1 98.81 131 MET B C 1
ATOM 4432 O O . MET B 1 131 ? 15.297 -15.914 -8.297 1 98.81 131 MET B O 1
ATOM 4436 N N . VAL B 1 132 ? 14.906 -16.375 -10.477 1 98.44 132 VAL B N 1
ATOM 4437 C CA . VAL B 1 132 ? 13.555 -16.891 -10.266 1 98.44 132 VAL B CA 1
ATOM 4438 C C . VAL B 1 132 ? 13.359 -18.172 -11.062 1 98.44 132 VAL B C 1
ATOM 4440 O O . VAL B 1 132 ? 13.539 -18.203 -12.281 1 98.44 132 VAL B O 1
ATOM 4443 N N . PRO B 1 133 ? 13.016 -19.234 -10.398 1 97.75 133 PRO B N 1
ATOM 4444 C CA . PRO B 1 133 ? 12.711 -20.469 -11.133 1 97.75 133 PRO B CA 1
ATOM 4445 C C . PRO B 1 133 ? 11.578 -20.297 -12.133 1 97.75 133 PRO B C 1
ATOM 4447 O O . PRO B 1 133 ? 10.539 -19.719 -11.797 1 97.75 133 PRO B O 1
ATOM 4450 N N . SER B 1 134 ? 11.727 -20.75 -13.328 1 96.31 134 SER B N 1
ATOM 4451 C CA . SER B 1 134 ? 10.742 -20.625 -14.391 1 96.31 134 SER B CA 1
ATOM 4452 C C . SER B 1 134 ? 10.172 -21.984 -14.773 1 96.31 134 SER B C 1
ATOM 4454 O O . SER B 1 134 ? 10.867 -23 -14.703 1 96.31 134 SER B O 1
ATOM 4456 N N . PRO B 1 135 ? 8.883 -22.047 -15.195 1 96 135 PRO B N 1
ATOM 4457 C CA . PRO B 1 135 ? 7.961 -20.922 -15.336 1 96 135 PRO B CA 1
ATOM 4458 C C . PRO B 1 135 ? 7.52 -20.344 -14 1 96 135 PRO B C 1
ATOM 4460 O O . PRO B 1 135 ? 7.586 -21.031 -12.977 1 96 135 PRO B O 1
ATOM 4463 N N . TYR B 1 136 ? 7.195 -19.031 -14 1 95.19 136 TYR B N 1
ATOM 4464 C CA . TYR B 1 136 ? 6.789 -18.359 -12.766 1 95.19 136 TYR B CA 1
ATOM 4465 C C . TYR B 1 136 ? 5.621 -17.406 -13.023 1 95.19 136 TYR B C 1
ATOM 4467 O O . TYR B 1 136 ? 5.254 -17.172 -14.18 1 95.19 136 TYR B O 1
ATOM 4475 N N . TYR B 1 137 ? 4.992 -16.953 -11.984 1 92.12 137 TYR B N 1
ATOM 4476 C CA . TYR B 1 137 ? 3.895 -15.992 -12 1 92.12 137 TYR B CA 1
ATOM 4477 C C . TYR B 1 137 ? 4.25 -14.773 -12.844 1 92.12 137 TYR B C 1
ATOM 4479 O O . TYR B 1 137 ? 5.297 -14.156 -12.641 1 92.12 137 TYR B O 1
ATOM 4487 N N . TYR B 1 138 ? 3.385 -14.414 -13.727 1 87 138 TYR B N 1
ATOM 4488 C CA . TYR B 1 138 ? 3.699 -13.445 -14.766 1 87 138 TYR B CA 1
ATOM 4489 C C . TYR B 1 138 ? 4.043 -12.086 -14.164 1 87 138 TYR B C 1
ATOM 4491 O O . TYR B 1 138 ? 4.852 -11.344 -14.727 1 87 138 TYR B O 1
ATOM 4499 N N . ARG B 1 139 ? 3.475 -11.75 -13.023 1 89.94 139 ARG B N 1
ATOM 4500 C CA . ARG B 1 139 ? 3.691 -10.406 -12.5 1 89.94 139 ARG B CA 1
ATOM 4501 C C . ARG B 1 139 ? 5.027 -10.312 -11.766 1 89.94 139 ARG B C 1
ATOM 4503 O O . ARG B 1 139 ? 5.465 -9.219 -11.398 1 89.94 139 ARG B O 1
ATOM 4510 N N . THR B 1 140 ? 5.66 -11.406 -11.523 1 94.12 140 THR B N 1
ATOM 4511 C CA . THR B 1 140 ? 6.938 -11.383 -10.812 1 94.12 140 THR B CA 1
ATOM 4512 C C . THR B 1 140 ? 7.914 -10.43 -11.492 1 94.12 140 THR B C 1
ATOM 4514 O O . THR B 1 140 ? 8.539 -9.602 -10.828 1 94.12 140 THR B O 1
ATOM 4517 N N . ILE B 1 141 ? 7.965 -10.484 -12.797 1 93.75 141 ILE B N 1
ATOM 4518 C CA . ILE B 1 141 ? 8.883 -9.633 -13.547 1 93.75 141 ILE B CA 1
ATOM 4519 C C . ILE B 1 141 ? 8.484 -8.172 -13.383 1 93.75 141 ILE B C 1
ATOM 4521 O O . ILE B 1 141 ? 9.344 -7.293 -13.312 1 93.75 141 ILE B O 1
ATOM 4525 N N . PHE B 1 142 ? 7.207 -7.93 -13.344 1 93.5 142 PHE B N 1
ATOM 4526 C CA . PHE B 1 142 ? 6.719 -6.566 -13.164 1 93.5 142 PHE B CA 1
ATOM 4527 C C . PHE B 1 142 ? 7.016 -6.066 -11.758 1 93.5 142 PHE B C 1
ATOM 4529 O O . PHE B 1 142 ? 7.559 -4.969 -11.578 1 93.5 142 PHE B O 1
ATOM 4536 N N . ASP B 1 143 ? 6.762 -6.871 -10.75 1 94.44 143 ASP B N 1
ATOM 4537 C CA . ASP B 1 143 ? 6.871 -6.477 -9.344 1 94.44 143 ASP B CA 1
ATOM 4538 C C . ASP B 1 143 ? 8.32 -6.141 -8.984 1 94.44 143 ASP B C 1
ATOM 4540 O O . ASP B 1 143 ? 8.57 -5.262 -8.156 1 94.44 143 ASP B O 1
ATOM 4544 N N . ILE B 1 144 ? 9.258 -6.785 -9.609 1 96.12 144 ILE B N 1
ATOM 4545 C CA . ILE B 1 144 ? 10.656 -6.578 -9.25 1 96.12 144 ILE B CA 1
ATOM 4546 C C . ILE B 1 144 ? 11.242 -5.453 -10.102 1 96.12 144 ILE B C 1
ATOM 4548 O O . ILE B 1 144 ? 12.25 -4.848 -9.734 1 96.12 144 ILE B O 1
ATOM 4552 N N . PHE B 1 145 ? 10.547 -5.121 -11.227 1 97.19 145 PHE B N 1
ATOM 4553 C CA . PHE B 1 145 ? 11.141 -4.176 -12.164 1 97.19 145 PHE B CA 1
ATOM 4554 C C . PHE B 1 145 ? 10.461 -2.814 -12.07 1 97.19 145 PHE B C 1
ATOM 4556 O O . PHE B 1 145 ? 11.133 -1.78 -12.047 1 97.19 145 PHE B O 1
ATOM 4563 N N . GLU B 1 146 ? 9.156 -2.727 -11.969 1 96.88 146 GLU B N 1
ATOM 4564 C CA . GLU B 1 146 ? 8.352 -1.54 -12.242 1 96.88 146 GLU B CA 1
ATOM 4565 C C . GLU B 1 146 ? 8.883 -0.326 -11.492 1 96.88 146 GLU B C 1
ATOM 4567 O O . GLU B 1 146 ? 9.008 0.761 -12.055 1 96.88 146 GLU B O 1
ATOM 4572 N N . ARG B 1 147 ? 9.18 -0.506 -10.18 1 97.44 147 ARG B N 1
ATOM 4573 C CA . ARG B 1 147 ? 9.641 0.617 -9.367 1 97.44 147 ARG B CA 1
ATOM 4574 C C . ARG B 1 147 ? 11.078 0.414 -8.914 1 97.44 147 ARG B C 1
ATOM 4576 O O . ARG B 1 147 ? 11.914 1.307 -9.07 1 97.44 147 ARG B O 1
ATOM 4583 N N . PRO B 1 148 ? 11.516 -0.824 -8.594 1 98 148 PRO B N 1
ATOM 4584 C CA . PRO B 1 148 ? 12.898 -1.041 -8.164 1 98 148 PRO B CA 1
ATOM 4585 C C . PRO B 1 148 ? 13.891 -1.028 -9.32 1 98 148 PRO B C 1
ATOM 4587 O O . PRO B 1 148 ? 15.086 -0.811 -9.117 1 98 148 PRO B O 1
ATOM 4590 N N . GLY B 1 149 ? 13.461 -1.349 -10.578 1 98.12 149 GLY B N 1
ATOM 4591 C CA . GLY B 1 149 ? 14.344 -1.375 -11.734 1 98.12 149 GLY B CA 1
ATOM 4592 C C . GLY B 1 149 ? 15.258 -2.586 -11.758 1 98.12 149 GLY B C 1
ATOM 4593 O O . GLY B 1 149 ? 16.359 -2.521 -12.297 1 98.12 149 GLY B O 1
ATOM 4594 N N . VAL B 1 150 ? 14.828 -3.709 -11.117 1 98.5 150 VAL B N 1
ATOM 4595 C CA . VAL B 1 150 ? 15.633 -4.922 -10.984 1 98.5 150 VAL B CA 1
ATOM 4596 C C . VAL B 1 150 ? 15.211 -5.934 -12.047 1 98.5 150 VAL B C 1
ATOM 4598 O O . VAL B 1 150 ? 14.039 -5.988 -12.43 1 98.5 150 VAL B O 1
ATOM 4601 N N . HIS B 1 151 ? 16.156 -6.754 -12.523 1 98.19 151 HIS B N 1
ATOM 4602 C CA . HIS B 1 151 ? 15.883 -7.707 -13.594 1 98.19 151 HIS B CA 1
ATOM 4603 C C . HIS B 1 151 ? 15.719 -9.117 -13.039 1 98.19 151 HIS B C 1
ATOM 4605 O O . HIS B 1 151 ? 16.281 -9.453 -11.992 1 98.19 151 HIS B O 1
ATOM 4611 N N . VAL B 1 152 ? 14.961 -9.922 -13.766 1 97.5 152 VAL B N 1
ATOM 4612 C CA . VAL B 1 152 ? 14.789 -11.328 -13.43 1 97.5 152 VAL B CA 1
ATOM 4613 C C . VAL B 1 152 ? 15.781 -12.18 -14.219 1 97.5 152 VAL B C 1
ATOM 4615 O O . VAL B 1 152 ? 16.031 -11.914 -15.398 1 97.5 152 VAL B O 1
ATOM 4618 N N . LEU B 1 153 ? 16.438 -13.062 -13.555 1 98.12 153 LEU B N 1
ATOM 4619 C CA . LEU B 1 153 ? 17.234 -14.133 -14.164 1 98.12 153 LEU B CA 1
ATOM 4620 C C . LEU B 1 153 ? 16.5 -15.469 -14.062 1 98.12 153 LEU B C 1
ATOM 4622 O O . LEU B 1 153 ? 16.375 -16.031 -12.969 1 98.12 153 LEU B O 1
ATOM 4626 N N . ASP B 1 154 ? 16.109 -16.047 -15.203 1 97.12 154 ASP B N 1
ATOM 4627 C CA . ASP B 1 154 ? 15.336 -17.297 -15.234 1 97.12 154 ASP B CA 1
ATOM 4628 C C . ASP B 1 154 ? 16.203 -18.484 -14.859 1 97.12 154 ASP B C 1
ATOM 4630 O O . ASP B 1 154 ? 17.328 -18.625 -15.344 1 97.12 154 ASP B O 1
ATOM 4634 N N . VAL B 1 155 ? 15.688 -19.266 -13.969 1 98 155 VAL B N 1
ATOM 4635 C CA . VAL B 1 155 ? 16.281 -20.562 -13.648 1 98 155 VAL B CA 1
ATOM 4636 C C . VAL B 1 155 ? 15.312 -21.688 -14.039 1 98 155 VAL B C 1
ATOM 4638 O O . VAL B 1 155 ? 14.453 -22.078 -13.25 1 98 155 VAL B O 1
ATOM 4641 N N . PRO B 1 156 ? 15.555 -22.312 -15.117 1 96.62 156 PRO B N 1
ATOM 4642 C CA . PRO B 1 156 ? 14.594 -23.328 -15.57 1 96.62 156 PRO B CA 1
ATOM 4643 C C . PRO B 1 156 ? 14.453 -24.484 -14.594 1 96.62 156 PRO B C 1
ATOM 4645 O O . PRO B 1 156 ? 15.453 -25.062 -14.164 1 96.62 156 PRO B O 1
ATOM 4648 N N . LEU B 1 157 ? 13.219 -24.75 -14.211 1 95.94 157 LEU B N 1
ATOM 4649 C CA . LEU B 1 157 ? 12.953 -25.984 -13.461 1 95.94 157 LEU B CA 1
ATOM 4650 C C . LEU B 1 157 ? 13.219 -27.203 -14.328 1 95.94 157 LEU B C 1
ATOM 4652 O O . LEU B 1 157 ? 13.109 -27.141 -15.555 1 95.94 157 LEU B O 1
ATOM 4656 N N . THR B 1 158 ? 13.609 -28.25 -13.648 1 94.56 158 THR B N 1
ATOM 4657 C CA . THR B 1 158 ? 13.891 -29.5 -14.359 1 94.56 158 THR B CA 1
ATOM 4658 C C . THR B 1 158 ? 13.055 -30.641 -13.812 1 94.56 158 THR B C 1
ATOM 4660 O O . THR B 1 158 ? 12.461 -30.531 -12.734 1 94.56 158 THR B O 1
ATOM 4663 N N . ARG B 1 159 ? 13.047 -31.688 -14.586 1 92.75 159 ARG B N 1
ATOM 4664 C CA . ARG B 1 159 ? 12.305 -32.875 -14.133 1 92.75 159 ARG B CA 1
ATOM 4665 C C . ARG B 1 159 ? 12.836 -33.375 -12.789 1 92.75 159 ARG B C 1
ATOM 4667 O O . ARG B 1 159 ? 14.047 -33.438 -12.586 1 92.75 159 ARG B O 1
ATOM 4674 N N . LEU B 1 160 ? 11.906 -33.594 -11.984 1 89 160 LEU B N 1
ATOM 4675 C CA . LEU B 1 160 ? 12.266 -34.125 -10.672 1 89 160 LEU B CA 1
ATOM 4676 C C . LEU B 1 160 ? 12.914 -35.5 -10.789 1 89 160 LEU B C 1
ATOM 4678 O O . LEU B 1 160 ? 12.344 -36.406 -11.398 1 89 160 LEU B O 1
ATOM 4682 N N . LYS B 1 161 ? 14.18 -35.625 -10.281 1 84 161 LYS B N 1
ATOM 4683 C CA . LYS B 1 161 ? 14.914 -36.875 -10.352 1 84 161 LYS B CA 1
ATOM 4684 C C . LYS B 1 161 ? 14.156 -38 -9.656 1 84 161 LYS B C 1
ATOM 4686 O O . LYS B 1 161 ? 13.68 -37.844 -8.531 1 84 161 LYS B O 1
ATOM 4691 N N . GLY B 1 162 ? 14.023 -39.031 -10.289 1 82.56 162 GLY B N 1
ATOM 4692 C CA . GLY B 1 162 ? 13.383 -40.219 -9.727 1 82.56 162 GLY B CA 1
ATOM 4693 C C . GLY B 1 162 ? 11.875 -40.188 -9.883 1 82.56 162 GLY B C 1
ATOM 4694 O O . GLY B 1 162 ? 11.203 -41.188 -9.578 1 82.56 162 GLY B O 1
ATOM 4695 N N . ASP B 1 163 ? 11.266 -39.062 -10.336 1 83.75 163 ASP B N 1
ATOM 4696 C CA . ASP B 1 163 ? 9.82 -38.938 -10.523 1 83.75 163 ASP B CA 1
ATOM 4697 C C . ASP B 1 163 ? 9.391 -39.531 -11.859 1 83.75 163 ASP B C 1
ATOM 4699 O O . ASP B 1 163 ? 10.094 -39.375 -12.867 1 83.75 163 ASP B O 1
ATOM 4703 N N . THR B 1 164 ? 8.32 -40.281 -11.844 1 85.38 164 THR B N 1
ATOM 4704 C CA . THR B 1 164 ? 7.812 -40.938 -13.055 1 85.38 164 THR B CA 1
ATOM 4705 C C . THR B 1 164 ? 6.566 -40.219 -13.562 1 85.38 164 THR B C 1
ATOM 4707 O O . THR B 1 164 ? 6.059 -40.531 -14.641 1 85.38 164 THR B O 1
ATOM 4710 N N . THR B 1 165 ? 6.113 -39.188 -12.891 1 85.12 165 THR B N 1
ATOM 4711 C CA . THR B 1 165 ? 4.852 -38.531 -13.211 1 85.12 165 THR B CA 1
ATOM 4712 C C . THR B 1 165 ? 5.082 -37.312 -14.094 1 85.12 165 THR B C 1
ATOM 4714 O O . THR B 1 165 ? 4.148 -36.844 -14.734 1 85.12 165 THR B O 1
ATOM 4717 N N . GLY B 1 166 ? 6.348 -36.781 -14.062 1 88.94 166 GLY B N 1
ATOM 4718 C CA . GLY B 1 166 ? 6.641 -35.656 -14.914 1 88.94 166 GLY B CA 1
ATOM 4719 C C . GLY B 1 166 ? 6.637 -34.344 -14.164 1 88.94 166 GLY B C 1
ATOM 4720 O O . GLY B 1 166 ? 6.578 -33.25 -14.773 1 88.94 166 GLY B O 1
ATOM 4721 N N . ARG B 1 167 ? 6.762 -34.375 -12.914 1 92.94 167 ARG B N 1
ATOM 4722 C CA . ARG B 1 167 ? 6.797 -33.188 -12.102 1 92.94 167 ARG B CA 1
ATOM 4723 C C . ARG B 1 167 ? 8.156 -32.5 -12.188 1 92.94 167 ARG B C 1
ATOM 4725 O O . ARG B 1 167 ? 9.156 -33.156 -12.508 1 92.94 167 ARG B O 1
ATOM 4732 N N . TYR B 1 168 ? 8.18 -31.219 -11.992 1 94 168 TYR B N 1
ATOM 4733 C CA . TYR B 1 168 ? 9.406 -30.438 -12.031 1 94 168 TYR B CA 1
ATOM 4734 C C . TYR B 1 168 ? 9.883 -30.078 -10.625 1 94 168 TYR B C 1
ATOM 4736 O O . TYR B 1 168 ? 9.109 -30.156 -9.672 1 94 168 TYR B O 1
ATOM 4744 N N . SER B 1 169 ? 11.156 -29.828 -10.562 1 93.75 169 SER B N 1
ATOM 4745 C CA . SER B 1 169 ? 11.727 -29.281 -9.328 1 93.75 169 SER B CA 1
ATOM 4746 C C . SER B 1 169 ? 12.961 -28.438 -9.625 1 93.75 169 SER B C 1
ATOM 4748 O O . SER B 1 169 ? 13.398 -28.344 -10.773 1 93.75 169 SER B O 1
ATOM 4750 N N . LEU B 1 170 ? 13.375 -27.812 -8.555 1 96.12 170 LEU B N 1
ATOM 4751 C CA . LEU B 1 170 ? 14.578 -26.984 -8.625 1 96.12 170 LEU B CA 1
ATOM 4752 C C . LEU B 1 170 ? 15.828 -27.859 -8.617 1 96.12 170 LEU B C 1
ATOM 4754 O O . LEU B 1 170 ? 15.945 -28.781 -7.816 1 96.12 170 LEU B O 1
ATOM 4758 N N . ASP B 1 171 ? 16.719 -27.594 -9.531 1 95.5 171 ASP B N 1
ATOM 4759 C CA . ASP B 1 171 ? 17.969 -28.344 -9.664 1 95.5 171 ASP B CA 1
ATOM 4760 C C . ASP B 1 171 ? 19.172 -27.484 -9.289 1 95.5 171 ASP B C 1
ATOM 4762 O O . ASP B 1 171 ? 19.406 -26.438 -9.906 1 95.5 171 ASP B O 1
ATOM 4766 N N . SER B 1 172 ? 19.969 -28.016 -8.367 1 95.19 172 SER B N 1
ATOM 4767 C CA . SER B 1 172 ? 21.094 -27.25 -7.848 1 95.19 172 SER B CA 1
ATOM 4768 C C . SER B 1 172 ? 22.141 -27.016 -8.93 1 95.19 172 SER B C 1
ATOM 4770 O O . SER B 1 172 ? 22.812 -25.969 -8.938 1 95.19 172 SER B O 1
ATOM 4772 N N . GLU B 1 173 ? 22.297 -27.938 -9.812 1 96.81 173 GLU B N 1
ATOM 4773 C CA . GLU B 1 173 ? 23.266 -27.781 -10.898 1 96.81 173 GLU B CA 1
ATOM 4774 C C . GLU B 1 173 ? 22.828 -26.688 -11.867 1 96.81 173 GLU B C 1
ATOM 4776 O O . GLU B 1 173 ? 23.656 -25.906 -12.336 1 96.81 173 GLU B O 1
ATOM 4781 N N . VAL B 1 174 ? 21.578 -26.656 -12.172 1 97.62 174 VAL B N 1
ATOM 4782 C CA . VAL B 1 174 ? 21.062 -25.625 -13.055 1 97.62 174 VAL B CA 1
ATOM 4783 C C . VAL B 1 174 ? 21.188 -24.25 -12.375 1 97.62 174 VAL B C 1
ATOM 4785 O O . VAL B 1 174 ? 21.562 -23.266 -13.023 1 97.62 174 VAL B O 1
ATOM 4788 N N . LEU B 1 175 ? 20.906 -24.203 -11.109 1 98.12 175 LEU B N 1
ATOM 4789 C CA . LEU B 1 175 ? 21.078 -22.984 -10.336 1 98.12 175 LEU B CA 1
ATOM 4790 C C . LEU B 1 175 ? 22.516 -22.453 -10.469 1 98.12 175 LEU B C 1
ATOM 4792 O O . LEU B 1 175 ? 22.719 -21.281 -10.742 1 98.12 175 LEU B O 1
ATOM 4796 N N . GLU B 1 176 ? 23.422 -23.359 -10.266 1 98.62 176 GLU B N 1
ATOM 4797 C CA . GLU B 1 176 ? 24.828 -23 -10.32 1 98.62 176 GLU B CA 1
ATOM 4798 C C . GLU B 1 176 ? 25.234 -22.516 -11.711 1 98.62 176 GLU B C 1
ATOM 4800 O O . GLU B 1 176 ? 25.938 -21.516 -11.852 1 98.62 176 GLU B O 1
ATOM 4805 N N . GLN B 1 177 ? 24.797 -23.203 -12.688 1 98.62 177 GLN B N 1
ATOM 4806 C CA . GLN B 1 177 ? 25.125 -22.859 -14.062 1 98.62 177 GLN B CA 1
ATOM 4807 C C . GLN B 1 177 ? 24.594 -21.484 -14.43 1 98.62 177 GLN B C 1
ATOM 4809 O O . GLN B 1 177 ? 25.328 -20.672 -15.023 1 98.62 177 GLN B O 1
ATOM 4814 N N . VAL B 1 178 ? 23.359 -21.219 -14.109 1 98.62 178 VAL B N 1
ATOM 4815 C CA . VAL B 1 178 ? 22.75 -19.938 -14.414 1 98.62 178 VAL B CA 1
ATOM 4816 C C . VAL B 1 178 ? 23.484 -18.828 -13.688 1 98.62 178 VAL B C 1
ATOM 4818 O O . VAL B 1 178 ? 23.766 -17.766 -14.266 1 98.62 178 VAL B O 1
ATOM 4821 N N . TYR B 1 179 ? 23.844 -19.031 -12.438 1 98.81 179 TYR B N 1
ATOM 4822 C CA . TYR B 1 179 ? 24.562 -18.047 -11.633 1 98.81 179 TYR B CA 1
ATOM 4823 C C . TYR B 1 179 ? 25.922 -17.75 -12.227 1 98.81 179 TYR B C 1
ATOM 4825 O O . TYR B 1 179 ? 26.281 -16.578 -12.422 1 98.81 179 TYR B O 1
ATOM 4833 N N . GLN B 1 180 ? 26.641 -18.797 -12.539 1 98.69 180 GLN B N 1
ATOM 4834 C CA . GLN B 1 180 ? 27.984 -18.641 -13.062 1 98.69 180 GLN B CA 1
ATOM 4835 C C . GLN B 1 180 ? 27.969 -17.922 -14.406 1 98.69 180 GLN B C 1
ATOM 4837 O O . GLN B 1 180 ? 28.844 -17.078 -14.672 1 98.69 180 GLN B O 1
ATOM 4842 N N . LYS B 1 181 ? 27.062 -18.25 -15.203 1 98.75 181 LYS B N 1
ATOM 4843 C CA . LYS B 1 181 ? 26.938 -17.562 -16.484 1 98.75 181 LYS B CA 1
ATOM 4844 C C . LYS B 1 181 ? 26.656 -16.078 -16.281 1 98.75 181 LYS B C 1
ATOM 4846 O O . LYS B 1 181 ? 27.266 -15.227 -16.938 1 98.75 181 LYS B O 1
ATOM 4851 N N . ALA B 1 182 ? 25.719 -15.758 -15.461 1 98.62 182 ALA B N 1
ATOM 4852 C CA . ALA B 1 182 ? 25.375 -14.367 -15.18 1 98.62 182 ALA B CA 1
ATOM 4853 C C . ALA B 1 182 ? 26.594 -13.594 -14.68 1 98.62 182 ALA B C 1
ATOM 4855 O O . ALA B 1 182 ? 26.875 -12.484 -15.148 1 98.62 182 ALA B O 1
ATOM 4856 N N . VAL B 1 183 ? 27.328 -14.156 -13.781 1 98.31 183 VAL B N 1
ATOM 4857 C CA . VAL B 1 183 ? 28.516 -13.516 -13.219 1 98.31 183 VAL B CA 1
ATOM 4858 C C . VAL B 1 183 ? 29.547 -13.297 -14.312 1 98.31 183 VAL B C 1
ATOM 4860 O O . VAL B 1 183 ? 30.172 -12.242 -14.383 1 98.31 183 VAL B O 1
ATOM 4863 N N . SER B 1 184 ? 29.672 -14.266 -15.109 1 98.44 184 SER B N 1
ATOM 4864 C CA . SER B 1 184 ? 30.641 -14.164 -16.188 1 98.44 184 SER B CA 1
ATOM 4865 C C . SER B 1 184 ? 30.266 -13.062 -17.172 1 98.44 184 SER B C 1
ATOM 4867 O O . SER B 1 184 ? 31.141 -12.477 -17.828 1 98.44 184 SER B O 1
ATOM 4869 N N . GLU B 1 185 ? 29 -12.734 -17.281 1 98.44 185 GLU B N 1
ATOM 4870 C CA . GLU B 1 185 ? 28.5 -11.695 -18.188 1 98.44 185 GLU B CA 1
ATOM 4871 C C . GLU B 1 185 ? 28.484 -10.336 -17.484 1 98.44 185 GLU B C 1
ATOM 4873 O O . GLU B 1 185 ? 28.016 -9.352 -18.062 1 98.44 185 GLU B O 1
ATOM 4878 N N . GLY B 1 186 ? 28.859 -10.297 -16.297 1 98.12 186 GLY B N 1
ATOM 4879 C CA . GLY B 1 186 ? 28.953 -9.047 -15.562 1 98.12 186 GLY B CA 1
ATOM 4880 C C . GLY B 1 186 ? 27.656 -8.664 -14.867 1 98.12 186 GLY B C 1
ATOM 4881 O O . GLY B 1 186 ? 27.516 -7.531 -14.406 1 98.12 186 GLY B O 1
ATOM 4882 N N . LYS B 1 187 ? 26.734 -9.578 -14.836 1 98.62 187 LYS B N 1
ATOM 4883 C CA . LYS B 1 187 ? 25.469 -9.328 -14.141 1 98.62 187 LYS B CA 1
ATOM 4884 C C . LYS B 1 187 ? 25.625 -9.516 -12.633 1 98.62 187 LYS B C 1
ATOM 4886 O O . LYS B 1 187 ? 26.234 -10.484 -12.18 1 98.62 187 LYS B O 1
ATOM 4891 N N . ARG B 1 188 ? 25.234 -8.578 -11.867 1 98.06 188 ARG B N 1
ATOM 4892 C CA . ARG B 1 188 ? 25.281 -8.703 -10.414 1 98.06 188 ARG B CA 1
ATOM 4893 C C . ARG B 1 188 ? 24 -9.352 -9.875 1 98.06 188 ARG B C 1
ATOM 4895 O O . ARG B 1 188 ? 22.938 -8.742 -9.906 1 98.06 188 ARG B O 1
ATOM 4902 N N . VAL B 1 189 ? 24.094 -10.562 -9.344 1 98.75 189 VAL B N 1
ATOM 4903 C CA . VAL B 1 189 ? 22.969 -11.32 -8.789 1 98.75 189 VAL B CA 1
ATOM 4904 C C . VAL B 1 189 ? 22.891 -11.102 -7.281 1 98.75 189 VAL B C 1
ATOM 4906 O O . VAL B 1 189 ? 23.906 -11.211 -6.578 1 98.75 189 VAL B O 1
ATOM 4909 N N . ARG B 1 190 ? 21.656 -10.844 -6.777 1 98.56 190 ARG B N 1
ATOM 4910 C CA . ARG B 1 190 ? 21.578 -10.414 -5.387 1 98.56 190 ARG B CA 1
ATOM 4911 C C . ARG B 1 190 ? 20.719 -11.367 -4.566 1 98.56 190 ARG B C 1
ATOM 4913 O O . ARG B 1 190 ? 20.859 -11.438 -3.344 1 98.56 190 ARG B O 1
ATOM 4920 N N . ALA B 1 191 ? 19.797 -12.086 -5.223 1 98.75 191 ALA B N 1
ATOM 4921 C CA . ALA B 1 191 ? 18.844 -12.898 -4.473 1 98.75 191 ALA B CA 1
ATOM 4922 C C . ALA B 1 191 ? 18.25 -14 -5.348 1 98.75 191 ALA B C 1
ATOM 4924 O O . ALA B 1 191 ? 18.438 -14 -6.566 1 98.75 191 ALA B O 1
ATOM 4925 N N . VAL B 1 192 ? 17.688 -14.984 -4.699 1 98.81 192 VAL B N 1
ATOM 4926 C CA . VAL B 1 192 ? 16.797 -15.969 -5.312 1 98.81 192 VAL B CA 1
ATOM 4927 C C . VAL B 1 192 ? 15.391 -15.82 -4.75 1 98.81 192 VAL B C 1
ATOM 4929 O O . VAL B 1 192 ? 15.211 -15.641 -3.545 1 98.81 192 VAL B O 1
ATOM 4932 N N . MET B 1 193 ? 14.406 -15.758 -5.598 1 98.56 193 MET B N 1
ATOM 4933 C CA . MET B 1 193 ? 13 -15.734 -5.211 1 98.56 193 MET B CA 1
ATOM 4934 C C . MET B 1 193 ? 12.297 -17.016 -5.641 1 98.56 193 MET B C 1
ATOM 4936 O O . MET B 1 193 ? 12.227 -17.312 -6.832 1 98.56 193 MET B O 1
ATOM 4940 N N . LEU B 1 194 ? 11.797 -17.719 -4.664 1 98.38 194 LEU B N 1
ATOM 4941 C CA . LEU B 1 194 ? 11.148 -19 -4.922 1 98.38 194 LEU B CA 1
ATOM 4942 C C . LEU B 1 194 ? 9.672 -18.953 -4.523 1 98.38 194 LEU B C 1
ATOM 4944 O O . LEU B 1 194 ? 9.344 -18.547 -3.406 1 98.38 194 LEU B O 1
ATOM 4948 N N . ASN B 1 195 ? 8.844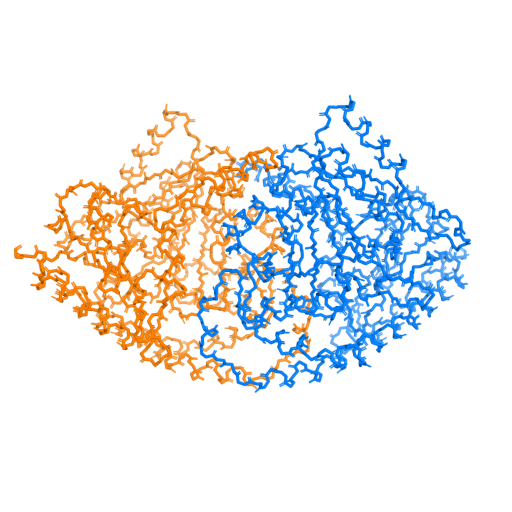 -19.219 -5.445 1 97.94 195 ASN B N 1
ATOM 4949 C CA . ASN B 1 195 ? 7.449 -19.531 -5.137 1 97.94 195 ASN B CA 1
ATOM 4950 C C . ASN B 1 195 ? 7.25 -21.031 -4.938 1 97.94 195 ASN B C 1
ATOM 4952 O O . ASN B 1 195 ? 7.441 -21.812 -5.867 1 97.94 195 ASN B O 1
ATOM 4956 N N . ASN B 1 196 ? 6.902 -21.422 -3.754 1 98.38 196 ASN B N 1
ATOM 4957 C CA . ASN B 1 196 ? 6.711 -22.828 -3.42 1 98.38 196 ASN B CA 1
ATOM 4958 C C . ASN B 1 196 ? 5.41 -23.062 -2.656 1 98.38 196 ASN B C 1
ATOM 4960 O O . ASN B 1 196 ? 5.277 -22.625 -1.51 1 98.38 196 ASN B O 1
ATOM 4964 N N . PRO B 1 197 ? 4.5 -23.766 -3.223 1 98.25 197 PRO B N 1
ATOM 4965 C CA . PRO B 1 197 ? 4.391 -24.406 -4.543 1 98.25 197 PRO B CA 1
ATOM 4966 C C . PRO B 1 197 ? 4.508 -23.391 -5.688 1 98.25 197 PRO B C 1
ATOM 4968 O O . PRO B 1 197 ? 4.25 -22.203 -5.496 1 98.25 197 PRO B O 1
ATOM 4971 N N . VAL B 1 198 ? 4.848 -23.969 -6.852 1 97.62 198 VAL B N 1
ATOM 4972 C CA . VAL B 1 198 ? 5.199 -23.125 -8 1 97.62 198 VAL B CA 1
ATOM 4973 C C . VAL B 1 198 ? 3.93 -22.703 -8.734 1 97.62 198 VAL B C 1
ATOM 4975 O O . VAL B 1 198 ? 3.047 -23.516 -8.992 1 97.62 198 VAL B O 1
ATOM 4978 N N . ASN B 1 199 ? 3.734 -21.469 -8.977 1 96.88 199 ASN B N 1
ATOM 4979 C CA . ASN B 1 199 ? 2.799 -20.906 -9.945 1 96.88 199 ASN B CA 1
ATOM 4980 C C . ASN B 1 199 ? 3.475 -20.641 -11.289 1 96.88 199 ASN B C 1
ATOM 4982 O O . ASN B 1 199 ? 4.352 -19.781 -11.383 1 96.88 199 ASN B O 1
ATOM 4986 N N . PRO B 1 200 ? 3.166 -21.359 -12.32 1 96.38 200 PRO B N 1
ATOM 4987 C CA . PRO B 1 200 ? 1.844 -21.906 -12.617 1 96.38 200 PRO B CA 1
ATOM 4988 C C . PRO B 1 200 ? 1.812 -23.438 -12.523 1 96.38 200 PRO B C 1
ATOM 4990 O O . PRO B 1 200 ? 0.739 -24.047 -12.594 1 96.38 200 PRO B O 1
ATOM 4993 N N . THR B 1 201 ? 2.91 -24.125 -12.305 1 96.5 201 THR B N 1
ATOM 4994 C CA . THR B 1 201 ? 2.975 -25.562 -12.555 1 96.5 201 THR B CA 1
ATOM 4995 C C . THR B 1 201 ? 2.357 -26.344 -11.398 1 96.5 201 THR B C 1
ATOM 4997 O O . THR B 1 201 ? 2.004 -27.516 -11.555 1 96.5 201 THR B O 1
ATOM 5000 N N . GLY B 1 202 ? 2.312 -25.703 -10.281 1 97.62 202 GLY B N 1
ATOM 5001 C CA . GLY B 1 202 ? 1.808 -26.375 -9.094 1 97.62 202 GLY B CA 1
ATOM 5002 C C . GLY B 1 202 ? 2.826 -27.297 -8.453 1 97.62 202 GLY B C 1
ATOM 5003 O O . GLY B 1 202 ? 2.572 -27.859 -7.391 1 97.62 202 GLY B O 1
ATOM 5004 N N . ASP B 1 203 ? 3.984 -27.391 -9.023 1 97.38 203 ASP B N 1
ATOM 5005 C CA . ASP B 1 203 ? 5.012 -28.281 -8.492 1 97.38 203 ASP B CA 1
ATOM 5006 C C . ASP B 1 203 ? 5.457 -27.844 -7.102 1 97.38 203 ASP B C 1
ATOM 5008 O O . ASP B 1 203 ? 5.391 -26.656 -6.773 1 97.38 203 ASP B O 1
ATOM 5012 N N . VAL B 1 204 ? 5.828 -28.812 -6.305 1 97.44 204 VAL B N 1
ATOM 5013 C CA . VAL B 1 204 ? 6.32 -28.578 -4.953 1 97.44 204 VAL B CA 1
ATOM 5014 C C . VAL B 1 204 ? 7.816 -28.859 -4.887 1 97.44 204 VAL B C 1
ATOM 5016 O O . VAL B 1 204 ? 8.266 -29.938 -5.281 1 97.44 204 VAL B O 1
ATOM 5019 N N . VAL B 1 205 ? 8.594 -27.875 -4.488 1 97.5 205 VAL B N 1
ATOM 5020 C CA . VAL B 1 205 ? 10.008 -28.109 -4.219 1 97.5 205 VAL B CA 1
ATOM 5021 C C . VAL B 1 205 ? 10.172 -28.797 -2.871 1 97.5 205 VAL B C 1
ATOM 5023 O O . VAL B 1 205 ? 9.797 -28.25 -1.83 1 97.5 205 VAL B O 1
ATOM 5026 N N . GLY B 1 206 ? 10.719 -29.938 -2.871 1 95.75 206 GLY B N 1
ATOM 5027 C CA . GLY B 1 206 ? 10.766 -30.781 -1.685 1 95.75 206 GLY B CA 1
ATOM 5028 C C . GLY B 1 206 ? 11.906 -30.422 -0.748 1 95.75 206 GLY B C 1
ATOM 5029 O O . GLY B 1 206 ? 12.68 -29.516 -1.026 1 95.75 206 GLY B O 1
ATOM 5030 N N . ALA B 1 207 ? 11.992 -31.141 0.358 1 97.06 207 ALA B N 1
ATOM 5031 C CA . ALA B 1 207 ? 12.93 -30.859 1.444 1 97.06 207 ALA B CA 1
ATOM 5032 C C . ALA B 1 207 ? 14.375 -30.922 0.956 1 97.06 207 ALA B C 1
ATOM 5034 O O . ALA B 1 207 ? 15.18 -30.047 1.288 1 97.06 207 ALA B O 1
ATOM 5035 N N . GLU B 1 208 ? 14.68 -31.922 0.199 1 96.44 208 GLU B N 1
ATOM 5036 C CA . GLU B 1 208 ? 16.047 -32.094 -0.274 1 96.44 208 GLU B CA 1
ATOM 5037 C C . GLU B 1 208 ? 16.453 -30.953 -1.196 1 96.44 208 GLU B C 1
ATOM 5039 O O . GLU B 1 208 ? 17.547 -30.391 -1.057 1 96.44 208 GLU B O 1
ATOM 5044 N N . GLN B 1 209 ? 15.625 -30.641 -2.121 1 97.19 209 GLN B N 1
ATOM 5045 C CA . GLN B 1 209 ? 15.906 -29.562 -3.055 1 97.19 209 GLN B CA 1
ATOM 5046 C C . GLN B 1 209 ? 15.977 -28.219 -2.334 1 97.19 209 GLN B C 1
ATOM 5048 O O . GLN B 1 209 ? 16.781 -27.359 -2.699 1 97.19 209 GLN B O 1
ATOM 5053 N N . LEU B 1 210 ? 15.133 -28 -1.319 1 98.44 210 LEU B N 1
ATOM 5054 C CA . LEU B 1 210 ? 15.172 -26.781 -0.532 1 98.44 210 LEU B CA 1
ATOM 5055 C C . LEU B 1 210 ? 16.5 -26.656 0.226 1 98.44 210 LEU B C 1
ATOM 5057 O O . LEU B 1 210 ? 17.047 -25.562 0.345 1 98.44 210 LEU B O 1
ATOM 5061 N N . LYS B 1 211 ? 16.922 -27.766 0.752 1 98.25 211 LYS B N 1
ATOM 5062 C CA . LYS B 1 211 ? 18.219 -27.766 1.433 1 98.25 211 LYS B CA 1
ATOM 5063 C C . LYS B 1 211 ? 19.344 -27.391 0.475 1 98.25 211 LYS B C 1
ATOM 5065 O O . LYS B 1 211 ? 20.25 -26.641 0.837 1 98.25 211 LYS B O 1
ATOM 5070 N N . GLU B 1 212 ? 19.266 -27.938 -0.696 1 98.06 212 GLU B N 1
ATOM 5071 C CA . GLU B 1 212 ? 20.266 -27.594 -1.716 1 98.06 212 GLU B CA 1
ATOM 5072 C C . GLU B 1 212 ? 20.203 -26.125 -2.072 1 98.06 212 GLU B C 1
ATOM 5074 O O . GLU B 1 212 ? 21.234 -25.484 -2.283 1 98.06 212 GLU B O 1
ATOM 5079 N N . LEU B 1 213 ? 19.016 -25.609 -2.172 1 98.56 213 LEU B N 1
ATOM 5080 C CA . LEU B 1 213 ? 18.828 -24.188 -2.447 1 98.56 213 LEU B CA 1
ATOM 5081 C C . LEU B 1 213 ? 19.438 -23.344 -1.337 1 98.56 213 LEU B C 1
ATOM 5083 O O . LEU B 1 213 ? 20.109 -22.344 -1.609 1 98.56 213 LEU B O 1
ATOM 5087 N N . LEU B 1 214 ? 19.172 -23.703 -0.097 1 98.62 214 LEU B N 1
ATOM 5088 C CA . LEU B 1 214 ? 19.719 -23 1.058 1 98.62 214 LEU B CA 1
ATOM 5089 C C . LEU B 1 214 ? 21.25 -23.016 1.021 1 98.62 214 LEU B C 1
ATOM 5091 O O . LEU B 1 214 ? 21.891 -21.984 1.265 1 98.62 214 LEU B O 1
ATOM 5095 N N . ASP B 1 215 ? 21.812 -24.109 0.701 1 98.38 215 ASP B N 1
ATOM 5096 C CA . ASP B 1 215 ? 23.266 -24.234 0.611 1 98.38 215 ASP B CA 1
ATOM 5097 C C . ASP B 1 215 ? 23.812 -23.359 -0.512 1 98.38 215 ASP B C 1
ATOM 5099 O O . ASP B 1 215 ? 24.828 -22.688 -0.338 1 98.38 215 ASP B O 1
ATOM 5103 N N . PHE B 1 216 ? 23.156 -23.422 -1.654 1 98.38 216 PHE B N 1
ATOM 5104 C CA . PHE B 1 216 ? 23.562 -22.641 -2.812 1 98.38 216 PHE B CA 1
ATOM 5105 C C . PHE B 1 216 ? 23.578 -21.156 -2.482 1 98.38 216 PHE B C 1
ATOM 5107 O O . PHE B 1 216 ? 24.562 -20.453 -2.736 1 98.38 216 PHE B O 1
ATOM 5114 N N . THR B 1 217 ? 22.453 -20.625 -1.896 1 98.31 217 THR B N 1
ATOM 5115 C CA . THR B 1 217 ? 22.344 -19.203 -1.597 1 98.31 217 THR B CA 1
ATOM 5116 C C . THR B 1 217 ? 23.359 -18.797 -0.527 1 98.31 217 THR B C 1
ATOM 5118 O O . THR B 1 217 ? 23.922 -17.703 -0.577 1 98.31 217 THR B O 1
ATOM 5121 N N . HIS B 1 218 ? 23.641 -19.672 0.407 1 98.06 218 HIS B N 1
ATOM 5122 C CA . HIS B 1 218 ? 24.625 -19.406 1.439 1 98.06 218 HIS B CA 1
ATOM 5123 C C . HIS B 1 218 ? 26.031 -19.312 0.844 1 98.06 218 HIS B C 1
ATOM 5125 O O . HIS B 1 218 ? 26.781 -18.375 1.138 1 98.06 218 HIS B O 1
ATOM 5131 N N . ARG B 1 219 ? 26.344 -20.25 0.017 1 97.88 219 ARG B N 1
ATOM 5132 C CA . ARG B 1 219 ? 27.672 -20.312 -0.589 1 97.88 219 ARG B CA 1
ATOM 5133 C C . ARG B 1 219 ? 27.969 -19.062 -1.411 1 97.88 219 ARG B C 1
ATOM 5135 O O . ARG B 1 219 ? 29.094 -18.562 -1.409 1 97.88 219 ARG B O 1
ATOM 5142 N N . HIS B 1 220 ? 27.016 -18.578 -2.066 1 98 220 HIS B N 1
ATOM 5143 C CA . HIS B 1 220 ? 27.219 -17.453 -2.973 1 98 220 HIS B CA 1
ATOM 5144 C C . HIS B 1 220 ? 26.797 -16.141 -2.322 1 98 220 HIS B C 1
ATOM 5146 O O . HIS B 1 220 ? 26.766 -15.094 -2.982 1 98 220 HIS B O 1
ATOM 5152 N N . LYS B 1 221 ? 26.422 -16.172 -1.065 1 97.25 221 LYS B N 1
ATOM 5153 C CA . LYS B 1 221 ? 26.047 -14.992 -0.28 1 97.25 221 LYS B CA 1
ATOM 5154 C C . LYS B 1 221 ? 24.859 -14.266 -0.911 1 97.25 221 LYS B C 1
ATOM 5156 O O . LYS B 1 221 ? 24.891 -13.039 -1.057 1 97.25 221 LYS B O 1
ATOM 5161 N N . LEU B 1 222 ? 23.891 -15.031 -1.368 1 98.12 222 LEU B N 1
ATOM 5162 C CA . LEU B 1 222 ? 22.656 -14.5 -1.932 1 98.12 222 LEU B CA 1
ATOM 5163 C C . LEU B 1 222 ? 21.547 -14.5 -0.893 1 98.12 222 LEU B C 1
ATOM 5165 O O . LEU B 1 222 ? 21.5 -15.359 -0.015 1 98.12 222 LEU B O 1
ATOM 5169 N N . GLN B 1 223 ? 20.656 -13.508 -0.977 1 98.56 223 GLN B N 1
ATOM 5170 C CA . GLN B 1 223 ? 19.438 -13.531 -0.189 1 98.56 223 GLN B CA 1
ATOM 5171 C C . GLN B 1 223 ? 18.422 -14.523 -0.773 1 98.56 223 GLN B C 1
ATOM 5173 O O . GLN B 1 223 ? 18.344 -14.695 -1.992 1 98.56 223 GLN B O 1
ATOM 5178 N N . LEU B 1 224 ? 17.688 -15.227 0.085 1 98.75 224 LEU B N 1
ATOM 5179 C CA . LEU B 1 224 ? 16.656 -16.141 -0.355 1 98.75 224 LEU B CA 1
ATOM 5180 C C . LEU B 1 224 ? 15.281 -15.68 0.112 1 98.75 224 LEU B C 1
ATOM 5182 O O . LEU B 1 224 ? 15.047 -15.531 1.313 1 98.75 224 LEU B O 1
ATOM 5186 N N . PHE B 1 225 ? 14.438 -15.375 -0.754 1 98.75 225 PHE B N 1
ATOM 5187 C CA . PHE B 1 225 ? 13.039 -15.062 -0.474 1 98.75 225 PHE B CA 1
ATOM 5188 C C . PHE B 1 225 ? 12.148 -16.25 -0.826 1 98.75 225 PHE B C 1
ATOM 5190 O O . PHE B 1 225 ? 12.07 -16.656 -1.989 1 98.75 225 PHE B O 1
ATOM 5197 N N . SER B 1 226 ? 11.484 -16.781 0.115 1 98.81 226 SER B N 1
ATOM 5198 C CA . SER B 1 226 ? 10.57 -17.906 -0.069 1 98.81 226 SER B CA 1
ATOM 5199 C C . SER B 1 226 ? 9.109 -17.469 0.049 1 98.81 226 SER B C 1
ATOM 5201 O O . SER B 1 226 ? 8.625 -17.188 1.15 1 98.81 226 SER B O 1
ATOM 5203 N N . ASN B 1 227 ? 8.469 -17.406 -1.049 1 98.62 227 ASN B N 1
ATOM 5204 C CA . ASN B 1 227 ? 7.039 -17.125 -1.128 1 98.62 227 ASN B CA 1
ATOM 5205 C C . ASN B 1 227 ? 6.219 -18.406 -1.069 1 98.62 227 ASN B C 1
ATOM 5207 O O . ASN B 1 227 ? 6.215 -19.188 -2.021 1 98.62 227 ASN B O 1
ATOM 5211 N N . GLU B 1 228 ? 5.516 -18.594 -0.01 1 98.75 228 GLU B N 1
ATOM 5212 C CA . GLU B 1 228 ? 4.754 -19.828 0.175 1 98.75 228 GLU B CA 1
ATOM 5213 C C . GLU B 1 228 ? 3.26 -19.531 0.275 1 98.75 228 GLU B C 1
ATOM 5215 O O . GLU B 1 228 ? 2.555 -20.156 1.073 1 98.75 228 GLU B O 1
ATOM 5220 N N . ILE B 1 229 ? 2.824 -18.609 -0.557 1 98.25 229 ILE B N 1
ATOM 5221 C CA . ILE B 1 229 ? 1.441 -18.156 -0.581 1 98.25 229 ILE B CA 1
ATOM 5222 C C . ILE B 1 229 ? 0.514 -19.328 -0.9 1 98.25 229 ILE B C 1
ATOM 5224 O O . ILE B 1 229 ? -0.679 -19.281 -0.586 1 98.25 229 ILE B O 1
ATOM 5228 N N . TYR B 1 230 ? 1.032 -20.422 -1.462 1 98.44 230 TYR B N 1
ATOM 5229 C CA . TYR B 1 230 ? 0.264 -21.609 -1.786 1 98.44 230 TYR B CA 1
ATOM 5230 C C . TYR B 1 230 ? 0.64 -22.766 -0.865 1 98.44 230 TYR B C 1
ATOM 5232 O O . TYR B 1 230 ? 0.4 -23.938 -1.191 1 98.44 230 TYR B O 1
ATOM 5240 N N . GLY B 1 231 ? 1.196 -22.516 0.244 1 98.19 231 GLY B N 1
ATOM 5241 C CA . GLY B 1 231 ? 1.712 -23.547 1.13 1 98.19 231 GLY B CA 1
ATOM 5242 C C . GLY B 1 231 ? 0.649 -24.531 1.581 1 98.19 231 GLY B C 1
ATOM 5243 O O . GLY B 1 231 ? 0.948 -25.688 1.839 1 98.19 231 GLY B O 1
ATOM 5244 N N . PHE B 1 232 ? -0.581 -24.125 1.629 1 97.31 232 PHE B N 1
ATOM 5245 C CA . PHE B 1 232 ? -1.647 -24.969 2.133 1 97.31 232 PHE B CA 1
ATOM 5246 C C . PHE B 1 232 ? -2.527 -25.469 0.994 1 97.31 232 PHE B C 1
ATOM 5248 O O . PHE B 1 232 ? -3.568 -26.094 1.229 1 97.31 232 PHE B O 1
ATOM 5255 N N . SER B 1 233 ? -2.082 -25.25 -0.193 1 97.25 233 SER B N 1
ATOM 5256 C CA . SER B 1 233 ? -2.891 -25.609 -1.351 1 97.25 233 SER B CA 1
ATOM 5257 C C . SER B 1 233 ? -2.383 -26.906 -1.995 1 97.25 233 SER B C 1
ATOM 5259 O O . SER B 1 233 ? -2.664 -27.172 -3.166 1 97.25 233 SER B O 1
ATOM 5261 N N . VAL B 1 234 ? -1.542 -27.641 -1.354 1 98.25 234 VAL B N 1
ATOM 5262 C CA . VAL B 1 234 ? -1.15 -28.969 -1.836 1 98.25 234 VAL B CA 1
ATOM 5263 C C . VAL B 1 234 ? -2.312 -29.938 -1.671 1 98.25 234 VAL B C 1
ATOM 5265 O O . VAL B 1 234 ? -2.611 -30.375 -0.556 1 98.25 234 VAL B O 1
ATOM 5268 N N . HIS B 1 235 ? -2.947 -30.328 -2.732 1 98.06 235 HIS B N 1
ATOM 5269 C CA . HIS B 1 235 ? -4.188 -31.094 -2.662 1 98.06 235 HIS B CA 1
ATOM 5270 C C . HIS B 1 235 ? -3.949 -32.562 -2.996 1 98.06 235 HIS B C 1
ATOM 5272 O O . HIS B 1 235 ? -4.773 -33.406 -2.666 1 98.06 235 HIS B O 1
ATOM 5278 N N . ASP B 1 236 ? -2.879 -32.875 -3.695 1 97.06 236 ASP B N 1
ATOM 5279 C CA . ASP B 1 236 ? -2.525 -34.25 -3.969 1 97.06 236 ASP B CA 1
ATOM 5280 C C . ASP B 1 236 ? -2.141 -35 -2.684 1 97.06 236 ASP B C 1
ATOM 5282 O O . ASP B 1 236 ? -1.145 -34.656 -2.045 1 97.06 236 ASP B O 1
ATOM 5286 N N . PRO B 1 237 ? -2.854 -35.969 -2.297 1 94.56 237 PRO B N 1
ATOM 5287 C CA . PRO B 1 237 ? -2.602 -36.656 -1.018 1 94.56 237 PRO B CA 1
ATOM 5288 C C . PRO B 1 237 ? -1.244 -37.344 -0.973 1 94.56 237 PRO B C 1
ATOM 5290 O O . PRO B 1 237 ? -0.741 -37.656 0.111 1 94.56 237 PRO B O 1
ATOM 5293 N N . ASP B 1 238 ? -0.624 -37.562 -2.088 1 93 238 ASP B N 1
ATOM 5294 C CA . ASP B 1 238 ? 0.635 -38.312 -2.143 1 93 238 ASP B CA 1
ATOM 5295 C C . ASP B 1 238 ? 1.83 -37.344 -2.082 1 93 238 ASP B C 1
ATOM 5297 O O . ASP B 1 238 ? 2.98 -37.812 -2.076 1 93 238 ASP B O 1
ATOM 5301 N N . VAL B 1 239 ? 1.549 -36.125 -2.078 1 95.31 239 VAL B N 1
ATOM 5302 C CA . VAL B 1 239 ? 2.631 -35.156 -2.076 1 95.31 239 VAL B CA 1
ATOM 5303 C C . VAL B 1 239 ? 2.652 -34.406 -0.74 1 95.31 239 VAL B C 1
ATOM 5305 O O . VAL B 1 239 ? 1.616 -33.938 -0.266 1 95.31 239 VAL B O 1
ATOM 5308 N N . LYS B 1 240 ? 3.809 -34.406 -0.174 1 93.12 240 LYS B N 1
ATOM 5309 C CA . LYS B 1 240 ? 3.988 -33.688 1.092 1 93.12 240 LYS B CA 1
ATOM 5310 C C . LYS B 1 240 ? 4.637 -32.312 0.875 1 93.12 240 LYS B C 1
ATOM 5312 O O . LYS B 1 240 ? 5.562 -32.188 0.071 1 93.12 240 LYS B O 1
ATOM 5317 N N . PHE B 1 241 ? 4.129 -31.359 1.597 1 97.06 241 PHE B N 1
ATOM 5318 C CA . PHE B 1 241 ? 4.691 -30.031 1.521 1 97.06 241 PHE B CA 1
ATOM 5319 C C . PHE B 1 241 ? 5.734 -29.812 2.613 1 97.06 241 PHE B C 1
ATOM 5321 O O . PHE B 1 241 ? 5.539 -30.234 3.754 1 97.06 241 PHE B O 1
ATOM 5328 N N . THR B 1 242 ? 6.852 -29.266 2.229 1 97.81 242 THR B N 1
ATOM 5329 C CA . THR B 1 242 ? 7.871 -28.812 3.162 1 97.81 242 THR B CA 1
ATOM 5330 C C . THR B 1 242 ? 8.078 -27.297 3.027 1 97.81 242 THR B C 1
ATOM 5332 O O . THR B 1 242 ? 8.391 -26.797 1.942 1 97.81 242 THR B O 1
ATOM 5335 N N . SER B 1 243 ? 7.859 -26.578 4.133 1 98.69 243 SER B N 1
ATOM 5336 C CA . SER B 1 243 ? 8.133 -25.141 4.152 1 98.69 243 SER B CA 1
ATOM 5337 C C . SER B 1 243 ? 9.625 -24.875 4.355 1 98.69 243 SER B C 1
ATOM 5339 O O . SER B 1 243 ? 10.312 -25.641 5.031 1 98.69 243 SER B O 1
ATOM 5341 N N . ILE B 1 244 ? 10.117 -23.766 3.809 1 98.75 244 ILE B N 1
ATOM 5342 C CA . ILE B 1 244 ? 11.477 -23.312 4.059 1 98.75 244 ILE B CA 1
ATOM 5343 C C . ILE B 1 244 ? 11.695 -23.125 5.559 1 98.75 244 ILE B C 1
ATOM 5345 O O . ILE B 1 244 ? 12.805 -23.297 6.062 1 98.75 244 ILE B O 1
ATOM 5349 N N . LEU B 1 245 ? 10.625 -22.797 6.301 1 98.56 245 LEU B N 1
ATOM 5350 C CA . LEU B 1 245 ? 10.672 -22.516 7.73 1 98.56 245 LEU B CA 1
ATOM 5351 C C . LEU B 1 245 ? 10.93 -23.797 8.531 1 98.56 245 LEU B C 1
ATOM 5353 O O . LEU B 1 245 ? 11.344 -23.719 9.688 1 98.56 245 LEU B O 1
ATOM 5357 N N . SER B 1 246 ? 10.625 -24.922 7.953 1 98.44 246 SER B N 1
ATOM 5358 C CA . SER B 1 246 ? 10.695 -26.172 8.695 1 98.44 246 SER B CA 1
ATOM 5359 C C . SER B 1 246 ? 12.102 -26.766 8.648 1 98.44 246 SER B C 1
ATOM 5361 O O . SER B 1 246 ? 12.367 -27.797 9.258 1 98.44 246 SER B O 1
ATOM 5363 N N . LEU B 1 247 ? 13.008 -26.125 7.945 1 98.5 247 LEU B N 1
ATOM 5364 C CA . LEU B 1 247 ? 14.375 -26.609 7.758 1 98.5 247 LEU B CA 1
ATOM 5365 C C . LEU B 1 247 ? 15.367 -25.734 8.523 1 98.5 247 LEU B C 1
ATOM 5367 O O . LEU B 1 247 ? 15.125 -24.547 8.719 1 98.5 247 LEU B O 1
ATOM 5371 N N . PRO B 1 248 ? 16.422 -26.328 8.961 1 97.62 248 PRO B N 1
ATOM 5372 C CA . PRO B 1 248 ? 17.484 -25.469 9.484 1 97.62 248 PRO B CA 1
ATOM 5373 C C . PRO B 1 248 ? 18.141 -24.594 8.406 1 97.62 248 PRO B C 1
ATOM 5375 O O . PRO B 1 248 ? 18.328 -25.047 7.277 1 97.62 248 PRO B O 1
ATOM 5378 N N . HIS B 1 249 ? 18.375 -23.375 8.703 1 97.75 249 HIS B N 1
ATOM 5379 C CA . HIS B 1 249 ? 19 -22.438 7.777 1 97.75 249 HIS B CA 1
ATOM 5380 C C . HIS B 1 249 ? 20.484 -22.281 8.078 1 97.75 249 HIS B C 1
ATOM 5382 O O . HIS B 1 249 ? 20.859 -21.969 9.211 1 97.75 249 HIS B O 1
ATOM 5388 N N . PRO B 1 250 ? 21.375 -22.5 7.121 1 97.56 250 PRO B N 1
ATOM 5389 C CA . PRO B 1 250 ? 22.797 -22.234 7.359 1 97.56 250 PRO B CA 1
ATOM 5390 C C . PRO B 1 250 ? 23.062 -20.797 7.82 1 97.56 250 PRO B C 1
ATOM 5392 O O . PRO B 1 250 ? 23.938 -20.562 8.656 1 97.56 250 PRO B O 1
ATOM 5395 N N . ASP B 1 251 ? 22.297 -19.875 7.254 1 96.38 251 ASP B N 1
ATOM 5396 C CA . ASP B 1 251 ? 22.328 -18.469 7.652 1 96.38 251 ASP B CA 1
ATOM 5397 C C . ASP B 1 251 ? 20.906 -17.906 7.754 1 96.38 251 ASP B C 1
ATOM 5399 O O . ASP B 1 251 ? 20.375 -17.375 6.773 1 96.38 251 ASP B O 1
ATOM 5403 N N . PRO B 1 252 ? 20.406 -17.922 8.93 1 96.69 252 PRO B N 1
ATOM 5404 C CA . PRO B 1 252 ? 19.016 -17.5 9.109 1 96.69 252 PRO B CA 1
ATOM 5405 C C . PRO B 1 252 ? 18.781 -16.062 8.656 1 96.69 252 PRO B C 1
ATOM 5407 O O . PRO B 1 252 ? 17.672 -15.719 8.227 1 96.69 252 PRO B O 1
ATOM 5410 N N . ALA B 1 253 ? 19.781 -15.219 8.68 1 96.5 253 ALA B N 1
ATOM 5411 C CA . ALA B 1 253 ? 19.625 -13.805 8.344 1 96.5 253 ALA B CA 1
ATOM 5412 C C . ALA B 1 253 ? 19.5 -13.609 6.836 1 96.5 253 ALA B C 1
ATOM 5414 O O . ALA B 1 253 ? 19.141 -12.523 6.371 1 96.5 253 ALA B O 1
ATOM 5415 N N . SER B 1 254 ? 19.734 -14.664 6.074 1 97.56 254 SER B N 1
ATOM 5416 C CA . SER B 1 254 ? 19.703 -14.531 4.621 1 97.56 254 SER B CA 1
ATOM 5417 C C . SER B 1 254 ? 18.422 -15.156 4.051 1 97.56 254 SER B C 1
ATOM 5419 O O . SER B 1 254 ? 18.25 -15.188 2.83 1 97.56 254 SER B O 1
ATOM 5421 N N . VAL B 1 255 ? 17.531 -15.648 4.922 1 98.5 255 VAL B N 1
ATOM 5422 C CA . VAL B 1 255 ? 16.312 -16.312 4.48 1 98.5 255 VAL B CA 1
ATOM 5423 C C . VAL B 1 255 ? 15.094 -15.477 4.891 1 98.5 255 VAL B C 1
ATOM 5425 O O . VAL B 1 255 ? 14.938 -15.133 6.066 1 98.5 255 VAL B O 1
ATOM 5428 N N . HIS B 1 256 ? 14.273 -15.117 3.977 1 98.69 256 HIS B N 1
ATOM 5429 C CA . HIS B 1 256 ? 13.062 -14.336 4.164 1 98.69 256 HIS B CA 1
ATOM 5430 C C . HIS B 1 256 ? 11.828 -15.102 3.689 1 98.69 256 HIS B C 1
ATOM 5432 O O . HIS B 1 256 ? 11.828 -15.68 2.6 1 98.69 256 HIS B O 1
ATOM 5438 N N . PHE B 1 257 ? 10.82 -15.125 4.527 1 98.75 257 PHE B N 1
ATOM 5439 C CA . PHE B 1 257 ? 9.625 -15.93 4.285 1 98.75 257 PHE B CA 1
ATOM 5440 C C . PHE B 1 257 ? 8.398 -15.039 4.129 1 98.75 257 PHE B C 1
ATOM 5442 O O . PHE B 1 257 ? 8.273 -14.023 4.812 1 98.75 257 PHE B O 1
ATOM 5449 N N . ALA B 1 258 ? 7.484 -15.438 3.223 1 98.62 258 ALA B N 1
ATOM 5450 C CA . ALA B 1 258 ? 6.219 -14.711 3.111 1 98.62 258 ALA B CA 1
ATOM 5451 C C . ALA B 1 258 ? 5.059 -15.68 2.889 1 98.62 258 ALA B C 1
ATOM 5453 O O . ALA B 1 258 ? 5.227 -16.734 2.271 1 98.62 258 ALA B O 1
ATOM 5454 N N . TRP B 1 259 ? 3.951 -15.344 3.383 1 98.56 259 TRP B N 1
ATOM 5455 C CA . TRP B 1 259 ? 2.648 -15.969 3.168 1 98.56 259 TRP B CA 1
ATOM 5456 C C . TRP B 1 259 ? 1.536 -14.922 3.209 1 98.56 259 TRP B C 1
ATOM 5458 O O . TRP B 1 259 ? 1.766 -13.773 3.59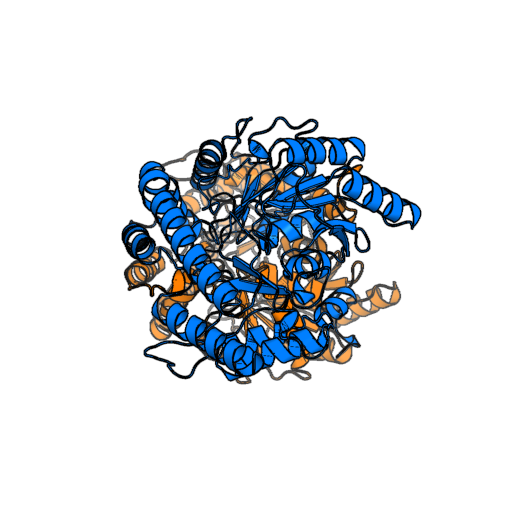6 1 98.56 259 TRP B O 1
ATOM 5468 N N . GLY B 1 260 ? 0.379 -15.188 2.764 1 97.75 260 GLY B N 1
ATOM 5469 C CA . GLY B 1 260 ? -0.77 -14.297 2.812 1 97.75 260 GLY B CA 1
ATOM 5470 C C . GLY B 1 260 ? -2.096 -15.031 2.719 1 97.75 260 GLY B C 1
ATOM 5471 O O . GLY B 1 260 ? -2.129 -16.234 2.475 1 97.75 260 GLY B O 1
ATOM 5472 N N . VAL B 1 261 ? -3.156 -14.32 2.859 1 97.69 261 VAL B N 1
ATOM 5473 C CA . VAL B 1 261 ? -4.461 -14.961 3.01 1 97.69 261 VAL B CA 1
ATOM 5474 C C . VAL B 1 261 ? -5.168 -15.016 1.656 1 97.69 261 VAL B C 1
ATOM 5476 O O . VAL B 1 261 ? -6.27 -15.562 1.547 1 97.69 261 VAL B O 1
ATOM 5479 N N . SER B 1 262 ? -4.539 -14.57 0.632 1 97.38 262 SER B N 1
ATOM 5480 C CA . SER B 1 262 ? -5.219 -14.352 -0.64 1 97.38 262 SER B CA 1
ATOM 5481 C C . SER B 1 262 ? -5.508 -15.672 -1.346 1 97.38 262 SER B C 1
ATOM 5483 O O . SER B 1 262 ? -6.492 -15.789 -2.074 1 97.38 262 SER B O 1
ATOM 5485 N N . LYS B 1 263 ? -4.574 -16.625 -1.217 1 98.19 263 LYS B N 1
ATOM 5486 C CA . LYS B 1 263 ? -4.684 -17.797 -2.064 1 98.19 263 LYS B CA 1
ATOM 5487 C C . LYS B 1 263 ? -5.148 -19.016 -1.262 1 98.19 263 LYS B C 1
ATOM 5489 O O . LYS B 1 263 ? -6.258 -19.516 -1.465 1 98.19 263 LYS B O 1
ATOM 5494 N N . ASP B 1 264 ? -4.445 -19.359 -0.23 1 98 264 ASP B N 1
ATOM 5495 C CA . ASP B 1 264 ? -4.77 -20.531 0.577 1 98 264 ASP B CA 1
ATOM 5496 C C . ASP B 1 264 ? -6.133 -20.375 1.249 1 98 264 ASP B C 1
ATOM 5498 O O . ASP B 1 264 ? -6.875 -21.344 1.388 1 98 264 ASP B O 1
ATOM 5502 N N . THR B 1 265 ? -6.469 -19.156 1.677 1 97.62 265 THR B N 1
ATOM 5503 C CA . THR B 1 265 ? -7.695 -18.984 2.443 1 97.62 265 THR B CA 1
ATOM 5504 C C . THR B 1 265 ? -8.773 -18.312 1.601 1 97.62 265 THR B C 1
ATOM 5506 O O . THR B 1 265 ? -9.852 -18 2.102 1 97.62 265 THR B O 1
ATOM 5509 N N . GLY B 1 266 ? -8.469 -18.016 0.369 1 97.75 266 GLY B N 1
ATOM 5510 C CA . GLY B 1 266 ? -9.461 -17.484 -0.55 1 97.75 266 GLY B CA 1
ATOM 5511 C C . GLY B 1 266 ? -9.922 -16.078 -0.192 1 97.75 266 GLY B C 1
ATOM 5512 O O . GLY B 1 266 ? -11.016 -15.664 -0.579 1 97.75 266 GLY B O 1
ATOM 5513 N N . LEU B 1 267 ? -9.125 -15.375 0.557 1 97.94 267 LEU B N 1
ATOM 5514 C CA . LEU B 1 267 ? -9.516 -14.047 1.018 1 97.94 267 LEU B CA 1
ATOM 5515 C C . LEU B 1 267 ? -8.68 -12.969 0.337 1 97.94 267 LEU B C 1
ATOM 5517 O O . LEU B 1 267 ? -8.094 -12.117 1.008 1 97.94 267 LEU B O 1
ATOM 5521 N N . SER B 1 268 ? -8.664 -13.023 -1.003 1 96.44 268 SER B N 1
ATOM 5522 C CA . SER B 1 268 ? -7.844 -12.086 -1.76 1 96.44 268 SER B CA 1
ATOM 5523 C C . SER B 1 268 ? -8.312 -10.648 -1.559 1 96.44 268 SER B C 1
ATOM 5525 O O . SER B 1 268 ? -7.516 -9.711 -1.636 1 96.44 268 SER B O 1
ATOM 5527 N N . GLY B 1 269 ? -9.586 -10.43 -1.184 1 95.56 269 GLY B N 1
ATOM 5528 C CA . GLY B 1 269 ? -10.109 -9.094 -0.962 1 95.56 269 GLY B CA 1
ATOM 5529 C C . GLY B 1 269 ? -9.648 -8.484 0.35 1 95.56 269 GLY B C 1
ATOM 5530 O O . GLY B 1 269 ? -9.781 -7.273 0.557 1 95.56 269 GLY B O 1
ATOM 5531 N N . TYR B 1 270 ? -9.156 -9.25 1.261 1 95.38 270 TYR B N 1
ATOM 5532 C CA . TYR B 1 270 ? -8.758 -8.773 2.58 1 95.38 270 TYR B CA 1
ATOM 5533 C C . TYR B 1 270 ? -7.375 -8.133 2.533 1 95.38 270 TYR B C 1
ATOM 5535 O O . TYR B 1 270 ? -7 -7.383 3.436 1 95.38 270 TYR B O 1
ATOM 5543 N N . ARG B 1 271 ? -6.602 -8.391 1.476 1 93.88 271 ARG B N 1
ATOM 5544 C CA . ARG B 1 271 ? -5.328 -7.727 1.217 1 93.88 271 ARG B CA 1
ATOM 5545 C C . ARG B 1 271 ? -4.414 -7.805 2.434 1 93.88 271 ARG B C 1
ATOM 5547 O O . ARG B 1 271 ? -4.059 -6.777 3.016 1 93.88 271 ARG B O 1
ATOM 5554 N N . CYS B 1 272 ? -3.939 -8.953 2.756 1 96 272 CYS B N 1
ATOM 5555 C CA . CYS B 1 272 ? -3.088 -9.125 3.928 1 96 272 CYS B CA 1
ATOM 5556 C C . CYS B 1 272 ? -1.942 -10.086 3.631 1 96 272 CYS B C 1
ATOM 5558 O O . CYS B 1 272 ? -2.168 -11.211 3.174 1 96 272 CYS B O 1
ATOM 5560 N N . GLY B 1 273 ? -0.758 -9.664 3.834 1 96.69 273 GLY B N 1
ATOM 5561 C CA . GLY B 1 273 ? 0.462 -10.438 3.682 1 96.69 273 GLY B CA 1
ATOM 5562 C C . GLY B 1 273 ? 1.321 -10.445 4.934 1 96.69 273 GLY B C 1
ATOM 5563 O O . GLY B 1 273 ? 1.201 -9.562 5.781 1 96.69 273 GLY B O 1
ATOM 5564 N N . PHE B 1 274 ? 2.066 -11.484 5.102 1 96.88 274 PHE B N 1
ATOM 5565 C CA . PHE B 1 274 ? 2.934 -11.75 6.242 1 96.88 274 PHE B CA 1
ATOM 5566 C C . PHE B 1 274 ? 4.371 -11.984 5.789 1 96.88 274 PHE B C 1
ATOM 5568 O O . PHE B 1 274 ? 4.625 -12.82 4.918 1 96.88 274 PHE B O 1
ATOM 5575 N N . VAL B 1 275 ? 5.328 -11.203 6.336 1 97.75 275 VAL B N 1
ATOM 5576 C CA . VAL B 1 275 ? 6.738 -11.414 6.023 1 97.75 275 VAL B CA 1
ATOM 5577 C C . VAL B 1 275 ? 7.523 -11.633 7.312 1 97.75 275 VAL B C 1
ATOM 5579 O O . VAL B 1 275 ? 7.281 -10.969 8.32 1 97.75 275 VAL B O 1
ATOM 5582 N N . HIS B 1 276 ? 8.32 -12.609 7.355 1 98 276 HIS B N 1
ATOM 5583 C CA . HIS B 1 276 ? 9.227 -12.938 8.453 1 98 276 HIS B CA 1
ATOM 5584 C C . HIS B 1 276 ? 10.68 -12.891 7.996 1 98 276 HIS B C 1
ATOM 5586 O O . HIS B 1 276 ? 11.039 -13.477 6.969 1 98 276 HIS B O 1
ATOM 5592 N N . THR B 1 277 ? 11.547 -12.234 8.672 1 97.81 277 THR B N 1
ATOM 5593 C CA . THR B 1 277 ? 12.984 -12.172 8.414 1 97.81 277 THR B CA 1
ATOM 5594 C C . THR B 1 277 ? 13.758 -12 9.719 1 97.81 277 THR B C 1
ATOM 5596 O O . THR B 1 277 ? 13.234 -11.453 10.695 1 97.81 277 THR B O 1
ATOM 5599 N N . LYS B 1 278 ? 14.922 -12.523 9.805 1 97.19 278 LYS B N 1
ATOM 5600 C CA . LYS B 1 278 ? 15.828 -12.336 10.938 1 97.19 278 LYS B CA 1
ATOM 5601 C C . LYS B 1 278 ? 16.984 -11.414 10.57 1 97.19 278 LYS B C 1
ATOM 5603 O O . LYS B 1 278 ? 17.922 -11.242 11.359 1 97.19 278 LYS B O 1
ATOM 5608 N N . ASN B 1 279 ? 16.953 -10.875 9.336 1 97.31 279 ASN B N 1
ATOM 5609 C CA . ASN B 1 279 ? 17.969 -9.93 8.891 1 97.31 279 ASN B CA 1
ATOM 5610 C C . ASN B 1 279 ? 17.766 -8.555 9.516 1 97.31 279 ASN B C 1
ATOM 5612 O O . ASN B 1 279 ? 16.781 -7.879 9.242 1 97.31 279 ASN B O 1
ATOM 5616 N N . PRO B 1 280 ? 18.688 -8.086 10.328 1 95.69 280 PRO B N 1
ATOM 5617 C CA . PRO B 1 280 ? 18.453 -6.82 11.023 1 95.69 280 PRO B CA 1
ATOM 5618 C C . PRO B 1 280 ? 18.359 -5.633 10.062 1 95.69 280 PRO B C 1
ATOM 5620 O O . PRO B 1 280 ? 17.594 -4.695 10.305 1 95.69 280 PRO B O 1
ATOM 5623 N N . ALA B 1 281 ? 19.141 -5.676 9.023 1 95.75 281 ALA B N 1
ATOM 5624 C CA . ALA B 1 281 ? 19.109 -4.582 8.055 1 95.75 281 ALA B CA 1
ATOM 5625 C C . ALA B 1 281 ? 17.781 -4.547 7.309 1 95.75 281 ALA B C 1
ATOM 5627 O O . ALA B 1 281 ? 17.203 -3.477 7.105 1 95.75 281 ALA B O 1
ATOM 5628 N N . PHE B 1 282 ? 17.297 -5.688 6.871 1 97.31 282 PHE B N 1
ATOM 5629 C CA . PHE B 1 282 ? 16.016 -5.762 6.188 1 97.31 282 PHE B CA 1
ATOM 5630 C C . PHE B 1 282 ? 14.875 -5.383 7.129 1 97.31 282 PHE B C 1
ATOM 5632 O O . PHE B 1 282 ? 13.922 -4.715 6.723 1 97.31 282 PHE B O 1
ATOM 5639 N N . LEU B 1 283 ? 15 -5.828 8.422 1 95.38 283 LEU B N 1
ATOM 5640 C CA . LEU B 1 283 ? 14.008 -5.449 9.422 1 95.38 283 LEU B CA 1
ATOM 5641 C C . LEU B 1 283 ? 13.914 -3.932 9.547 1 95.38 283 LEU B C 1
ATOM 5643 O O . LEU B 1 283 ? 12.82 -3.377 9.602 1 95.38 283 LEU B O 1
ATOM 5647 N N . GLN B 1 284 ? 14.992 -3.271 9.586 1 93.25 284 GLN B N 1
ATOM 5648 C CA . GLN B 1 284 ? 15.016 -1.816 9.688 1 93.25 284 GLN B CA 1
ATOM 5649 C C . GLN B 1 284 ? 14.422 -1.167 8.445 1 93.25 284 GLN B C 1
ATOM 5651 O O . GLN B 1 284 ? 13.664 -0.201 8.547 1 93.25 284 GLN B O 1
ATOM 5656 N N . TYR B 1 285 ? 14.758 -1.674 7.273 1 96.31 285 TYR B N 1
ATOM 5657 C CA . TYR B 1 285 ? 14.203 -1.153 6.027 1 96.31 285 TYR B CA 1
ATOM 5658 C C . TYR B 1 285 ? 12.68 -1.285 6.012 1 96.31 285 TYR B C 1
ATOM 5660 O O . TYR B 1 285 ? 11.977 -0.345 5.641 1 96.31 285 TYR B O 1
ATOM 5668 N N . LEU B 1 286 ? 12.242 -2.498 6.41 1 95.56 286 LEU B N 1
ATOM 5669 C CA . LEU B 1 286 ? 10.805 -2.73 6.465 1 95.56 286 LEU B CA 1
ATOM 5670 C C . LEU B 1 286 ? 10.133 -1.775 7.449 1 95.56 286 LEU B C 1
ATOM 5672 O O . LEU B 1 286 ? 9.062 -1.236 7.164 1 95.56 286 LEU B O 1
ATOM 5676 N N . THR B 1 287 ? 10.742 -1.604 8.555 1 91.62 287 THR B N 1
ATOM 5677 C CA . THR B 1 287 ? 10.203 -0.685 9.555 1 91.62 287 THR B CA 1
ATOM 5678 C C . THR B 1 287 ? 10.047 0.716 8.969 1 91.62 287 THR B C 1
ATOM 5680 O O . THR B 1 287 ? 9.023 1.371 9.172 1 91.62 287 THR B O 1
ATOM 5683 N N . ASN B 1 288 ? 11.031 1.146 8.227 1 91.19 288 ASN B N 1
ATOM 5684 C CA . ASN B 1 288 ? 11.039 2.498 7.68 1 91.19 288 ASN B CA 1
ATOM 5685 C C . ASN B 1 288 ? 10.039 2.65 6.543 1 91.19 288 ASN B C 1
ATOM 5687 O O . ASN B 1 288 ? 9.523 3.746 6.305 1 91.19 288 ASN B O 1
ATOM 5691 N N . THR B 1 289 ? 9.695 1.567 5.875 1 94.12 289 THR B N 1
ATOM 5692 C CA . THR B 1 289 ? 8.953 1.714 4.629 1 94.12 289 THR B CA 1
ATOM 5693 C C . THR B 1 289 ? 7.566 1.086 4.746 1 94.12 289 THR B C 1
ATOM 5695 O O . THR B 1 289 ? 6.754 1.185 3.822 1 94.12 289 THR B O 1
ATOM 5698 N N . LEU B 1 290 ? 7.242 0.521 5.891 1 92.06 290 LEU B N 1
ATOM 5699 C CA . LEU B 1 290 ? 5.973 -0.17 6.086 1 92.06 290 LEU B CA 1
ATOM 5700 C C . LEU B 1 290 ? 4.801 0.788 5.902 1 92.06 290 LEU B C 1
ATOM 5702 O O . LEU B 1 290 ? 3.695 0.364 5.555 1 92.06 290 LEU B O 1
ATOM 5706 N N . ILE B 1 291 ? 5.023 2.031 6.062 1 91 291 ILE B N 1
ATOM 5707 C CA . ILE B 1 291 ? 3.979 3.041 5.965 1 91 291 ILE B CA 1
ATOM 5708 C C . ILE B 1 291 ? 3.344 2.992 4.574 1 91 291 ILE B C 1
ATOM 5710 O O . ILE B 1 291 ? 2.176 3.35 4.406 1 91 291 ILE B O 1
ATOM 5714 N N . TYR B 1 292 ? 4.059 2.471 3.605 1 93.44 292 TYR B N 1
ATOM 5715 C CA . TYR B 1 292 ? 3.578 2.496 2.227 1 93.44 292 TYR B CA 1
ATOM 5716 C C . TYR B 1 292 ? 2.688 1.294 1.937 1 93.44 292 TYR B C 1
ATOM 5718 O O . TYR B 1 292 ? 1.96 1.278 0.942 1 93.44 292 TYR B O 1
ATOM 5726 N N . PHE B 1 293 ? 2.754 0.298 2.703 1 91.94 293 PHE B N 1
ATOM 5727 C CA . PHE B 1 293 ? 2.02 -0.901 2.318 1 91.94 293 PHE B CA 1
ATOM 5728 C C . PHE B 1 293 ? 1.424 -1.588 3.541 1 91.94 293 PHE B C 1
ATOM 5730 O O . PHE B 1 293 ? 1.438 -2.816 3.639 1 91.94 293 PHE B O 1
ATOM 5737 N N . ARG B 1 294 ? 0.823 -0.855 4.383 1 89.81 294 ARG B N 1
ATOM 5738 C CA . ARG B 1 294 ? 0.206 -1.373 5.598 1 89.81 294 ARG B CA 1
ATOM 5739 C C . ARG B 1 294 ? -1.194 -1.908 5.316 1 89.81 294 ARG B C 1
ATOM 5741 O O . ARG B 1 294 ? -1.926 -1.347 4.5 1 89.81 294 ARG B O 1
ATOM 5748 N N . ALA B 1 295 ? -1.506 -2.982 6.039 1 92.69 295 ALA B N 1
ATOM 5749 C CA . ALA B 1 295 ? -2.891 -3.447 6.039 1 92.69 295 ALA B CA 1
ATOM 5750 C C . ALA B 1 295 ? -3.754 -2.6 6.969 1 92.69 295 ALA B C 1
ATOM 5752 O O . ALA B 1 295 ? -3.26 -2.055 7.957 1 92.69 295 ALA B O 1
ATOM 5753 N N . ALA B 1 296 ? -5.016 -2.479 6.664 1 93 296 ALA B N 1
ATOM 5754 C CA . ALA B 1 296 ? -5.934 -1.707 7.5 1 93 296 ALA B CA 1
ATOM 5755 C C . ALA B 1 296 ? -6.242 -2.441 8.805 1 93 296 ALA B C 1
ATOM 5757 O O . ALA B 1 296 ? -6.32 -3.672 8.828 1 93 296 ALA B O 1
ATOM 5758 N N . GLY B 1 297 ? -6.461 -1.7 9.844 1 93.75 297 GLY B N 1
ATOM 5759 C CA . GLY B 1 297 ? -6.73 -2.262 11.156 1 93.75 297 GLY B CA 1
ATOM 5760 C C . GLY B 1 297 ? -7.926 -3.195 11.172 1 93.75 297 GLY B C 1
ATOM 5761 O O . GLY B 1 297 ? -7.887 -4.25 11.812 1 93.75 297 GLY B O 1
ATOM 5762 N N . ILE B 1 298 ? -8.992 -2.834 10.477 1 94.5 298 ILE B N 1
ATOM 5763 C CA . ILE B 1 298 ? -10.219 -3.623 10.445 1 94.5 298 ILE B CA 1
ATOM 5764 C C . ILE B 1 298 ? -9.922 -5.004 9.859 1 94.5 298 ILE B C 1
ATOM 5766 O O . ILE B 1 298 ? -10.461 -6.008 10.32 1 94.5 298 ILE B O 1
ATOM 5770 N N . ILE B 1 299 ? -9.062 -5.047 8.852 1 95.38 299 ILE B N 1
ATOM 5771 C CA . ILE B 1 299 ? -8.672 -6.297 8.211 1 95.38 299 ILE B CA 1
ATOM 5772 C C . ILE B 1 299 ? -7.93 -7.18 9.211 1 95.38 299 ILE B C 1
ATOM 5774 O O . ILE B 1 299 ? -8.258 -8.359 9.375 1 95.38 299 ILE B O 1
ATOM 5778 N N . MET B 1 300 ? -6.992 -6.586 9.875 1 95.88 300 MET B N 1
ATOM 5779 C CA . MET B 1 300 ? -6.191 -7.328 10.844 1 95.88 300 MET B CA 1
ATOM 5780 C C . MET B 1 300 ? -7.062 -7.836 11.992 1 95.88 300 MET B C 1
ATOM 5782 O O . MET B 1 300 ? -6.879 -8.953 12.469 1 95.88 300 MET B O 1
ATOM 5786 N N . HIS B 1 301 ? -8.008 -6.984 12.414 1 95.25 301 HIS B N 1
ATOM 5787 C CA . HIS B 1 301 ? -8.914 -7.359 13.492 1 95.25 301 HIS B CA 1
ATOM 5788 C C . HIS B 1 301 ? -9.727 -8.594 13.125 1 95.25 301 HIS B C 1
ATOM 5790 O O . HIS B 1 301 ? -9.805 -9.547 13.898 1 95.25 301 HIS B O 1
ATOM 5796 N N . ARG B 1 302 ? -10.266 -8.602 12 1 96.31 302 ARG B N 1
ATOM 5797 C CA . ARG B 1 302 ? -11.094 -9.719 11.555 1 96.31 302 ARG B CA 1
ATOM 5798 C C . ARG B 1 302 ? -10.25 -10.969 11.328 1 96.31 302 ARG B C 1
ATOM 5800 O O . ARG B 1 302 ? -10.648 -12.078 11.695 1 96.31 302 ARG B O 1
ATOM 5807 N N . LEU B 1 303 ? -9.117 -10.805 10.719 1 97.19 303 LEU B N 1
ATOM 5808 C CA . LEU B 1 303 ? -8.258 -11.938 10.398 1 97.19 303 LEU B CA 1
ATOM 5809 C C . LEU B 1 303 ? -7.695 -12.57 11.672 1 97.19 303 LEU B C 1
ATOM 5811 O O . LEU B 1 303 ? -7.391 -13.766 11.695 1 97.19 303 LEU B O 1
ATOM 5815 N N . GLN B 1 304 ? -7.516 -11.727 12.703 1 96.56 304 GLN B N 1
ATOM 5816 C CA . GLN B 1 304 ? -7.086 -12.289 13.977 1 96.56 304 GLN B CA 1
ATOM 5817 C C . GLN B 1 304 ? -8.078 -13.344 14.469 1 96.56 304 GLN B C 1
ATOM 5819 O O . GLN B 1 304 ? -7.68 -14.438 14.867 1 96.56 304 GLN B O 1
ATOM 5824 N N . HIS B 1 305 ? -9.367 -12.977 14.438 1 96.75 305 HIS B N 1
ATOM 5825 C CA . HIS B 1 305 ? -10.406 -13.922 14.836 1 96.75 305 HIS B CA 1
ATOM 5826 C C . HIS B 1 305 ? -10.422 -15.141 13.922 1 96.75 305 HIS B C 1
ATOM 5828 O O . HIS B 1 305 ? -10.617 -16.266 14.375 1 96.75 305 HIS B O 1
ATOM 5834 N N . PHE B 1 306 ? -10.242 -14.922 12.672 1 97.75 306 PHE B N 1
ATOM 5835 C CA . PHE B 1 306 ? -10.258 -15.961 11.648 1 97.75 306 PHE B CA 1
ATOM 5836 C C . PHE B 1 306 ? -9.125 -16.953 11.867 1 97.75 306 PHE B C 1
ATOM 5838 O O . PHE B 1 306 ? -9.352 -18.156 11.938 1 97.75 306 PHE B O 1
ATOM 5845 N N . LEU B 1 307 ? -7.879 -16.469 12.055 1 96.94 307 LEU B N 1
ATOM 5846 C CA . LEU B 1 307 ? -6.676 -17.297 12.086 1 96.94 307 LEU B CA 1
ATOM 5847 C C . LEU B 1 307 ? -6.473 -17.906 13.461 1 96.94 307 LEU B C 1
ATOM 5849 O O . LEU B 1 307 ? -5.766 -18.906 13.602 1 96.94 307 LEU B O 1
ATOM 5853 N N . ASP B 1 308 ? -7.023 -17.312 14.492 1 96.69 308 ASP B N 1
ATOM 5854 C CA . ASP B 1 308 ? -6.883 -17.844 15.844 1 96.69 308 ASP B CA 1
ATOM 5855 C C . ASP B 1 308 ? -7.691 -19.125 16.016 1 96.69 308 ASP B C 1
ATOM 5857 O O . ASP B 1 308 ? -7.449 -19.891 16.953 1 96.69 308 ASP B O 1
ATOM 5861 N N . ASP B 1 309 ? -8.688 -19.328 15.219 1 97.19 309 ASP B N 1
ATOM 5862 C CA . ASP B 1 309 ? -9.469 -20.562 15.266 1 97.19 309 ASP B CA 1
ATOM 5863 C C . ASP B 1 309 ? -8.75 -21.688 14.531 1 97.19 309 ASP B C 1
ATOM 5865 O O . ASP B 1 309 ? -9.25 -22.188 13.523 1 97.19 309 ASP B O 1
ATOM 5869 N N . HIS B 1 310 ? -7.676 -22.172 15.102 1 96.38 310 HIS B N 1
ATOM 5870 C CA . HIS B 1 310 ? -6.785 -23.141 14.492 1 96.38 310 HIS B CA 1
ATOM 5871 C C . HIS B 1 310 ? -7.523 -24.438 14.164 1 96.38 310 HIS B C 1
ATOM 5873 O O . HIS B 1 310 ? -7.305 -25.031 13.109 1 96.38 310 HIS B O 1
ATOM 5879 N N . GLU B 1 311 ? -8.344 -24.812 15.039 1 97.12 311 GLU B N 1
ATOM 5880 C CA . GLU B 1 311 ? -9.062 -26.062 14.859 1 97.12 311 GLU B CA 1
ATOM 5881 C C . GLU B 1 311 ? -9.977 -26.016 13.633 1 97.12 311 GLU B C 1
ATOM 5883 O O . GLU B 1 311 ? -9.977 -26.938 12.812 1 97.12 311 GLU B O 1
ATOM 5888 N N . TRP B 1 312 ? -10.742 -24.953 13.539 1 98.19 312 TRP B N 1
ATOM 5889 C CA . TRP B 1 312 ? -11.625 -24.781 12.383 1 98.19 312 TRP B CA 1
ATOM 5890 C C . TRP B 1 312 ? -10.828 -24.719 11.094 1 98.19 312 TRP B C 1
ATOM 5892 O O . TRP B 1 312 ? -11.211 -25.312 10.078 1 98.19 312 TRP B O 1
ATOM 5902 N N . MET B 1 313 ? -9.727 -24 11.133 1 97.56 313 MET B N 1
ATOM 5903 C CA . MET B 1 313 ? -8.875 -23.859 9.953 1 97.56 313 MET B CA 1
ATOM 5904 C C . MET B 1 313 ? -8.359 -25.203 9.484 1 97.56 313 MET B C 1
ATOM 5906 O O . MET B 1 313 ? -8.469 -25.547 8.305 1 97.56 313 MET B O 1
ATOM 5910 N N . GLU B 1 314 ? -7.84 -25.969 10.375 1 96 314 GLU B N 1
ATOM 5911 C CA . GLU B 1 314 ? -7.176 -27.219 10.039 1 96 314 GLU B CA 1
ATOM 5912 C C . GLU B 1 314 ? -8.195 -28.312 9.719 1 96 314 GLU B C 1
ATOM 5914 O O . GLU B 1 314 ? -8.07 -29.016 8.711 1 96 314 GLU B O 1
ATOM 5919 N N . GLN B 1 315 ? -9.227 -28.406 10.547 1 97.44 315 GLN B N 1
ATOM 5920 C CA . GLN B 1 315 ? -10.102 -29.578 10.508 1 97.44 315 GLN B CA 1
ATOM 5921 C C . GLN B 1 315 ? -11.273 -29.359 9.555 1 97.44 315 GLN B C 1
ATOM 5923 O O . GLN B 1 315 ? -11.883 -30.328 9.086 1 97.44 315 GLN B O 1
ATOM 5928 N N . ILE B 1 316 ? -11.547 -28.172 9.328 1 98.31 316 ILE B N 1
ATOM 5929 C CA . ILE B 1 316 ? -12.719 -27.906 8.5 1 98.31 316 ILE B CA 1
ATOM 5930 C C . ILE B 1 316 ? -12.289 -27.234 7.199 1 98.31 316 ILE B C 1
ATOM 5932 O O . ILE B 1 316 ? -12.391 -27.812 6.121 1 98.31 316 ILE B O 1
ATOM 5936 N N . TYR B 1 317 ? -11.695 -26.109 7.289 1 98.5 317 TYR B N 1
ATOM 5937 C CA . TYR B 1 317 ? -11.469 -25.312 6.086 1 98.5 317 TYR B CA 1
ATOM 5938 C C . TYR B 1 317 ? -10.453 -25.969 5.168 1 98.5 317 TYR B C 1
ATOM 5940 O O . TYR B 1 317 ? -10.773 -26.312 4.023 1 98.5 317 TYR B O 1
ATOM 5948 N N . PHE B 1 318 ? -9.219 -26.188 5.648 1 98 318 PHE B N 1
ATOM 5949 C CA . PHE B 1 318 ? -8.156 -26.703 4.785 1 98 318 PHE B CA 1
ATOM 5950 C C . PHE B 1 318 ? -8.461 -28.109 4.32 1 98 318 PHE B C 1
ATOM 5952 O O . PHE B 1 318 ? -8.125 -28.5 3.195 1 98 318 PHE B O 1
ATOM 5959 N N . ARG B 1 319 ? -9.07 -28.891 5.137 1 97.62 319 ARG B N 1
ATOM 5960 C CA . ARG B 1 319 ? -9.461 -30.234 4.738 1 97.62 319 ARG B CA 1
ATOM 5961 C C . ARG B 1 319 ? -10.438 -30.203 3.566 1 97.62 319 ARG B C 1
ATOM 5963 O O . ARG B 1 319 ? -10.219 -30.859 2.549 1 97.62 319 ARG B O 1
ATOM 5970 N N . ASN B 1 320 ? -11.492 -29.422 3.736 1 98.44 320 ASN B N 1
ATOM 5971 C CA . ASN B 1 320 ? -12.477 -29.312 2.664 1 98.44 320 ASN B CA 1
ATOM 5972 C C . ASN B 1 320 ? -11.867 -28.688 1.409 1 98.44 320 ASN B C 1
ATOM 5974 O O . ASN B 1 320 ? -12.148 -29.125 0.294 1 98.44 320 ASN B O 1
ATOM 5978 N N . MET B 1 321 ? -11.07 -27.703 1.607 1 98.5 321 MET B N 1
ATOM 5979 C CA . MET B 1 321 ? -10.461 -27 0.48 1 98.5 321 MET B CA 1
ATOM 5980 C C . MET B 1 321 ? -9.617 -27.953 -0.358 1 98.5 321 MET B C 1
ATOM 5982 O O . MET B 1 321 ? -9.75 -27.984 -1.583 1 98.5 321 MET B O 1
ATOM 5986 N N . LYS B 1 322 ? -8.766 -28.734 0.286 1 98.06 322 LYS B N 1
ATOM 5987 C CA . LYS B 1 322 ? -7.879 -29.656 -0.415 1 98.06 322 LYS B CA 1
ATOM 5988 C C . LYS B 1 322 ? -8.672 -30.734 -1.154 1 98.06 322 LYS B C 1
ATOM 5990 O O . LYS B 1 322 ? -8.344 -31.094 -2.289 1 98.06 322 LYS B O 1
ATOM 5995 N N . GLU B 1 323 ? -9.672 -31.188 -0.519 1 98.25 323 GLU B N 1
ATOM 5996 C CA . GLU B 1 323 ? -10.516 -32.219 -1.148 1 98.25 323 GLU B CA 1
ATOM 5997 C C . GLU B 1 323 ? -11.211 -31.656 -2.389 1 98.25 323 GLU B C 1
ATOM 5999 O O . GLU B 1 323 ? -11.219 -32.281 -3.441 1 98.25 323 GLU B O 1
ATOM 6004 N N . ARG B 1 324 ? -11.812 -30.516 -2.24 1 98.5 324 ARG B N 1
ATOM 6005 C CA . ARG B 1 324 ? -12.523 -29.891 -3.354 1 98.5 324 ARG B CA 1
ATOM 6006 C C . ARG B 1 324 ? -11.562 -29.516 -4.48 1 98.5 324 ARG B C 1
ATOM 6008 O O . ARG B 1 324 ? -11.898 -29.672 -5.66 1 98.5 324 ARG B O 1
ATOM 6015 N N . MET B 1 325 ? -10.406 -29.047 -4.117 1 98.5 325 MET B N 1
ATOM 6016 C CA . MET B 1 325 ? -9.383 -28.719 -5.113 1 98.5 325 MET B CA 1
ATOM 6017 C C . MET B 1 325 ? -8.961 -29.969 -5.891 1 98.5 325 MET B C 1
ATOM 6019 O O . MET B 1 325 ? -8.875 -29.922 -7.121 1 98.5 325 MET B O 1
ATOM 6023 N N . HIS B 1 326 ? -8.711 -31 -5.152 1 98.44 326 HIS B N 1
ATOM 6024 C CA . HIS B 1 326 ? -8.273 -32.25 -5.793 1 98.44 326 HIS B CA 1
ATOM 6025 C C . HIS B 1 326 ? -9.344 -32.781 -6.742 1 98.44 326 HIS B C 1
ATOM 6027 O O . HIS B 1 326 ? -9.031 -33.188 -7.863 1 98.44 326 HIS B O 1
ATOM 6033 N N . THR B 1 327 ? -10.539 -32.75 -6.297 1 98.31 327 THR B N 1
ATOM 6034 C CA . THR B 1 327 ? -11.656 -33.219 -7.109 1 98.31 327 THR B CA 1
ATOM 6035 C C . THR B 1 327 ? -11.789 -32.406 -8.383 1 98.31 327 THR B C 1
ATOM 6037 O O . THR B 1 327 ? -11.945 -32.969 -9.477 1 98.31 327 THR B O 1
ATOM 6040 N N . ARG B 1 328 ? -11.773 -31.094 -8.234 1 98.38 328 ARG B N 1
ATOM 6041 C CA . ARG B 1 328 ? -11.875 -30.188 -9.375 1 98.38 328 ARG B CA 1
ATOM 6042 C C . ARG B 1 328 ? -10.703 -30.375 -10.328 1 98.38 328 ARG B C 1
ATOM 6044 O O . ARG B 1 328 ? -10.883 -30.344 -11.555 1 98.38 328 ARG B O 1
ATOM 6051 N N . PHE B 1 329 ? -9.508 -30.484 -9.82 1 98.31 329 PHE B N 1
ATOM 6052 C CA . PHE B 1 329 ? -8.312 -30.703 -10.625 1 98.31 329 PHE B CA 1
ATOM 6053 C C . PHE B 1 329 ? -8.461 -31.953 -11.477 1 98.31 329 PHE B C 1
ATOM 6055 O O . PHE B 1 329 ? -8.227 -31.938 -12.68 1 98.31 329 PHE B O 1
ATOM 6062 N N . GLU B 1 330 ? -8.859 -33.031 -10.859 1 98.25 330 GLU B N 1
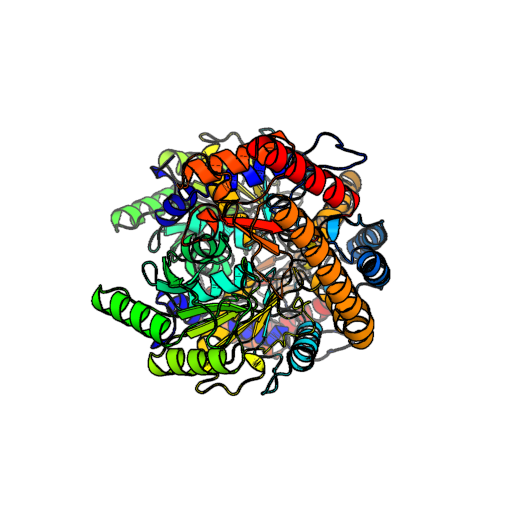ATOM 6063 C CA . GLU B 1 330 ? -8.984 -34.312 -11.555 1 98.25 330 GLU B CA 1
ATOM 6064 C C . GLU B 1 330 ? -10.07 -34.25 -12.625 1 98.25 330 GLU B C 1
ATOM 6066 O O . GLU B 1 330 ? -9.914 -34.812 -13.711 1 98.25 330 GLU B O 1
ATOM 6071 N N . ASP B 1 331 ? -11.102 -33.594 -12.266 1 98.44 331 ASP B N 1
ATOM 6072 C CA . ASP B 1 331 ? -12.18 -33.469 -13.234 1 98.44 331 ASP B CA 1
ATOM 6073 C C . ASP B 1 331 ? -11.695 -32.75 -14.492 1 98.44 331 ASP B C 1
ATOM 6075 O O . ASP B 1 331 ? -11.898 -33.219 -15.609 1 98.44 331 ASP B O 1
ATOM 6079 N N . LEU B 1 332 ? -11.07 -31.609 -14.336 1 98.44 332 LEU B N 1
ATOM 6080 C CA . LEU B 1 332 ? -10.602 -30.812 -15.461 1 98.44 332 LEU B CA 1
ATOM 6081 C C . LEU B 1 332 ? -9.477 -31.531 -16.203 1 98.44 332 LEU B C 1
ATOM 6083 O O . LEU B 1 332 ? -9.414 -31.484 -17.438 1 98.44 332 LEU B O 1
ATOM 6087 N N . ARG B 1 333 ? -8.547 -32.125 -15.469 1 98.19 333 ARG B N 1
ATOM 6088 C CA . ARG B 1 333 ? -7.48 -32.906 -16.078 1 98.19 333 ARG B CA 1
ATOM 6089 C C . ARG B 1 333 ? -8.055 -33.969 -17.016 1 98.19 333 ARG B C 1
ATOM 6091 O O . ARG B 1 333 ? -7.641 -34.094 -18.172 1 98.19 333 ARG B O 1
ATOM 6098 N N . ASN B 1 334 ? -9 -34.719 -16.469 1 98.19 334 ASN B N 1
ATOM 6099 C CA . ASN B 1 334 ? -9.594 -35.812 -17.234 1 98.19 334 ASN B CA 1
ATOM 6100 C C . ASN B 1 334 ? -10.25 -35.312 -18.516 1 98.19 334 ASN B C 1
ATOM 6102 O O . ASN B 1 334 ? -10.086 -35.906 -19.578 1 98.19 334 ASN B O 1
ATOM 6106 N N . ILE B 1 335 ? -10.93 -34.25 -18.406 1 97.62 335 ILE B N 1
ATOM 6107 C CA . ILE B 1 335 ? -11.664 -33.688 -19.531 1 97.62 335 ILE B CA 1
ATOM 6108 C C . ILE B 1 335 ? -10.68 -33.156 -20.578 1 97.62 335 ILE B C 1
ATOM 6110 O O . ILE B 1 335 ? -10.867 -33.375 -21.781 1 97.62 335 ILE B O 1
ATOM 6114 N N . LEU B 1 336 ? -9.68 -32.438 -20.203 1 98.25 336 LEU B N 1
ATOM 6115 C CA . LEU B 1 336 ? -8.695 -31.891 -21.141 1 98.25 336 LEU B CA 1
ATOM 6116 C C . LEU B 1 336 ? -7.934 -33 -21.844 1 98.25 336 LEU B C 1
ATOM 6118 O O . LEU B 1 336 ? -7.711 -32.938 -23.047 1 98.25 336 LEU B O 1
ATOM 6122 N N . GLU B 1 337 ? -7.562 -34.031 -21.094 1 98.06 337 GLU B N 1
ATOM 6123 C CA . GLU B 1 337 ? -6.82 -35.156 -21.672 1 98.06 337 GLU B CA 1
ATOM 6124 C C . GLU B 1 337 ? -7.691 -35.938 -22.625 1 98.06 337 GLU B C 1
ATOM 6126 O O . GLU B 1 337 ? -7.215 -36.406 -23.672 1 98.06 337 GLU B O 1
ATOM 6131 N N . LYS B 1 338 ? -8.906 -36.125 -22.234 1 97.81 338 LYS B N 1
ATOM 6132 C CA . LYS B 1 338 ? -9.859 -36.812 -23.109 1 97.81 338 LYS B CA 1
ATOM 6133 C C . LYS B 1 338 ? -9.961 -36.094 -24.469 1 97.81 338 LYS B C 1
ATOM 6135 O O . LYS B 1 338 ? -10.203 -36.719 -25.484 1 97.81 338 LYS B O 1
ATOM 6140 N N . HIS B 1 339 ? -9.695 -34.812 -24.469 1 97.81 339 HIS B N 1
ATOM 6141 C CA . HIS B 1 339 ? -9.867 -34.062 -25.688 1 97.81 339 HIS B CA 1
ATOM 6142 C C . HIS B 1 339 ? -8.523 -33.656 -26.297 1 97.81 339 HIS B C 1
ATOM 6144 O O . HIS B 1 339 ? -8.43 -32.688 -27.047 1 97.81 339 HIS B O 1
ATOM 6150 N N . GLY B 1 340 ? -7.477 -34.344 -25.859 1 97.06 340 GLY B N 1
ATOM 6151 C CA . GLY B 1 340 ? -6.238 -34.312 -26.609 1 97.06 340 GLY B CA 1
ATOM 6152 C C . GLY B 1 340 ? -5.172 -33.438 -25.984 1 97.06 340 GLY B C 1
ATOM 6153 O O . GLY B 1 340 ? -4.039 -33.375 -26.469 1 97.06 340 GLY B O 1
ATOM 6154 N N . ALA B 1 341 ? -5.461 -32.719 -24.938 1 97.44 341 ALA B N 1
ATOM 6155 C CA . ALA B 1 341 ? -4.441 -31.938 -24.25 1 97.44 341 ALA B CA 1
ATOM 6156 C C . ALA B 1 341 ? -3.625 -32.812 -23.297 1 97.44 341 ALA B C 1
ATOM 6158 O O . ALA B 1 341 ? -4.035 -33.938 -22.969 1 97.44 341 ALA B O 1
ATOM 6159 N N . LYS B 1 342 ? -2.439 -32.406 -23.062 1 96.81 342 LYS B N 1
ATOM 6160 C CA . LYS B 1 342 ? -1.643 -33 -21.984 1 96.81 342 LYS B CA 1
ATOM 6161 C C . LYS B 1 342 ? -1.609 -32.094 -20.75 1 96.81 342 LYS B C 1
ATOM 6163 O O . LYS B 1 342 ? -1.316 -30.906 -20.859 1 96.81 342 LYS B O 1
ATOM 6168 N N . VAL B 1 343 ? -1.911 -32.656 -19.656 1 97.69 343 VAL B N 1
ATOM 6169 C CA . VAL B 1 343 ? -2.01 -31.875 -18.422 1 97.69 343 VAL B CA 1
ATOM 6170 C C . VAL B 1 343 ? -0.832 -32.188 -17.516 1 97.69 343 VAL B C 1
ATOM 6172 O O . VAL B 1 343 ? -0.523 -33.375 -17.266 1 97.69 343 VAL B O 1
ATOM 6175 N N . HIS B 1 344 ? -0.094 -31.156 -17.109 1 96.75 344 HIS B N 1
ATOM 6176 C CA . HIS B 1 344 ? 0.947 -31.312 -16.094 1 96.75 344 HIS B CA 1
ATOM 6177 C C . HIS B 1 344 ? 0.37 -31.844 -14.789 1 96.75 344 HIS B C 1
ATOM 6179 O O . HIS B 1 344 ? -0.706 -31.422 -14.359 1 96.75 344 HIS B O 1
ATOM 6185 N N . PRO B 1 345 ? 1.017 -32.844 -14.18 1 95.88 345 PRO B N 1
ATOM 6186 C CA . PRO B 1 345 ? 0.502 -33.406 -12.93 1 95.88 345 PRO B CA 1
ATOM 6187 C C . PRO B 1 345 ? 0.747 -32.531 -11.719 1 95.88 345 PRO B C 1
ATOM 6189 O O . PRO B 1 345 ? 1.544 -32.875 -10.844 1 95.88 345 PRO B O 1
ATOM 6192 N N . SER B 1 346 ? 0.038 -31.484 -11.617 1 96.5 346 SER B N 1
ATOM 6193 C CA . SER B 1 346 ? 0.205 -30.453 -10.602 1 96.5 346 SER B CA 1
ATOM 6194 C C . SER B 1 346 ? -0.371 -30.891 -9.258 1 96.5 346 SER B C 1
ATOM 6196 O O . SER B 1 346 ? -1.586 -31.047 -9.117 1 96.5 346 SER B O 1
ATOM 6198 N N . PRO B 1 347 ? 0.465 -31 -8.273 1 97.44 347 PRO B N 1
ATOM 6199 C CA . PRO B 1 347 ? -0.051 -31.469 -6.988 1 97.44 347 PRO B CA 1
ATOM 6200 C C . PRO B 1 347 ? -0.627 -30.344 -6.137 1 97.44 347 PRO B C 1
ATOM 6202 O O . PRO B 1 347 ? -1.247 -30.609 -5.102 1 97.44 347 PRO B O 1
ATOM 6205 N N . ALA B 1 348 ? -0.427 -29.109 -6.527 1 98.25 348 ALA B N 1
ATOM 6206 C CA . ALA B 1 348 ? -0.762 -27.984 -5.656 1 98.25 348 ALA B CA 1
ATOM 6207 C C . ALA B 1 348 ? -1.279 -26.797 -6.465 1 98.25 348 ALA B C 1
ATOM 6209 O O . ALA B 1 348 ? -1.342 -26.859 -7.695 1 98.25 348 ALA B O 1
ATOM 6210 N N . THR B 1 349 ? -1.736 -25.734 -5.738 1 98.06 349 THR B N 1
ATOM 6211 C CA . THR B 1 349 ? -2.242 -24.469 -6.242 1 98.06 349 THR B CA 1
ATOM 6212 C C . THR B 1 349 ? -3.645 -24.625 -6.824 1 98.06 349 THR B C 1
ATOM 6214 O O . THR B 1 349 ? -4.227 -25.719 -6.75 1 98.06 349 THR B O 1
ATOM 6217 N N . VAL B 1 350 ? -4.148 -23.594 -7.363 1 97.88 350 VAL B N 1
ATOM 6218 C CA . VAL B 1 350 ? -5.504 -23.547 -7.902 1 97.88 350 VAL B CA 1
ATOM 6219 C C . VAL B 1 350 ? -5.453 -23.578 -9.43 1 97.88 350 VAL B C 1
ATOM 6221 O O . VAL B 1 350 ? -6.398 -23.156 -10.094 1 97.88 350 VAL B O 1
ATOM 6224 N N . PHE B 1 351 ? -4.32 -24.078 -10 1 97.44 351 PHE B N 1
ATOM 6225 C CA . PHE B 1 351 ? -4.113 -23.953 -11.438 1 97.44 351 PHE B CA 1
ATOM 6226 C C . PHE B 1 351 ? -3.955 -25.328 -12.078 1 97.44 351 PHE B C 1
ATOM 6228 O O . PHE B 1 351 ? -3.504 -26.281 -11.43 1 97.44 351 PHE B O 1
ATOM 6235 N N . ILE B 1 352 ? -4.367 -25.391 -13.328 1 97 352 ILE B N 1
ATOM 6236 C CA . ILE B 1 352 ? -3.938 -26.438 -14.242 1 97 352 ILE B CA 1
ATOM 6237 C C . ILE B 1 352 ? -2.941 -25.875 -15.25 1 97 352 ILE B C 1
ATOM 6239 O O . ILE B 1 352 ? -3.113 -24.75 -15.742 1 97 352 ILE B O 1
ATOM 6243 N N . TRP B 1 353 ? -1.85 -26.531 -15.367 1 97.31 353 TRP B N 1
ATOM 6244 C CA . TRP B 1 353 ? -0.856 -26.25 -16.406 1 97.31 353 TRP B CA 1
ATOM 6245 C C . TRP B 1 353 ? -0.947 -27.25 -17.531 1 97.31 353 TRP B C 1
ATOM 6247 O O . TRP B 1 353 ? -0.583 -28.422 -17.375 1 97.31 353 TRP B O 1
ATOM 6257 N N . ALA B 1 354 ? -1.479 -26.828 -18.656 1 97.56 354 ALA B N 1
ATOM 6258 C CA . ALA B 1 354 ? -1.842 -27.766 -19.703 1 97.56 354 ALA B CA 1
ATOM 6259 C C . ALA B 1 354 ? -1.116 -27.453 -21.016 1 97.56 354 ALA B C 1
ATOM 6261 O O . ALA B 1 354 ? -0.943 -26.281 -21.359 1 97.56 354 ALA B O 1
ATOM 6262 N N . ASP B 1 355 ? -0.742 -28.453 -21.656 1 97.06 355 ASP B N 1
ATOM 6263 C CA . ASP B 1 355 ? -0.091 -28.375 -22.969 1 97.06 355 ASP B CA 1
ATOM 6264 C C . ASP B 1 355 ? -1.108 -28.516 -24.094 1 97.06 355 ASP B C 1
ATOM 6266 O O . ASP B 1 355 ? -1.654 -29.594 -24.312 1 97.06 355 ASP B O 1
ATOM 6270 N N . PHE B 1 356 ? -1.313 -27.406 -24.781 1 97.69 356 PHE B N 1
ATOM 6271 C CA . PHE B 1 356 ? -2.227 -27.375 -25.922 1 97.69 356 PHE B CA 1
ATOM 6272 C C . PHE B 1 356 ? -1.457 -27.234 -27.219 1 97.69 356 PHE B C 1
ATOM 6274 O O . PHE B 1 356 ? -2 -26.75 -28.219 1 97.69 356 PHE B O 1
ATOM 6281 N N . SER B 1 357 ? -0.201 -27.594 -27.266 1 96.81 357 SER B N 1
ATOM 6282 C CA . SER B 1 357 ? 0.659 -27.359 -28.422 1 96.81 357 SER B CA 1
ATOM 6283 C C . SER B 1 357 ? 0.095 -28.031 -29.672 1 96.81 357 SER B C 1
ATOM 6285 O O . SER B 1 357 ? 0.251 -27.531 -30.781 1 96.81 357 SER B O 1
ATOM 6287 N N . LYS B 1 358 ? -0.626 -29.125 -29.484 1 96.06 358 LYS B N 1
ATOM 6288 C CA . LYS B 1 358 ? -1.198 -29.891 -30.594 1 96.06 358 LYS B CA 1
ATOM 6289 C C . LYS B 1 358 ? -2.26 -29.078 -31.328 1 96.06 358 LYS B C 1
ATOM 6291 O O . LYS B 1 358 ? -2.564 -29.344 -32.5 1 96.06 358 LYS B O 1
ATOM 6296 N N . PHE B 1 359 ? -2.754 -28.125 -30.703 1 97.62 359 PHE B N 1
ATOM 6297 C CA . PHE B 1 359 ? -3.879 -27.391 -31.25 1 97.62 359 PHE B CA 1
ATOM 6298 C C . PHE B 1 359 ? -3.414 -26.062 -31.844 1 97.62 359 PHE B C 1
ATOM 6300 O O . PHE B 1 359 ? -4.219 -25.297 -32.406 1 97.62 359 PHE B O 1
ATOM 6307 N N . LEU B 1 360 ? -2.105 -25.812 -31.688 1 97 360 LEU B N 1
ATOM 6308 C CA . LEU B 1 360 ? -1.586 -24.547 -32.219 1 97 360 LEU B CA 1
ATOM 6309 C C . LEU B 1 360 ? -1.439 -24.594 -33.719 1 97 360 LEU B C 1
ATOM 6311 O O . LEU B 1 360 ? -1.015 -25.609 -34.281 1 97 360 LEU B O 1
ATOM 6315 N N . PRO B 1 361 ? -1.82 -23.5 -34.406 1 96.06 361 PRO B N 1
ATOM 6316 C CA . PRO B 1 361 ? -1.534 -23.453 -35.844 1 96.06 361 PRO B CA 1
ATOM 6317 C C . PRO B 1 361 ? -0.039 -23.359 -36.156 1 96.06 361 PRO B C 1
ATOM 6319 O O . PRO B 1 361 ? 0.406 -23.797 -37.219 1 96.06 361 PRO B O 1
ATOM 6322 N N . GLU B 1 362 ? 0.717 -22.656 -35.25 1 95.69 362 GLU B N 1
ATOM 6323 C CA . GLU B 1 362 ? 2.172 -22.547 -35.281 1 95.69 362 GLU B CA 1
ATOM 6324 C C . GLU B 1 362 ? 2.754 -22.578 -33.875 1 95.69 362 GLU B C 1
ATOM 6326 O O . GLU B 1 362 ? 2.18 -22 -32.969 1 95.69 362 GLU B O 1
ATOM 6331 N N . GLN B 1 363 ? 3.887 -23.188 -33.75 1 94.75 363 GLN B N 1
ATOM 6332 C CA . GLN B 1 363 ? 4.516 -23.359 -32.438 1 94.75 363 GLN B CA 1
ATOM 6333 C C . GLN B 1 363 ? 5.266 -22.109 -32.031 1 94.75 363 GLN B C 1
ATOM 6335 O O . GLN B 1 363 ? 6.477 -22.141 -31.797 1 94.75 363 GLN B O 1
ATOM 6340 N N . THR B 1 364 ? 4.566 -21.031 -31.938 1 94.12 364 THR B N 1
ATOM 6341 C CA . THR B 1 364 ? 5.09 -19.703 -31.625 1 94.12 364 THR B CA 1
ATOM 6342 C C . THR B 1 364 ? 4.16 -18.984 -30.641 1 94.12 364 THR B C 1
ATOM 6344 O O . THR B 1 364 ? 3.021 -19.406 -30.438 1 94.12 364 THR B O 1
ATOM 6347 N N . PRO B 1 365 ? 4.648 -17.938 -30.031 1 89.94 365 PRO B N 1
ATOM 6348 C CA . PRO B 1 365 ? 3.77 -17.125 -29.188 1 89.94 365 PRO B CA 1
ATOM 6349 C C . PRO B 1 365 ? 2.535 -16.625 -29.938 1 89.94 365 PRO B C 1
ATOM 6351 O O . PRO B 1 365 ? 1.465 -16.484 -29.344 1 89.94 365 PRO B O 1
ATOM 6354 N N . VAL B 1 366 ? 2.713 -16.359 -31.188 1 92.06 366 VAL B N 1
ATOM 6355 C CA . VAL B 1 366 ? 1.59 -15.93 -32.031 1 92.06 366 VAL B CA 1
ATOM 6356 C C . VAL B 1 366 ? 0.545 -17.047 -32.094 1 92.06 366 VAL B C 1
ATOM 6358 O O . VAL B 1 366 ? -0.657 -16.781 -32 1 92.06 366 VAL B O 1
ATOM 6361 N N . GLY B 1 367 ? 1.061 -18.25 -32.344 1 94.62 367 GLY B N 1
ATOM 6362 C CA . GLY B 1 367 ? 0.157 -19.391 -32.312 1 94.62 367 GLY B CA 1
ATOM 6363 C C . GLY B 1 367 ? -0.551 -19.562 -30.984 1 94.62 367 GLY B C 1
ATOM 6364 O O . GLY B 1 367 ? -1.726 -19.938 -30.938 1 94.62 367 GLY B O 1
ATOM 6365 N N . GLU B 1 368 ? 0.185 -19.391 -29.922 1 93.75 368 GLU B N 1
ATOM 6366 C CA . GLU B 1 368 ? -0.385 -19.469 -28.578 1 93.75 368 GLU B CA 1
ATOM 6367 C C . GLU B 1 368 ? -1.489 -18.422 -28.391 1 93.75 368 GLU B C 1
ATOM 6369 O O . GLU B 1 368 ? -2.553 -18.734 -27.859 1 93.75 368 GLU B O 1
ATOM 6374 N N . MET B 1 369 ? -1.254 -17.219 -28.859 1 92.5 369 MET B N 1
ATOM 6375 C CA . MET B 1 369 ? -2.234 -16.141 -28.75 1 92.5 369 MET B CA 1
ATOM 6376 C C . MET B 1 369 ? -3.471 -16.453 -29.578 1 92.5 369 MET B C 1
ATOM 6378 O O . MET B 1 369 ? -4.59 -16.109 -29.188 1 92.5 369 MET B O 1
ATOM 6382 N N . TRP B 1 370 ? -3.203 -16.953 -30.75 1 95.25 370 TRP B N 1
ATOM 6383 C CA . TRP B 1 370 ? -4.324 -17.359 -31.594 1 95.25 370 TRP B CA 1
ATOM 6384 C C . TRP B 1 370 ? -5.246 -18.328 -30.844 1 95.25 370 TRP B C 1
ATOM 6386 O O . TRP B 1 370 ? -6.469 -18.172 -30.875 1 95.25 370 TRP B O 1
ATOM 6396 N N . LEU B 1 371 ? -4.703 -19.312 -30.219 1 96.38 371 LEU B N 1
ATOM 6397 C CA . LEU B 1 371 ? -5.512 -20.281 -29.5 1 96.38 371 LEU B CA 1
ATOM 6398 C C . LEU B 1 371 ? -6.23 -19.609 -28.328 1 96.38 371 LEU B C 1
ATOM 6400 O O . LEU B 1 371 ? -7.387 -19.938 -28.031 1 96.38 371 LEU B O 1
ATOM 6404 N N . CYS B 1 372 ? -5.52 -18.766 -27.625 1 94.88 372 CYS B N 1
ATOM 6405 C CA . CYS B 1 372 ? -6.152 -18 -26.562 1 94.88 372 CYS B CA 1
ATOM 6406 C C . CYS B 1 372 ? -7.398 -17.281 -27.062 1 94.88 372 CYS B C 1
ATOM 6408 O O . CYS B 1 372 ? -8.438 -17.297 -26.406 1 94.88 372 CYS B O 1
ATOM 6410 N N . GLU B 1 373 ? -7.289 -16.703 -28.25 1 95 373 GLU B N 1
ATOM 6411 C CA . GLU B 1 373 ? -8.406 -15.977 -28.859 1 95 373 GLU B CA 1
ATOM 6412 C C . GLU B 1 373 ? -9.539 -16.922 -29.219 1 95 373 GLU B C 1
ATOM 6414 O O . GLU B 1 373 ? -10.711 -16.547 -29.141 1 95 373 GLU B O 1
ATOM 6419 N N . GLN B 1 374 ? -9.195 -18.125 -29.641 1 97.12 374 GLN B N 1
ATOM 6420 C CA . GLN B 1 374 ? -10.242 -19.109 -29.906 1 97.12 374 GLN B CA 1
ATOM 6421 C C . GLN B 1 374 ? -11.039 -19.406 -28.641 1 97.12 374 GLN B C 1
ATOM 6423 O O . GLN B 1 374 ? -12.273 -19.5 -28.688 1 97.12 374 GLN B O 1
ATOM 6428 N N . PHE B 1 375 ? -10.359 -19.609 -27.547 1 97.25 375 PHE B N 1
ATOM 6429 C CA . PHE B 1 375 ? -11.047 -19.844 -26.281 1 97.25 375 PHE B CA 1
ATOM 6430 C C . PHE B 1 375 ? -11.898 -18.641 -25.891 1 97.25 375 PHE B C 1
ATOM 6432 O O . PHE B 1 375 ? -13.039 -18.797 -25.438 1 97.25 375 PHE B O 1
ATOM 6439 N N . LEU B 1 376 ? -11.305 -17.469 -26.062 1 95.56 376 LEU B N 1
ATOM 6440 C CA . LEU B 1 376 ? -11.992 -16.234 -25.703 1 95.56 376 LEU B CA 1
ATOM 6441 C C . LEU B 1 376 ? -13.273 -16.062 -26.516 1 95.56 376 LEU B C 1
ATOM 6443 O O . LEU B 1 376 ? -14.289 -15.617 -25.984 1 95.56 376 LEU B O 1
ATOM 6447 N N . LYS B 1 377 ? -13.211 -16.328 -27.781 1 95.69 377 LYS B N 1
ATOM 6448 C CA . LYS B 1 377 ? -14.383 -16.25 -28.656 1 95.69 377 LYS B CA 1
ATOM 6449 C C . LYS B 1 377 ? -15.516 -17.125 -28.141 1 95.69 377 LYS B C 1
ATOM 6451 O O . LYS B 1 377 ? -16.688 -16.797 -28.328 1 95.69 377 LYS B O 1
ATOM 6456 N N . GLU B 1 378 ? -15.148 -18.234 -27.531 1 97 378 GLU B N 1
ATOM 6457 C CA . GLU B 1 378 ? -16.141 -19.125 -26.938 1 97 378 GLU B CA 1
ATOM 6458 C C . GLU B 1 378 ? -16.422 -18.766 -25.484 1 97 378 GLU B C 1
ATOM 6460 O O . GLU B 1 378 ? -17 -19.562 -24.75 1 97 378 GLU B O 1
ATOM 6465 N N . LYS B 1 379 ? -15.867 -17.656 -25.031 1 96.44 379 LYS B N 1
ATOM 6466 C CA . LYS B 1 379 ? -16.203 -17.047 -23.75 1 96.44 379 LYS B CA 1
ATOM 6467 C C . LYS B 1 379 ? -15.445 -17.719 -22.609 1 96.44 379 LYS B C 1
ATOM 6469 O O . LYS B 1 379 ? -15.969 -17.828 -21.5 1 96.44 379 LYS B O 1
ATOM 6474 N N . ALA B 1 380 ? -14.359 -18.203 -22.875 1 97.62 380 ALA B N 1
ATOM 6475 C CA . ALA B 1 380 ? -13.461 -18.719 -21.844 1 97.62 380 ALA B CA 1
ATOM 6476 C C . ALA B 1 380 ? -12.078 -18.078 -21.953 1 97.62 380 ALA B C 1
ATOM 6478 O O . ALA B 1 380 ? -11.422 -18.188 -22.984 1 97.62 380 ALA B O 1
ATOM 6479 N N . PHE B 1 381 ? -11.703 -17.438 -20.891 1 96.56 381 PHE B N 1
ATOM 6480 C CA . PHE B 1 381 ? -10.383 -16.812 -20.891 1 96.56 381 PHE B CA 1
ATOM 6481 C C . PHE B 1 381 ? -9.375 -17.672 -20.141 1 96.56 381 PHE B C 1
ATOM 6483 O O . PHE B 1 381 ? -9.523 -17.906 -18.938 1 96.56 381 PHE B O 1
ATOM 6490 N N . VAL B 1 382 ? -8.414 -18.203 -20.844 1 95.5 382 VAL B N 1
ATOM 6491 C CA . VAL B 1 382 ? -7.285 -18.953 -20.297 1 95.5 382 VAL B CA 1
ATOM 6492 C C . VAL B 1 382 ? -5.98 -18.234 -20.641 1 95.5 382 VAL B C 1
ATOM 6494 O O . VAL B 1 382 ? -5.875 -17.594 -21.688 1 95.5 382 VAL B O 1
ATOM 6497 N N . VAL B 1 383 ? -4.996 -18.312 -19.797 1 93.88 383 VAL B N 1
ATOM 6498 C CA . VAL B 1 383 ? -3.816 -17.469 -19.922 1 93.88 383 VAL B CA 1
ATOM 6499 C C . VAL B 1 383 ? -2.697 -18.234 -20.625 1 93.88 383 VAL B C 1
ATOM 6501 O O . VAL B 1 383 ? -2.289 -19.312 -20.156 1 93.88 383 VAL B O 1
ATOM 6504 N N . PRO B 1 384 ? -2.189 -17.688 -21.672 1 93.31 384 PRO B N 1
ATOM 6505 C CA . PRO B 1 384 ? -1.092 -18.344 -22.375 1 93.31 384 PRO B CA 1
ATOM 6506 C C . PRO B 1 384 ? 0.191 -18.406 -21.562 1 93.31 384 PRO B C 1
ATOM 6508 O O . PRO B 1 384 ? 0.468 -17.484 -20.781 1 93.31 384 PRO B O 1
ATOM 6511 N N . GLY B 1 385 ? 0.99 -19.422 -21.812 1 92.38 385 GLY B N 1
ATOM 6512 C CA . GLY B 1 385 ? 2.197 -19.703 -21.047 1 92.38 385 GLY B CA 1
ATOM 6513 C C . GLY B 1 385 ? 3.316 -18.719 -21.328 1 92.38 385 GLY B C 1
ATOM 6514 O O . GLY B 1 385 ? 4.234 -18.578 -20.516 1 92.38 385 GLY B O 1
ATOM 6515 N N . PHE B 1 386 ? 3.188 -18.016 -22.422 1 86.5 386 PHE B N 1
ATOM 6516 C CA . PHE B 1 386 ? 4.234 -17.062 -22.781 1 86.5 386 PHE B CA 1
ATOM 6517 C C . PHE B 1 386 ? 4.43 -16.031 -21.672 1 86.5 386 PHE B C 1
ATOM 6519 O O . PHE B 1 386 ? 5.559 -15.648 -21.375 1 86.5 386 PHE B O 1
ATOM 6526 N N . ASP B 1 387 ? 3.414 -15.625 -21.031 1 84.38 387 ASP B N 1
ATOM 6527 C CA . ASP B 1 387 ? 3.475 -14.633 -19.953 1 84.38 387 ASP B CA 1
ATOM 6528 C C . ASP B 1 387 ? 4.148 -15.203 -18.719 1 84.38 387 ASP B C 1
ATOM 6530 O O . ASP B 1 387 ? 4.633 -14.453 -17.859 1 84.38 387 ASP B O 1
ATOM 6534 N N . TYR B 1 388 ? 4.172 -16.531 -18.609 1 89.69 388 TYR B N 1
ATOM 6535 C CA . TYR B 1 388 ? 4.715 -17.203 -17.438 1 89.69 388 TYR B CA 1
ATOM 6536 C C . TYR B 1 388 ? 6.152 -17.656 -17.672 1 89.69 388 TYR B C 1
ATOM 6538 O O . TYR B 1 388 ? 6.719 -18.406 -16.875 1 89.69 388 TYR B O 1
ATOM 6546 N N . HIS B 1 389 ? 6.699 -17.297 -18.828 1 88.62 389 HIS B N 1
ATOM 6547 C CA . HIS B 1 389 ? 8.07 -17.641 -19.203 1 88.62 389 HIS B CA 1
ATOM 6548 C C . HIS B 1 389 ? 8.227 -19.141 -19.375 1 88.62 389 HIS B C 1
ATOM 6550 O O . HIS B 1 389 ? 9.172 -19.734 -18.859 1 88.62 389 HIS B O 1
ATOM 6556 N N . SER B 1 390 ? 7.238 -19.641 -20.062 1 88.81 390 SER B N 1
ATOM 6557 C CA . SER B 1 390 ? 7.316 -21.047 -20.438 1 88.81 390 SER B CA 1
ATOM 6558 C C . SER B 1 390 ? 8.406 -21.266 -21.484 1 88.81 390 SER B C 1
ATOM 6560 O O . SER B 1 390 ? 8.68 -20.406 -22.312 1 88.81 390 SER B O 1
ATOM 6562 N N . GLU B 1 391 ? 8.992 -22.453 -21.375 1 83.62 391 GLU B N 1
ATOM 6563 C CA . GLU B 1 391 ? 10.078 -22.781 -22.297 1 83.62 391 GLU B CA 1
ATOM 6564 C C . GLU B 1 391 ? 9.562 -23.031 -23.703 1 83.62 391 GLU B C 1
ATOM 6566 O O . GLU B 1 391 ? 10.273 -22.797 -24.688 1 83.62 391 GLU B O 1
ATOM 6571 N N . LYS B 1 392 ? 8.367 -23.562 -23.781 1 88.62 392 LYS B N 1
ATOM 6572 C CA . LYS B 1 392 ? 7.812 -23.891 -25.094 1 88.62 392 LYS B CA 1
ATOM 6573 C C . LYS B 1 392 ? 6.41 -23.312 -25.25 1 88.62 392 LYS B C 1
ATOM 6575 O O . LYS B 1 392 ? 5.676 -23.172 -24.266 1 88.62 392 LYS B O 1
ATOM 6580 N N . PRO B 1 393 ? 6.102 -22.938 -26.516 1 94 393 PRO B N 1
ATOM 6581 C CA . PRO B 1 393 ? 4.734 -22.484 -26.766 1 94 393 PRO B CA 1
ATOM 6582 C C . PRO B 1 393 ? 3.689 -23.578 -26.547 1 94 393 PRO B C 1
ATOM 6584 O O . PRO B 1 393 ? 3.986 -24.75 -26.703 1 94 393 PRO B O 1
ATOM 6587 N N . GLY B 1 394 ? 2.555 -23.109 -26.188 1 96.06 394 GLY B N 1
ATOM 6588 C CA . GLY B 1 394 ? 1.442 -24.047 -26.141 1 96.06 394 GLY B CA 1
ATOM 6589 C C . GLY B 1 394 ? 0.976 -24.344 -24.719 1 96.06 394 GLY B C 1
ATOM 6590 O O . GLY B 1 394 ? -0.097 -24.922 -24.531 1 96.06 394 GLY B O 1
ATOM 6591 N N . MET B 1 395 ? 1.753 -23.906 -23.781 1 96.19 395 MET B N 1
ATOM 6592 C CA . MET B 1 395 ? 1.324 -24.078 -22.406 1 96.19 395 MET B CA 1
ATOM 6593 C C . MET B 1 395 ? 0.322 -23 -22 1 96.19 395 MET B C 1
ATOM 6595 O O . MET B 1 395 ? 0.44 -21.859 -22.422 1 96.19 395 MET B O 1
ATOM 6599 N N . PHE B 1 396 ? -0.669 -23.406 -21.234 1 96.81 396 PHE B N 1
ATOM 6600 C CA . PHE B 1 396 ? -1.666 -22.469 -20.703 1 96.81 396 PHE B CA 1
ATOM 6601 C C . PHE B 1 396 ? -1.925 -22.734 -19.234 1 96.81 396 PHE B C 1
ATOM 6603 O O . PHE B 1 396 ? -1.912 -23.875 -18.781 1 96.81 396 PHE B O 1
ATOM 6610 N N . ARG B 1 397 ? -2.123 -21.672 -18.5 1 96.88 397 ARG B N 1
ATOM 6611 C CA . ARG B 1 397 ? -2.584 -21.797 -17.125 1 96.88 397 ARG B CA 1
ATOM 6612 C C . ARG B 1 397 ? -4.09 -21.578 -17.031 1 96.88 397 ARG B C 1
ATOM 6614 O O . ARG B 1 397 ? -4.621 -20.594 -17.547 1 96.88 397 ARG B O 1
ATOM 6621 N N . ILE B 1 398 ? -4.754 -22.469 -16.375 1 97.88 398 ILE B N 1
ATOM 6622 C CA . ILE B 1 398 ? -6.195 -22.391 -16.141 1 97.88 398 ILE B CA 1
ATOM 6623 C C . ILE B 1 398 ? -6.48 -22.422 -14.648 1 97.88 398 ILE B C 1
ATOM 6625 O O . ILE B 1 398 ? -6.141 -23.375 -13.961 1 97.88 398 ILE B O 1
ATOM 6629 N N . CYS B 1 399 ? -7.016 -21.406 -14.133 1 97.75 399 CYS B N 1
ATOM 6630 C CA . CYS B 1 399 ? -7.453 -21.375 -12.742 1 97.75 399 CYS B CA 1
ATOM 6631 C C . CYS B 1 399 ? -8.797 -22.062 -12.578 1 97.75 399 CYS B C 1
ATOM 6633 O O . CYS B 1 399 ? -9.828 -21.547 -13.016 1 97.75 399 CYS B O 1
ATOM 6635 N N . TYR B 1 400 ? -8.836 -23.156 -11.883 1 98.19 400 TYR B N 1
ATOM 6636 C CA . TYR B 1 400 ? -10.047 -23.969 -11.844 1 98.19 400 TYR B CA 1
ATOM 6637 C C . TYR B 1 400 ? -10.867 -23.656 -10.602 1 98.19 400 TYR B C 1
ATOM 6639 O O . TYR B 1 400 ? -11.992 -24.141 -10.453 1 98.19 400 TYR B O 1
ATOM 6647 N N . SER B 1 401 ? -10.367 -22.906 -9.664 1 98.12 401 SER B N 1
ATOM 6648 C CA . SER B 1 401 ? -11.008 -22.641 -8.383 1 98.12 401 SER B CA 1
ATOM 6649 C C . SER B 1 401 ? -12.031 -21.516 -8.492 1 98.12 401 SER B C 1
ATOM 6651 O O . SER B 1 401 ? -12.008 -20.578 -7.707 1 98.12 401 SER B O 1
ATOM 6653 N N . ILE B 1 402 ? -12.953 -21.594 -9.453 1 97.44 402 ILE B N 1
ATOM 6654 C CA . ILE B 1 402 ? -14.016 -20.609 -9.664 1 97.44 402 ILE B CA 1
ATOM 6655 C C . ILE B 1 402 ? -15.367 -21.219 -9.297 1 97.44 402 ILE B C 1
ATOM 6657 O O . ILE B 1 402 ? -15.438 -22.391 -8.906 1 97.44 402 ILE B O 1
ATOM 6661 N N . HIS B 1 403 ? -16.406 -20.438 -9.344 1 96.94 403 HIS B N 1
ATOM 6662 C CA . HIS B 1 403 ? -17.734 -20.891 -8.977 1 96.94 403 HIS B CA 1
ATOM 6663 C C . HIS B 1 403 ? -18.219 -21.984 -9.914 1 96.94 403 HIS B C 1
ATOM 6665 O O . HIS B 1 403 ? -17.859 -22.016 -11.094 1 96.94 403 HIS B O 1
ATOM 6671 N N . GLU B 1 404 ? -19.094 -22.766 -9.391 1 97.5 404 GLU B N 1
ATOM 6672 C CA . GLU B 1 404 ? -19.531 -23.984 -10.078 1 97.5 404 GLU B CA 1
ATOM 6673 C C . GLU B 1 404 ? -20.156 -23.656 -11.43 1 97.5 404 GLU B C 1
ATOM 6675 O O . GLU B 1 404 ? -19.828 -24.281 -12.445 1 97.5 404 GLU B O 1
ATOM 6680 N N . ALA B 1 405 ? -21.062 -22.703 -11.484 1 97.19 405 ALA B N 1
ATOM 6681 C CA . ALA B 1 405 ? -21.734 -22.359 -12.734 1 97.19 405 ALA B CA 1
ATOM 6682 C C . ALA B 1 405 ? -20.75 -21.875 -13.789 1 97.19 405 ALA B C 1
ATOM 6684 O O . ALA B 1 405 ? -20.844 -22.25 -14.961 1 97.19 405 ALA B O 1
ATOM 6685 N N . ALA B 1 406 ? -19.859 -21.047 -13.359 1 97.56 406 ALA B N 1
ATOM 6686 C CA . ALA B 1 406 ? -18.828 -20.547 -14.273 1 97.56 406 ALA B CA 1
ATOM 6687 C C . ALA B 1 406 ? -17.906 -21.672 -14.727 1 97.56 406 ALA B C 1
ATOM 6689 O O . ALA B 1 406 ? -17.516 -21.734 -15.898 1 97.56 406 ALA B O 1
ATOM 6690 N N . TYR B 1 407 ? -17.594 -22.547 -13.789 1 98.12 407 TYR B N 1
ATOM 6691 C CA . TYR B 1 407 ? -16.703 -23.672 -14.094 1 98.12 407 TYR B CA 1
ATOM 6692 C C . TYR B 1 407 ? -17.312 -24.562 -15.172 1 98.12 407 TYR B C 1
ATOM 6694 O O . TYR B 1 407 ? -16.641 -24.891 -16.156 1 98.12 407 TYR B O 1
ATOM 6702 N N . GLU B 1 408 ? -18.547 -24.906 -15.016 1 98 408 GLU B N 1
ATOM 6703 C CA . GLU B 1 408 ? -19.203 -25.797 -15.977 1 98 408 GLU B CA 1
ATOM 6704 C C . GLU B 1 408 ? -19.344 -25.125 -17.344 1 98 408 GLU B C 1
ATOM 6706 O O . GLU B 1 408 ? -19.078 -25.75 -18.375 1 98 408 GLU B O 1
ATOM 6711 N N . TYR B 1 409 ? -19.719 -23.859 -17.297 1 97.75 409 TYR B N 1
ATOM 6712 C CA . TYR B 1 409 ? -19.859 -23.109 -18.547 1 97.75 409 TYR B CA 1
ATOM 6713 C C . TYR B 1 409 ? -18.516 -23 -19.266 1 97.75 409 TYR B C 1
ATOM 6715 O O . TYR B 1 409 ? -18.438 -23.266 -20.469 1 97.75 409 TYR B O 1
ATOM 6723 N N . GLY B 1 410 ? -17.531 -22.609 -18.562 1 98 410 GLY B N 1
ATOM 6724 C CA . GLY B 1 410 ? -16.203 -22.422 -19.141 1 98 410 GLY B CA 1
ATOM 6725 C C . GLY B 1 410 ? -15.578 -23.734 -19.609 1 98 410 GLY B C 1
ATOM 6726 O O . GLY B 1 410 ? -14.93 -23.781 -20.656 1 98 410 GLY B O 1
ATOM 6727 N N . LYS B 1 411 ? -15.719 -24.766 -18.766 1 97.88 411 LYS B N 1
ATOM 6728 C CA . LYS B 1 411 ? -15.242 -26.094 -19.141 1 97.88 411 LYS B CA 1
ATOM 6729 C C . LYS B 1 411 ? -15.836 -26.547 -20.469 1 97.88 411 LYS B C 1
ATOM 6731 O O . LYS B 1 411 ? -15.117 -27.062 -21.328 1 97.88 411 LYS B O 1
ATOM 6736 N N . ASN B 1 412 ? -17.094 -26.328 -20.656 1 97.75 412 ASN B N 1
ATOM 6737 C CA . ASN B 1 412 ? -17.766 -26.688 -21.891 1 97.75 412 ASN B CA 1
ATOM 6738 C C . ASN B 1 412 ? -17.266 -25.844 -23.062 1 97.75 412 ASN B C 1
ATOM 6740 O O . ASN B 1 412 ? -17.172 -26.328 -24.188 1 97.75 412 ASN B O 1
ATOM 6744 N N . ALA B 1 413 ? -17.047 -24.609 -22.812 1 97.81 413 ALA B N 1
ATOM 6745 C CA . ALA B 1 413 ? -16.484 -23.734 -23.844 1 97.81 413 ALA B CA 1
ATOM 6746 C C . ALA B 1 413 ? -15.141 -24.234 -24.328 1 97.81 413 ALA B C 1
ATOM 6748 O O . ALA B 1 413 ? -14.875 -24.266 -25.531 1 97.81 413 ALA B O 1
ATOM 6749 N N . ILE B 1 414 ? -14.297 -24.625 -23.453 1 98.12 414 ILE B N 1
ATOM 6750 C CA . ILE B 1 414 ? -12.977 -25.156 -23.781 1 98.12 414 ILE B CA 1
ATOM 6751 C C . ILE B 1 414 ? -13.117 -26.422 -24.609 1 98.12 414 ILE B C 1
ATOM 6753 O O . ILE B 1 414 ? -12.438 -26.578 -25.625 1 98.12 414 ILE B O 1
ATOM 6757 N N . ILE B 1 415 ? -14.039 -27.281 -24.219 1 97.81 415 ILE B N 1
ATOM 6758 C CA . ILE B 1 415 ? -14.281 -28.547 -24.906 1 97.81 415 ILE B CA 1
ATOM 6759 C C . ILE B 1 415 ? -14.695 -28.266 -26.359 1 97.81 415 ILE B C 1
ATOM 6761 O O . ILE B 1 415 ? -14.188 -28.891 -27.281 1 97.81 415 ILE B O 1
ATOM 6765 N N . ARG B 1 416 ? -15.547 -27.281 -26.531 1 98 416 ARG B N 1
ATOM 6766 C CA . ARG B 1 416 ? -16.031 -26.938 -27.875 1 98 416 ARG B CA 1
ATOM 6767 C C . ARG B 1 416 ? -14.875 -26.516 -28.781 1 98 416 ARG B C 1
ATOM 6769 O O . ARG B 1 416 ? -14.812 -26.906 -29.938 1 98 416 ARG B O 1
ATOM 6776 N N . VAL B 1 417 ? -13.992 -25.719 -28.219 1 98.25 417 VAL B N 1
ATOM 6777 C CA . VAL B 1 417 ? -12.852 -25.25 -29 1 98.25 417 VAL B CA 1
ATOM 6778 C C . VAL B 1 417 ? -11.961 -26.438 -29.375 1 98.25 417 VAL B C 1
ATOM 6780 O O . VAL B 1 417 ? -11.539 -26.562 -30.516 1 98.25 417 VAL B O 1
ATOM 6783 N N . LEU B 1 418 ? -11.688 -27.297 -28.406 1 97.88 418 LEU B N 1
ATOM 6784 C CA . LEU B 1 418 ? -10.789 -28.422 -28.625 1 97.88 418 LEU B CA 1
ATOM 6785 C C . LEU B 1 418 ? -11.391 -29.391 -29.641 1 97.88 418 LEU B C 1
ATOM 6787 O O . LEU B 1 418 ? -10.68 -29.922 -30.5 1 97.88 418 LEU B O 1
ATOM 6791 N N . GLN B 1 419 ? -12.656 -29.578 -29.562 1 97.5 419 GLN B N 1
ATOM 6792 C CA . GLN B 1 419 ? -13.336 -30.469 -30.5 1 97.5 419 GLN B CA 1
ATOM 6793 C C . GLN B 1 419 ? -13.297 -29.906 -31.922 1 97.5 419 GLN B C 1
ATOM 6795 O O . GLN B 1 419 ? -13.07 -30.641 -32.875 1 97.5 419 GLN B O 1
ATOM 6800 N N . ARG B 1 420 ? -13.477 -28.641 -31.953 1 97.06 420 ARG B N 1
ATOM 6801 C CA . ARG B 1 420 ? -13.461 -27.969 -33.25 1 97.06 420 ARG B CA 1
ATOM 6802 C C . ARG B 1 420 ? -12.078 -28.062 -33.906 1 97.06 420 ARG B C 1
ATOM 6804 O O . ARG B 1 420 ? -11.961 -28.188 -35.125 1 97.06 420 ARG B O 1
ATOM 6811 N N . LEU B 1 421 ? -11.086 -28 -33.156 1 95.81 421 LEU B N 1
ATOM 6812 C CA . LEU B 1 421 ? -9.727 -27.938 -33.656 1 95.81 421 LEU B CA 1
ATOM 6813 C C . LEU B 1 421 ? -9.164 -29.328 -33.875 1 95.81 421 LEU B C 1
ATOM 6815 O O . LEU B 1 421 ? -8.102 -29.484 -34.5 1 95.81 421 LEU B O 1
ATOM 6819 N N . GLN B 1 422 ? -9.742 -30.359 -33.281 1 88 422 GLN B N 1
ATOM 6820 C CA . GLN B 1 422 ? -9.344 -31.734 -33.531 1 88 422 GLN B CA 1
ATOM 6821 C C . GLN B 1 422 ? -9.82 -32.188 -34.906 1 88 422 GLN B C 1
ATOM 6823 O O . GLN B 1 422 ? -9.297 -33.156 -35.469 1 88 422 GLN B O 1
ATOM 6828 N N . VAL B 1 423 ? -10.773 -31.562 -35.531 1 71.12 423 VAL B N 1
ATOM 6829 C CA . VAL B 1 423 ? -11.266 -31.922 -36.844 1 71.12 423 VAL B CA 1
ATOM 6830 C C . VAL B 1 423 ? -10.336 -31.359 -37.938 1 71.12 423 VAL B C 1
ATOM 6832 O O . VAL B 1 423 ? -9.773 -30.281 -37.75 1 71.12 423 VAL B O 1
#

Organism: NCBI:txid100452

Foldseek 3Di:
DQPPDDPLQSVLVPDDDPCVVVVVVLVVFDDDVPPHPPGFQEQPDAFFCQVVVVVCVLLVVLVPDDDDPCLVDDDDLQADLLLLVLVQVLCCVVQVFQDRFDSLQKGKFLAVLVVLLLVLQQWHAQQAEEEEEPLADLCSQSSNPNPRNYGYQYQYWDFDPPDPQGATEHDLVSVVVSVVVCVVVVHHYAAYEYEAVGPPQQGGHDDVNLVSVLVSCVVVVHAYEYEDQFQLFQLAPVDDHHDNRNDDHPDQQRYKYKYFCGFQVRPVVLRIMMIGHPNPSSSVSCSVCSVPTHGRNVSSSSVSVVSNPVCCVVVPRSVSSSNSQVVLQVVLCVLCVVLPKHWRPNRGGQKIKIAQCVLFPDFDVVSLVVLQVQLVVLSYHWAWSVSSVDPTGRIIIGRQSDDPVSNVSSSVSNSVSSVVSVD/DPPPDDPLQSVLVPDDDPCVVVVVVLVVFDDDVPPHPPGFQEQPDAFFCQVVVVCCVLLVVLVPDDDDPCLVDDDDLQADLLLLVLVQVLCCVVQVFQDRFDSLQKGKFLAVLVVLLLVLQQWHAQQAEEEEEPLADLCSQSSNPNPRNYGYQYQYWDFDPPDPQGATEHDLVSVVVSVVVCVVVVHHYAAYEYEAVGPPQQGGHDDVNLVSVLVSCVVVVHAYEYEDQFQLFQLAPVDDHHDNRNDDHPDQQRYKYKYFCCFQVRPVVLRIMMIGHPNPSSSVSCSVCSVPTHGRNVSSSSVSVVSNPVCCVVVPVSVSSSNSLVVLQVVLCVLCVVLPKHWRPNRGGQKIKIFQCVLFPDFDVVSLVVLQVQLVVLSYHWAWSVSSVDPTGRIIIGRQSDDPVSNVSSSVSNSVSSVVSVD

InterPro domains:
  IPR004839 Aminotransferase, class I/classII, large domain [PF00155] (44-409)
  IPR015421 Pyridoxal phosphate-dependent transferase, major domain [G3DSA:3.40.640.10] (63-309)
  IPR015422 Pyridoxal phosphate-dependent transferase, small domain [G3DSA:3.90.1150.10] (29-404)
  IPR015424 Pyridoxal phosphate-dependent transferase [SSF53383] (17-420)
  IPR050478 Ethylene and sulfur compound biosynthesis-related protein [PTHR43795] (22-407)

pLDDT: mean 94.81, std 6.43, range [47.88, 98.81]

Nearest PDB structures (foldseek):
  3piu-assembly1_A-2  TM=8.978E-01  e=6.389E-36  Malus domestica
  1iax-assembly1_B  TM=9.086E-01  e=6.246E-35  Solanum lycopersicum
  1iay-assembly1_A-2  TM=8.921E-01  e=1.030E-34  Solanum lycopersicum
  2z1y-assembly1_A  TM=8.462E-01  e=1.199E-21  unclassified
  2zp7-assembly1_A  TM=8.402E-01  e=6.873E-22  Thermus thermophilus HB27